Protein AF-0000000087799602 (afdb_homodimer)

Structure (mmCIF, N/CA/C/O backbone):
data_AF-0000000087799602-model_v1
#
loop_
_entity.id
_entity.type
_entity.pdbx_description
1 polymer 'Luciferase-like domain-containing protein'
#
loop_
_atom_site.group_PDB
_atom_site.id
_atom_site.type_symbol
_atom_site.label_atom_id
_atom_site.label_alt_id
_atom_site.label_comp_id
_atom_site.label_asym_id
_atom_site.label_entity_id
_atom_site.label_seq_id
_atom_site.pdbx_PDB_ins_code
_atom_site.Cartn_x
_atom_site.Cartn_y
_atom_site.Cartn_z
_atom_site.occupancy
_atom_site.B_iso_or_equiv
_atom_site.auth_seq_id
_atom_site.auth_comp_id
_atom_site.auth_asym_id
_atom_site.auth_atom_id
_atom_site.pdbx_PDB_model_num
ATOM 1 N N . MET A 1 1 ? -22.297 39.469 54.938 1 27.2 1 MET A N 1
ATOM 2 C CA . MET A 1 1 ? -21.781 38.094 55 1 27.2 1 MET A CA 1
ATOM 3 C C . MET A 1 1 ? -22.156 37.312 53.75 1 27.2 1 MET A C 1
ATOM 5 O O . MET A 1 1 ? -23.266 36.812 53.625 1 27.2 1 MET A O 1
ATOM 9 N N . GLY A 1 2 ? -21.844 37.75 52.531 1 30.69 2 GLY A N 1
ATOM 10 C CA . GLY A 1 2 ? -22.266 37.312 51.188 1 30.69 2 GLY A CA 1
ATOM 11 C C . GLY A 1 2 ? -21.922 35.875 50.906 1 30.69 2 GLY A C 1
ATOM 12 O O . GLY A 1 2 ? -20.812 35.438 51.125 1 30.69 2 GLY A O 1
ATOM 13 N N . ASP A 1 3 ? -22.922 34.938 50.906 1 32.19 3 ASP A N 1
ATOM 14 C CA . ASP A 1 3 ? -22.859 33.469 50.75 1 32.19 3 ASP A CA 1
ATOM 15 C C . ASP A 1 3 ? -22.109 33.094 49.469 1 32.19 3 ASP A C 1
ATOM 17 O O . ASP A 1 3 ? -22.516 33.469 48.375 1 32.19 3 ASP A O 1
ATOM 21 N N . ILE A 1 4 ? -20.828 32.969 49.438 1 34.34 4 ILE A N 1
ATOM 22 C CA . ILE A 1 4 ? -20 32.375 48.375 1 34.34 4 ILE A CA 1
ATOM 23 C C . ILE A 1 4 ? -20.578 31.031 47.969 1 34.34 4 ILE A C 1
ATOM 25 O O . ILE A 1 4 ? -20.641 30.094 48.781 1 34.34 4 ILE A O 1
ATOM 29 N N . GLN A 1 5 ? -21.609 31.031 47.094 1 37.41 5 GLN A N 1
ATOM 30 C CA . GLN A 1 5 ? -22.141 29.766 46.594 1 37.41 5 GLN A CA 1
ATOM 31 C C . GLN A 1 5 ? -21 28.812 46.219 1 37.41 5 GLN A C 1
ATOM 33 O O . GLN A 1 5 ? -20 29.234 45.625 1 37.41 5 GLN A O 1
ATOM 38 N N . PRO A 1 6 ? -20.844 27.641 46.844 1 39.69 6 PRO A N 1
ATOM 39 C CA . PRO A 1 6 ? -19.812 26.672 46.5 1 39.69 6 PRO A CA 1
ATOM 40 C C . PRO A 1 6 ? -19.766 26.391 45 1 39.69 6 PRO A C 1
ATOM 42 O O . PRO A 1 6 ? -20.75 26.609 44.281 1 39.69 6 PRO A O 1
ATOM 45 N N . PRO A 1 7 ? -18.594 26.328 44.344 1 39.16 7 PRO A N 1
ATOM 46 C CA . PRO A 1 7 ? -18.531 25.953 42.938 1 39.16 7 PRO A CA 1
ATOM 47 C C . PRO A 1 7 ? -19.484 24.812 42.594 1 39.16 7 PRO A C 1
ATOM 49 O O . PRO A 1 7 ? -19.75 23.953 43.406 1 39.16 7 PRO A O 1
ATOM 52 N N . SER A 1 8 ? -20.625 25.031 42 1 38.03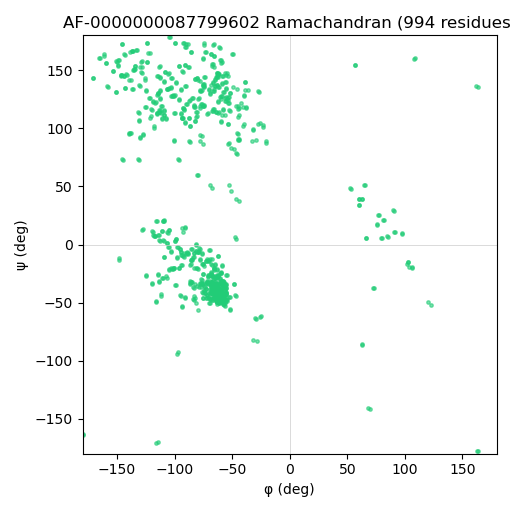 8 SER A N 1
ATOM 53 C CA . SER A 1 8 ? -21.531 23.984 41.531 1 38.03 8 SER A CA 1
ATOM 54 C C . SER A 1 8 ? -20.766 22.75 41.094 1 38.03 8 SER A C 1
ATOM 56 O O . SER A 1 8 ? -19.797 22.844 40.312 1 38.03 8 SER A O 1
ATOM 58 N N . THR A 1 9 ? -20.609 21.672 41.906 1 42.22 9 THR A N 1
ATOM 59 C CA . THR A 1 9 ? -20.203 20.312 41.594 1 42.22 9 THR A CA 1
ATOM 60 C C . THR A 1 9 ? -20.922 19.812 40.344 1 42.22 9 THR A C 1
ATOM 62 O O . THR A 1 9 ? -21.984 19.203 40.438 1 42.22 9 THR A O 1
ATOM 65 N N . ASP A 1 10 ? -21.203 20.5 39.312 1 41.16 10 ASP A N 1
ATOM 66 C CA . ASP A 1 10 ? -21.766 19.922 38.094 1 41.16 10 ASP A CA 1
ATOM 67 C C . ASP A 1 10 ? -21.031 18.641 37.688 1 41.16 10 ASP A C 1
ATOM 69 O O . ASP A 1 10 ? -19.859 18.672 37.312 1 41.16 10 ASP A O 1
ATOM 73 N N . ASN A 1 11 ? -21.266 17.484 38.312 1 47.34 11 ASN A N 1
ATOM 74 C CA . ASN A 1 11 ? -20.875 16.094 38.094 1 47.34 11 ASN A CA 1
ATOM 75 C C . ASN A 1 11 ? -21.078 15.688 36.656 1 47.34 11 ASN A C 1
ATOM 77 O O . ASN A 1 11 ? -21.25 14.5 36.344 1 47.34 11 ASN A O 1
ATOM 81 N N . SER A 1 12 ? -21.406 16.516 35.781 1 55.12 12 SER A N 1
ATOM 82 C CA . SER A 1 12 ? -21.547 16.078 34.375 1 55.12 12 SER A CA 1
ATOM 83 C C . SER A 1 12 ? -20.219 15.562 33.844 1 55.12 12 SER A C 1
ATOM 85 O O . SER A 1 12 ? -19.172 16.141 34.094 1 55.12 12 SER A O 1
ATOM 87 N N . PRO A 1 13 ? -20.234 14.312 33.375 1 67.88 13 PRO A N 1
ATOM 88 C CA . PRO A 1 13 ? -19 13.742 32.844 1 67.88 13 PRO A CA 1
ATOM 89 C C . PRO A 1 13 ? -18.266 14.688 31.891 1 67.88 13 PRO A C 1
ATOM 91 O O . PRO A 1 13 ? -18.906 15.344 31.062 1 67.88 13 PRO A O 1
ATOM 94 N N . LYS A 1 14 ? -17.094 15.031 32.25 1 82.81 14 LYS A N 1
ATOM 95 C CA . LYS A 1 14 ? -16.25 15.922 31.469 1 82.81 14 LYS A CA 1
ATOM 96 C C . LYS A 1 14 ? -16.047 15.391 30.047 1 82.81 14 LYS A C 1
ATOM 98 O O . LYS A 1 14 ? -15.992 14.18 29.828 1 82.81 14 LYS A O 1
ATOM 103 N N . LYS A 1 15 ? -16.078 16.266 29.188 1 90.12 15 LYS A N 1
ATOM 104 C CA . LYS A 1 15 ? -15.82 15.922 27.797 1 90.12 15 LYS A CA 1
ATOM 105 C C . LYS A 1 15 ? -14.43 15.312 27.625 1 90.12 15 LYS A C 1
ATOM 107 O O . LYS A 1 15 ? -13.445 15.852 28.125 1 90.12 15 LYS A O 1
ATOM 112 N N . GLN A 1 16 ? -14.375 14.172 27.062 1 93.62 16 GLN A N 1
ATOM 113 C CA . GLN A 1 16 ? -13.117 13.484 26.797 1 93.62 16 GLN A CA 1
ATOM 114 C C . GLN A 1 16 ? -12.414 14.062 25.578 1 93.62 16 GLN A C 1
ATOM 116 O O . GLN A 1 16 ? -13.062 14.406 24.594 1 93.62 16 GLN A O 1
ATOM 121 N N . ILE A 1 17 ? -11.148 14.172 25.641 1 97.06 17 ILE A N 1
ATOM 122 C CA . ILE A 1 17 ? -10.328 14.688 24.547 1 97.06 17 ILE A CA 1
ATOM 123 C C . ILE A 1 17 ? -9.664 13.531 23.812 1 97.06 17 ILE A C 1
ATOM 125 O O . ILE A 1 17 ? -9.062 12.648 24.422 1 97.06 17 ILE A O 1
ATOM 129 N N . LEU A 1 18 ? -9.828 13.523 22.531 1 97.06 18 LEU A N 1
ATOM 130 C CA . LEU A 1 18 ? -9.141 12.562 21.688 1 97.06 18 LEU A CA 1
ATOM 131 C C . LEU A 1 18 ? -7.844 13.148 21.141 1 97.06 18 LEU A C 1
ATOM 133 O O . LEU A 1 18 ? -7.824 14.289 20.656 1 97.06 18 LEU A O 1
ATOM 137 N N . LEU A 1 19 ? -6.738 12.359 21.203 1 98.25 19 LEU A N 1
ATOM 138 C CA . LEU A 1 19 ? -5.461 12.828 20.672 1 98.25 19 LEU A CA 1
ATOM 139 C C . LEU A 1 19 ? -5 11.945 19.516 1 98.25 19 LEU A C 1
ATOM 141 O O . LEU A 1 19 ? -4.898 10.727 19.656 1 98.25 19 LEU A O 1
ATOM 145 N N . ASN A 1 20 ? -4.809 12.562 18.406 1 98.44 20 ASN A N 1
ATOM 146 C CA . ASN A 1 20 ? -4.086 11.961 17.281 1 98.44 20 ASN A CA 1
ATOM 147 C C . ASN A 1 20 ? -2.662 12.508 17.188 1 98.44 20 ASN A C 1
ATOM 149 O O . ASN A 1 20 ? -2.414 13.672 17.484 1 98.44 20 ASN A O 1
ATOM 153 N N . ALA A 1 21 ? -1.767 11.641 16.828 1 98.81 21 ALA A N 1
ATOM 154 C CA . ALA A 1 21 ? -0.439 12.094 16.422 1 98.81 21 ALA A CA 1
ATOM 155 C C . ALA A 1 21 ? -0.405 12.422 14.938 1 98.81 21 ALA A C 1
ATOM 157 O O . ALA A 1 21 ? -0.792 11.602 14.102 1 98.81 21 ALA A O 1
ATOM 158 N N . PHE A 1 22 ? -0.017 13.617 14.664 1 98.06 22 PHE A N 1
ATOM 159 C CA . PHE A 1 22 ? 0.018 14.07 13.273 1 98.06 22 PHE A CA 1
ATOM 160 C C . PHE A 1 22 ? 1.433 13.992 12.719 1 98.06 22 PHE A C 1
ATOM 162 O O . PHE A 1 22 ? 2.324 14.719 13.156 1 98.06 22 PHE A O 1
ATOM 169 N N . ASP A 1 23 ? 1.627 13.102 11.75 1 98.06 23 ASP A N 1
ATOM 170 C CA . ASP A 1 23 ? 2.943 12.898 11.156 1 98.06 23 ASP A CA 1
ATOM 171 C C . ASP A 1 23 ? 2.846 12.773 9.641 1 98.06 23 ASP A C 1
ATOM 173 O O . ASP A 1 23 ? 1.752 12.844 9.07 1 98.06 23 ASP A O 1
ATOM 177 N N . MET A 1 24 ? 3.959 12.859 9.016 1 97.88 24 MET A N 1
ATOM 178 C CA . MET A 1 24 ? 4.145 12.734 7.574 1 97.88 24 MET A CA 1
ATOM 179 C C . MET A 1 24 ? 5.434 11.992 7.258 1 97.88 24 MET A C 1
ATOM 181 O O . MET A 1 24 ? 6.395 12.047 8.031 1 97.88 24 MET A O 1
ATOM 185 N N . CYS A 1 25 ? 5.391 11.234 6.16 1 97.81 25 CYS A N 1
ATOM 186 C CA . CYS A 1 25 ? 6.559 10.438 5.801 1 97.81 25 CYS A CA 1
ATOM 187 C C . CYS A 1 25 ? 7.602 11.289 5.086 1 97.81 25 CYS A C 1
ATOM 189 O O . CYS A 1 25 ? 7.992 10.984 3.959 1 97.81 25 CYS A O 1
ATOM 191 N N . THR A 1 26 ? 8.039 12.289 5.805 1 97.94 26 THR A N 1
ATOM 192 C CA . THR A 1 26 ? 9 13.258 5.301 1 97.94 26 THR A CA 1
ATOM 193 C C . THR A 1 26 ? 9.93 13.734 6.418 1 97.94 26 THR A C 1
ATOM 195 O O . THR A 1 26 ? 9.758 13.359 7.578 1 97.94 26 THR A O 1
ATOM 198 N N . VAL A 1 27 ? 10.953 14.508 6.039 1 96.81 27 VAL A N 1
ATOM 199 C CA . VAL A 1 27 ? 11.938 14.984 7.004 1 96.81 27 VAL A CA 1
ATOM 200 C C . VAL A 1 27 ? 11.406 16.219 7.727 1 96.81 27 VAL A C 1
ATOM 202 O O . VAL A 1 27 ? 11.547 16.344 8.945 1 96.81 27 VAL A O 1
ATOM 205 N N . GLY A 1 28 ? 10.852 17.141 6.98 1 95.94 28 GLY A N 1
ATOM 206 C CA . GLY A 1 28 ? 10.242 18.328 7.555 1 95.94 28 GLY A CA 1
ATOM 207 C C . GLY A 1 28 ? 8.742 18.375 7.34 1 95.94 28 GLY A C 1
ATOM 208 O O . GLY A 1 28 ? 8.273 18.516 6.207 1 95.94 28 GLY A O 1
ATOM 209 N N . HIS A 1 29 ? 8.016 18.281 8.406 1 95.81 29 HIS A N 1
ATOM 210 C CA . HIS A 1 29 ? 6.559 18.328 8.336 1 95.81 29 HIS A CA 1
ATOM 211 C C . HIS A 1 29 ? 6.047 19.734 8.656 1 95.81 29 HIS A C 1
ATOM 213 O O . HIS A 1 29 ? 6.184 20.656 7.84 1 95.81 29 HIS A O 1
ATOM 219 N N . LEU A 1 30 ? 5.688 20.062 9.875 1 94.31 30 LEU A N 1
ATOM 220 C CA . LEU A 1 30 ? 5.148 21.375 10.242 1 94.31 30 LEU A CA 1
ATOM 221 C C . LEU A 1 30 ? 6.238 22.266 10.82 1 94.31 30 LEU A C 1
ATOM 223 O O . LEU A 1 30 ? 6.027 2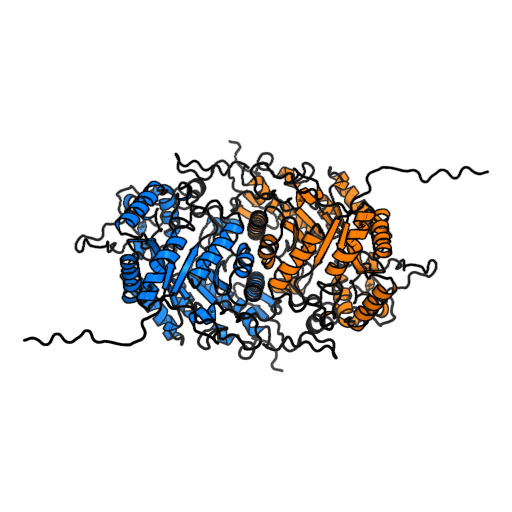3.469 11 1 94.31 30 LEU A O 1
ATOM 227 N N . SER A 1 31 ? 7.379 21.688 11.094 1 94.56 31 SER A N 1
ATOM 228 C CA . SER A 1 31 ? 8.523 22.406 11.656 1 94.56 31 SER A CA 1
ATOM 229 C C . SER A 1 31 ? 9.797 22.094 10.883 1 94.56 31 SER A C 1
ATOM 231 O O . SER A 1 31 ? 10.719 21.484 11.422 1 94.56 31 SER A O 1
ATOM 233 N N . PRO A 1 32 ? 9.914 22.641 9.695 1 95 32 PRO A N 1
ATOM 234 C CA . PRO A 1 32 ? 11.109 22.344 8.891 1 95 32 PRO A CA 1
ATOM 235 C C . PRO A 1 32 ? 12.398 22.844 9.539 1 95 32 PRO A C 1
ATOM 237 O O . PRO A 1 32 ? 12.398 23.891 10.195 1 95 32 PRO A O 1
ATOM 240 N N . GLY A 1 33 ? 13.469 22.141 9.32 1 95.88 33 GLY A N 1
ATOM 241 C CA . GLY A 1 33 ? 14.781 22.516 9.82 1 95.88 33 GLY A CA 1
ATOM 242 C C . GLY A 1 33 ? 15.211 21.719 11.039 1 95.88 33 GLY A C 1
ATOM 243 O O . GLY A 1 33 ? 16.406 21.656 11.359 1 95.88 33 GLY A O 1
ATOM 244 N N . GLN A 1 34 ? 14.297 21.031 11.68 1 97 34 GLN A N 1
ATOM 245 C CA . GLN A 1 34 ? 14.586 20.375 12.953 1 97 34 GLN A CA 1
ATOM 246 C C . GLN A 1 34 ? 15.523 19.188 12.758 1 97 34 GLN A C 1
ATOM 248 O O . GLN A 1 34 ? 16.094 18.672 13.727 1 97 34 GLN A O 1
ATOM 253 N N . TRP A 1 35 ? 15.719 18.719 11.508 1 97.19 35 TRP A N 1
ATOM 254 C CA . TRP A 1 35 ? 16.672 17.656 11.211 1 97.19 35 TRP A CA 1
ATOM 255 C C . TRP A 1 35 ? 18.078 18.047 11.641 1 97.19 35 TRP A C 1
ATOM 257 O O . TRP A 1 35 ? 18.969 17.188 11.781 1 97.19 35 TRP A O 1
ATOM 267 N N . LYS A 1 36 ? 18.328 19.344 11.859 1 97.38 36 LYS A N 1
ATOM 268 C CA . LYS A 1 36 ? 19.609 19.844 12.312 1 97.38 36 LYS A CA 1
ATOM 269 C C . LYS A 1 36 ? 19.875 19.469 13.766 1 97.38 36 LYS A C 1
ATOM 271 O O . LYS A 1 36 ? 21.016 19.484 14.227 1 97.38 36 LYS A O 1
ATOM 276 N N . ASN A 1 37 ? 18.797 19.266 14.531 1 96.56 37 ASN A N 1
ATOM 277 C CA . ASN A 1 37 ? 18.875 18.797 15.906 1 96.56 37 ASN A CA 1
ATOM 278 C C . ASN A 1 37 ? 19.219 17.312 15.977 1 96.56 37 ASN A C 1
ATOM 280 O O . ASN A 1 37 ? 18.484 16.469 15.477 1 96.56 37 ASN A O 1
ATOM 284 N N . PRO A 1 38 ? 20.328 16.938 16.594 1 94.12 38 PRO A N 1
ATOM 285 C CA . PRO A 1 38 ? 20.75 15.547 16.656 1 94.12 38 PRO A CA 1
ATOM 286 C C . PRO A 1 38 ? 19.719 14.641 17.344 1 94.12 38 PRO A C 1
ATOM 288 O O . PRO A 1 38 ? 19.719 13.43 17.125 1 94.12 38 PRO A O 1
ATOM 291 N N . ALA A 1 39 ? 18.922 15.219 18.141 1 95.06 39 ALA A N 1
ATOM 292 C CA . ALA A 1 39 ? 17.906 14.43 18.859 1 95.06 39 ALA A CA 1
ATOM 293 C C . ALA A 1 39 ? 16.703 14.141 17.953 1 95.06 39 ALA A C 1
ATOM 295 O O . ALA A 1 39 ? 15.898 13.266 18.266 1 95.06 39 ALA A O 1
ATOM 296 N N . ASP A 1 40 ? 16.531 14.891 16.953 1 97.31 40 ASP A N 1
ATOM 297 C CA . ASP A 1 40 ? 15.445 14.68 16 1 97.31 40 ASP A CA 1
ATOM 298 C C . ASP A 1 40 ? 15.727 13.492 15.094 1 97.31 40 ASP A C 1
ATOM 300 O O . ASP A 1 40 ? 16.844 13.32 14.617 1 97.31 40 ASP A O 1
ATOM 304 N N . ARG A 1 41 ? 14.695 12.656 14.883 1 97.38 41 ARG A N 1
ATOM 305 C CA . ARG A 1 41 ? 14.898 11.453 14.086 1 97.38 41 ARG A CA 1
ATOM 306 C C . ARG A 1 41 ? 14.07 11.492 12.805 1 97.38 41 ARG A C 1
ATOM 308 O O . ARG A 1 41 ? 13.797 10.453 12.195 1 97.38 41 ARG A O 1
ATOM 315 N N . SER A 1 42 ? 13.664 12.594 12.398 1 96.75 42 SER A N 1
ATOM 316 C CA . SER A 1 42 ? 12.836 12.719 11.203 1 96.75 42 SER A CA 1
ATOM 317 C C . SER A 1 42 ? 13.562 12.195 9.969 1 96.75 42 SER A C 1
ATOM 319 O O . SER A 1 42 ? 12.938 11.68 9.047 1 96.75 42 SER A O 1
ATOM 321 N N . ALA A 1 43 ? 14.875 12.258 9.922 1 96.31 43 ALA A N 1
ATOM 322 C CA . ALA A 1 43 ? 15.68 11.82 8.781 1 96.31 43 ALA A CA 1
ATOM 323 C C . ALA A 1 43 ? 15.82 10.305 8.75 1 96.31 43 ALA A C 1
ATOM 325 O O . ALA A 1 43 ? 16.359 9.742 7.793 1 96.31 43 ALA A O 1
ATOM 326 N N . THR A 1 44 ? 15.281 9.609 9.758 1 97.06 44 THR A N 1
ATOM 327 C CA . THR A 1 44 ? 15.438 8.156 9.836 1 97.06 44 THR A CA 1
ATOM 328 C C . THR A 1 44 ? 14.141 7.453 9.453 1 97.06 44 THR A C 1
ATOM 330 O O . THR A 1 44 ? 14.016 6.238 9.625 1 97.06 44 THR A O 1
ATOM 333 N N . LYS A 1 45 ? 13.234 8.156 8.906 1 97.81 45 LYS A N 1
ATOM 334 C CA . LYS A 1 45 ? 11.898 7.641 8.602 1 97.81 45 LYS A CA 1
ATOM 335 C C . LYS A 1 45 ? 11.953 6.629 7.457 1 97.81 45 LYS A C 1
ATOM 337 O O . LYS A 1 45 ? 10.961 5.969 7.16 1 97.81 45 LYS A O 1
ATOM 342 N N . ARG A 1 46 ? 13.125 6.434 6.844 1 97.38 46 ARG A N 1
ATOM 343 C CA . ARG A 1 46 ? 13.289 5.418 5.812 1 97.38 46 ARG A CA 1
ATOM 344 C C . ARG A 1 46 ? 13.5 4.039 6.43 1 97.38 46 ARG A C 1
ATOM 346 O O . ARG A 1 46 ? 13.555 3.035 5.715 1 97.38 46 ARG A O 1
ATOM 353 N N . LYS A 1 47 ? 13.508 4.008 7.691 1 97.12 47 LYS A N 1
ATOM 354 C CA . LYS A 1 47 ? 13.648 2.754 8.422 1 97.12 47 LYS A CA 1
ATOM 355 C C . LYS A 1 47 ? 12.344 2.361 9.102 1 97.12 47 LYS A C 1
ATOM 357 O O . LYS A 1 47 ? 11.672 3.205 9.703 1 97.12 47 LYS A O 1
ATOM 362 N N . LEU A 1 48 ? 12.062 1.086 9.062 1 96.94 48 LEU A N 1
ATOM 363 C CA . LEU A 1 48 ? 10.82 0.581 9.641 1 96.94 48 LEU A CA 1
ATOM 364 C C . LEU A 1 48 ? 10.805 0.788 11.148 1 96.94 48 LEU A C 1
ATOM 366 O O . LEU A 1 48 ? 9.75 1.014 11.742 1 96.94 48 LEU A O 1
ATOM 370 N N . SER A 1 49 ? 11.945 0.697 11.766 1 97.44 49 SER A N 1
ATOM 371 C CA . SER A 1 49 ? 12.039 0.786 13.219 1 97.44 49 SER A CA 1
ATOM 372 C C . SER A 1 49 ? 11.523 2.131 13.727 1 97.44 49 SER A C 1
ATOM 374 O O . SER A 1 49 ? 10.945 2.213 14.812 1 97.44 49 SER A O 1
ATOM 376 N N . TYR A 1 50 ? 11.742 3.186 12.953 1 97.94 50 TYR A N 1
ATOM 377 C CA . TYR A 1 50 ? 11.172 4.465 13.352 1 97.94 50 TYR A CA 1
ATOM 378 C C . TYR A 1 50 ? 9.672 4.355 13.555 1 97.94 50 TYR A C 1
ATOM 380 O O . TYR A 1 50 ? 9.141 4.789 14.578 1 97.94 50 TYR A O 1
ATOM 388 N N . TRP A 1 51 ? 9.047 3.797 12.664 1 98.69 51 TRP A N 1
ATOM 389 C CA . TRP A 1 51 ? 7.59 3.752 12.648 1 98.69 51 TRP A CA 1
ATOM 390 C C . TRP A 1 51 ? 7.066 2.795 13.711 1 98.69 51 TRP A C 1
ATOM 392 O O . TRP A 1 51 ? 6.102 3.105 14.414 1 98.69 51 TRP A O 1
ATOM 402 N N . THR A 1 52 ? 7.633 1.612 13.82 1 98.69 52 THR A N 1
ATOM 403 C CA . THR A 1 52 ? 7.176 0.67 14.836 1 98.69 52 THR A CA 1
ATOM 404 C C . THR A 1 52 ? 7.402 1.234 16.234 1 98.69 52 THR A C 1
ATOM 406 O O . THR A 1 52 ? 6.559 1.071 17.125 1 98.69 52 THR A O 1
ATOM 409 N N . ASP A 1 53 ? 8.547 1.892 16.453 1 98.62 53 ASP A N 1
ATOM 410 C CA . ASP A 1 53 ? 8.828 2.5 17.75 1 98.62 53 ASP A CA 1
ATOM 411 C C . ASP A 1 53 ? 7.844 3.633 18.047 1 98.62 53 ASP A C 1
ATOM 413 O O . ASP A 1 53 ? 7.371 3.768 19.188 1 98.62 53 ASP A O 1
ATOM 417 N N . LEU A 1 54 ? 7.539 4.426 17.016 1 98.81 54 LEU A N 1
ATOM 418 C CA . LEU A 1 54 ? 6.555 5.488 17.188 1 98.81 54 LEU A CA 1
ATOM 419 C C . LEU A 1 54 ? 5.191 4.914 17.547 1 98.81 54 LEU A C 1
ATOM 421 O O . LEU A 1 54 ? 4.52 5.41 18.453 1 98.81 54 LEU A O 1
ATOM 425 N N . ALA A 1 55 ? 4.816 3.904 16.859 1 98.81 55 ALA A N 1
ATOM 426 C CA . ALA A 1 55 ? 3.518 3.283 17.094 1 98.81 55 ALA A CA 1
ATOM 427 C C . ALA A 1 55 ? 3.416 2.77 18.531 1 98.81 55 ALA A C 1
ATOM 429 O O . ALA A 1 55 ? 2.398 2.973 19.203 1 98.81 55 ALA A O 1
ATOM 430 N N . LYS A 1 56 ? 4.449 2.08 19.016 1 98.62 56 LYS A N 1
ATOM 431 C CA . LYS A 1 56 ? 4.469 1.577 20.375 1 98.62 56 LYS A CA 1
ATOM 432 C C . LYS A 1 56 ? 4.344 2.717 21.391 1 98.62 56 LYS A C 1
ATOM 434 O O . LYS A 1 56 ? 3.625 2.6 22.375 1 98.62 56 LYS A O 1
ATOM 439 N N . LEU A 1 57 ? 5.059 3.775 21.094 1 98.56 57 LEU A N 1
ATOM 440 C CA . LEU A 1 57 ? 5.008 4.953 21.969 1 98.56 57 LEU A CA 1
ATOM 441 C C . LEU A 1 57 ? 3.592 5.516 22.031 1 98.56 57 LEU A C 1
ATOM 443 O O . LEU A 1 57 ? 3.074 5.781 23.109 1 98.56 57 LEU A O 1
ATOM 447 N N . LEU A 1 58 ? 2.979 5.676 20.906 1 98.56 58 LEU A N 1
ATOM 448 C CA . LEU A 1 58 ? 1.637 6.246 20.828 1 98.56 58 LEU A CA 1
ATOM 449 C C . LEU A 1 58 ? 0.617 5.32 21.484 1 98.56 58 LEU A C 1
ATOM 451 O O . LEU A 1 58 ? -0.319 5.785 22.141 1 98.56 58 LEU A O 1
ATOM 455 N N . GLU A 1 59 ? 0.826 4.02 21.297 1 96.81 59 GLU A N 1
ATOM 456 C CA . GLU A 1 59 ? -0.025 3.037 21.969 1 96.81 59 GLU A CA 1
ATOM 457 C C . GLU A 1 59 ? 0.059 3.17 23.484 1 96.81 59 GLU A C 1
ATOM 459 O O . GLU A 1 59 ? -0.965 3.156 24.172 1 96.81 59 GLU A O 1
ATOM 464 N N . ARG A 1 60 ? 1.226 3.287 24 1 96.31 60 ARG A N 1
ATOM 465 C CA . ARG A 1 60 ? 1.444 3.436 25.422 1 96.31 60 ARG A CA 1
ATOM 466 C C . ARG A 1 60 ? 0.75 4.684 25.969 1 96.31 60 ARG A C 1
ATOM 468 O O . ARG A 1 60 ? 0.24 4.684 27.078 1 96.31 60 ARG A O 1
ATOM 475 N N . GLY A 1 61 ? 0.677 5.703 25.141 1 97.31 61 GLY A N 1
ATOM 476 C CA . GLY A 1 61 ? 0.065 6.957 25.547 1 97.31 61 GLY A CA 1
ATOM 477 C C . GLY A 1 61 ? -1.445 6.961 25.406 1 97.31 61 GLY A C 1
ATOM 478 O O . GLY A 1 61 ? -2.115 7.895 25.844 1 97.31 61 GLY A O 1
ATOM 479 N N . GLY A 1 62 ? -1.932 5.93 24.734 1 96 62 GLY A N 1
ATOM 480 C CA . GLY A 1 62 ? -3.371 5.879 24.516 1 96 62 GLY A CA 1
ATOM 481 C C . GLY A 1 62 ? -3.848 6.809 23.422 1 96 62 GLY A C 1
ATOM 482 O O . GLY A 1 62 ? -4.996 7.254 23.438 1 96 62 GLY A O 1
ATOM 483 N N . PHE A 1 63 ? -2.988 7.145 22.484 1 97.62 63 PHE A N 1
ATOM 484 C CA . PHE A 1 63 ? -3.396 7.949 21.344 1 97.62 63 PHE A CA 1
ATOM 485 C C . PHE A 1 63 ? -4.523 7.266 20.578 1 97.62 63 PHE A C 1
ATOM 487 O O . PHE A 1 63 ? -4.555 6.039 20.469 1 97.62 63 PHE A O 1
ATOM 494 N N . ASN A 1 64 ? -5.375 8.109 20.078 1 96.88 64 ASN A N 1
ATOM 495 C CA . ASN A 1 64 ? -6.477 7.621 19.25 1 96.88 64 ASN A CA 1
ATOM 496 C C . ASN A 1 64 ? -5.984 7.094 17.906 1 96.88 64 ASN A C 1
ATOM 498 O O . ASN A 1 64 ? -6.328 5.98 17.516 1 96.88 64 ASN A O 1
ATOM 502 N N . ALA A 1 65 ? -5.184 7.914 17.25 1 98.25 65 ALA A N 1
ATOM 503 C CA . ALA A 1 65 ? -4.723 7.539 15.914 1 98.25 65 ALA A CA 1
ATOM 504 C C . ALA A 1 65 ? -3.387 8.195 15.594 1 98.25 65 ALA A C 1
ATOM 506 O O . ALA A 1 65 ? -3.035 9.227 16.172 1 98.25 65 ALA A O 1
ATOM 507 N N . LEU A 1 66 ? -2.602 7.535 14.805 1 98.81 66 LEU A N 1
ATOM 508 C CA . LEU A 1 66 ? -1.551 8.18 14.023 1 98.81 66 LEU A CA 1
ATOM 509 C C . LEU A 1 66 ? -2.09 8.664 12.68 1 98.81 66 LEU A C 1
ATOM 511 O O . LEU A 1 66 ? -2.461 7.852 11.828 1 98.81 66 LEU A O 1
ATOM 515 N N . PHE A 1 67 ? -2.199 9.93 12.555 1 98.38 67 PHE A N 1
ATOM 516 C CA . PHE A 1 67 ? -2.707 10.578 11.352 1 98.38 67 PHE A CA 1
ATOM 517 C C . PHE A 1 67 ? -1.567 10.922 10.406 1 98.38 67 PHE A C 1
ATOM 519 O O . PHE A 1 67 ? -0.717 11.75 10.719 1 98.38 67 PHE A O 1
ATOM 526 N N . LEU A 1 68 ? -1.543 10.312 9.195 1 98.38 68 LEU A N 1
ATOM 527 C CA . LEU A 1 68 ? -0.434 10.453 8.258 1 98.38 68 LEU A CA 1
ATOM 528 C C . LEU A 1 68 ? -0.842 11.297 7.055 1 98.38 68 LEU A C 1
ATOM 530 O O . LEU A 1 68 ? -1.684 10.883 6.254 1 98.38 68 LEU A O 1
ATOM 534 N N . ALA A 1 69 ? -0.213 12.453 6.926 1 96.81 69 ALA A N 1
ATOM 535 C CA . ALA A 1 69 ? -0.411 13.289 5.746 1 96.81 69 ALA A CA 1
ATOM 536 C C . ALA A 1 69 ? 0.33 12.719 4.539 1 96.81 69 ALA A C 1
ATOM 538 O O . ALA A 1 69 ? 1.218 11.875 4.688 1 96.81 69 ALA A O 1
ATOM 539 N N . ASP A 1 70 ? -0.09 13.133 3.363 1 95.62 70 ASP A N 1
ATOM 540 C CA . ASP A 1 70 ? 0.557 12.734 2.117 1 95.62 70 ASP A CA 1
ATOM 541 C C . ASP A 1 70 ? 0.452 13.836 1.065 1 95.62 70 ASP A C 1
ATOM 543 O O . ASP A 1 70 ? -0.334 14.773 1.217 1 95.62 70 ASP A O 1
ATOM 547 N N . THR A 1 71 ? 1.408 13.734 0.08 1 93.06 71 THR A N 1
ATOM 548 C CA . THR A 1 71 ? 1.377 14.602 -1.093 1 93.06 71 THR A CA 1
ATOM 549 C C . THR A 1 71 ? 1.991 13.898 -2.301 1 93.06 71 THR A C 1
ATOM 551 O O . THR A 1 71 ? 2.74 12.93 -2.148 1 93.06 71 THR A O 1
ATOM 554 N N . TYR A 1 72 ? 1.61 14.367 -3.496 1 91.69 72 TYR A N 1
ATOM 555 C CA . TYR A 1 72 ? 2.15 13.812 -4.73 1 91.69 72 TYR A CA 1
ATOM 556 C C . TYR A 1 72 ? 3.002 14.836 -5.469 1 91.69 72 TYR A C 1
ATOM 558 O O . TYR A 1 72 ? 3.457 14.586 -6.586 1 91.69 72 TYR A O 1
ATOM 566 N N . GLY A 1 73 ? 3.229 15.922 -4.82 1 91.88 73 GLY A N 1
ATOM 567 C CA . GLY A 1 73 ? 4.086 16.984 -5.34 1 91.88 73 GLY A CA 1
ATOM 568 C C . GLY A 1 73 ? 4.574 17.938 -4.27 1 91.88 73 GLY A C 1
ATOM 569 O O . GLY A 1 73 ? 4.012 17.984 -3.176 1 91.88 73 GLY A O 1
ATOM 570 N N . GLY A 1 74 ? 5.586 18.641 -4.629 1 94.06 74 GLY A N 1
ATOM 571 C CA . GLY A 1 74 ? 6.137 19.625 -3.711 1 94.06 74 GLY A CA 1
ATOM 572 C C . GLY A 1 74 ? 5.477 20.984 -3.834 1 94.06 74 GLY A C 1
ATOM 573 O O . GLY A 1 74 ? 4.621 21.203 -4.695 1 94.06 74 GLY A O 1
ATOM 574 N N . TYR A 1 75 ? 5.852 21.828 -2.914 1 94.25 75 TYR A N 1
ATOM 575 C CA . TYR A 1 75 ? 5.379 23.219 -2.951 1 94.25 75 TYR A CA 1
ATOM 576 C C . TYR A 1 75 ? 6.234 24.047 -3.893 1 94.25 75 TYR A C 1
ATOM 578 O O . TYR A 1 75 ? 7.426 24.25 -3.648 1 94.25 75 TYR A O 1
ATOM 586 N N . ASP A 1 76 ? 5.625 24.609 -4.914 1 93.31 76 ASP A N 1
ATOM 587 C CA . ASP A 1 76 ? 6.383 25.391 -5.895 1 93.31 76 ASP A CA 1
ATOM 588 C C . ASP A 1 76 ? 5.891 26.828 -5.953 1 93.31 76 ASP A C 1
ATOM 590 O O . ASP A 1 76 ? 6.223 27.562 -6.883 1 93.31 76 ASP A O 1
ATOM 594 N N . THR A 1 77 ? 5.07 27.234 -5 1 92.5 77 THR A N 1
ATOM 595 C CA . THR A 1 77 ? 4.527 28.578 -4.996 1 92.5 77 THR A CA 1
ATOM 596 C C . THR A 1 77 ? 5.605 29.594 -4.637 1 92.5 77 THR A C 1
ATOM 598 O O . THR A 1 77 ? 5.68 30.672 -5.242 1 92.5 77 THR A O 1
ATOM 601 N N . TYR A 1 78 ? 6.434 29.281 -3.607 1 94.88 78 TYR A N 1
ATOM 602 C CA . TYR A 1 78 ? 7.523 30.156 -3.188 1 94.88 78 TYR A CA 1
ATOM 603 C C . TYR A 1 78 ? 8.562 30.297 -4.289 1 94.88 78 TYR A C 1
ATOM 605 O O . TYR A 1 78 ? 9.172 29.312 -4.707 1 94.88 78 TYR A O 1
ATOM 613 N N . GLU A 1 79 ? 8.719 31.5 -4.859 1 95.81 79 GLU A N 1
ATOM 614 C CA . GLU A 1 79 ? 9.633 31.844 -5.941 1 95.81 79 GLU A CA 1
ATOM 615 C C . GLU A 1 79 ? 9.25 31.141 -7.238 1 95.81 79 GLU A C 1
ATOM 617 O O . GLU A 1 79 ? 10.023 31.125 -8.195 1 95.81 79 GLU A O 1
ATOM 622 N N . GLY A 1 80 ? 8.164 30.453 -7.246 1 93.12 80 GLY A N 1
ATOM 623 C CA . GLY A 1 80 ? 7.645 29.828 -8.453 1 93.12 80 GLY A CA 1
ATOM 624 C C . GLY A 1 80 ? 8.398 28.578 -8.852 1 93.12 80 GLY A C 1
ATOM 625 O O . GLY A 1 80 ? 8.391 28.188 -10.023 1 93.12 80 GLY A O 1
ATOM 626 N N . LYS A 1 81 ? 9.156 28.031 -7.891 1 94.44 81 LYS A N 1
ATOM 627 C CA . LYS A 1 81 ? 9.969 26.844 -8.18 1 94.44 81 LYS A CA 1
ATOM 628 C C . LYS A 1 81 ? 10.008 25.906 -6.988 1 94.44 81 LYS A C 1
ATOM 630 O O . LYS A 1 81 ? 9.742 26.312 -5.855 1 94.44 81 LYS A O 1
ATOM 635 N N . LEU A 1 82 ? 10.422 24.656 -7.238 1 96.06 82 LEU A N 1
ATOM 636 C CA . LEU A 1 82 ? 10.477 23.625 -6.211 1 96.06 82 LEU A CA 1
ATOM 637 C C . LEU A 1 82 ? 11.773 23.734 -5.41 1 96.06 82 LEU A C 1
ATOM 639 O O . LEU A 1 82 ? 11.914 23.109 -4.359 1 96.06 82 LEU A O 1
ATOM 643 N N . ASP A 1 83 ? 12.688 24.562 -5.789 1 97.56 83 ASP A N 1
ATOM 644 C CA . ASP A 1 83 ? 14.07 24.531 -5.32 1 97.56 83 ASP A CA 1
ATOM 645 C C . ASP A 1 83 ? 14.133 24.672 -3.799 1 97.56 83 ASP A C 1
ATOM 647 O O . ASP A 1 83 ? 14.781 23.875 -3.123 1 97.56 83 ASP A O 1
ATOM 651 N N . GLU A 1 84 ? 13.469 25.672 -3.26 1 97.81 84 GLU A N 1
ATOM 652 C CA . GLU A 1 84 ? 13.547 25.906 -1.821 1 97.81 84 GLU A CA 1
ATOM 653 C C . GLU A 1 84 ? 12.781 24.844 -1.045 1 97.81 84 GLU A C 1
ATOM 655 O O . GLU A 1 84 ? 13.18 24.469 0.063 1 97.81 84 GLU A O 1
ATOM 660 N N . CYS A 1 85 ? 11.711 24.344 -1.608 1 97.56 85 CYS A N 1
ATOM 661 C CA . CYS A 1 85 ? 11.016 23.203 -1.021 1 97.56 85 CYS A CA 1
ATOM 662 C C . CYS A 1 85 ? 11.953 22.016 -0.857 1 97.56 85 CYS A C 1
ATOM 664 O O . CYS A 1 85 ? 12.016 21.422 0.215 1 97.56 85 CYS A O 1
ATOM 666 N N . ILE A 1 86 ? 12.727 21.719 -1.92 1 98 86 ILE A N 1
ATOM 667 C CA . ILE A 1 86 ? 13.672 20.609 -1.959 1 98 86 ILE A CA 1
ATOM 668 C C . ILE A 1 86 ? 14.844 20.891 -1.021 1 98 86 ILE A C 1
ATOM 670 O O . ILE A 1 86 ? 15.18 20.062 -0.17 1 98 86 ILE A O 1
ATOM 674 N N . ARG A 1 87 ? 15.391 22.094 -1.09 1 98.44 87 ARG A N 1
ATOM 675 C CA . ARG A 1 87 ? 16.594 22.469 -0.349 1 98.44 87 ARG A CA 1
ATOM 676 C C . ARG A 1 87 ? 16.359 22.391 1.155 1 98.44 87 ARG A C 1
ATOM 678 O O . ARG A 1 87 ? 17.219 21.922 1.903 1 98.44 87 ARG A O 1
ATOM 685 N N . ARG A 1 88 ? 15.18 22.766 1.626 1 97.25 88 ARG A N 1
ATOM 686 C CA . ARG A 1 88 ? 14.898 22.906 3.053 1 97.25 88 ARG A CA 1
ATOM 687 C C . ARG A 1 88 ? 14.273 21.625 3.607 1 97.25 88 ARG A C 1
ATOM 689 O O . ARG A 1 88 ? 14.117 21.484 4.824 1 97.25 88 ARG A O 1
ATOM 696 N N . GLY A 1 89 ? 13.961 20.656 2.746 1 97.19 89 GLY A N 1
ATOM 697 C CA . GLY A 1 89 ? 13.227 19.5 3.213 1 97.19 89 GLY A CA 1
ATOM 698 C C . GLY A 1 89 ? 11.852 19.828 3.746 1 97.19 89 GLY A C 1
ATOM 699 O O . GLY A 1 89 ? 11.438 19.312 4.789 1 97.19 89 GLY A O 1
ATOM 700 N N . ALA A 1 90 ? 11.148 20.781 3.08 1 96.38 90 ALA A N 1
ATOM 701 C CA . ALA A 1 90 ? 9.82 21.219 3.514 1 96.38 90 ALA A CA 1
ATOM 702 C C . ALA A 1 90 ? 8.727 20.344 2.916 1 96.38 90 ALA A C 1
ATOM 704 O O . ALA A 1 90 ? 8.18 20.656 1.855 1 96.38 90 ALA A O 1
ATOM 705 N N . GLN A 1 91 ? 8.383 19.266 3.619 1 96.38 91 GLN A N 1
ATOM 706 C CA . GLN A 1 91 ? 7.395 18.266 3.238 1 96.38 91 GLN A CA 1
ATOM 707 C C . GLN A 1 91 ? 7.77 17.594 1.919 1 96.38 91 GLN A C 1
ATOM 709 O O . GLN A 1 91 ? 6.906 17.359 1.072 1 96.38 91 GLN A O 1
ATOM 714 N N . TRP A 1 92 ? 9.117 17.438 1.696 1 94.81 92 TRP A N 1
ATOM 715 C CA . TRP A 1 92 ? 9.703 16.797 0.53 1 94.81 92 TRP A CA 1
ATOM 716 C C . TRP A 1 92 ? 11.117 16.312 0.832 1 94.81 92 TRP A C 1
ATOM 718 O O . TRP A 1 92 ? 11.883 17 1.515 1 94.81 92 TRP A O 1
ATOM 728 N N . PRO A 1 93 ? 11.5 15.125 0.44 1 97.19 93 PRO A N 1
ATOM 729 C CA . PRO A 1 93 ? 10.742 14.078 -0.253 1 97.19 93 PRO A CA 1
ATOM 730 C C . PRO A 1 93 ? 9.727 13.383 0.653 1 97.19 93 PRO A C 1
ATOM 732 O O . PRO A 1 93 ? 9.734 13.594 1.869 1 97.19 93 PRO A O 1
ATOM 735 N N . VAL A 1 94 ? 8.812 12.641 0.022 1 97.88 94 VAL A N 1
ATOM 736 C CA . VAL A 1 94 ? 7.734 12.016 0.777 1 97.88 94 VAL A CA 1
ATOM 737 C C . VAL A 1 94 ? 7.527 10.586 0.295 1 97.88 94 VAL A C 1
ATOM 739 O O . VAL A 1 94 ? 7.527 10.32 -0.91 1 97.88 94 VAL A O 1
ATOM 742 N N . THR A 1 95 ? 7.41 9.656 1.221 1 98.25 95 THR A N 1
ATOM 743 C CA . THR A 1 95 ? 7.109 8.266 0.883 1 98.25 95 THR A CA 1
ATOM 744 C C . THR A 1 95 ? 5.625 7.969 1.098 1 98.25 95 THR A C 1
ATOM 746 O O . THR A 1 95 ? 4.875 8.836 1.556 1 98.25 95 THR A O 1
ATOM 749 N N . ASP A 1 96 ? 5.191 6.785 0.7 1 98 96 ASP A N 1
ATOM 750 C CA . ASP A 1 96 ? 3.803 6.332 0.741 1 98 96 ASP A CA 1
ATOM 751 C C . ASP A 1 96 ? 3.387 5.969 2.164 1 98 96 ASP A C 1
ATOM 753 O O . ASP A 1 96 ? 3.918 5.02 2.746 1 98 96 ASP A O 1
ATOM 757 N N . PRO A 1 97 ? 2.4 6.641 2.713 1 97.88 97 PRO A N 1
ATOM 758 C CA . PRO A 1 97 ? 2.047 6.43 4.117 1 97.88 97 PRO A CA 1
ATOM 759 C C . PRO A 1 97 ? 1.354 5.094 4.359 1 97.88 97 PRO A C 1
ATOM 761 O O . PRO A 1 97 ? 1.222 4.66 5.508 1 97.88 97 PRO A O 1
ATOM 764 N N . THR A 1 98 ? 0.871 4.383 3.342 1 98.06 98 THR A N 1
ATOM 765 C CA . THR A 1 98 ? 0.14 3.135 3.523 1 98.06 98 THR A CA 1
ATOM 766 C C . THR A 1 98 ? 1.094 1.998 3.879 1 98.06 98 THR A C 1
ATOM 768 O O . THR A 1 98 ? 0.697 1.031 4.531 1 98.06 98 THR A O 1
ATOM 771 N N . ILE A 1 99 ? 2.299 2.125 3.488 1 98.5 99 ILE A N 1
ATOM 772 C CA . ILE A 1 99 ? 3.217 0.991 3.439 1 98.5 99 ILE A CA 1
ATOM 773 C C . ILE A 1 99 ? 3.646 0.614 4.855 1 98.5 99 ILE A C 1
ATOM 775 O O . ILE A 1 99 ? 3.666 -0.567 5.211 1 98.5 99 ILE A O 1
ATOM 779 N N . PRO A 1 100 ? 3.953 1.52 5.773 1 98.69 100 PRO A N 1
ATOM 780 C CA . PRO A 1 100 ? 4.445 1.104 7.09 1 98.69 100 PRO A CA 1
ATOM 781 C C . PRO A 1 100 ? 3.326 0.644 8.023 1 98.69 100 PRO A C 1
ATOM 783 O O . PRO A 1 100 ? 3.598 0.134 9.109 1 98.69 100 PRO A O 1
ATOM 786 N N . ILE A 1 101 ? 2.115 0.76 7.652 1 98.81 101 ILE A N 1
ATOM 787 C CA . ILE A 1 101 ? 0.985 0.617 8.562 1 98.81 101 ILE A CA 1
ATOM 788 C C . ILE A 1 101 ? 0.919 -0.817 9.086 1 98.81 101 ILE A C 1
ATOM 790 O O . ILE A 1 101 ? 0.69 -1.043 10.273 1 98.81 101 ILE A O 1
ATOM 794 N N . SER A 1 102 ? 1.08 -1.817 8.18 1 98.62 102 SER A N 1
ATOM 795 C CA . SER A 1 102 ? 0.953 -3.191 8.656 1 98.62 102 SER A CA 1
ATOM 796 C C . SER A 1 102 ? 2.029 -3.523 9.68 1 98.62 102 SER A C 1
ATOM 798 O O . SER A 1 102 ? 1.783 -4.277 10.625 1 98.62 102 SER A O 1
ATOM 800 N N . ALA A 1 103 ? 3.223 -2.996 9.539 1 98.81 103 ALA A N 1
ATOM 801 C CA . ALA A 1 103 ? 4.27 -3.191 10.539 1 98.81 103 ALA A CA 1
ATOM 802 C C . ALA A 1 103 ? 3.881 -2.562 11.875 1 98.81 103 ALA A C 1
ATOM 804 O O . ALA A 1 103 ? 4.09 -3.16 12.93 1 98.81 103 ALA A O 1
ATOM 805 N N . MET A 1 104 ? 3.336 -1.374 11.828 1 98.88 104 MET A N 1
ATOM 806 C CA . MET A 1 104 ? 2.895 -0.694 13.039 1 98.88 104 MET A CA 1
ATOM 807 C C . MET A 1 104 ? 1.74 -1.443 13.695 1 98.88 104 MET A C 1
ATOM 809 O O . MET A 1 104 ? 1.692 -1.57 14.922 1 98.88 104 MET A O 1
ATOM 813 N N . ALA A 1 105 ? 0.855 -1.931 12.859 1 98.5 105 ALA A N 1
ATOM 814 C CA . ALA A 1 105 ? -0.287 -2.686 13.367 1 98.5 105 ALA A CA 1
ATOM 815 C C . ALA A 1 105 ? 0.169 -3.963 14.07 1 98.5 105 ALA A C 1
ATOM 817 O O . ALA A 1 105 ? -0.436 -4.383 15.062 1 98.5 105 ALA A O 1
ATOM 818 N N . ALA A 1 106 ? 1.252 -4.586 13.609 1 97.88 106 ALA A N 1
ATOM 819 C CA . ALA A 1 106 ? 1.757 -5.848 14.148 1 97.88 106 ALA A CA 1
ATOM 820 C C . ALA A 1 106 ? 2.303 -5.66 15.562 1 97.88 106 ALA A C 1
ATOM 822 O O . ALA A 1 106 ? 2.457 -6.633 16.297 1 97.88 106 ALA A O 1
ATOM 823 N N . VAL A 1 107 ? 2.572 -4.422 15.977 1 97.94 107 VAL A N 1
ATOM 824 C CA . VAL A 1 107 ? 3.209 -4.227 17.266 1 97.94 107 VAL A CA 1
ATOM 825 C C . VAL A 1 107 ? 2.293 -3.408 18.172 1 97.94 107 VAL A C 1
ATOM 827 O O . VAL A 1 107 ? 2.727 -2.912 19.219 1 97.94 107 VAL A O 1
ATOM 830 N N . THR A 1 108 ? 1.021 -3.145 17.766 1 97.12 108 THR A N 1
ATOM 831 C CA . THR A 1 108 ? 0.028 -2.426 18.547 1 97.12 108 THR A CA 1
ATOM 832 C C . THR A 1 108 ? -1.31 -3.16 18.531 1 97.12 108 THR A C 1
ATOM 834 O O . THR A 1 108 ? -1.519 -4.062 17.719 1 97.12 108 THR A O 1
ATOM 837 N N . LYS A 1 109 ? -2.158 -2.777 19.359 1 94.56 109 LYS A N 1
ATOM 838 C CA . LYS A 1 109 ? -3.447 -3.451 19.469 1 94.56 109 LYS A CA 1
ATOM 839 C C . LYS A 1 109 ? -4.598 -2.49 19.188 1 94.56 109 LYS A C 1
ATOM 841 O O . LYS A 1 109 ? -5.617 -2.885 18.625 1 94.56 109 LYS A O 1
ATOM 846 N N . ASN A 1 110 ? -4.406 -1.201 19.562 1 93.81 110 ASN A N 1
ATOM 847 C CA . ASN A 1 110 ? -5.555 -0.301 19.562 1 93.81 110 ASN A CA 1
ATOM 848 C C . ASN A 1 110 ? -5.285 0.935 18.703 1 93.81 110 ASN A C 1
ATOM 850 O O . ASN A 1 110 ? -6.223 1.592 18.25 1 93.81 110 ASN A O 1
ATOM 854 N N . LEU A 1 111 ? -4.039 1.311 18.562 1 97.5 111 LEU A N 1
ATOM 855 C CA . LEU A 1 111 ? -3.719 2.518 17.797 1 97.5 111 LEU A CA 1
ATOM 856 C C . LEU A 1 111 ? -4.348 2.475 16.406 1 97.5 111 LEU A C 1
ATOM 858 O O . LEU A 1 111 ? -4.16 1.508 15.672 1 97.5 111 LEU A O 1
ATOM 862 N N . ALA A 1 112 ? -5.16 3.463 16.109 1 98.25 112 ALA A N 1
ATOM 863 C CA . ALA A 1 112 ? -5.719 3.578 14.758 1 98.25 112 ALA A CA 1
ATOM 864 C C . ALA A 1 112 ? -4.773 4.336 13.836 1 98.25 112 ALA A C 1
ATOM 866 O O . ALA A 1 112 ? -3.818 4.965 14.289 1 98.25 112 ALA A O 1
ATOM 867 N N . PHE A 1 113 ? -5.039 4.234 12.547 1 98.88 113 PHE A N 1
ATOM 868 C CA . PHE A 1 113 ? -4.191 4.863 11.547 1 98.88 113 PHE A CA 1
ATOM 869 C C . PHE A 1 113 ? -5.031 5.652 10.547 1 98.88 113 PHE A C 1
ATOM 871 O O . PHE A 1 113 ? -5.879 5.082 9.852 1 98.88 113 PHE A O 1
ATOM 878 N N . GLY A 1 114 ? -4.902 6.969 10.531 1 98.69 114 GLY A N 1
ATOM 879 C CA . GLY A 1 114 ? -5.512 7.805 9.508 1 98.69 114 GLY A CA 1
ATOM 880 C C . GLY A 1 114 ? -4.625 8.008 8.297 1 98.69 114 GLY A C 1
ATOM 881 O O . GLY A 1 114 ? -3.531 8.57 8.406 1 98.69 114 GLY A O 1
ATOM 882 N N . ILE A 1 115 ? -5.082 7.621 7.117 1 98.31 115 ILE A N 1
ATOM 883 C CA . ILE A 1 115 ? -4.281 7.594 5.898 1 98.31 115 ILE A CA 1
ATOM 884 C C . ILE A 1 115 ? -4.801 8.641 4.918 1 98.31 115 ILE A C 1
ATOM 886 O O . ILE A 1 115 ? -5.973 8.625 4.543 1 98.31 115 ILE A O 1
ATOM 890 N N . THR A 1 116 ? -3.916 9.492 4.484 1 97.56 116 THR A N 1
ATOM 891 C CA . THR A 1 116 ? -4.312 10.477 3.482 1 97.56 116 THR A CA 1
ATOM 892 C C . THR A 1 116 ? -4.223 9.875 2.08 1 97.56 116 THR A C 1
ATOM 894 O O . THR A 1 116 ? -3.197 9.305 1.704 1 97.56 116 THR A O 1
ATOM 897 N N . ALA A 1 117 ? -5.285 9.945 1.342 1 96.69 117 ALA A N 1
ATOM 898 C CA . ALA A 1 117 ? -5.34 9.523 -0.057 1 96.69 117 ALA A CA 1
ATOM 899 C C . ALA A 1 117 ? -6.262 10.438 -0.864 1 96.69 117 ALA A C 1
ATOM 901 O O . ALA A 1 117 ? -7.297 10.883 -0.362 1 96.69 117 ALA A O 1
ATOM 902 N N . SER A 1 118 ? -5.867 10.633 -2.078 1 95.12 118 SER A N 1
ATOM 903 C CA . SER A 1 118 ? -6.559 11.617 -2.91 1 95.12 118 SER A CA 1
ATOM 904 C C . SER A 1 118 ? -7.57 10.945 -3.834 1 95.12 118 SER A C 1
ATOM 906 O O . SER A 1 118 ? -7.27 9.922 -4.449 1 95.12 118 SER A O 1
ATOM 908 N N . THR A 1 119 ? -8.727 11.523 -4.008 1 95.44 119 THR A N 1
ATOM 909 C CA . THR A 1 119 ? -9.773 11.039 -4.906 1 95.44 119 THR A CA 1
ATOM 910 C C . THR A 1 119 ? -9.492 11.469 -6.344 1 95.44 119 THR A C 1
ATOM 912 O O . THR A 1 119 ? -10.18 11.039 -7.27 1 95.44 119 THR A O 1
ATOM 915 N N . SER A 1 120 ? -8.445 12.289 -6.543 1 92.5 120 SER A N 1
ATOM 916 C CA . SER A 1 120 ? -8.117 12.766 -7.883 1 92.5 120 SER A CA 1
ATOM 917 C C . SER A 1 120 ? -7.07 11.867 -8.547 1 92.5 120 SER A C 1
ATOM 919 O O . SER A 1 120 ? -6.902 11.898 -9.766 1 92.5 120 SER A O 1
ATOM 921 N N . PHE A 1 121 ? -6.418 11.109 -7.75 1 89.12 121 PHE A N 1
ATOM 922 C CA . PHE A 1 121 ? -5.234 10.461 -8.297 1 89.12 121 PHE A CA 1
ATOM 923 C C . PHE A 1 121 ? -5.426 8.945 -8.344 1 89.12 121 PHE A C 1
ATOM 925 O O . PHE A 1 121 ? -4.832 8.266 -9.188 1 89.12 121 PHE A O 1
ATOM 932 N N . GLU A 1 122 ? -6.215 8.422 -7.543 1 89.56 122 GLU A N 1
ATOM 933 C CA . GLU A 1 122 ? -6.363 6.977 -7.434 1 89.56 122 GLU A CA 1
ATOM 934 C C . GLU A 1 122 ? -7.668 6.504 -8.07 1 89.56 122 GLU A C 1
ATOM 936 O O . GLU A 1 122 ? -8.734 7.039 -7.777 1 89.56 122 GLU A O 1
ATOM 941 N N . PRO A 1 123 ? -7.598 5.434 -8.891 1 91.56 123 PRO A N 1
ATOM 942 C CA . PRO A 1 123 ? -8.875 4.828 -9.273 1 91.56 123 PRO A CA 1
ATOM 943 C C . PRO A 1 123 ? -9.633 4.246 -8.086 1 91.56 123 PRO A C 1
ATOM 945 O O . PRO A 1 123 ? -9.039 3.59 -7.227 1 91.56 123 PRO A O 1
ATOM 948 N N . PRO A 1 124 ? -10.961 4.496 -8.07 1 96.25 124 PRO A N 1
ATOM 949 C CA . PRO A 1 124 ? -11.719 4.117 -6.879 1 96.25 124 PRO A CA 1
ATOM 950 C C . PRO A 1 124 ? -11.617 2.625 -6.559 1 96.25 124 PRO A C 1
ATOM 952 O O . PRO A 1 124 ? -11.531 2.246 -5.391 1 96.25 124 PRO A O 1
ATOM 955 N N . PHE A 1 125 ? -11.602 1.74 -7.559 1 96.69 125 PHE A N 1
ATOM 956 C CA . PHE A 1 125 ? -11.539 0.299 -7.34 1 96.69 125 PHE A CA 1
ATOM 957 C C . PHE A 1 125 ? -10.234 -0.088 -6.66 1 96.69 125 PHE A C 1
ATOM 959 O O . PHE A 1 125 ? -10.227 -0.906 -5.738 1 96.69 125 PHE A O 1
ATOM 966 N N . LEU A 1 126 ? -9.156 0.479 -7.094 1 96.25 126 LEU A N 1
ATOM 967 C CA . LEU A 1 126 ? -7.844 0.154 -6.543 1 96.25 126 LEU A CA 1
ATOM 968 C C . LEU A 1 126 ? -7.727 0.629 -5.102 1 96.25 126 LEU A C 1
ATOM 970 O O . LEU A 1 126 ? -7.191 -0.085 -4.25 1 96.25 126 LEU A O 1
ATOM 974 N N . LEU A 1 127 ? -8.234 1.811 -4.832 1 97.56 127 LEU A N 1
ATOM 975 C CA . LEU A 1 127 ? -8.195 2.316 -3.465 1 97.56 127 LEU A CA 1
ATOM 976 C C . LEU A 1 127 ? -9.07 1.469 -2.547 1 97.56 127 LEU A C 1
ATOM 978 O O . LEU A 1 127 ? -8.68 1.165 -1.417 1 97.56 127 LEU A O 1
ATOM 982 N N . ALA A 1 128 ? -10.258 1.122 -3.041 1 98.5 128 ALA A N 1
ATOM 983 C CA . ALA A 1 128 ? -11.156 0.289 -2.252 1 98.5 128 ALA A CA 1
ATOM 984 C C . ALA A 1 128 ? -10.5 -1.037 -1.882 1 98.5 128 ALA A C 1
ATOM 986 O O . ALA A 1 128 ? -10.602 -1.49 -0.739 1 98.5 128 ALA A O 1
ATOM 987 N N . LYS A 1 129 ? -9.82 -1.653 -2.848 1 98.25 129 LYS A N 1
ATOM 988 C CA . LYS A 1 129 ? -9.109 -2.904 -2.602 1 98.25 129 LYS A CA 1
ATOM 989 C C . LYS A 1 129 ? -8.039 -2.729 -1.528 1 98.25 129 LYS A C 1
ATOM 991 O O . LYS A 1 129 ? -7.965 -3.52 -0.586 1 98.25 129 LYS A O 1
ATOM 996 N N . ARG A 1 130 ? -7.273 -1.694 -1.642 1 98.19 130 ARG A N 1
ATOM 997 C CA . ARG A 1 130 ? -6.18 -1.426 -0.713 1 98.19 130 ARG A CA 1
ATOM 998 C C . ARG A 1 130 ? -6.707 -1.17 0.695 1 98.19 130 ARG A C 1
ATOM 1000 O O . ARG A 1 130 ? -6.199 -1.734 1.666 1 98.19 130 ARG A O 1
ATOM 1007 N N . PHE A 1 131 ? -7.746 -0.394 0.829 1 98.75 131 PHE A N 1
ATOM 1008 C CA . PHE A 1 131 ? -8.25 -0.014 2.143 1 98.75 131 PHE A CA 1
ATOM 1009 C C . PHE A 1 131 ? -8.984 -1.18 2.799 1 98.75 131 PHE A C 1
ATOM 1011 O O . PHE A 1 131 ? -8.938 -1.342 4.02 1 98.75 131 PHE A O 1
ATOM 1018 N N . SER A 1 132 ? -9.695 -1.979 2.008 1 98.81 132 SER A N 1
ATOM 1019 C CA . SER A 1 132 ? -10.281 -3.189 2.576 1 98.81 132 SER A CA 1
ATOM 1020 C C . SER A 1 132 ? -9.203 -4.129 3.105 1 98.81 132 SER A C 1
ATOM 1022 O O . SER A 1 132 ? -9.375 -4.746 4.156 1 98.81 132 SER A O 1
ATOM 1024 N N . THR A 1 133 ? -8.125 -4.242 2.355 1 98.81 133 THR A N 1
ATOM 1025 C CA . THR A 1 133 ? -7.004 -5.074 2.791 1 98.81 133 THR A CA 1
ATOM 1026 C C . THR A 1 133 ? -6.426 -4.559 4.102 1 98.81 133 THR A C 1
ATOM 1028 O O . THR A 1 133 ? -6.238 -5.324 5.051 1 98.81 133 THR A O 1
ATOM 1031 N N . LEU A 1 134 ? -6.188 -3.248 4.168 1 98.88 134 LEU A N 1
ATOM 1032 C CA . LEU A 1 134 ? -5.668 -2.621 5.379 1 98.88 134 LEU A CA 1
ATOM 1033 C C . LEU A 1 134 ? -6.625 -2.818 6.551 1 98.88 134 LEU A C 1
ATOM 1035 O O . LEU A 1 134 ? -6.191 -3.096 7.672 1 98.88 134 LEU A O 1
ATOM 1039 N N . ASP A 1 135 ? -7.871 -2.672 6.285 1 98.75 135 ASP A N 1
ATOM 1040 C CA . ASP A 1 135 ? -8.867 -2.83 7.344 1 98.75 135 ASP A CA 1
ATOM 1041 C C . ASP A 1 135 ? -8.844 -4.25 7.906 1 98.75 135 ASP A C 1
ATOM 1043 O O . ASP A 1 135 ? -8.93 -4.445 9.125 1 98.75 135 ASP A O 1
ATOM 1047 N N . HIS A 1 136 ? -8.703 -5.27 7.062 1 98.56 136 HIS A N 1
ATOM 1048 C CA . HIS A 1 136 ? -8.547 -6.645 7.516 1 98.56 136 HIS A CA 1
ATOM 1049 C C . HIS A 1 136 ? -7.285 -6.812 8.352 1 98.56 136 HIS A C 1
ATOM 1051 O O . HIS A 1 136 ? -7.352 -7.281 9.492 1 98.56 136 HIS A O 1
ATOM 1057 N N . LEU A 1 137 ? -6.199 -6.355 7.844 1 98.5 137 LEU A N 1
ATOM 1058 C CA . LEU A 1 137 ? -4.902 -6.703 8.414 1 98.5 137 LEU A CA 1
ATOM 1059 C C . LEU A 1 137 ? -4.633 -5.895 9.68 1 98.5 137 LEU A C 1
ATOM 1061 O O . LEU A 1 137 ? -3.742 -6.234 10.461 1 98.5 137 LEU A O 1
ATOM 1065 N N . THR A 1 138 ? -5.426 -4.863 9.914 1 98.25 138 THR A N 1
ATOM 1066 C CA . THR A 1 138 ? -5.289 -4.082 11.141 1 98.25 138 THR A CA 1
ATOM 1067 C C . THR A 1 138 ? -6.441 -4.379 12.102 1 98.25 138 THR A C 1
ATOM 1069 O O . THR A 1 138 ? -6.543 -3.766 13.164 1 98.25 138 THR A O 1
ATOM 1072 N N . ASP A 1 139 ? -7.305 -5.27 11.703 1 97.31 139 ASP A N 1
ATOM 1073 C CA . ASP A 1 139 ? -8.5 -5.605 12.469 1 97.31 139 ASP A CA 1
ATOM 1074 C C . ASP A 1 139 ? -9.391 -4.379 12.656 1 97.31 139 ASP A C 1
ATOM 1076 O O . ASP A 1 139 ? -9.859 -4.113 13.766 1 97.31 139 ASP A O 1
ATOM 1080 N N . GLY A 1 140 ? -9.492 -3.564 11.625 1 98 140 GLY A N 1
ATOM 1081 C CA . GLY A 1 140 ? -10.453 -2.475 11.594 1 98 140 GLY A CA 1
ATOM 1082 C C . GLY A 1 140 ? -9.898 -1.174 12.148 1 98 140 GLY A C 1
ATOM 1083 O O . GLY A 1 140 ? -10.656 -0.331 12.641 1 98 140 GLY A O 1
ATOM 1084 N N . ARG A 1 141 ? -8.641 -0.901 12.07 1 98.31 141 ARG A N 1
ATOM 1085 C CA . ARG A 1 141 ? -8.062 0.239 12.773 1 98.31 141 ARG A CA 1
ATOM 1086 C C . ARG A 1 141 ? -7.656 1.335 11.789 1 98.31 141 ARG A C 1
ATOM 1088 O O . ARG A 1 141 ? -6.816 2.178 12.109 1 98.31 141 ARG A O 1
ATOM 1095 N N . ILE A 1 142 ? -8.227 1.351 10.555 1 98.69 142 ILE A N 1
ATOM 1096 C CA . ILE A 1 142 ? -7.789 2.365 9.602 1 98.69 142 ILE A CA 1
ATOM 1097 C C . ILE A 1 142 ? -8.891 3.41 9.422 1 98.69 142 ILE A C 1
ATOM 1099 O O . ILE A 1 142 ? -10.07 3.109 9.594 1 98.69 142 ILE A O 1
ATOM 1103 N N . GLY A 1 143 ? -8.477 4.609 9.172 1 98.75 143 GLY A N 1
ATOM 1104 C CA . GLY A 1 143 ? -9.289 5.691 8.633 1 98.75 143 GLY A CA 1
ATOM 1105 C C . GLY A 1 143 ? -8.727 6.285 7.355 1 98.75 143 GLY A C 1
ATOM 1106 O O . GLY A 1 143 ? -7.559 6.078 7.031 1 98.75 143 GLY A O 1
ATOM 1107 N N . TRP A 1 144 ? -9.586 6.887 6.602 1 98.75 144 TRP A N 1
ATOM 1108 C CA . TRP A 1 144 ? -9.234 7.539 5.344 1 98.75 144 TRP A CA 1
ATOM 1109 C C . TRP A 1 144 ? -9.398 9.047 5.453 1 98.75 144 TRP A C 1
ATOM 1111 O O . TRP A 1 144 ? -10.5 9.547 5.691 1 98.75 144 TRP A O 1
ATOM 1121 N N . ASN A 1 145 ? -8.266 9.766 5.371 1 98.12 145 ASN A N 1
ATOM 1122 C CA . ASN A 1 145 ? -8.336 11.211 5.195 1 98.12 145 ASN A CA 1
ATOM 1123 C C . ASN A 1 145 ? -8.539 11.586 3.73 1 98.12 145 ASN A C 1
ATOM 1125 O O . ASN A 1 145 ? -7.598 11.539 2.938 1 98.12 145 ASN A O 1
ATOM 1129 N N . ILE A 1 146 ? -9.742 12.008 3.412 1 97.94 146 ILE A N 1
ATOM 1130 C CA . ILE A 1 146 ? -10.141 12.258 2.033 1 97.94 146 ILE A CA 1
ATOM 1131 C C . ILE A 1 146 ? -9.68 13.648 1.604 1 97.94 146 ILE A C 1
ATOM 1133 O O . ILE A 1 146 ? -10.078 14.656 2.193 1 97.94 146 ILE A O 1
ATOM 1137 N N . VAL A 1 147 ? -8.844 13.625 0.604 1 94.62 147 VAL A N 1
ATOM 1138 C CA . VAL A 1 147 ? -8.406 14.906 0.048 1 94.62 147 VAL A CA 1
ATOM 1139 C C . VAL A 1 147 ? -8.602 14.906 -1.466 1 94.62 147 VAL A C 1
ATOM 1141 O O . VAL A 1 147 ? -8.664 13.844 -2.09 1 94.62 147 VAL A O 1
ATOM 1144 N N . THR A 1 148 ? -8.703 16.047 -2.1 1 91.5 148 THR A N 1
ATOM 1145 C CA . THR A 1 148 ? -8.859 16.188 -3.545 1 91.5 148 THR A CA 1
ATOM 1146 C C . THR A 1 148 ? -7.562 16.656 -4.188 1 91.5 148 THR A C 1
ATOM 1148 O O . THR A 1 148 ? -7.438 16.672 -5.414 1 91.5 148 THR A O 1
ATOM 1151 N N . SER A 1 149 ? -6.582 16.891 -3.396 1 85.12 149 SER A N 1
ATOM 1152 C CA . SER A 1 149 ? -5.309 17.438 -3.85 1 85.12 149 SER A CA 1
ATOM 1153 C C . SER A 1 149 ? -5.508 18.766 -4.578 1 85.12 149 SER A C 1
ATOM 1155 O O . SER A 1 149 ? -6.605 19.062 -5.051 1 85.12 149 SER A O 1
ATOM 1157 N N . TRP A 1 150 ? -4.461 19.656 -4.59 1 79.75 150 TRP A N 1
ATOM 1158 C CA . TRP A 1 150 ? -4.617 20.953 -5.242 1 79.75 150 TRP A CA 1
ATOM 1159 C C . TRP A 1 150 ? -3.295 21.438 -5.824 1 79.75 150 TRP A C 1
ATOM 1161 O O . TRP A 1 150 ? -3.266 22.375 -6.621 1 79.75 150 TRP A O 1
ATOM 1171 N N . LYS A 1 151 ? -2.23 20.781 -5.461 1 81.38 151 LYS A N 1
ATOM 1172 C CA . LYS A 1 151 ? -0.917 21.25 -5.891 1 81.38 151 LYS A CA 1
ATOM 1173 C C . LYS A 1 151 ? -0.715 21.031 -7.387 1 81.38 151 LYS A C 1
ATOM 1175 O O . LYS A 1 151 ? -0.917 19.922 -7.883 1 81.38 151 LYS A O 1
ATOM 1180 N N . LYS A 1 152 ? -0.228 22.062 -8.008 1 83.12 152 LYS A N 1
ATOM 1181 C CA . LYS A 1 152 ? 0.07 21.984 -9.43 1 83.12 152 LYS A CA 1
ATOM 1182 C C . LYS A 1 152 ? 1.084 20.875 -9.719 1 83.12 152 LYS A C 1
ATOM 1184 O O . LYS A 1 152 ? 0.893 20.078 -10.633 1 83.12 152 LYS A O 1
ATOM 1189 N N . ALA A 1 153 ? 2.08 20.812 -8.961 1 84.44 153 ALA A N 1
ATOM 1190 C CA . ALA A 1 153 ? 3.139 19.828 -9.148 1 84.44 153 ALA A CA 1
ATOM 1191 C C . ALA A 1 153 ? 2.584 18.406 -9.055 1 84.44 153 ALA A C 1
ATOM 1193 O O . ALA A 1 153 ? 3.047 17.516 -9.766 1 84.44 153 ALA A O 1
ATOM 1194 N N . ALA A 1 154 ? 1.637 18.219 -8.25 1 86.69 154 ALA A N 1
ATOM 1195 C CA . ALA A 1 154 ? 1.03 16.906 -8.086 1 86.69 154 ALA A CA 1
ATOM 1196 C C . ALA A 1 154 ? 0.256 16.5 -9.336 1 86.69 154 ALA A C 1
ATOM 1198 O O . ALA A 1 154 ? 0.316 15.344 -9.766 1 86.69 154 ALA A O 1
ATOM 1199 N N . PHE A 1 155 ? -0.439 17.375 -9.898 1 85.88 155 PHE A N 1
ATOM 1200 C CA . PHE A 1 155 ? -1.222 17.062 -11.086 1 85.88 155 PHE A CA 1
ATOM 1201 C C . PHE A 1 155 ? -0.312 16.797 -12.281 1 85.88 155 PHE A C 1
ATOM 1203 O O . PHE A 1 155 ? -0.588 15.922 -13.094 1 85.88 155 PHE A O 1
ATOM 1210 N N . LYS A 1 156 ? 0.795 17.484 -12.336 1 86.56 156 LYS A N 1
ATOM 1211 C CA . LYS A 1 156 ? 1.774 17.25 -13.398 1 86.56 156 LYS A CA 1
ATOM 1212 C C . LYS A 1 156 ? 2.367 15.852 -13.297 1 86.56 156 LYS A C 1
ATOM 1214 O O . LYS A 1 156 ? 2.738 15.258 -14.312 1 86.56 156 LYS A O 1
ATOM 1219 N N . ALA A 1 157 ? 2.398 15.367 -12.141 1 84.19 157 ALA A N 1
ATOM 1220 C CA . ALA A 1 157 ? 2.949 14.039 -11.898 1 84.19 157 ALA A CA 1
ATOM 1221 C C . ALA A 1 157 ? 2.061 12.961 -12.5 1 84.19 157 ALA A C 1
ATOM 1223 O O . ALA A 1 157 ? 2.518 11.844 -12.75 1 84.19 157 ALA A O 1
ATOM 1224 N N . ILE A 1 158 ? 0.782 13.281 -12.68 1 84.88 158 ILE A N 1
ATOM 1225 C CA . ILE A 1 158 ? -0.115 12.273 -13.242 1 84.88 158 ILE A CA 1
ATOM 1226 C C . ILE A 1 158 ? -0.542 12.703 -14.648 1 84.88 158 ILE A C 1
ATOM 1228 O O . ILE A 1 158 ? -1.536 12.195 -15.18 1 84.88 158 ILE A O 1
ATOM 1232 N N . GLY A 1 159 ? 0.127 13.695 -15.148 1 85 159 GLY A N 1
ATOM 1233 C CA . GLY A 1 159 ? 0.002 13.984 -16.562 1 85 159 GLY A CA 1
ATOM 1234 C C . GLY A 1 159 ? -0.985 15.094 -16.859 1 85 159 GLY A C 1
ATOM 1235 O O . GLY A 1 159 ? -1.396 15.273 -18.016 1 85 159 GLY A O 1
ATOM 1236 N N . LEU A 1 160 ? -1.452 15.789 -15.844 1 84 160 LEU A N 1
ATOM 1237 C CA . LEU A 1 160 ? -2.34 16.922 -16.047 1 84 160 LEU A CA 1
ATOM 1238 C C . LEU A 1 160 ? -1.581 18.234 -15.875 1 84 160 LEU A C 1
ATOM 1240 O O . LEU A 1 160 ? -0.9 18.438 -14.867 1 84 160 LEU A O 1
ATOM 1244 N N . ASP A 1 161 ? -1.818 19.094 -16.75 1 81.94 161 ASP A N 1
ATOM 1245 C CA . ASP A 1 161 ? -1.048 20.328 -16.781 1 81.94 161 ASP A CA 1
ATOM 1246 C C . ASP A 1 161 ? -1.517 21.297 -15.695 1 81.94 161 ASP A C 1
ATOM 1248 O O . ASP A 1 161 ? -0.739 22.125 -15.219 1 81.94 161 ASP A O 1
ATOM 1252 N N . SER A 1 162 ? -2.814 21.203 -15.469 1 81.31 162 SER A 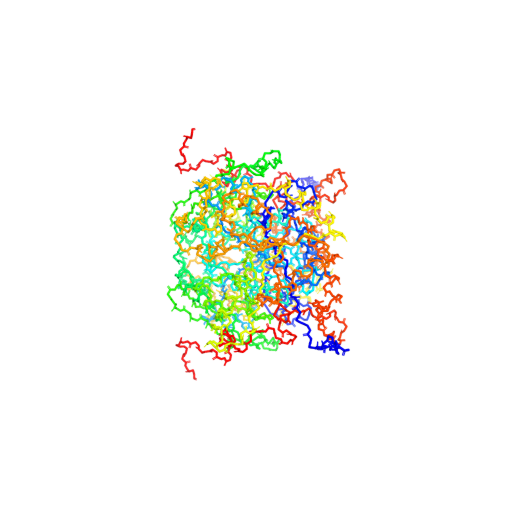N 1
ATOM 1253 C CA . SER A 1 162 ? -3.369 22.094 -14.453 1 81.31 162 SER A CA 1
ATOM 1254 C C . SER A 1 162 ? -4.34 21.359 -13.539 1 81.31 162 SER A C 1
ATOM 1256 O O . SER A 1 162 ? -4.973 20.391 -13.953 1 81.31 162 SER A O 1
ATOM 1258 N N . PRO A 1 163 ? -4.309 21.922 -12.352 1 78.12 163 PRO A N 1
ATOM 1259 C CA . PRO A 1 163 ? -5.281 21.312 -11.445 1 78.12 163 PRO A CA 1
ATOM 1260 C C . PRO A 1 163 ? -6.719 21.469 -11.938 1 78.12 163 PRO A C 1
ATOM 1262 O O . PRO A 1 163 ? -7.055 22.453 -12.586 1 78.12 163 PRO A O 1
ATOM 1265 N N . ILE A 1 164 ? -7.477 20.453 -11.625 1 83.06 164 ILE A N 1
ATOM 1266 C CA . ILE A 1 164 ? -8.922 20.547 -11.812 1 83.06 164 ILE A CA 1
ATOM 1267 C C . ILE A 1 164 ? -9.492 21.641 -10.922 1 83.06 164 ILE A C 1
ATOM 1269 O O . ILE A 1 164 ? -9.008 21.859 -9.812 1 83.06 164 ILE A O 1
ATOM 1273 N N . GLU A 1 165 ? -10.492 22.25 -11.383 1 86.81 165 GLU A N 1
ATOM 1274 C CA . GLU A 1 165 ? -11.109 23.344 -10.633 1 86.81 165 GLU A CA 1
ATOM 1275 C C . GLU A 1 165 ? -11.672 22.844 -9.305 1 86.81 165 GLU A C 1
ATOM 1277 O O . GLU A 1 165 ? -12.156 21.719 -9.211 1 86.81 165 GLU A O 1
ATOM 1282 N N . HIS A 1 166 ? -11.578 23.703 -8.312 1 86.25 166 HIS A N 1
ATOM 1283 C CA . HIS A 1 166 ? -11.859 23.391 -6.918 1 86.25 166 HIS A CA 1
ATOM 1284 C C . HIS A 1 166 ? -13.234 22.734 -6.77 1 86.25 166 HIS A C 1
ATOM 1286 O O . HIS A 1 166 ? -13.344 21.625 -6.238 1 86.25 166 HIS A O 1
ATOM 1292 N N . ASP A 1 167 ? -14.273 23.359 -7.227 1 88.5 167 ASP A N 1
ATOM 1293 C CA . ASP A 1 167 ? -15.625 22.844 -7.051 1 88.5 167 ASP A CA 1
ATOM 1294 C C . ASP A 1 167 ? -15.828 21.547 -7.848 1 88.5 167 ASP A C 1
ATOM 1296 O O . ASP A 1 167 ? -16.547 20.641 -7.414 1 88.5 167 ASP A O 1
ATOM 1300 N N . GLU A 1 168 ? -15.211 21.484 -8.93 1 92.06 168 GLU A N 1
ATOM 1301 C CA . GLU A 1 168 ? -15.273 20.281 -9.75 1 92.06 168 GLU A CA 1
ATOM 1302 C C . GLU A 1 168 ? -14.586 19.094 -9.062 1 92.06 168 GLU A C 1
ATOM 1304 O O . GLU A 1 168 ? -15.047 17.953 -9.164 1 92.06 168 GLU A O 1
ATOM 1309 N N . ARG A 1 169 ? -13.508 19.391 -8.383 1 92.88 169 ARG A N 1
ATOM 1310 C CA . ARG A 1 169 ? -12.812 18.344 -7.648 1 92.88 169 ARG A CA 1
ATOM 1311 C C . ARG A 1 169 ? -13.711 17.75 -6.566 1 92.88 169 ARG A C 1
ATOM 1313 O O . ARG A 1 169 ? -13.688 16.531 -6.332 1 92.88 169 ARG A O 1
ATOM 1320 N N . TYR A 1 170 ? -14.5 18.609 -5.945 1 93.88 170 TYR A N 1
ATOM 1321 C CA . TYR A 1 170 ? -15.375 18.109 -4.895 1 93.88 170 TYR A CA 1
ATOM 1322 C C . TYR A 1 170 ? -16.562 17.359 -5.484 1 93.88 170 TYR A C 1
ATOM 1324 O O . TYR A 1 170 ? -17.062 16.406 -4.887 1 93.88 170 TYR A O 1
ATOM 1332 N N . ALA A 1 171 ? -17.047 17.797 -6.668 1 95.69 171 ALA A N 1
ATOM 1333 C CA . ALA A 1 171 ? -18.078 17.031 -7.355 1 95.69 171 ALA A CA 1
ATOM 1334 C C . ALA A 1 171 ? -17.562 15.633 -7.711 1 95.69 171 ALA A C 1
ATOM 1336 O O . ALA A 1 171 ? -18.281 14.641 -7.543 1 95.69 171 ALA A O 1
ATOM 1337 N N . GLN A 1 172 ? -16.391 15.648 -8.164 1 96.44 172 GLN A N 1
ATOM 1338 C CA . GLN A 1 172 ? -15.75 14.375 -8.469 1 96.44 172 GLN A CA 1
ATOM 1339 C C . GLN A 1 172 ? -15.586 13.531 -7.215 1 96.44 172 GLN A C 1
ATOM 1341 O O . GLN A 1 172 ? -15.836 12.32 -7.234 1 96.44 172 GLN A O 1
ATOM 1346 N N . ALA A 1 173 ? -15.172 14.148 -6.145 1 97.5 173 ALA A N 1
ATOM 1347 C CA . ALA A 1 173 ? -14.977 13.453 -4.875 1 97.5 173 ALA A CA 1
ATOM 1348 C C . ALA A 1 173 ? -16.297 12.859 -4.371 1 97.5 173 ALA A C 1
ATOM 1350 O O . ALA A 1 173 ? -16.312 11.75 -3.834 1 97.5 173 ALA A O 1
ATOM 1351 N N . ASP A 1 174 ? -17.328 13.594 -4.477 1 97.81 174 ASP A N 1
ATOM 1352 C CA . ASP A 1 174 ? -18.641 13.109 -4.062 1 97.81 174 ASP A CA 1
ATOM 1353 C C . ASP A 1 174 ? -19.016 11.836 -4.82 1 97.81 174 ASP A C 1
ATOM 1355 O O . ASP A 1 174 ? -19.484 10.867 -4.219 1 97.81 174 ASP A O 1
ATOM 1359 N N . GLU A 1 175 ? -18.875 11.883 -6.156 1 97.81 175 GLU A N 1
ATOM 1360 C CA . GLU A 1 175 ? -19.156 10.688 -6.949 1 97.81 175 GLU A CA 1
ATOM 1361 C C . GLU A 1 175 ? -18.234 9.531 -6.559 1 97.81 175 GLU A C 1
ATOM 1363 O O . GLU A 1 175 ? -18.672 8.383 -6.496 1 97.81 175 GLU A O 1
ATOM 1368 N N . TYR A 1 176 ? -16.969 9.898 -6.344 1 98.19 176 TYR A N 1
ATOM 1369 C CA . TYR A 1 176 ? -15.984 8.922 -5.879 1 98.19 176 TYR A CA 1
ATOM 1370 C C . TYR A 1 176 ? -16.484 8.195 -4.641 1 98.19 176 TYR A C 1
ATOM 1372 O O . TYR A 1 176 ? -16.422 6.965 -4.566 1 98.19 176 TYR A O 1
ATOM 1380 N N . MET A 1 177 ? -17.031 8.93 -3.715 1 98.62 177 MET A N 1
ATOM 1381 C CA . MET A 1 177 ? -17.531 8.359 -2.467 1 98.62 177 MET A CA 1
ATOM 1382 C C . MET A 1 177 ? -18.703 7.406 -2.734 1 98.62 177 MET A C 1
ATOM 1384 O O . MET A 1 177 ? -18.766 6.328 -2.146 1 98.62 177 MET A O 1
ATOM 1388 N N . ARG A 1 178 ? -19.562 7.738 -3.58 1 98 178 ARG A N 1
ATOM 1389 C CA . ARG A 1 178 ? -20.672 6.855 -3.91 1 98 178 ARG A CA 1
ATOM 1390 C C . ARG A 1 178 ? -20.172 5.539 -4.492 1 98 178 ARG A C 1
ATOM 1392 O O . ARG A 1 178 ? -20.688 4.469 -4.16 1 98 178 ARG A O 1
ATOM 1399 N N . VAL A 1 179 ? -19.172 5.633 -5.324 1 98 179 VAL A N 1
ATOM 1400 C CA . VAL A 1 179 ? -18.609 4.434 -5.938 1 98 179 VAL A CA 1
ATOM 1401 C C . VAL A 1 179 ? -18.016 3.529 -4.859 1 98 179 VAL A C 1
ATOM 1403 O O . VAL A 1 179 ? -18.312 2.332 -4.812 1 98 179 VAL A O 1
ATOM 1406 N N . VAL A 1 180 ? -17.203 4.094 -3.982 1 98.69 180 VAL A N 1
ATOM 1407 C CA . VAL A 1 180 ? -16.531 3.252 -3.002 1 98.69 180 VAL A CA 1
ATOM 1408 C C . VAL A 1 180 ? -17.531 2.754 -1.968 1 98.69 180 VAL A C 1
ATOM 1410 O O . VAL A 1 180 ? -17.406 1.641 -1.452 1 98.69 180 VAL A O 1
ATOM 1413 N N . TYR A 1 181 ? -18.609 3.541 -1.6 1 98.69 181 TYR A N 1
ATOM 1414 C CA . TYR A 1 181 ? -19.672 3.021 -0.756 1 98.69 181 TYR A CA 1
ATOM 1415 C C . TYR A 1 181 ? -20.297 1.773 -1.371 1 98.69 181 TYR A C 1
ATOM 1417 O O . TYR A 1 181 ? -20.516 0.772 -0.681 1 98.69 181 TYR A O 1
ATOM 1425 N N . LYS A 1 182 ? -20.594 1.876 -2.654 1 98.19 182 LYS A N 1
ATOM 1426 C CA . LYS A 1 182 ? -21.188 0.726 -3.332 1 98.19 182 LYS A CA 1
ATOM 1427 C C . LYS A 1 182 ? -20.266 -0.492 -3.246 1 98.19 182 LYS A C 1
ATOM 1429 O O . LYS A 1 182 ? -20.719 -1.596 -2.939 1 98.19 182 LYS A O 1
ATOM 1434 N N . LEU A 1 183 ? -19.031 -0.306 -3.5 1 98.31 183 LEU A N 1
ATOM 1435 C CA . LEU A 1 183 ? -18.078 -1.407 -3.453 1 98.31 183 LEU A CA 1
ATOM 1436 C C . LEU A 1 183 ? -18 -1.993 -2.049 1 98.31 183 LEU A C 1
ATOM 1438 O O . LEU A 1 183 ? -18.141 -3.205 -1.867 1 98.31 183 LEU A O 1
ATOM 1442 N N . TRP A 1 184 ? -17.844 -1.179 -1.024 1 98.75 184 TRP A N 1
ATOM 1443 C CA . TRP A 1 184 ? -17.578 -1.627 0.337 1 98.75 184 TRP A CA 1
ATOM 1444 C C . TRP A 1 184 ? -18.844 -2.15 1.002 1 98.75 184 TRP A C 1
ATOM 1446 O O . TRP A 1 184 ? -18.797 -3.107 1.778 1 98.75 184 TRP A O 1
ATOM 1456 N N . GLU A 1 185 ? -20 -1.521 0.725 1 98.5 185 GLU A N 1
ATOM 1457 C CA . GLU A 1 185 ? -21.203 -1.758 1.534 1 98.5 185 GLU A CA 1
ATOM 1458 C C . GLU A 1 185 ? -22.219 -2.6 0.776 1 98.5 185 GLU A C 1
ATOM 1460 O O . GLU A 1 185 ? -23 -3.334 1.385 1 98.5 185 GLU A O 1
ATOM 1465 N N . SER A 1 186 ? -22.203 -2.502 -0.543 1 98.06 186 SER A N 1
ATOM 1466 C CA . SER A 1 186 ? -23.344 -3.018 -1.291 1 98.06 186 SER A CA 1
ATOM 1467 C C . SER A 1 186 ? -23.016 -4.34 -1.97 1 98.06 186 SER A C 1
ATOM 1469 O O . SER A 1 186 ? -23.906 -5.105 -2.33 1 98.06 186 SER A O 1
ATOM 1471 N N . SER A 1 187 ? -21.812 -4.613 -2.174 1 97.94 187 SER A N 1
ATOM 1472 C CA . SER A 1 187 ? -21.391 -5.699 -3.051 1 97.94 187 SER A CA 1
ATOM 1473 C C . SER A 1 187 ? -21.578 -7.059 -2.383 1 97.94 187 SER A C 1
ATOM 1475 O O . SER A 1 187 ? -22.031 -8.016 -3.023 1 97.94 187 SER A O 1
ATOM 1477 N N . TRP A 1 188 ? -21.25 -7.133 -1.096 1 98.44 188 TRP A N 1
ATOM 1478 C CA . TRP A 1 188 ? -21.25 -8.398 -0.373 1 98.44 188 TRP A CA 1
ATOM 1479 C C . TRP A 1 188 ? -22.328 -8.398 0.718 1 98.44 188 TRP A C 1
ATOM 1481 O O . TRP A 1 188 ? -22.375 -7.48 1.539 1 98.44 188 TRP A O 1
ATOM 1491 N N . ALA A 1 189 ? -23.109 -9.422 0.751 1 98.12 189 ALA A N 1
ATOM 1492 C CA . ALA A 1 189 ? -23.891 -9.672 1.961 1 98.12 189 ALA A CA 1
ATOM 1493 C C . ALA A 1 189 ? -22.984 -10.047 3.129 1 98.12 189 ALA A C 1
ATOM 1495 O O . ALA A 1 189 ? -21.906 -10.625 2.93 1 98.12 189 ALA A O 1
ATOM 1496 N N . PRO A 1 190 ? -23.422 -9.789 4.352 1 95.69 190 PRO A N 1
ATOM 1497 C CA . PRO A 1 190 ? -22.578 -10.102 5.512 1 95.69 190 PRO A CA 1
ATOM 1498 C C . PRO A 1 190 ? -22.281 -11.594 5.645 1 95.69 190 PRO A C 1
ATOM 1500 O O . PRO A 1 190 ? -21.25 -11.969 6.191 1 95.69 190 PRO A O 1
ATOM 1503 N N . ASP A 1 191 ? -23.141 -12.414 5.141 1 96.69 191 ASP A N 1
ATOM 1504 C CA . ASP A 1 191 ? -22.984 -13.859 5.32 1 96.69 191 ASP A CA 1
ATOM 1505 C C . ASP A 1 191 ? -22.625 -14.539 4 1 96.69 191 ASP A C 1
ATOM 1507 O O . ASP A 1 191 ? -22.875 -15.734 3.83 1 96.69 191 ASP A O 1
ATOM 1511 N N . ALA A 1 192 ? -22.109 -13.734 3.053 1 98.38 192 ALA A N 1
ATOM 1512 C CA . ALA A 1 192 ? -21.766 -14.289 1.746 1 98.38 192 ALA A CA 1
ATOM 1513 C C . ALA A 1 192 ? -20.734 -15.398 1.878 1 98.38 192 ALA A C 1
ATOM 1515 O O . ALA A 1 192 ? -20.781 -16.391 1.153 1 98.38 192 ALA A O 1
ATOM 1516 N N . ILE A 1 193 ? -19.734 -15.242 2.701 1 98.06 193 ILE A N 1
ATOM 1517 C CA . ILE A 1 193 ? -18.766 -16.281 2.994 1 98.06 193 ILE A CA 1
ATOM 1518 C C . ILE A 1 193 ? -19.328 -17.25 4.031 1 98.06 193 ILE A C 1
ATOM 1520 O O . ILE A 1 193 ? -19.531 -16.875 5.191 1 98.06 193 ILE A O 1
ATOM 1524 N N . ASN A 1 194 ? -19.609 -18.375 3.664 1 96.5 194 ASN A N 1
ATOM 1525 C CA . ASN A 1 194 ? -20.125 -19.453 4.492 1 96.5 194 ASN A CA 1
ATOM 1526 C C . ASN A 1 194 ? -19.609 -20.812 4.035 1 96.5 194 ASN A C 1
ATOM 1528 O O . ASN A 1 194 ? -20.344 -21.609 3.455 1 96.5 194 ASN A O 1
ATOM 1532 N N . PRO A 1 195 ? -18.344 -21.047 4.324 1 97.5 195 PRO A N 1
ATOM 1533 C CA . PRO A 1 195 ? -17.703 -22.266 3.818 1 97.5 195 PRO A CA 1
ATOM 1534 C C . PRO A 1 195 ? -18.469 -23.531 4.207 1 97.5 195 PRO A C 1
ATOM 1536 O O . PRO A 1 195 ? -18.734 -23.75 5.391 1 97.5 195 PRO A O 1
ATOM 1539 N N . THR A 1 196 ? -18.812 -24.297 3.271 1 97.44 196 THR A N 1
ATOM 1540 C CA . THR A 1 196 ? -19.531 -25.562 3.412 1 97.44 196 THR A CA 1
ATOM 1541 C C . THR A 1 196 ? -18.797 -26.688 2.682 1 97.44 196 THR A C 1
ATOM 1543 O O . THR A 1 196 ? -19.031 -26.922 1.494 1 97.44 196 THR A O 1
ATOM 1546 N N . PRO A 1 197 ? -17.969 -27.438 3.371 1 96.69 197 PRO A N 1
ATOM 1547 C CA . PRO A 1 197 ? -17.141 -28.469 2.75 1 96.69 197 PRO A CA 1
ATOM 1548 C C . PRO A 1 197 ? -17.953 -29.516 1.982 1 96.69 197 PRO A C 1
ATOM 1550 O O . PRO A 1 197 ? -17.547 -29.922 0.89 1 96.69 197 PRO A O 1
ATOM 1553 N N . SER A 1 198 ? -19.125 -29.906 2.445 1 96.31 198 SER A N 1
ATOM 1554 C CA . SER A 1 198 ? -19.891 -30.984 1.849 1 96.31 198 SER A CA 1
ATOM 1555 C C . SER A 1 198 ? -20.359 -30.609 0.443 1 96.31 198 SER A C 1
ATOM 1557 O O . SER A 1 198 ? -20.578 -31.5 -0.391 1 96.31 198 SER A O 1
ATOM 1559 N N . THR A 1 199 ? -20.406 -29.312 0.162 1 96.62 199 THR A N 1
ATOM 1560 C CA . THR A 1 199 ? -20.859 -28.891 -1.154 1 96.62 199 THR A CA 1
ATOM 1561 C C . THR A 1 199 ? -19.766 -28.156 -1.914 1 96.62 199 THR A C 1
ATOM 1563 O O . THR A 1 199 ? -20.016 -27.578 -2.971 1 96.62 199 THR A O 1
ATOM 1566 N N . ASP A 1 200 ? -18.562 -28.156 -1.344 1 96.75 200 ASP A N 1
ATOM 1567 C CA . ASP A 1 200 ? -17.438 -27.453 -1.967 1 96.75 200 ASP A CA 1
ATOM 1568 C C . ASP A 1 200 ? -17.797 -26 -2.277 1 96.75 200 ASP A C 1
ATOM 1570 O O . ASP A 1 200 ? -17.656 -25.547 -3.414 1 96.75 200 ASP A O 1
ATOM 1574 N N . THR A 1 201 ? -18.375 -25.344 -1.287 1 97.94 201 THR A N 1
ATOM 1575 C CA . THR A 1 201 ? -18.797 -23.953 -1.396 1 97.94 201 THR A CA 1
ATOM 1576 C C . THR A 1 201 ? -18.078 -23.094 -0.354 1 97.94 201 THR A C 1
ATOM 1578 O O . THR A 1 201 ? -18.234 -23.312 0.849 1 97.94 201 THR A O 1
ATOM 1581 N N . TYR A 1 202 ? -17.297 -22.203 -0.823 1 98.25 202 TYR A N 1
ATOM 1582 C CA . TYR A 1 202 ? -16.625 -21.297 0.104 1 98.25 202 TYR A CA 1
ATOM 1583 C C . TYR A 1 202 ? -17.453 -20.031 0.333 1 98.25 202 TYR A C 1
ATOM 1585 O O . TYR A 1 202 ? -17.594 -19.578 1.469 1 98.25 202 TYR A O 1
ATOM 1593 N N . ALA A 1 203 ? -17.969 -19.469 -0.745 1 98.44 203 ALA A N 1
ATOM 1594 C CA . ALA A 1 203 ? -18.844 -18.297 -0.707 1 98.44 203 ALA A CA 1
ATOM 1595 C C . ALA A 1 203 ? -20.062 -18.469 -1.608 1 98.44 203 ALA A C 1
ATOM 1597 O O . ALA A 1 203 ? -20 -19.203 -2.598 1 98.44 203 ALA A O 1
ATOM 1598 N N . ASP A 1 204 ? -21.125 -17.828 -1.325 1 98.31 204 ASP A N 1
ATOM 1599 C CA . ASP A 1 204 ? -22.375 -17.891 -2.092 1 98.31 204 ASP A CA 1
ATOM 1600 C C . ASP A 1 204 ? -22.438 -16.781 -3.131 1 98.31 204 ASP A C 1
ATOM 1602 O O . ASP A 1 204 ? -22.641 -15.617 -2.787 1 98.31 204 ASP A O 1
ATOM 1606 N N . PRO A 1 205 ? -22.312 -17.141 -4.387 1 97.81 205 PRO A N 1
ATOM 1607 C CA . PRO A 1 205 ? -22.281 -16.078 -5.402 1 97.81 205 PRO A CA 1
ATOM 1608 C C . PRO A 1 205 ? -23.578 -15.289 -5.457 1 97.81 205 PRO A C 1
ATOM 1610 O O . PRO A 1 205 ? -23.578 -14.125 -5.863 1 97.81 205 PRO A O 1
ATOM 1613 N N . SER A 1 206 ? -24.688 -15.875 -5.066 1 97.5 206 SER A N 1
ATOM 1614 C CA . SER A 1 206 ? -25.969 -15.18 -5.098 1 97.5 206 SER A CA 1
ATOM 1615 C C . SER A 1 206 ? -26.031 -14.062 -4.062 1 97.5 206 SER A C 1
ATOM 1617 O O . SER A 1 206 ? -26.922 -13.211 -4.102 1 97.5 206 SER A O 1
ATOM 1619 N N . LYS A 1 207 ? -25.094 -14.062 -3.191 1 98 207 LYS A N 1
ATOM 1620 C CA . LYS A 1 207 ? -25.031 -13.062 -2.131 1 98 207 LYS A CA 1
ATOM 1621 C C . LYS A 1 207 ? -23.938 -12.039 -2.398 1 98 207 LYS A C 1
ATOM 1623 O O . LYS A 1 207 ? -23.547 -11.289 -1.499 1 98 207 LYS A O 1
ATOM 1628 N N . ILE A 1 208 ? -23.406 -12.07 -3.529 1 97.69 208 ILE A N 1
ATOM 1629 C CA . ILE A 1 208 ? -22.391 -11.117 -3.988 1 97.69 208 ILE A CA 1
ATOM 1630 C C . ILE A 1 208 ? -22.859 -10.477 -5.297 1 97.69 208 ILE A C 1
ATOM 1632 O O . ILE A 1 208 ? -23.016 -11.164 -6.309 1 97.69 208 ILE A O 1
ATOM 1636 N N . ARG A 1 209 ? -23.031 -9.195 -5.305 1 94.75 209 ARG A N 1
ATOM 1637 C CA . ARG A 1 209 ? -23.609 -8.57 -6.492 1 94.75 209 ARG A CA 1
ATOM 1638 C C . ARG A 1 209 ? -22.578 -7.676 -7.188 1 94.75 209 ARG A C 1
ATOM 1640 O O . ARG A 1 209 ? -21.781 -7.016 -6.527 1 94.75 209 ARG A O 1
ATOM 1647 N N . PRO A 1 210 ? -22.609 -7.66 -8.492 1 93.75 210 PRO A N 1
ATOM 1648 C CA . PRO A 1 210 ? -21.812 -6.672 -9.219 1 93.75 210 PRO A CA 1
ATOM 1649 C C . PRO A 1 210 ? -22.297 -5.238 -8.984 1 93.75 210 PRO A C 1
ATOM 1651 O O . PRO A 1 210 ? -23.5 -4.992 -8.883 1 93.75 210 PRO A O 1
ATOM 1654 N N . ILE A 1 211 ? -21.391 -4.355 -8.844 1 95.56 211 ILE A N 1
ATOM 1655 C CA . ILE A 1 211 ? -21.656 -2.922 -8.766 1 95.56 211 ILE A CA 1
ATOM 1656 C C . ILE A 1 211 ? -21.562 -2.301 -10.156 1 95.56 211 ILE A C 1
ATOM 1658 O O . ILE A 1 211 ? -20.516 -2.404 -10.82 1 95.56 211 ILE A O 1
ATOM 1662 N N . ASN A 1 212 ? -22.609 -1.795 -10.586 1 93.94 212 ASN A N 1
ATOM 1663 C CA . ASN A 1 212 ? -22.656 -1.083 -11.859 1 93.94 212 ASN A CA 1
ATOM 1664 C C . ASN A 1 212 ? -22.797 0.423 -11.648 1 93.94 212 ASN A C 1
ATOM 1666 O O . ASN A 1 212 ? -23.844 0.904 -11.211 1 93.94 212 ASN A O 1
ATOM 1670 N N . HIS A 1 213 ? -21.766 1.136 -11.922 1 95.44 213 HIS A N 1
ATOM 1671 C CA . HIS A 1 213 ? -21.766 2.588 -11.797 1 95.44 213 HIS A CA 1
ATOM 1672 C C . HIS A 1 213 ? -21.422 3.26 -13.125 1 95.44 213 HIS A C 1
ATOM 1674 O O . HIS A 1 213 ? -20.406 2.932 -13.75 1 95.44 213 HIS A O 1
ATOM 1680 N N . LYS A 1 214 ? -22.234 4.137 -13.57 1 94.81 214 LYS A N 1
ATOM 1681 C CA . LYS A 1 214 ? -22.016 4.992 -14.734 1 94.81 214 LYS A CA 1
ATOM 1682 C C . LYS A 1 214 ? -22.281 6.453 -14.398 1 94.81 214 LYS A C 1
ATOM 1684 O O . LYS A 1 214 ? -23.422 6.926 -14.555 1 94.81 214 LYS A O 1
ATOM 1689 N N . GLY A 1 215 ? -21.266 7.117 -14.008 1 95.56 215 GLY A N 1
ATOM 1690 C CA . GLY A 1 215 ? -21.406 8.516 -13.648 1 95.56 215 GLY A CA 1
ATOM 1691 C C . GLY A 1 215 ? -20.656 9.453 -14.578 1 95.56 215 GLY A C 1
ATOM 1692 O O . GLY A 1 215 ? -20.203 9.039 -15.648 1 95.56 215 GLY A O 1
ATOM 1693 N N . LYS A 1 216 ? -20.578 10.727 -14.188 1 95.56 216 LYS A N 1
ATOM 1694 C CA . LYS A 1 216 ? -19.875 11.75 -14.953 1 95.56 216 LYS A CA 1
ATOM 1695 C C . LYS A 1 216 ? -18.375 11.5 -14.945 1 95.56 216 LYS A C 1
ATOM 1697 O O . LYS A 1 216 ? -17.703 11.703 -15.961 1 95.56 216 LYS A O 1
ATOM 1702 N N . TYR A 1 217 ? -17.859 11.008 -13.82 1 94.44 217 TYR A N 1
ATOM 1703 C CA . TYR A 1 217 ? -16.422 10.953 -13.641 1 94.44 217 TYR A CA 1
ATOM 1704 C C . TYR A 1 217 ? -15.906 9.516 -13.664 1 94.44 217 TYR A C 1
ATOM 1706 O O . TYR A 1 217 ? -14.766 9.266 -14.039 1 94.44 217 TYR A O 1
ATOM 1714 N N . PHE A 1 218 ? -16.781 8.602 -13.234 1 94.69 218 PHE A N 1
ATOM 1715 C CA . PHE A 1 218 ? -16.312 7.23 -13.078 1 94.69 218 PHE A CA 1
ATOM 1716 C C . PHE A 1 218 ? -17.328 6.246 -13.664 1 94.69 218 PHE A C 1
ATOM 1718 O O . PHE A 1 218 ? -18.531 6.512 -13.672 1 94.69 218 PHE A O 1
ATOM 1725 N N . GLN A 1 219 ? -16.766 5.117 -14.133 1 94.06 219 GLN A N 1
ATOM 1726 C CA . GLN A 1 219 ? -17.547 3.977 -14.602 1 94.06 219 GLN A CA 1
ATOM 1727 C C . GLN A 1 219 ? -16.875 2.658 -14.219 1 94.06 219 GLN A C 1
ATOM 1729 O O . GLN A 1 219 ? -15.656 2.533 -14.281 1 94.06 219 GLN A O 1
ATOM 1734 N N . LEU A 1 220 ? -17.719 1.731 -13.703 1 92.75 220 LEU A N 1
ATOM 1735 C CA . LEU A 1 220 ? -17.203 0.392 -13.461 1 92.75 220 LEU A CA 1
ATOM 1736 C C . LEU A 1 220 ? -18.344 -0.625 -13.367 1 92.75 220 LEU A C 1
ATOM 1738 O O . LEU A 1 220 ? -19.5 -0.253 -13.18 1 92.75 220 LEU A O 1
ATOM 1742 N N . ASN A 1 221 ? -18.031 -1.854 -13.625 1 93.56 221 ASN A N 1
ATOM 1743 C CA . ASN A 1 221 ? -18.891 -3.023 -13.531 1 93.56 221 ASN A CA 1
ATOM 1744 C C . ASN A 1 221 ? -18.156 -4.223 -12.938 1 93.56 221 ASN A C 1
ATOM 1746 O O . ASN A 1 221 ? -17.5 -4.977 -13.664 1 93.56 221 ASN A O 1
ATOM 1750 N N . THR A 1 222 ? -18.297 -4.418 -11.648 1 94.19 222 THR A N 1
ATOM 1751 C CA . THR A 1 222 ? -17.547 -5.461 -10.969 1 94.19 222 THR A CA 1
ATOM 1752 C C . THR A 1 222 ? -18.047 -5.641 -9.539 1 94.19 222 THR A C 1
ATOM 1754 O O . THR A 1 222 ? -18.547 -4.695 -8.93 1 94.19 222 THR A O 1
ATOM 1757 N N . PRO A 1 223 ? -18.062 -6.867 -9.07 1 96.44 223 PRO A N 1
ATOM 1758 C CA . PRO A 1 223 ? -18.141 -6.969 -7.613 1 96.44 223 PRO A CA 1
ATOM 1759 C C . PRO A 1 223 ? -16.891 -6.457 -6.918 1 96.44 223 PRO A C 1
ATOM 1761 O O . PRO A 1 223 ? -15.836 -6.32 -7.559 1 96.44 223 PRO A O 1
ATOM 1764 N N . HIS A 1 224 ? -17.031 -6.039 -5.656 1 97.88 224 HIS A N 1
ATOM 1765 C CA . HIS A 1 224 ? -15.828 -5.762 -4.891 1 97.88 224 HIS A CA 1
ATOM 1766 C C . HIS A 1 224 ? -14.977 -7.016 -4.73 1 97.88 224 HIS A C 1
ATOM 1768 O O . HIS A 1 224 ? -15.5 -8.094 -4.441 1 97.88 224 HIS A O 1
ATOM 1774 N N . ILE A 1 225 ? -13.758 -6.98 -4.898 1 97.69 225 ILE A N 1
ATOM 1775 C CA . ILE A 1 225 ? -12.867 -8.133 -5.02 1 97.69 225 ILE A CA 1
ATOM 1776 C C . ILE A 1 225 ? -12.43 -8.602 -3.633 1 97.69 225 ILE A C 1
ATOM 1778 O O . ILE A 1 225 ? -11.914 -9.703 -3.479 1 97.69 225 ILE A O 1
ATOM 1782 N N . VAL A 1 226 ? -12.594 -7.766 -2.633 1 98.56 226 VAL A N 1
ATOM 1783 C CA . VAL A 1 226 ? -12.234 -8.125 -1.264 1 98.56 226 VAL A CA 1
ATOM 1784 C C . VAL A 1 226 ? -13.5 -8.383 -0.449 1 98.56 226 VAL A C 1
ATOM 1786 O O . VAL A 1 226 ? -14.477 -7.641 -0.549 1 98.56 226 VAL A O 1
ATOM 1789 N N . ASP A 1 227 ? -13.516 -9.438 0.293 1 98.38 227 ASP A N 1
ATOM 1790 C CA . ASP A 1 227 ? -14.641 -9.758 1.17 1 98.38 227 ASP A CA 1
ATOM 1791 C C . ASP A 1 227 ? -14.773 -8.719 2.285 1 98.38 227 ASP A C 1
ATOM 1793 O O . ASP A 1 227 ? -13.844 -7.961 2.551 1 98.38 227 ASP A O 1
ATOM 1797 N N . PRO A 1 228 ? -15.93 -8.656 2.939 1 98.06 228 PRO A N 1
ATOM 1798 C CA . PRO A 1 228 ? -16.203 -7.598 3.916 1 98.06 228 PRO A CA 1
ATOM 1799 C C . PRO A 1 228 ? -15.211 -7.586 5.074 1 98.06 228 PRO A C 1
ATOM 1801 O O . PRO A 1 228 ? -14.969 -8.625 5.695 1 98.06 228 PRO A O 1
ATOM 1804 N N . SER A 1 229 ? -14.648 -6.449 5.316 1 98.12 229 SER A N 1
ATOM 1805 C CA . SER A 1 229 ? -13.711 -6.227 6.418 1 98.12 229 SER A CA 1
ATOM 1806 C C . SER A 1 229 ? -14.43 -5.734 7.664 1 98.12 229 SER A C 1
ATOM 1808 O O . SER A 1 229 ? -15.633 -5.453 7.625 1 98.12 229 SER A O 1
ATOM 1810 N N . PRO A 1 230 ? -13.727 -5.609 8.805 1 97.5 230 PRO A N 1
ATOM 1811 C CA . PRO A 1 230 ? -14.398 -5.297 10.062 1 97.5 230 PRO A CA 1
ATOM 1812 C C . PRO A 1 230 ? -15.234 -4.016 9.992 1 97.5 230 PRO A C 1
ATOM 1814 O O . PRO A 1 230 ? -16.344 -3.971 10.516 1 97.5 230 PRO A O 1
ATOM 1817 N N . GLN A 1 231 ? -14.711 -2.982 9.336 1 98.44 231 GLN A N 1
ATOM 1818 C CA . GLN A 1 231 ? -15.461 -1.729 9.273 1 98.44 231 GLN A CA 1
ATOM 1819 C C . GLN A 1 231 ? -16.266 -1.629 7.977 1 98.44 231 GLN A C 1
ATOM 1821 O O . GLN A 1 231 ? -17.156 -0.794 7.863 1 98.44 231 GLN A O 1
ATOM 1826 N N . ARG A 1 232 ? -15.859 -2.426 6.949 1 98.44 232 ARG A N 1
ATOM 1827 C CA . ARG A 1 232 ? -16.281 -2.232 5.566 1 98.44 232 ARG A CA 1
ATOM 1828 C C . ARG A 1 232 ? -15.812 -0.88 5.035 1 98.44 232 ARG A C 1
ATOM 1830 O O . ARG A 1 232 ? -14.633 -0.696 4.742 1 98.44 232 ARG A O 1
ATOM 1837 N N . THR A 1 233 ? -16.625 0.215 5.281 1 98.88 233 THR A N 1
ATOM 1838 C CA . THR A 1 233 ? -16.141 1.566 5.023 1 98.88 233 THR A CA 1
ATOM 1839 C C . THR A 1 233 ? -15.188 2.021 6.121 1 98.88 233 THR A C 1
ATOM 1841 O O . THR A 1 233 ? -15.539 2.006 7.305 1 98.88 233 THR A O 1
ATOM 1844 N N . PRO A 1 234 ? -13.938 2.369 5.793 1 98.75 234 PRO A N 1
ATOM 1845 C CA . PRO A 1 234 ? -13.039 2.887 6.832 1 98.75 234 PRO A CA 1
ATOM 1846 C C . PRO A 1 234 ? -13.578 4.148 7.5 1 98.75 234 PRO A C 1
ATOM 1848 O O . PRO A 1 234 ? -14.43 4.836 6.93 1 98.75 234 PRO A O 1
ATOM 1851 N N . PHE A 1 235 ? -13.117 4.414 8.727 1 98.81 235 PHE A N 1
ATOM 1852 C CA . PHE A 1 235 ? -13.469 5.676 9.367 1 98.81 235 PHE A CA 1
ATOM 1853 C C . PHE A 1 235 ? -13.07 6.859 8.492 1 98.81 235 PHE A C 1
ATOM 1855 O O . PHE A 1 235 ? -11.969 6.883 7.938 1 98.81 235 PHE A O 1
ATOM 1862 N N . LEU A 1 236 ? -13.953 7.879 8.297 1 98.88 236 LEU A N 1
ATOM 1863 C CA . LEU A 1 236 ? -13.766 8.867 7.238 1 98.88 236 LEU A CA 1
ATOM 1864 C C . LEU A 1 236 ? -13.391 10.219 7.816 1 98.88 236 LEU A C 1
ATOM 1866 O O . LEU A 1 236 ? -14.211 10.875 8.469 1 98.88 236 LEU A O 1
ATOM 1870 N N . PHE A 1 237 ? -12.125 10.578 7.523 1 98.44 237 PHE A N 1
ATOM 1871 C CA . PHE A 1 237 ? -11.617 11.914 7.828 1 98.44 237 PHE A CA 1
ATOM 1872 C C . PHE A 1 237 ? -11.719 12.82 6.609 1 98.44 237 PHE A C 1
ATOM 1874 O O . PHE A 1 237 ? -11.711 12.344 5.473 1 98.44 237 PHE A O 1
ATOM 1881 N N . GLN A 1 238 ? -11.812 14.039 6.84 1 95.56 238 GLN A N 1
ATOM 1882 C CA . GLN A 1 238 ? -11.703 15.055 5.801 1 95.56 238 GLN A CA 1
ATOM 1883 C C . GLN A 1 238 ? -11.055 16.328 6.332 1 95.56 238 GLN A C 1
ATOM 1885 O O . GLN A 1 238 ? -11.148 16.625 7.523 1 95.56 238 GLN A O 1
ATOM 1890 N N . ALA A 1 239 ? -10.297 16.906 5.355 1 85.56 239 ALA A N 1
ATOM 1891 C CA . ALA A 1 239 ? -9.672 18.172 5.73 1 85.56 239 ALA A CA 1
ATOM 1892 C C . ALA A 1 239 ? -10.125 19.297 4.801 1 85.56 239 ALA A C 1
ATOM 1894 O O . ALA A 1 239 ? -10.344 19.078 3.607 1 85.56 239 ALA A O 1
ATOM 1895 N N . GLY A 1 240 ? -10.883 20.266 5.176 1 76.69 240 GLY A N 1
ATOM 1896 C CA . GLY A 1 240 ? -11.312 21.391 4.371 1 76.69 240 GLY A CA 1
ATOM 1897 C C . GLY A 1 240 ? -12.523 22.109 4.938 1 76.69 240 GLY A C 1
ATOM 1898 O O . GLY A 1 240 ? -13.484 21.469 5.371 1 76.69 240 GLY A O 1
ATOM 1899 N N . THR A 1 241 ? -12.445 23.422 4.914 1 78.31 241 THR A N 1
ATOM 1900 C CA . THR A 1 241 ? -13.547 24.172 5.512 1 78.31 241 THR A CA 1
ATOM 1901 C C . THR A 1 241 ? -14.07 25.219 4.535 1 78.31 241 THR A C 1
ATOM 1903 O O . THR A 1 241 ? -14.773 26.156 4.941 1 78.31 241 THR A O 1
ATOM 1906 N N . SER A 1 242 ? -13.586 25.031 3.221 1 83.12 242 SER A N 1
ATOM 1907 C CA . SER A 1 242 ? -14.25 25.828 2.197 1 83.12 242 SER A CA 1
ATOM 1908 C C . SER A 1 242 ? -15.734 25.5 2.117 1 83.12 242 SER A C 1
ATOM 1910 O O . SER A 1 242 ? -16.203 24.547 2.75 1 83.12 242 SER A O 1
ATOM 1912 N N . SER A 1 243 ? -16.469 26.328 1.377 1 88.38 243 SER A N 1
ATOM 1913 C CA . SER A 1 243 ? -17.906 26.047 1.241 1 88.38 243 SER A CA 1
ATOM 1914 C C . SER A 1 243 ? -18.141 24.641 0.694 1 88.38 243 SER A C 1
ATOM 1916 O O . SER A 1 243 ? -18.906 23.859 1.278 1 88.38 243 SER A O 1
ATOM 1918 N N . ALA A 1 244 ? -17.5 24.375 -0.412 1 91.12 244 ALA A N 1
ATOM 1919 C CA . ALA A 1 244 ? -17.625 23.031 -0.998 1 91.12 244 ALA A CA 1
ATOM 1920 C C . ALA A 1 244 ? -17.094 21.969 -0.053 1 91.12 244 ALA A C 1
ATOM 1922 O O . ALA A 1 244 ? -17.688 20.891 0.067 1 91.12 244 ALA A O 1
ATOM 1923 N N . GLY A 1 245 ? -15.992 22.297 0.6 1 92.44 245 GLY A N 1
ATOM 1924 C CA . GLY A 1 245 ? -15.422 21.375 1.571 1 92.44 245 GLY A CA 1
ATOM 1925 C C . GLY A 1 245 ? -16.328 21.125 2.758 1 92.44 245 GLY A C 1
ATOM 1926 O O . GLY A 1 245 ? -16.453 19.984 3.217 1 92.44 245 GLY A O 1
ATOM 1927 N N . SER A 1 246 ? -16.938 22.172 3.213 1 94.44 246 SER A N 1
ATOM 1928 C CA . SER A 1 246 ? -17.859 22.047 4.344 1 94.44 246 SER A CA 1
ATOM 1929 C C . SER A 1 246 ? -19.062 21.203 3.979 1 94.44 246 SER A C 1
ATOM 1931 O O . SER A 1 246 ? -19.531 20.391 4.781 1 94.44 246 SER A O 1
ATOM 1933 N N . SER A 1 247 ? -19.578 21.438 2.826 1 95.94 247 SER A N 1
ATOM 1934 C CA . SER A 1 247 ? -20.703 20.641 2.344 1 95.94 247 SER A CA 1
ATOM 1935 C C . SER A 1 247 ? -20.312 19.156 2.227 1 95.94 247 SER A C 1
ATOM 1937 O O . SER A 1 247 ? -21.078 18.281 2.623 1 95.94 247 SER A O 1
ATOM 1939 N N . PHE A 1 248 ? -19.172 18.938 1.656 1 96.88 248 PHE A N 1
ATOM 1940 C CA . PHE A 1 248 ? -18.656 17.578 1.534 1 96.88 248 PHE A CA 1
ATOM 1941 C C . PHE A 1 248 ? -18.5 16.938 2.906 1 96.88 248 PHE A C 1
ATOM 1943 O O . PHE A 1 248 ? -18.906 15.789 3.109 1 96.88 248 PHE A O 1
ATOM 1950 N N . ALA A 1 249 ? -17.906 17.641 3.82 1 96.75 249 ALA A N 1
ATOM 1951 C CA . ALA A 1 249 ? -17.703 17.156 5.18 1 96.75 249 ALA A CA 1
ATOM 1952 C C . ALA A 1 249 ? -19.016 16.812 5.855 1 96.75 249 ALA A C 1
ATOM 1954 O O . ALA A 1 249 ? -19.156 15.75 6.469 1 96.75 249 ALA A O 1
ATOM 1955 N N . ALA A 1 250 ? -19.938 17.672 5.766 1 97.69 250 ALA A N 1
ATOM 1956 C CA . ALA A 1 250 ? -21.234 17.484 6.383 1 97.69 250 ALA A CA 1
ATOM 1957 C C . ALA A 1 250 ? -21.906 16.203 5.859 1 97.69 250 ALA A C 1
ATOM 1959 O O . ALA A 1 250 ? -22.641 15.539 6.586 1 97.69 250 ALA A O 1
ATOM 1960 N N . THR A 1 251 ? -21.594 15.906 4.637 1 97.88 251 THR A N 1
ATOM 1961 C CA . THR A 1 251 ? -22.219 14.75 4 1 97.88 251 THR A CA 1
ATOM 1962 C C . THR A 1 251 ? -21.469 13.469 4.363 1 97.88 251 THR A C 1
ATOM 1964 O O . THR A 1 251 ? -22.094 12.484 4.793 1 97.88 251 THR A O 1
ATOM 1967 N N . HIS A 1 252 ? -20.141 13.477 4.27 1 98.44 252 HIS A N 1
ATOM 1968 C CA . HIS A 1 252 ? -19.422 12.211 4.227 1 98.44 252 HIS A CA 1
ATOM 1969 C C . HIS A 1 252 ? -18.562 12.023 5.469 1 98.44 252 HIS A C 1
ATOM 1971 O O . HIS A 1 252 ? -18.297 10.891 5.887 1 98.44 252 HIS A O 1
ATOM 1977 N N . ALA A 1 253 ? -18.047 13.047 6.07 1 98.5 253 ALA A N 1
ATOM 1978 C CA . ALA A 1 253 ? -17 12.922 7.074 1 98.5 253 ALA A CA 1
ATOM 1979 C C . ALA A 1 253 ? -17.562 12.406 8.398 1 98.5 253 ALA A C 1
ATOM 1981 O O . ALA A 1 253 ? -18.703 12.695 8.742 1 98.5 253 ALA A O 1
ATOM 1982 N N . GLU A 1 254 ? -16.797 11.617 9.07 1 98.75 254 GLU A N 1
ATOM 1983 C CA . GLU A 1 254 ? -17.047 11.25 10.461 1 98.75 254 GLU A CA 1
ATOM 1984 C C . GLU A 1 254 ? -16.141 12.047 11.406 1 98.75 254 GLU A C 1
ATOM 1986 O O . GLU A 1 254 ? -16.438 12.156 12.602 1 98.75 254 GLU A O 1
ATOM 1991 N N . ALA A 1 255 ? -15.086 12.562 10.867 1 98.56 255 ALA A N 1
ATOM 1992 C CA . ALA A 1 255 ? -14.188 13.469 11.57 1 98.56 255 ALA A CA 1
ATOM 1993 C C . ALA A 1 255 ? -13.602 14.508 10.617 1 98.56 255 ALA A C 1
ATOM 1995 O O . ALA A 1 255 ? -13.344 14.211 9.453 1 98.56 255 ALA A O 1
ATOM 1996 N N . ILE A 1 256 ? -13.398 15.68 11.094 1 97.5 256 ILE A N 1
ATOM 1997 C CA . ILE A 1 256 ? -12.789 16.719 10.281 1 97.5 256 ILE A CA 1
ATOM 1998 C C . ILE A 1 256 ? -11.57 17.297 11 1 97.5 256 ILE A C 1
ATOM 2000 O O . ILE A 1 256 ? -11.555 17.391 12.227 1 97.5 256 ILE A O 1
ATOM 2004 N N . PHE A 1 257 ? -10.602 17.594 10.219 1 94.62 257 PHE A N 1
ATOM 2005 C CA . PHE A 1 257 ? -9.398 18.281 10.68 1 94.62 257 PHE A CA 1
ATOM 2006 C C . PHE A 1 257 ? -9.453 19.75 10.336 1 94.62 257 PHE A C 1
ATOM 2008 O O . PHE A 1 257 ? -9.695 20.125 9.18 1 94.62 257 PHE A O 1
ATOM 2015 N N . VAL A 1 258 ? -9.234 20.562 11.32 1 91.06 258 VAL A N 1
ATOM 2016 C CA . VAL A 1 258 ? -9.266 22.016 11.109 1 91.06 258 VAL A CA 1
ATOM 2017 C C . VAL A 1 258 ? -7.988 22.641 11.664 1 91.06 258 VAL A C 1
ATOM 2019 O O . VAL A 1 258 ? -7.379 22.109 12.594 1 91.06 258 VAL A O 1
ATOM 2022 N N . SER A 1 259 ? -7.629 23.672 10.992 1 87.19 259 SER A N 1
ATOM 2023 C CA . SER A 1 259 ? -6.492 24.453 11.469 1 87.19 259 SER A CA 1
ATOM 2024 C C . SER A 1 259 ? -6.824 25.938 11.531 1 87.19 259 SER A C 1
ATOM 2026 O O . SER A 1 259 ? -7.523 26.469 10.656 1 87.19 259 SER A O 1
ATOM 2028 N N . GLY A 1 260 ? -6.41 26.531 12.617 1 82.44 260 GLY A N 1
ATOM 2029 C CA . GLY A 1 260 ? -6.582 27.969 12.82 1 82.44 260 GLY A CA 1
ATOM 2030 C C . GLY A 1 260 ? -5.723 28.516 13.945 1 82.44 260 GLY A C 1
ATOM 2031 O O . GLY A 1 260 ? -5.266 27.766 14.812 1 82.44 260 GLY A O 1
ATOM 2032 N N . HIS A 1 261 ? -5.551 29.797 13.891 1 77.62 261 HIS A N 1
ATOM 2033 C CA . HIS A 1 261 ? -4.652 30.438 14.852 1 77.62 261 HIS A CA 1
ATOM 2034 C C . HIS A 1 261 ? -5.383 30.766 16.156 1 77.62 261 HIS A C 1
ATOM 2036 O O . HIS A 1 261 ? -4.746 31.062 17.156 1 77.62 261 HIS A O 1
ATOM 2042 N N . SER A 1 262 ? -6.738 30.672 16.062 1 83.62 262 SER A N 1
ATOM 2043 C CA . SER A 1 262 ? -7.5 30.922 17.281 1 83.62 262 SER A CA 1
ATOM 2044 C C . SER A 1 262 ? -8.789 30.109 17.312 1 83.62 262 SER A C 1
ATOM 2046 O O . SER A 1 262 ? -9.336 29.781 16.25 1 83.62 262 SER A O 1
ATOM 2048 N N . ALA A 1 263 ? -9.242 29.844 18.5 1 90.25 263 ALA A N 1
ATOM 2049 C CA . ALA A 1 263 ? -10.484 29.094 18.703 1 90.25 263 ALA A CA 1
ATOM 2050 C C . ALA A 1 263 ? -11.68 29.859 18.141 1 90.25 263 ALA A C 1
ATOM 2052 O O . ALA A 1 263 ? -12.617 29.266 17.609 1 90.25 263 ALA A O 1
ATOM 2053 N N . SER A 1 264 ? -11.586 31.203 18.281 1 88.12 264 SER A N 1
ATOM 2054 C CA . SER A 1 264 ? -12.703 32.031 17.875 1 88.12 264 SER A CA 1
ATOM 2055 C C . SER A 1 264 ? -12.898 31.984 16.359 1 88.12 264 SER A C 1
ATOM 2057 O O . SER A 1 264 ? -14.016 32.156 15.859 1 88.12 264 SER A O 1
ATOM 2059 N N . VAL A 1 265 ? -11.812 31.719 15.625 1 84.12 265 VAL A N 1
ATOM 2060 C CA . VAL A 1 265 ? -11.867 31.609 14.172 1 84.12 265 VAL A CA 1
ATOM 2061 C C . VAL A 1 265 ? -12.477 30.266 13.781 1 84.12 265 VAL A C 1
ATOM 2063 O O . VAL A 1 265 ? -13.195 30.172 12.781 1 84.12 265 VAL A O 1
ATOM 2066 N N . LEU A 1 266 ? -12.289 29.297 14.578 1 91.44 266 LEU A N 1
ATOM 2067 C CA . LEU A 1 266 ? -12.703 27.938 14.234 1 91.44 266 LEU A CA 1
ATOM 2068 C C . LEU A 1 266 ? -14.164 27.703 14.602 1 91.44 266 LEU A C 1
ATOM 2070 O O . LEU A 1 266 ? -14.867 26.953 13.922 1 91.44 266 LEU A O 1
ATOM 2074 N N . ARG A 1 267 ? -14.609 28.359 15.664 1 94.62 267 ARG A N 1
ATOM 2075 C CA . ARG A 1 267 ? -15.93 28.094 16.25 1 94.62 267 ARG A CA 1
ATOM 2076 C C . ARG A 1 267 ? -17.031 28.266 15.203 1 94.62 267 ARG A C 1
ATOM 2078 O O . ARG A 1 267 ? -17.859 27.375 15.031 1 94.62 267 ARG A O 1
ATOM 2085 N N . PRO A 1 268 ? -17.047 29.406 14.461 1 93.5 268 PRO A N 1
ATOM 2086 C CA . PRO A 1 268 ? -18.125 29.547 13.484 1 93.5 268 PRO A CA 1
ATOM 2087 C C . PRO A 1 268 ? -18.062 28.531 12.352 1 93.5 268 PRO A C 1
ATOM 2089 O O . PRO A 1 268 ? -19.094 28.109 11.828 1 93.5 268 PRO A O 1
ATOM 2092 N N . LYS A 1 269 ? -16.906 28.188 11.914 1 92.31 269 LYS A N 1
ATOM 2093 C CA . LYS A 1 269 ? -16.734 27.188 10.867 1 92.31 269 LYS A CA 1
ATOM 2094 C C . LYS A 1 269 ? -17.266 25.828 11.312 1 92.31 269 LYS A C 1
ATOM 2096 O O . LYS A 1 269 ? -17.969 25.141 10.555 1 92.31 269 LYS A O 1
ATOM 2101 N N . ILE A 1 270 ? -16.953 25.453 12.516 1 96.19 270 ILE A N 1
ATOM 2102 C CA . ILE A 1 270 ? -17.391 24.188 13.086 1 96.19 270 ILE A CA 1
ATOM 2103 C C . ILE A 1 270 ? -18.906 24.188 13.242 1 96.19 270 ILE A C 1
ATOM 2105 O O . ILE A 1 270 ? -19.562 23.219 12.875 1 96.19 270 ILE A O 1
ATOM 2109 N N . ALA A 1 271 ? -19.391 25.281 13.766 1 97 271 ALA A N 1
ATOM 2110 C CA . ALA A 1 271 ? -20.844 25.422 13.922 1 97 271 ALA A CA 1
ATOM 2111 C C . ALA A 1 271 ? -21.547 25.281 12.578 1 97 271 ALA A C 1
ATOM 2113 O O . ALA A 1 271 ? -22.625 24.672 12.5 1 97 271 ALA A O 1
ATOM 2114 N N . HIS A 1 272 ? -20.984 25.875 11.586 1 96.5 272 HIS A N 1
ATOM 2115 C CA . HIS A 1 272 ? -21.578 25.812 10.258 1 96.5 272 HIS A CA 1
ATOM 2116 C C . HIS A 1 272 ? -21.625 24.375 9.734 1 96.5 272 HIS A C 1
ATOM 2118 O O . HIS A 1 272 ? -22.656 23.953 9.203 1 96.5 272 HIS A O 1
ATOM 2124 N N . ILE A 1 273 ? -20.562 23.641 9.844 1 97 273 ILE A N 1
ATOM 2125 C CA . ILE A 1 273 ? -20.516 22.25 9.375 1 97 273 ILE A CA 1
ATOM 2126 C C . ILE A 1 273 ? -21.531 21.422 10.133 1 97 273 ILE A C 1
ATOM 2128 O O . ILE A 1 273 ? -22.25 20.594 9.531 1 97 273 ILE A O 1
ATOM 2132 N N . ARG A 1 274 ? -21.609 21.578 11.422 1 97.38 274 ARG A N 1
ATOM 2133 C CA . ARG A 1 274 ? -22.578 20.844 12.242 1 97.38 274 ARG A CA 1
ATOM 2134 C C . ARG A 1 274 ? -24.016 21.203 11.852 1 97.38 274 ARG A C 1
ATOM 2136 O O . ARG A 1 274 ? -24.891 20.344 11.852 1 97.38 274 ARG A O 1
ATOM 2143 N N . GLN A 1 275 ? -24.203 22.469 11.547 1 98.06 275 GLN A N 1
ATOM 2144 C CA . GLN A 1 275 ? -25.516 22.891 11.062 1 98.06 275 GLN A CA 1
ATOM 2145 C C . GLN A 1 275 ? -25.875 22.203 9.742 1 98.06 275 GLN A C 1
ATOM 2147 O O . GLN A 1 275 ? -26.984 21.734 9.562 1 98.06 275 GLN A O 1
ATOM 2152 N N . LEU A 1 276 ? -24.953 22.234 8.7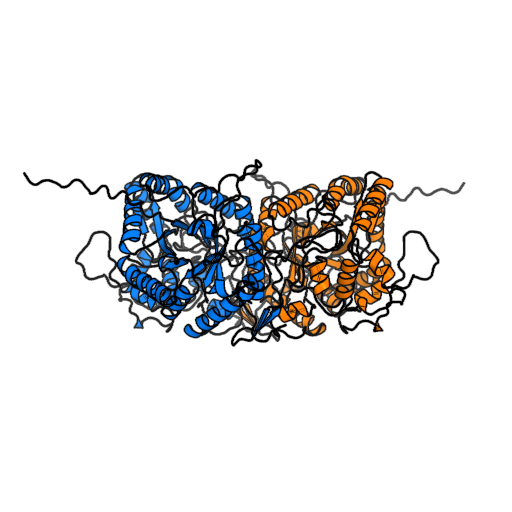97 1 97.94 276 LEU A N 1
ATOM 2153 C CA . LEU A 1 276 ? -25.156 21.562 7.52 1 97.94 276 LEU A CA 1
ATOM 2154 C C . LEU A 1 276 ? -25.484 20.078 7.723 1 97.94 276 LEU A C 1
ATOM 2156 O O . LEU A 1 276 ? -26.359 19.531 7.055 1 97.94 276 LEU A O 1
ATOM 2160 N N . ALA A 1 277 ? -24.766 19.422 8.641 1 98.06 277 ALA A N 1
ATOM 2161 C CA . ALA A 1 277 ? -25.016 18.016 8.938 1 98.06 277 ALA A CA 1
ATOM 2162 C C . ALA A 1 277 ? -26.438 17.812 9.469 1 98.06 277 ALA A C 1
ATOM 2164 O O . ALA A 1 277 ? -27.141 16.891 9.047 1 98.06 277 ALA A O 1
ATOM 2165 N N . ALA A 1 278 ? -26.828 18.688 10.367 1 98.38 278 ALA A N 1
ATOM 2166 C CA . ALA A 1 278 ? -28.172 18.609 10.922 1 98.38 278 ALA A CA 1
ATOM 2167 C C . ALA A 1 278 ? -29.234 18.75 9.828 1 98.38 278 ALA A C 1
ATOM 2169 O O . ALA A 1 278 ? -30.234 18.047 9.836 1 98.38 278 ALA A O 1
ATOM 2170 N N . GLU A 1 279 ? -28.984 19.625 8.953 1 98.19 279 GLU A N 1
ATOM 2171 C CA . GLU A 1 279 ? -29.906 19.859 7.844 1 98.19 279 GLU A CA 1
ATOM 2172 C C . GLU A 1 279 ? -30.031 18.625 6.961 1 98.19 279 GLU A C 1
ATOM 2174 O O . GLU A 1 279 ? -31.047 18.438 6.289 1 98.19 279 GLU A O 1
ATOM 2179 N N . ARG A 1 280 ? -29.062 17.797 7.035 1 96.94 280 ARG A N 1
ATOM 2180 C CA . ARG A 1 280 ? -29.062 16.594 6.211 1 96.94 280 ARG A CA 1
ATOM 2181 C C . ARG A 1 280 ? -29.531 15.383 7.004 1 96.94 280 ARG A C 1
ATOM 2183 O O . ARG A 1 280 ? -29.438 14.25 6.527 1 96.94 280 ARG A O 1
ATOM 2190 N N . GLY A 1 281 ? -29.906 15.586 8.242 1 97.62 281 GLY A N 1
ATOM 2191 C CA . GLY A 1 281 ? -30.484 14.531 9.055 1 97.62 281 GLY A CA 1
ATOM 2192 C C . GLY A 1 281 ? -29.469 13.758 9.859 1 97.62 281 GLY A C 1
ATOM 2193 O O . GLY A 1 281 ? -29.766 12.703 10.414 1 97.62 281 GLY A O 1
ATOM 2194 N N . ARG A 1 282 ? -28.281 14.25 9.906 1 98.19 282 ARG A N 1
ATOM 2195 C CA . ARG A 1 282 ? -27.234 13.602 10.695 1 98.19 282 ARG A CA 1
ATOM 2196 C C . ARG A 1 282 ? -27.156 14.211 12.094 1 98.19 282 ARG A C 1
ATOM 2198 O O . ARG A 1 282 ? -27.453 15.391 12.281 1 98.19 282 ARG A O 1
ATOM 2205 N N . ASP A 1 283 ? -26.781 13.438 13.078 1 98.12 283 ASP A N 1
ATOM 2206 C CA . ASP A 1 283 ? -26.406 13.977 14.383 1 98.12 283 ASP A CA 1
ATOM 2207 C C . ASP A 1 283 ? -25.188 14.891 14.266 1 98.12 283 ASP A C 1
ATOM 2209 O O . ASP A 1 283 ? -24.094 14.438 13.922 1 98.12 283 ASP A O 1
ATOM 2213 N N . PRO A 1 284 ? -25.359 16.125 14.508 1 97.19 284 PRO A N 1
ATOM 2214 C CA . PRO A 1 284 ? -24.234 17.047 14.375 1 97.19 284 PRO A CA 1
ATOM 2215 C C . PRO A 1 284 ? -23.031 16.625 15.203 1 97.19 284 PRO A C 1
ATOM 2217 O O . PRO A 1 284 ? -21.891 16.906 14.828 1 97.19 284 PRO A O 1
ATOM 2220 N N . ARG A 1 285 ? -23.25 15.914 16.25 1 95.94 285 ARG A N 1
ATOM 2221 C CA . ARG A 1 285 ? -22.156 15.523 17.141 1 95.94 285 ARG A CA 1
ATOM 2222 C C . ARG A 1 285 ? -21.469 14.258 16.656 1 95.94 285 ARG A C 1
ATOM 2224 O O . ARG A 1 285 ? -20.438 13.859 17.188 1 95.94 285 ARG A O 1
ATOM 2231 N N . SER A 1 286 ? -22.031 13.703 15.586 1 97.06 286 SER A N 1
ATOM 2232 C CA . SER A 1 286 ? -21.391 12.523 15.016 1 97.06 286 SER A CA 1
ATOM 2233 C C . SER A 1 286 ? -20.141 12.891 14.234 1 97.06 286 SER A C 1
ATOM 2235 O O . SER A 1 286 ? -19.312 12.023 13.945 1 97.06 286 SER A O 1
ATOM 2237 N N . ILE A 1 287 ? -20.031 14.117 13.914 1 98 287 ILE A N 1
ATOM 2238 C CA . ILE A 1 287 ? -18.812 14.602 13.266 1 98 287 ILE A CA 1
ATOM 2239 C C . ILE A 1 287 ? -17.828 15.117 14.312 1 98 287 ILE A C 1
ATOM 2241 O O . ILE A 1 287 ? -18.078 16.141 14.953 1 98 287 ILE A O 1
ATOM 2245 N N . LYS A 1 288 ? -16.797 14.383 14.5 1 98.31 288 LYS A N 1
ATOM 2246 C CA . LYS A 1 288 ? -15.758 14.805 15.445 1 98.31 288 LYS A CA 1
ATOM 2247 C C . LYS A 1 288 ? -14.82 15.836 14.805 1 98.31 288 LYS A C 1
ATOM 2249 O O . LYS A 1 288 ? -14.547 15.773 13.609 1 98.31 288 LYS A O 1
ATOM 2254 N N . VAL A 1 289 ? -14.406 16.75 15.578 1 98 289 VAL A N 1
ATOM 2255 C CA . VAL A 1 289 ? -13.562 17.828 15.07 1 98 289 VAL A CA 1
ATOM 2256 C C . VAL A 1 289 ? -12.211 17.812 15.781 1 98 289 VAL A C 1
ATOM 2258 O O . VAL A 1 289 ? -12.148 17.859 17.016 1 98 289 VAL A O 1
ATOM 2261 N N . PHE A 1 290 ? -11.141 17.703 15.023 1 97.81 290 PHE A N 1
ATOM 2262 C CA . PHE A 1 290 ? -9.766 17.719 15.516 1 97.81 290 PHE A CA 1
ATOM 2263 C C . PHE A 1 290 ? -9.031 18.953 15.016 1 97.81 290 PHE A C 1
ATOM 2265 O O . PHE A 1 290 ? -9 19.219 13.812 1 97.81 290 PHE A O 1
ATOM 2272 N N . ALA A 1 291 ? -8.406 19.672 15.883 1 95.81 291 ALA A N 1
ATOM 2273 C CA . ALA A 1 291 ? -7.617 20.844 15.492 1 95.81 291 ALA A CA 1
ATOM 2274 C C . ALA A 1 291 ? -6.121 20.547 15.578 1 95.81 291 ALA A C 1
ATOM 2276 O O . ALA A 1 291 ? -5.684 19.781 16.438 1 95.81 291 ALA A O 1
ATOM 2277 N N . THR A 1 292 ? -5.422 21.141 14.711 1 94.56 292 THR A N 1
ATOM 2278 C CA . THR A 1 292 ? -3.969 21.078 14.828 1 94.56 292 THR A CA 1
ATOM 2279 C C . THR A 1 292 ? -3.498 21.797 16.094 1 94.56 292 THR A C 1
ATOM 2281 O O . THR A 1 292 ? -4.012 22.859 16.438 1 94.56 292 THR A O 1
ATOM 2284 N N . PHE A 1 293 ? -2.617 21.234 16.781 1 96.25 293 PHE A N 1
ATOM 2285 C CA . PHE A 1 293 ? -1.969 21.812 17.969 1 96.25 293 PHE A CA 1
ATOM 2286 C C . PHE A 1 293 ? -0.556 21.266 18.125 1 96.25 293 PHE A C 1
ATOM 2288 O O . PHE A 1 293 ? -0.325 20.062 17.938 1 96.25 293 PHE A O 1
ATOM 2295 N N . THR A 1 294 ? 0.408 22.109 18.328 1 97.06 294 THR A N 1
ATOM 2296 C CA . THR A 1 294 ? 1.786 21.688 18.516 1 97.06 294 THR A CA 1
ATOM 2297 C C . THR A 1 294 ? 2.236 21.938 19.953 1 97.06 294 THR A C 1
ATOM 2299 O O . THR A 1 294 ? 2.543 23.078 20.312 1 97.06 294 THR A O 1
ATOM 2302 N N . PRO A 1 295 ? 2.383 20.906 20.703 1 98.19 295 PRO A N 1
ATOM 2303 C CA . PRO A 1 295 ? 2.803 21.094 22.094 1 98.19 295 PRO A CA 1
ATOM 2304 C C . PRO A 1 295 ? 4.32 21.062 22.266 1 98.19 295 PRO A C 1
ATOM 2306 O O . PRO A 1 295 ? 5.004 20.297 21.578 1 98.19 295 PRO A O 1
ATOM 2309 N N . ILE A 1 296 ? 4.832 21.906 23 1 97.88 296 ILE A N 1
ATOM 2310 C CA . ILE A 1 296 ? 6.188 21.859 23.547 1 97.88 296 ILE A CA 1
ATOM 2311 C C . ILE A 1 296 ? 6.125 21.812 25.078 1 97.88 296 ILE A C 1
ATOM 2313 O O . ILE A 1 296 ? 5.945 22.828 25.734 1 97.88 296 ILE A O 1
ATOM 2317 N N . VAL A 1 297 ? 6.336 20.594 25.609 1 98.62 297 VAL A N 1
ATOM 2318 C CA . VAL A 1 297 ? 6.078 20.344 27.031 1 98.62 297 VAL A CA 1
ATOM 2319 C C . VAL A 1 297 ? 7.395 20.078 27.75 1 98.62 297 VAL A C 1
ATOM 2321 O O . VAL A 1 297 ? 8.266 19.375 27.234 1 98.62 297 VAL A O 1
ATOM 2324 N N . GLY A 1 298 ? 7.609 20.719 28.859 1 98 298 GLY A N 1
ATOM 2325 C CA . GLY A 1 298 ? 8.711 20.438 29.781 1 98 298 GLY A CA 1
ATOM 2326 C C . GLY A 1 298 ? 8.25 20.141 31.188 1 98 298 GLY A C 1
ATOM 2327 O O . GLY A 1 298 ? 7.062 20.25 31.5 1 98 298 GLY A O 1
ATOM 2328 N N . ARG A 1 299 ? 9.156 19.719 32.156 1 97.19 299 ARG A N 1
ATOM 2329 C CA . ARG A 1 299 ? 8.859 19.516 33.562 1 97.19 299 ARG A CA 1
ATOM 2330 C C . ARG A 1 299 ? 8.484 20.828 34.25 1 97.19 299 ARG A C 1
ATOM 2332 O O . ARG A 1 299 ? 7.715 20.828 35.219 1 97.19 299 ARG A O 1
ATOM 2339 N N . THR A 1 300 ? 9.102 21.844 33.562 1 98.12 300 THR A N 1
ATOM 2340 C CA . THR A 1 300 ? 8.812 23.203 34.031 1 98.12 300 THR A CA 1
ATOM 2341 C C . THR A 1 300 ? 8.609 24.125 32.844 1 98.12 300 THR A C 1
ATOM 2343 O O . THR A 1 300 ? 8.969 23.797 31.703 1 98.12 300 THR A O 1
ATOM 2346 N N . ASP A 1 301 ? 8.047 25.297 33.219 1 98.12 301 ASP A N 1
ATOM 2347 C CA . ASP A 1 301 ? 7.883 26.297 32.156 1 98.12 301 ASP A CA 1
ATOM 2348 C C . ASP A 1 301 ? 9.234 26.734 31.594 1 98.12 301 ASP A C 1
ATOM 2350 O O . ASP A 1 301 ? 9.352 26.969 30.391 1 98.12 301 ASP A O 1
ATOM 2354 N N . ALA A 1 302 ? 10.188 26.812 32.438 1 98.31 302 ALA A N 1
ATOM 2355 C CA . ALA A 1 302 ? 11.523 27.219 32 1 98.31 302 ALA A CA 1
ATOM 2356 C C . ALA A 1 302 ? 12.125 26.188 31.047 1 98.31 302 ALA A C 1
ATOM 2358 O O . ALA A 1 302 ? 12.75 26.547 30.047 1 98.31 302 ALA A O 1
ATOM 2359 N N . GLU A 1 303 ? 11.945 24.969 31.375 1 98.19 303 GLU A N 1
ATOM 2360 C CA . GLU A 1 303 ? 12.438 23.891 30.5 1 98.19 303 GLU A CA 1
ATOM 2361 C C . GLU A 1 303 ? 11.734 23.922 29.141 1 98.19 303 GLU A C 1
ATOM 2363 O O . GLU A 1 303 ? 12.375 23.734 28.109 1 98.19 303 GLU A O 1
ATOM 2368 N N . ALA A 1 304 ? 10.453 24.094 29.156 1 98.31 304 ALA A N 1
ATOM 2369 C CA . ALA A 1 304 ? 9.68 24.172 27.922 1 98.31 304 ALA A CA 1
ATOM 2370 C C . ALA A 1 304 ? 10.148 25.344 27.062 1 98.31 304 ALA A C 1
ATOM 2372 O O . ALA A 1 304 ? 10.281 25.219 25.828 1 98.31 304 ALA A O 1
ATOM 2373 N N . GLN A 1 305 ? 10.367 26.453 27.75 1 97.62 305 GLN A N 1
ATOM 2374 C CA . GLN A 1 305 ? 10.836 27.625 27.031 1 97.62 305 GLN A CA 1
ATOM 2375 C C . GLN A 1 305 ? 12.203 27.375 26.391 1 97.62 305 GLN A C 1
ATOM 2377 O O . GLN A 1 305 ? 12.461 27.812 25.266 1 97.62 305 GLN A O 1
ATOM 2382 N N . ALA A 1 306 ? 13.062 26.734 27.109 1 97.88 306 ALA A N 1
ATOM 2383 C CA . ALA A 1 306 ? 14.375 26.406 26.578 1 97.88 306 ALA A CA 1
ATOM 2384 C C . ALA A 1 306 ? 14.25 25.516 25.344 1 97.88 306 ALA A C 1
ATOM 2386 O O . ALA A 1 306 ? 15.008 25.688 24.375 1 97.88 306 ALA A O 1
ATOM 2387 N N . LYS A 1 307 ? 13.359 24.609 25.375 1 96.75 307 LYS A N 1
ATOM 2388 C CA . LYS A 1 307 ? 13.102 23.75 24.234 1 96.75 307 LYS A CA 1
ATOM 2389 C C . LYS A 1 307 ? 12.586 24.547 23.047 1 96.75 307 LYS A C 1
ATOM 2391 O O . LYS A 1 307 ? 12.969 24.297 21.906 1 96.75 307 LYS A O 1
ATOM 2396 N N . TYR A 1 308 ? 11.719 25.438 23.359 1 96.19 308 TYR A N 1
ATOM 2397 C CA . TYR A 1 308 ? 11.195 26.312 22.312 1 96.19 308 TYR A CA 1
ATOM 2398 C C . TYR A 1 308 ? 12.305 27.141 21.688 1 96.19 308 TYR A C 1
ATOM 2400 O O . TYR A 1 308 ? 12.367 27.266 20.453 1 96.19 308 TYR A O 1
ATOM 2408 N N . ASP A 1 309 ? 13.148 27.672 22.484 1 95.75 309 ASP A N 1
ATOM 2409 C CA . ASP A 1 309 ? 14.273 28.469 22 1 95.75 309 ASP A CA 1
ATOM 2410 C C . ASP A 1 309 ? 15.203 27.625 21.125 1 95.75 309 ASP A C 1
ATOM 2412 O O . ASP A 1 309 ? 15.688 28.078 20.094 1 95.75 309 ASP A O 1
ATOM 2416 N N . ALA A 1 310 ? 15.422 26.406 21.531 1 95.75 310 ALA A N 1
ATOM 2417 C CA . ALA A 1 310 ? 16.234 25.5 20.734 1 95.75 310 ALA A CA 1
ATOM 2418 C C . ALA A 1 310 ? 15.578 25.188 19.406 1 95.75 310 ALA A C 1
ATOM 2420 O O . ALA A 1 310 ? 16.25 25.109 18.375 1 95.75 310 ALA A O 1
ATOM 2421 N N . ALA A 1 311 ? 14.297 24.984 19.438 1 94.88 311 ALA A N 1
ATOM 2422 C CA . ALA A 1 311 ? 13.539 24.734 18.219 1 94.88 311 ALA A CA 1
ATOM 2423 C C . ALA A 1 311 ? 13.648 25.906 17.25 1 94.88 311 ALA A C 1
ATOM 2425 O O . ALA A 1 311 ? 13.812 25.703 16.047 1 94.88 311 ALA A O 1
ATOM 2426 N N . ARG A 1 312 ? 13.555 27.047 17.766 1 93.56 312 ARG A N 1
ATOM 2427 C CA . ARG A 1 312 ? 13.656 28.25 16.953 1 93.56 312 ARG A CA 1
ATOM 2428 C C . ARG A 1 312 ? 15.047 28.391 16.344 1 93.56 312 ARG A C 1
ATOM 2430 O O . ARG A 1 312 ? 15.195 28.828 15.203 1 93.56 312 ARG A O 1
ATOM 2437 N N . ALA A 1 313 ? 16.016 28.016 17.078 1 94.25 313 ALA A N 1
ATOM 2438 C CA . ALA A 1 313 ? 17.391 28.109 16.609 1 94.25 313 ALA A CA 1
ATOM 2439 C C . ALA A 1 313 ? 17.641 27.156 15.453 1 94.25 313 ALA A C 1
ATOM 2441 O O . ALA A 1 313 ? 18.438 27.453 14.562 1 94.25 313 ALA A O 1
ATOM 2442 N N . ASN A 1 314 ? 16.938 26.062 15.453 1 95.44 314 ASN A N 1
ATOM 2443 C CA . ASN A 1 314 ? 17.125 25.047 14.422 1 95.44 314 ASN A CA 1
ATOM 2444 C C . ASN A 1 314 ? 16.141 25.234 13.266 1 95.44 314 ASN A C 1
ATOM 2446 O O . ASN A 1 314 ? 16.25 24.578 12.234 1 95.44 314 ASN A O 1
ATOM 2450 N N . ALA A 1 315 ? 15.188 26.109 13.43 1 94.56 315 ALA A N 1
ATOM 2451 C CA . ALA A 1 315 ? 14.094 26.266 12.469 1 94.56 315 ALA A CA 1
ATOM 2452 C C . ALA A 1 315 ? 14.617 26.719 11.109 1 94.56 315 ALA A C 1
ATOM 2454 O O . ALA A 1 315 ? 15.594 27.469 11.031 1 94.56 315 ALA A O 1
ATOM 2455 N N . SER A 1 316 ? 14.008 26.25 10.086 1 94.62 316 SER A N 1
ATOM 2456 C CA . SER A 1 316 ? 14.234 26.75 8.734 1 94.62 316 SER A CA 1
ATOM 2457 C C . SER A 1 316 ? 13.273 27.875 8.391 1 94.62 316 SER A C 1
ATOM 2459 O O . SER A 1 316 ? 12.102 27.625 8.094 1 94.62 316 SER A O 1
ATOM 2461 N N . ILE A 1 317 ? 13.758 29.047 8.391 1 92.44 317 ILE A N 1
ATOM 2462 C CA . ILE A 1 317 ? 12.914 30.203 8.125 1 92.44 317 ILE A CA 1
ATOM 2463 C C . ILE A 1 317 ? 12.367 30.125 6.703 1 92.44 317 ILE A C 1
ATOM 2465 O O . ILE A 1 317 ? 11.156 30.25 6.488 1 92.44 317 ILE A O 1
ATOM 2469 N N . ILE A 1 318 ? 13.234 29.859 5.746 1 94.12 318 ILE A N 1
ATOM 2470 C CA . ILE A 1 318 ? 12.805 29.766 4.359 1 94.12 318 ILE A CA 1
ATOM 2471 C C . ILE A 1 318 ? 11.859 28.578 4.188 1 94.12 318 ILE A C 1
ATOM 2473 O O . ILE A 1 318 ? 10.875 28.656 3.453 1 94.12 318 ILE A O 1
ATOM 2477 N N . GLY A 1 319 ? 12.148 27.484 4.875 1 94.62 319 GLY A N 1
ATOM 2478 C CA . GLY A 1 319 ? 11.242 26.344 4.855 1 94.62 319 GLY A CA 1
ATOM 2479 C C . GLY A 1 319 ? 9.836 26.703 5.312 1 94.62 319 GLY A C 1
ATOM 2480 O O . GLY A 1 319 ? 8.852 26.266 4.715 1 94.62 319 GLY A O 1
ATOM 2481 N N . GLY A 1 320 ? 9.789 27.453 6.383 1 93.12 320 GLY A N 1
ATOM 2482 C CA . GLY A 1 320 ? 8.5 27.938 6.848 1 93.12 320 GLY A CA 1
ATOM 2483 C C . GLY A 1 320 ? 7.777 28.797 5.824 1 93.12 320 GLY A C 1
ATOM 2484 O O . GLY A 1 320 ? 6.562 28.672 5.656 1 93.12 320 GLY A O 1
ATOM 2485 N N . LEU A 1 321 ? 8.508 29.625 5.133 1 93.19 321 LEU A N 1
ATOM 2486 C CA . LEU A 1 321 ? 7.922 30.5 4.113 1 93.19 321 LEU A CA 1
ATOM 2487 C C . LEU A 1 321 ? 7.438 29.672 2.92 1 93.19 321 LEU A C 1
ATOM 2489 O O . LEU A 1 321 ? 6.426 30.016 2.303 1 93.19 321 LEU A O 1
ATOM 2493 N N . VAL A 1 322 ? 8.156 28.625 2.619 1 94.56 322 VAL A N 1
ATOM 2494 C CA . VAL A 1 322 ? 7.754 27.719 1.559 1 94.56 322 VAL A CA 1
ATOM 2495 C C . VAL A 1 322 ? 6.402 27.094 1.903 1 94.56 322 VAL A C 1
ATOM 2497 O O . VAL A 1 322 ? 5.488 27.078 1.079 1 94.56 322 VAL A O 1
ATOM 2500 N N . LEU A 1 323 ? 6.316 26.594 3.119 1 93.19 323 LEU A N 1
ATOM 2501 C CA . LEU A 1 323 ? 5.07 25.969 3.557 1 93.19 323 LEU A CA 1
ATOM 2502 C C . LEU A 1 323 ? 3.926 26.984 3.541 1 93.19 323 LEU A C 1
ATOM 2504 O O . LEU A 1 323 ? 2.852 26.703 3.002 1 93.19 323 LEU A O 1
ATOM 2508 N N . PHE A 1 324 ? 4.191 28.125 4.023 1 90.38 324 PHE A N 1
ATOM 2509 C CA . PHE A 1 324 ? 3.18 29.188 4.055 1 90.38 324 PHE A CA 1
ATOM 2510 C C . PHE A 1 324 ? 2.689 29.5 2.648 1 90.38 324 PHE A C 1
ATOM 2512 O O . PHE A 1 324 ? 1.483 29.609 2.414 1 90.38 324 PHE A O 1
ATOM 2519 N N . SER A 1 325 ? 3.646 29.703 1.764 1 91.5 325 SER A N 1
ATOM 2520 C CA . SER A 1 325 ? 3.299 30 0.38 1 91.5 325 SER A CA 1
ATOM 2521 C C . SER A 1 325 ? 2.465 28.875 -0.237 1 91.5 325 SER A C 1
ATOM 2523 O O . SER A 1 325 ? 1.493 29.141 -0.949 1 91.5 325 SER A O 1
ATOM 2525 N N . GLY A 1 326 ? 2.855 27.672 0.03 1 89.56 326 GLY A N 1
ATOM 2526 C CA . GLY A 1 326 ? 2.119 26.531 -0.476 1 89.56 326 GLY A CA 1
ATOM 2527 C C . GLY A 1 326 ? 0.705 26.453 0.065 1 89.56 326 GLY A C 1
ATOM 2528 O O . GLY A 1 326 ? -0.239 26.188 -0.686 1 89.56 326 GLY A O 1
ATOM 2529 N N . TRP A 1 327 ? 0.546 26.672 1.348 1 86.06 327 TRP A N 1
ATOM 2530 C CA . TRP A 1 327 ? -0.741 26.547 2.023 1 86.06 327 TRP A CA 1
ATOM 2531 C C . TRP A 1 327 ? -1.696 27.641 1.583 1 86.06 327 TRP A C 1
ATOM 2533 O O . TRP A 1 327 ? -2.91 27.438 1.52 1 86.06 327 TRP A O 1
ATOM 2543 N N . THR A 1 328 ? -1.133 28.812 1.268 1 81.5 328 THR A N 1
ATOM 2544 C CA . THR A 1 328 ? -1.982 29.969 1.017 1 81.5 328 THR A CA 1
ATOM 2545 C C . THR A 1 328 ? -2.107 30.234 -0.481 1 81.5 328 THR A C 1
ATOM 2547 O O . THR A 1 328 ? -3.01 30.953 -0.917 1 81.5 328 THR A O 1
ATOM 2550 N N . GLY A 1 329 ? -1.147 29.719 -1.236 1 84.12 329 GLY A N 1
ATOM 2551 C CA . GLY A 1 329 ? -1.097 30.047 -2.65 1 84.12 329 GLY A CA 1
ATOM 2552 C C . GLY A 1 329 ? -0.471 31.406 -2.924 1 84.12 329 GLY A C 1
ATOM 2553 O O . GLY A 1 329 ? -0.403 31.844 -4.074 1 84.12 329 GLY A O 1
ATOM 2554 N N . ILE A 1 330 ? 0.049 32.062 -1.867 1 86.38 330 ILE A N 1
ATOM 2555 C CA . ILE A 1 330 ? 0.693 33.375 -1.984 1 86.38 330 ILE A CA 1
ATOM 2556 C C . ILE A 1 330 ? 2.205 33.188 -2.092 1 86.38 330 ILE A C 1
ATOM 2558 O O . ILE A 1 330 ? 2.83 32.594 -1.212 1 86.38 330 ILE A O 1
ATOM 2562 N N . ASP A 1 331 ? 2.723 33.719 -3.127 1 92.12 331 ASP A N 1
ATOM 2563 C CA . ASP A 1 331 ? 4.18 33.75 -3.197 1 92.12 331 ASP A CA 1
ATOM 2564 C C . ASP A 1 331 ? 4.758 34.844 -2.297 1 92.12 331 ASP A C 1
ATOM 2566 O O . ASP A 1 331 ? 5.031 35.938 -2.758 1 92.12 331 ASP A O 1
ATOM 2570 N N . ILE A 1 332 ? 5.074 34.5 -1.198 1 91.62 332 ILE A N 1
ATOM 2571 C CA . ILE A 1 332 ? 5.449 35.469 -0.168 1 91.62 332 ILE A CA 1
ATOM 2572 C C . ILE A 1 332 ? 6.848 36 -0.457 1 91.62 332 ILE A C 1
ATOM 2574 O O . ILE A 1 332 ? 7.25 37.031 0.097 1 91.62 332 ILE A O 1
ATOM 2578 N N . SER A 1 333 ? 7.578 35.312 -1.28 1 93.06 333 SER A N 1
ATOM 2579 C CA . SER A 1 333 ? 8.914 35.781 -1.634 1 93.06 333 SER A CA 1
ATOM 2580 C C . SER A 1 333 ? 8.844 37.094 -2.404 1 93.06 333 SER A C 1
ATOM 2582 O O . SER A 1 333 ? 9.844 37.812 -2.5 1 93.06 333 SER A O 1
ATOM 2584 N N . ARG A 1 334 ? 7.719 37.375 -2.9 1 92.06 334 ARG A N 1
ATOM 2585 C CA . ARG A 1 334 ? 7.551 38.594 -3.725 1 92.06 334 ARG A CA 1
ATOM 2586 C C . ARG A 1 334 ? 7.047 39.75 -2.891 1 92.06 334 ARG A C 1
ATOM 2588 O O . ARG A 1 334 ? 6.93 40.875 -3.393 1 92.06 334 ARG A O 1
ATOM 2595 N N . ILE A 1 335 ? 6.773 39.5 -1.658 1 90.69 335 ILE A N 1
ATOM 2596 C CA . ILE A 1 335 ? 6.223 40.531 -0.783 1 90.69 335 ILE A CA 1
ATOM 2597 C C . ILE A 1 335 ? 7.32 41.062 0.122 1 90.69 335 ILE A C 1
ATOM 2599 O O . ILE A 1 335 ? 8.008 40.312 0.806 1 90.69 335 ILE A O 1
ATOM 2603 N N . PRO A 1 336 ? 7.422 42.312 0.104 1 88.19 336 PRO A N 1
ATOM 2604 C CA . PRO A 1 336 ? 8.406 42.906 1.018 1 88.19 336 PRO A CA 1
ATOM 2605 C C . PRO A 1 336 ? 8.188 42.469 2.469 1 88.19 336 PRO A C 1
ATOM 2607 O O . PRO A 1 336 ? 7.043 42.344 2.91 1 88.19 336 PRO A O 1
ATOM 2610 N N . LEU A 1 337 ? 9.219 42.344 3.238 1 84 337 LEU A N 1
ATOM 2611 C CA . LEU A 1 337 ? 9.266 41.719 4.562 1 84 337 LEU A CA 1
ATOM 2612 C C . LEU A 1 337 ? 8.266 42.375 5.5 1 84 337 LEU A C 1
ATOM 2614 O O . LEU A 1 337 ? 7.676 41.719 6.359 1 84 337 LEU A O 1
ATOM 2618 N N . ASP A 1 338 ? 8.094 43.656 5.324 1 84.5 338 ASP A N 1
ATOM 2619 C CA . ASP A 1 338 ? 7.289 44.375 6.305 1 84.5 338 ASP A CA 1
ATOM 2620 C C . ASP A 1 338 ? 5.953 44.812 5.707 1 84.5 338 ASP A C 1
ATOM 2622 O O . ASP A 1 338 ? 5.18 45.531 6.352 1 84.5 338 ASP A O 1
ATOM 2626 N N . GLN A 1 339 ? 5.738 44.406 4.496 1 86.38 339 GLN A N 1
ATOM 2627 C CA . GLN A 1 339 ? 4.445 44.656 3.871 1 86.38 339 GLN A CA 1
ATOM 2628 C C . GLN A 1 339 ? 3.375 43.719 4.414 1 86.38 339 GLN A C 1
ATOM 2630 O O . GLN A 1 339 ? 3.633 42.531 4.613 1 86.38 339 GLN A O 1
ATOM 2635 N N . GLU A 1 340 ? 2.229 44.344 4.656 1 83.19 340 GLU A N 1
ATOM 2636 C CA . GLU A 1 340 ? 1.096 43.531 5.078 1 83.19 340 GLU A CA 1
ATOM 2637 C C . GLU A 1 340 ? 0.639 42.594 3.961 1 83.19 340 GLU A C 1
ATOM 2639 O O . GLU A 1 340 ? 0.527 43 2.807 1 83.19 340 GLU A O 1
ATOM 2644 N N . ILE A 1 341 ? 0.454 41.312 4.348 1 82.38 341 ILE A N 1
ATOM 2645 C CA . ILE A 1 341 ? -0.039 40.312 3.398 1 82.38 341 ILE A CA 1
ATOM 2646 C C . ILE A 1 341 ? -1.554 40.469 3.254 1 82.38 341 ILE A C 1
ATOM 2648 O O . ILE A 1 341 ? -2.277 40.5 4.254 1 82.38 341 ILE A O 1
ATOM 2652 N N . THR A 1 342 ? -2.111 40.625 2.066 1 75.5 342 THR A N 1
ATOM 2653 C CA . THR A 1 342 ? -3.539 40.75 1.805 1 75.5 342 THR A CA 1
ATOM 2654 C C . THR A 1 342 ? -4.02 39.688 0.845 1 75.5 342 THR A C 1
ATOM 2656 O O . THR A 1 342 ? -3.209 38.938 0.268 1 75.5 342 THR A O 1
ATOM 2659 N N . ALA A 1 343 ? -5.352 39.469 0.754 1 68.94 343 ALA A N 1
ATOM 2660 C CA . ALA A 1 343 ? -5.957 38.5 -0.146 1 68.94 343 ALA A CA 1
ATOM 2661 C C . ALA A 1 343 ? -5.555 38.781 -1.595 1 68.94 343 ALA A C 1
ATOM 2663 O O . ALA A 1 343 ? -5.449 37.844 -2.396 1 68.94 343 ALA A O 1
ATOM 2664 N N . GLY A 1 344 ? -5.391 39.969 -1.947 1 69.75 344 GLY A N 1
ATOM 2665 C CA . GLY A 1 344 ? -4.992 40.344 -3.293 1 69.75 344 GLY A CA 1
ATOM 2666 C C . GLY A 1 344 ? -3.629 39.812 -3.689 1 69.75 344 GLY A C 1
ATOM 2667 O O . GLY A 1 344 ? -3.295 39.75 -4.875 1 69.75 344 GLY A O 1
ATOM 2668 N N . ASP A 1 345 ? -2.971 39.312 -2.75 1 73.19 345 ASP A N 1
ATOM 2669 C CA . ASP A 1 345 ? -1.624 38.812 -3.021 1 73.19 345 ASP A CA 1
ATOM 2670 C C . ASP A 1 345 ? -1.65 37.344 -3.424 1 73.19 345 ASP A C 1
ATOM 2672 O O . ASP A 1 345 ? -0.624 36.781 -3.812 1 73.19 345 ASP A O 1
ATOM 2676 N N . SER A 1 346 ? -2.824 36.781 -3.293 1 67.56 346 SER A N 1
ATOM 2677 C CA . SER A 1 346 ? -2.936 35.375 -3.668 1 67.56 346 SER A CA 1
ATOM 2678 C C . SER A 1 346 ? -3.012 35.188 -5.184 1 67.56 346 SER A C 1
ATOM 2680 O O . SER A 1 346 ? -3.74 35.938 -5.855 1 67.56 346 SER A O 1
ATOM 2682 N N . THR A 1 347 ? -2.084 34.531 -5.762 1 60.25 347 THR A N 1
ATOM 2683 C CA . THR A 1 347 ? -2.09 34.281 -7.199 1 60.25 347 THR A CA 1
ATOM 2684 C C . THR A 1 347 ? -2.979 33.094 -7.547 1 60.25 347 THR A C 1
ATOM 2686 O O . THR A 1 347 ? -3.275 32.844 -8.719 1 60.25 347 THR A O 1
ATOM 2689 N N . GLU A 1 348 ? -3.221 32.281 -6.551 1 56.06 348 GLU A N 1
ATOM 2690 C CA . GLU A 1 348 ? -4.012 31.094 -6.875 1 56.06 348 GLU A CA 1
ATOM 2691 C C . GLU A 1 348 ? -5.469 31.281 -6.461 1 56.06 348 GLU A C 1
ATOM 2693 O O . GLU A 1 348 ? -5.758 31.578 -5.297 1 56.06 348 GLU A O 1
ATOM 2698 N N . GLY A 1 349 ? -6.305 31.797 -7.336 1 46.47 349 GLY A N 1
ATOM 2699 C CA . GLY A 1 349 ? -7.707 32.125 -7.137 1 46.47 349 GLY A CA 1
ATOM 2700 C C . GLY A 1 349 ? -8.367 31.297 -6.055 1 46.47 349 GLY A C 1
ATOM 2701 O O . GLY A 1 349 ? -9.125 31.812 -5.234 1 46.47 349 GLY A O 1
ATOM 2702 N N . ASN A 1 350 ? -8.5 30.016 -6.105 1 46.78 350 ASN A N 1
ATOM 2703 C CA . ASN A 1 350 ? -9.508 29.141 -5.52 1 46.78 350 ASN A CA 1
ATOM 2704 C C . ASN A 1 350 ? -9.141 28.734 -4.098 1 46.78 350 ASN A C 1
ATOM 2706 O O . ASN A 1 350 ? -9.977 28.219 -3.354 1 46.78 350 ASN A O 1
ATOM 2710 N N . ARG A 1 351 ? -8.016 28.578 -3.762 1 48.69 351 ARG A N 1
ATOM 2711 C CA . ARG A 1 351 ? -7.602 27.766 -2.621 1 48.69 351 ARG A CA 1
ATOM 2712 C C . ARG A 1 351 ? -7.777 28.531 -1.313 1 48.69 351 ARG A C 1
ATOM 2714 O O . ARG A 1 351 ? -8.188 27.953 -0.303 1 48.69 351 ARG A O 1
ATOM 2721 N N . ILE A 1 352 ? -7.207 29.734 -1.062 1 46.66 352 ILE A N 1
ATOM 2722 C CA . ILE A 1 352 ? -6.676 30.312 0.168 1 46.66 352 ILE A CA 1
ATOM 2723 C C . ILE A 1 352 ? -7.754 31.141 0.853 1 46.66 352 ILE A C 1
ATOM 2725 O O . ILE A 1 352 ? -7.5 31.781 1.883 1 46.66 352 ILE A O 1
ATOM 2729 N N . THR A 1 353 ? -8.945 30.922 0.388 1 50.03 353 THR A N 1
ATOM 2730 C CA . THR A 1 353 ? -9.805 31.891 1.053 1 50.03 353 THR A CA 1
ATOM 2731 C C . THR A 1 353 ? -9.922 31.578 2.543 1 50.03 353 THR A C 1
ATOM 2733 O O . THR A 1 353 ? -9.852 32.5 3.377 1 50.03 353 THR A O 1
ATOM 2736 N N . SER A 1 354 ? -10 30.188 2.826 1 55.84 354 SER A N 1
ATOM 2737 C CA . SER A 1 354 ? -10.219 29.906 4.242 1 55.84 354 SER A CA 1
ATOM 2738 C C . SER A 1 354 ? -8.984 30.266 5.066 1 55.84 354 SER A C 1
ATOM 2740 O O . SER A 1 354 ? -9.109 30.828 6.156 1 55.84 354 SER A O 1
ATOM 2742 N N . LEU A 1 355 ? -7.789 29.922 4.484 1 57.69 355 LEU A N 1
ATOM 2743 C CA . LEU A 1 355 ? -6.57 30.219 5.234 1 57.69 355 LEU A CA 1
ATOM 2744 C C . LEU A 1 355 ? -6.352 31.719 5.355 1 57.69 355 LEU A C 1
ATOM 2746 O O . LEU A 1 355 ? -5.941 32.219 6.41 1 57.69 355 LEU A O 1
ATOM 2750 N N . MET A 1 356 ? -6.797 32.375 4.324 1 56.94 356 MET A N 1
ATOM 2751 C CA . MET A 1 356 ? -6.59 33.844 4.352 1 56.94 356 MET A CA 1
ATOM 2752 C C . MET A 1 356 ? -7.496 34.5 5.383 1 56.94 356 MET A C 1
ATOM 2754 O O . MET A 1 356 ? -7.098 35.469 6.039 1 56.94 356 MET A O 1
ATOM 2758 N N . GLU A 1 357 ? -8.609 33.906 5.488 1 58.41 357 GLU A N 1
ATOM 2759 C CA . GLU A 1 357 ? -9.5 34.406 6.531 1 58.41 357 GLU A CA 1
ATOM 2760 C C . GLU A 1 357 ? -8.891 34.219 7.918 1 58.41 357 GLU A C 1
ATOM 2762 O O . GLU A 1 357 ? -9.016 35.094 8.781 1 58.41 357 GLU A O 1
ATOM 2767 N N . THR A 1 358 ? -8.148 33.094 8 1 58.5 358 THR A N 1
ATOM 2768 C CA . THR A 1 358 ? -7.5 32.781 9.266 1 58.5 358 THR A CA 1
ATOM 2769 C C . THR A 1 358 ? -6.324 33.719 9.523 1 58.5 358 THR A C 1
ATOM 2771 O O . THR A 1 358 ? -6.105 34.156 10.648 1 58.5 358 THR A O 1
ATOM 2774 N N . LEU A 1 359 ? -5.645 34 8.469 1 58.44 359 LEU A N 1
ATOM 2775 C CA . LEU A 1 359 ? -4.453 34.844 8.609 1 58.44 359 LEU A CA 1
ATOM 2776 C C . LEU A 1 359 ? -4.832 36.281 8.93 1 58.44 359 LEU A C 1
ATOM 2778 O O . LEU A 1 359 ? -4.094 36.969 9.633 1 58.44 359 LEU A O 1
ATOM 2782 N N . THR A 1 360 ? -5.965 36.594 8.477 1 53.31 360 THR A N 1
ATOM 2783 C CA . THR A 1 360 ? -6.305 38 8.625 1 53.31 360 THR A CA 1
ATOM 2784 C C . THR A 1 360 ? -6.984 38.25 9.969 1 53.31 360 THR A C 1
ATOM 2786 O O . THR A 1 360 ? -7.172 39.406 10.375 1 53.31 360 THR A O 1
ATOM 2789 N N . ALA A 1 361 ? -7.242 37.125 10.594 1 53.81 361 ALA A N 1
ATOM 2790 C CA . ALA A 1 361 ? -7.824 37.344 11.914 1 53.81 361 ALA A CA 1
ATOM 2791 C C . ALA A 1 361 ? -6.758 37.781 12.922 1 53.81 361 ALA A C 1
ATOM 2793 O O . ALA A 1 361 ? -5.609 37.344 12.844 1 53.81 361 ALA A O 1
ATOM 2794 N N . PRO A 1 362 ? -7.016 38.812 13.695 1 47.12 362 PRO A N 1
ATOM 2795 C CA . PRO A 1 362 ? -6.027 39.281 14.656 1 47.12 362 PRO A CA 1
ATOM 2796 C C . PRO A 1 362 ? -5.508 38.156 15.57 1 47.12 362 PRO A C 1
ATOM 2798 O O . PRO A 1 362 ? -6.262 37.25 15.93 1 47.12 362 PRO A O 1
ATOM 2801 N N . LEU A 1 363 ? -4.219 37.781 15.523 1 47.03 363 LEU A N 1
ATOM 2802 C CA . LEU A 1 363 ? -3.545 36.844 16.391 1 47.03 363 LEU A CA 1
ATOM 2803 C C . LEU A 1 363 ? -3.908 37.062 17.844 1 47.03 363 LEU A C 1
ATOM 2805 O O . LEU A 1 363 ? -3.777 38.188 18.359 1 47.03 363 LEU A O 1
ATOM 2809 N N . GLU A 1 364 ? -4.879 36.5 18.406 1 45.41 364 GLU A N 1
ATOM 2810 C CA . GLU A 1 364 ? -5.129 36.656 19.844 1 45.41 364 GLU A CA 1
ATOM 2811 C C . GLU A 1 364 ? -3.883 36.312 20.656 1 45.41 364 GLU A C 1
ATOM 2813 O O . GLU A 1 364 ? -3.502 35.125 20.75 1 45.41 364 GLU A O 1
ATOM 2818 N N . GLU A 1 365 ? -2.705 36.812 20.422 1 40.5 365 GLU A N 1
ATOM 2819 C CA . GLU A 1 365 ? -1.582 36.469 21.297 1 40.5 365 GLU A CA 1
ATOM 2820 C C . GLU A 1 365 ? -2.023 36.406 22.766 1 40.5 365 GLU A C 1
ATOM 2822 O O . GLU A 1 365 ? -2.916 37.125 23.188 1 40.5 365 GLU A O 1
ATOM 2827 N N . ALA A 1 366 ? -1.61 35.344 23.438 1 35.38 366 ALA A N 1
ATOM 2828 C CA . ALA A 1 366 ? -1.518 35.094 24.875 1 35.38 366 ALA A CA 1
ATOM 2829 C C . ALA A 1 366 ? -0.935 36.312 25.594 1 35.38 366 ALA A C 1
ATOM 2831 O O . ALA A 1 366 ? 0.25 36.625 25.453 1 35.38 366 ALA A O 1
ATOM 2832 N N . GLY A 1 367 ? -1.783 37.344 26.109 1 34.56 367 GLY A N 1
ATOM 2833 C CA . GLY A 1 367 ? -1.684 38.406 27.094 1 34.56 367 GLY A CA 1
ATOM 2834 C C . GLY A 1 367 ? -1.912 39.812 26.516 1 34.56 367 GLY A C 1
ATOM 2835 O O . GLY A 1 367 ? -1.936 40.781 27.25 1 34.56 367 GLY A O 1
ATOM 2836 N N . GLU A 1 368 ? -1.249 40.281 25.344 1 34.25 368 GLU A N 1
ATOM 2837 C CA . GLU A 1 368 ? -1.498 41.688 25.047 1 34.25 368 GLU A CA 1
ATOM 2838 C C . GLU A 1 368 ? -2.871 41.906 24.406 1 34.25 368 GLU A C 1
ATOM 2840 O O . GLU A 1 368 ? -3.164 41.312 23.359 1 34.25 368 GLU A O 1
ATOM 2845 N N . THR A 1 369 ? -3.957 42.125 25.094 1 33.78 369 THR A N 1
ATOM 2846 C CA . THR A 1 369 ? -5.359 42.438 24.875 1 33.78 369 THR A CA 1
ATOM 2847 C C . THR A 1 369 ? -5.523 43.281 23.609 1 33.78 369 THR A C 1
ATOM 2849 O O . THR A 1 369 ? -6.469 43.094 22.844 1 33.78 369 THR A O 1
ATOM 2852 N N . GLY A 1 370 ? -5.297 44.719 23.734 1 34 370 GLY A N 1
ATOM 2853 C CA . GLY A 1 370 ? -5.789 45.906 23.031 1 34 370 GLY A CA 1
ATOM 2854 C C . GLY A 1 370 ? -5.301 46 21.594 1 34 370 GLY A C 1
ATOM 2855 O O . GLY A 1 370 ? -5.531 47 20.922 1 34 370 GLY A O 1
ATOM 2856 N N . GLY A 1 371 ? -3.979 45.656 21.375 1 35.97 371 GLY A N 1
ATOM 2857 C CA . GLY A 1 371 ? -3.398 46.219 20.172 1 35.97 371 GLY A CA 1
ATOM 2858 C C . GLY A 1 371 ? -4.031 45.688 18.891 1 35.97 371 GLY A C 1
ATOM 2859 O O . GLY A 1 371 ? -4.699 44.656 18.906 1 35.97 371 GLY A O 1
ATOM 2860 N N . LYS A 1 372 ? -4.336 46.5 18 1 42.69 372 LYS A N 1
ATOM 2861 C CA . LYS A 1 372 ? -4.66 46.25 16.594 1 42.69 372 LYS A CA 1
ATOM 2862 C C . LYS A 1 372 ? -4.008 44.969 16.078 1 42.69 372 LYS A C 1
ATOM 2864 O O . LYS A 1 372 ? -2.855 44.688 16.406 1 42.69 372 LYS A O 1
ATOM 2869 N N . GLY A 1 373 ? -4.633 43.938 15.898 1 49.66 373 GLY A N 1
ATOM 2870 C CA . GLY A 1 373 ? -4.262 42.688 15.242 1 49.66 373 GLY A CA 1
ATOM 2871 C C . GLY A 1 373 ? -3.098 42.844 14.281 1 49.66 373 GLY A C 1
ATOM 2872 O O . GLY A 1 373 ? -3.02 43.844 13.555 1 49.66 373 GLY A O 1
ATOM 2873 N N . ARG A 1 374 ? -1.854 42.688 14.82 1 55.06 374 ARG A N 1
ATOM 2874 C CA . ARG A 1 374 ? -0.699 42.875 13.945 1 55.06 374 ARG A CA 1
ATOM 2875 C C . ARG A 1 374 ? -0.934 42.219 12.586 1 55.06 374 ARG A C 1
ATOM 2877 O O . ARG A 1 374 ? -1.364 41.062 12.516 1 55.06 374 ARG A O 1
ATOM 2884 N N . ALA A 1 375 ? -0.867 42.969 11.641 1 67.88 375 ALA A N 1
ATOM 2885 C CA . ALA A 1 375 ? -0.936 42.562 10.242 1 67.88 375 ALA A CA 1
ATOM 2886 C C . ALA A 1 375 ? 0.142 41.531 9.922 1 67.88 375 ALA A C 1
ATOM 2888 O O . ALA A 1 375 ? 1.267 41.625 10.422 1 67.88 375 ALA A O 1
ATOM 2889 N N . TRP A 1 376 ? -0.262 40.344 9.359 1 76.25 376 TRP A N 1
ATOM 2890 C CA . TRP A 1 376 ? 0.699 39.344 8.914 1 76.25 376 TRP A CA 1
ATOM 2891 C C . TRP A 1 376 ? 1.649 39.938 7.871 1 76.25 376 TRP A C 1
ATOM 2893 O O . TRP A 1 376 ? 1.211 40.5 6.883 1 76.25 376 TRP A O 1
ATOM 2903 N N . THR A 1 377 ? 2.875 39.969 8.234 1 82.69 377 THR A N 1
ATOM 2904 C CA . THR A 1 377 ? 3.939 40.312 7.309 1 82.69 377 THR A CA 1
ATOM 2905 C C . THR A 1 377 ? 4.848 39.125 7.035 1 82.69 377 THR A C 1
ATOM 2907 O O . THR A 1 377 ? 4.867 38.156 7.809 1 82.69 377 THR A O 1
ATOM 2910 N N . PRO A 1 378 ? 5.473 39.125 5.887 1 84.62 378 PRO A N 1
ATOM 2911 C CA . PRO A 1 378 ? 6.426 38.062 5.645 1 84.62 378 PRO A CA 1
ATOM 2912 C C . PRO A 1 378 ? 7.398 37.844 6.801 1 84.62 378 PRO A C 1
ATOM 2914 O O . PRO A 1 378 ? 7.758 36.719 7.117 1 84.62 378 PRO A O 1
ATOM 2917 N N . ARG A 1 379 ? 7.738 38.844 7.445 1 80.94 379 ARG A N 1
ATOM 2918 C CA . ARG A 1 379 ? 8.625 38.781 8.602 1 80.94 379 ARG A CA 1
ATOM 2919 C C . ARG A 1 379 ? 7.984 37.969 9.727 1 80.94 379 ARG A C 1
ATOM 2921 O O . ARG A 1 379 ? 8.609 37.062 10.289 1 80.94 379 ARG A O 1
ATOM 2928 N N . LEU A 1 380 ? 6.797 38.312 10.039 1 79.06 380 LEU A N 1
ATOM 2929 C CA . LEU A 1 380 ? 6.074 37.594 11.094 1 79.06 380 LEU A CA 1
ATOM 2930 C C . LEU A 1 380 ? 5.844 36.156 10.719 1 79.06 380 LEU A C 1
ATOM 2932 O O . LEU A 1 380 ? 5.949 35.25 11.578 1 79.06 380 LEU A O 1
ATOM 2936 N N . VAL A 1 381 ? 5.527 35.969 9.469 1 83.06 381 VAL A N 1
ATOM 2937 C CA . VAL A 1 381 ? 5.309 34.625 8.984 1 83.06 381 VAL A CA 1
ATOM 2938 C C . VAL A 1 381 ? 6.586 33.812 9.141 1 83.06 381 VAL A C 1
ATOM 2940 O O . VAL A 1 381 ? 6.547 32.656 9.578 1 83.06 381 VAL A O 1
ATOM 2943 N N . ALA A 1 382 ? 7.625 34.344 8.75 1 78.75 382 ALA A N 1
ATOM 2944 C CA . ALA A 1 382 ? 8.922 33.688 8.852 1 78.75 382 ALA A CA 1
ATOM 2945 C C . ALA A 1 382 ? 9.219 33.281 10.289 1 78.75 382 ALA A C 1
ATOM 2947 O O . ALA A 1 382 ? 9.781 32.219 10.539 1 78.75 382 ALA A O 1
ATOM 2948 N N . GLU A 1 383 ? 8.781 34.031 11.203 1 74.06 383 GLU A N 1
ATOM 2949 C CA . GLU A 1 383 ? 9.031 33.781 12.617 1 74.06 383 GLU A CA 1
ATOM 2950 C C . GLU A 1 383 ? 8.125 32.688 13.148 1 74.06 383 GLU A C 1
ATOM 2952 O O . GLU A 1 383 ? 8.555 31.859 13.953 1 74.06 383 GLU A O 1
ATOM 2957 N N . ARG A 1 384 ? 6.945 32.625 12.641 1 77.62 384 ARG A N 1
ATOM 2958 C CA . ARG A 1 384 ? 5.938 31.75 13.234 1 77.62 384 ARG A CA 1
ATOM 2959 C C . ARG A 1 384 ? 5.828 30.438 12.469 1 77.62 384 ARG A C 1
ATOM 2961 O O . ARG A 1 384 ? 5.621 29.375 13.07 1 77.62 384 ARG A O 1
ATOM 2968 N N . ALA A 1 385 ? 6 30.5 11.227 1 79.88 385 ALA A N 1
ATOM 2969 C CA . ALA A 1 385 ? 5.664 29.359 10.359 1 79.88 385 ALA A CA 1
ATOM 2970 C C . ALA A 1 385 ? 6.719 28.266 10.461 1 79.88 385 ALA A C 1
ATOM 2972 O O . ALA A 1 385 ? 6.477 27.125 10.062 1 79.88 385 ALA A O 1
ATOM 2973 N N . ALA A 1 386 ? 7.777 28.562 11.125 1 84.88 386 ALA A N 1
ATOM 2974 C CA . ALA A 1 386 ? 8.875 27.594 11.125 1 84.88 386 ALA A CA 1
ATOM 2975 C C . ALA A 1 386 ? 8.758 26.625 12.305 1 84.88 386 ALA A C 1
ATOM 2977 O O . ALA A 1 386 ? 9.453 25.609 12.352 1 84.88 386 ALA A O 1
ATOM 2978 N N . VAL A 1 387 ? 7.852 26.938 13.242 1 89.5 387 VAL A N 1
ATOM 2979 C CA . VAL A 1 387 ? 7.617 26.031 14.367 1 89.5 387 VAL A CA 1
ATOM 2980 C C . VAL A 1 387 ? 6.121 25.797 14.531 1 89.5 387 VAL A C 1
ATOM 2982 O O . VAL A 1 387 ? 5.379 26.688 14.938 1 89.5 387 VAL A O 1
ATOM 2985 N N . GLY A 1 388 ? 5.723 24.594 14.141 1 88.44 388 GLY A N 1
ATOM 2986 C CA . GLY A 1 388 ? 4.34 24.203 14.352 1 88.44 388 GLY A CA 1
ATOM 2987 C C . GLY A 1 388 ? 3.408 24.672 13.25 1 88.44 388 GLY A C 1
ATOM 2988 O O . GLY A 1 388 ? 2.186 24.578 13.375 1 88.44 388 GLY A O 1
ATOM 2989 N N . GLY A 1 389 ? 3.994 25.203 12.227 1 83.75 389 GLY A N 1
ATOM 2990 C CA . GLY A 1 389 ? 3.146 25.656 11.133 1 83.75 389 GLY A CA 1
ATOM 2991 C C . GLY A 1 389 ? 2.283 26.844 11.5 1 83.75 389 GLY A C 1
ATOM 2992 O O . GLY A 1 389 ? 2.762 27.797 12.125 1 83.75 389 GLY A O 1
ATOM 2993 N N . LEU A 1 390 ? 1.037 26.812 11 1 76.69 390 LEU A N 1
ATOM 2994 C CA . LEU A 1 390 ? 0.166 27.969 11.227 1 76.69 390 LEU A CA 1
ATOM 2995 C C . LEU A 1 390 ? -0.786 27.703 12.391 1 76.69 390 LEU A C 1
ATOM 2997 O O . LEU A 1 390 ? -1.657 28.516 12.68 1 76.69 390 LEU A O 1
ATOM 3001 N N . GLY A 1 391 ? -0.637 26.609 13.039 1 81.56 391 GLY A N 1
ATOM 3002 C CA . GLY A 1 391 ? -1.457 26.297 14.203 1 81.56 391 GLY A CA 1
ATOM 3003 C C . GLY A 1 391 ? -0.851 26.781 15.508 1 81.56 391 GLY A C 1
ATOM 3004 O O . GLY A 1 391 ? 0.275 27.281 15.531 1 81.56 391 GLY A O 1
ATOM 3005 N N . PRO A 1 392 ? -1.646 26.703 16.531 1 89.12 392 PRO A N 1
ATOM 3006 C CA . PRO A 1 392 ? -1.159 27.125 17.844 1 89.12 392 PRO A CA 1
ATOM 3007 C C . PRO A 1 392 ? -0.018 26.25 18.359 1 89.12 392 PRO A C 1
ATOM 3009 O O . PRO A 1 392 ? -0.017 25.031 18.141 1 89.12 392 PRO A O 1
ATOM 3012 N N . VAL A 1 393 ? 0.918 26.922 19 1 93.06 393 VAL A N 1
ATOM 3013 C CA . VAL A 1 393 ? 2.008 26.25 19.703 1 93.06 393 VAL A CA 1
ATOM 3014 C C . VAL A 1 393 ? 1.856 26.469 21.203 1 93.06 393 VAL A C 1
ATOM 3016 O O . VAL A 1 393 ? 1.877 27.609 21.688 1 93.06 393 VAL A O 1
ATOM 3019 N N . GLY A 1 394 ? 1.626 25.406 21.953 1 95.88 394 GLY A N 1
ATOM 3020 C CA . GLY A 1 394 ? 1.535 25.484 23.406 1 95.88 394 GLY A CA 1
ATOM 3021 C C . GLY A 1 394 ? 2.846 25.172 24.109 1 95.88 394 GLY A C 1
ATOM 3022 O O . GLY A 1 394 ? 3.295 24.016 24.109 1 95.88 394 GLY A O 1
ATOM 3023 N N . VAL A 1 395 ? 3.438 26.203 24.75 1 97.44 395 VAL A N 1
ATOM 3024 C CA . VAL A 1 395 ? 4.734 26.062 25.391 1 97.44 395 VAL A CA 1
ATOM 3025 C C . VAL A 1 395 ? 4.566 26.156 26.906 1 97.44 395 VAL A C 1
ATOM 3027 O O . VAL A 1 395 ? 4.098 27.188 27.422 1 97.44 395 VAL A O 1
ATOM 3030 N N . GLY A 1 396 ? 4.926 25.109 27.594 1 98.44 396 GLY A N 1
ATOM 3031 C CA . GLY A 1 396 ? 4.836 25.172 29.047 1 98.44 396 GLY A CA 1
ATOM 3032 C C . GLY A 1 396 ? 4.883 23.812 29.719 1 98.44 396 GLY A C 1
ATOM 3033 O O . GLY A 1 396 ? 5.148 22.812 29.062 1 98.44 396 GLY A O 1
ATOM 3034 N N . CYS A 1 397 ? 4.758 23.859 31.031 1 98.44 397 CYS A N 1
ATOM 3035 C CA . CYS A 1 397 ? 4.617 22.609 31.766 1 98.44 397 CYS A CA 1
ATOM 3036 C C . CYS A 1 397 ? 3.303 21.922 31.406 1 98.44 397 CYS A C 1
ATOM 3038 O O . CYS A 1 397 ? 2.479 22.469 30.688 1 98.44 397 CYS A O 1
ATOM 3040 N N . ALA A 1 398 ? 3.113 20.734 31.859 1 98.56 398 ALA A N 1
ATOM 3041 C CA . ALA A 1 398 ? 1.951 19.906 31.516 1 98.56 398 ALA A CA 1
ATOM 3042 C C . ALA A 1 398 ? 0.653 20.625 31.891 1 98.56 398 ALA A C 1
ATOM 3044 O O . ALA A 1 398 ? -0.322 20.578 31.125 1 98.56 398 ALA A O 1
ATOM 3045 N N . GLU A 1 399 ? 0.645 21.266 33.062 1 98.5 399 GLU A N 1
ATOM 3046 C CA . GLU A 1 399 ? -0.555 21.953 33.531 1 98.5 399 GLU A CA 1
ATOM 3047 C C . GLU A 1 399 ? -0.945 23.078 32.594 1 98.5 399 GLU A C 1
ATOM 3049 O O . GLU A 1 399 ? -2.117 23.234 32.25 1 98.5 399 GLU A O 1
ATOM 3054 N N . ARG A 1 400 ? -0.003 23.812 32.188 1 98.31 400 ARG A N 1
ATOM 3055 C CA . ARG A 1 400 ? -0.257 24.953 31.328 1 98.31 400 ARG A CA 1
ATOM 3056 C C . ARG A 1 400 ? -0.754 24.5 29.969 1 98.31 400 ARG A C 1
ATOM 3058 O O . ARG A 1 400 ? -1.697 25.078 29.422 1 98.31 400 ARG A O 1
ATOM 3065 N N . VAL A 1 401 ? -0.112 23.547 29.375 1 98.56 401 VAL A N 1
ATOM 3066 C CA . VAL A 1 401 ? -0.522 23.062 28.062 1 98.56 401 VAL A CA 1
ATOM 3067 C C . VAL A 1 401 ? -1.905 22.422 28.156 1 98.56 401 VAL A C 1
ATOM 3069 O O . VAL A 1 401 ? -2.738 22.594 27.266 1 98.56 401 VAL A O 1
ATOM 3072 N N . ALA A 1 402 ? -2.168 21.688 29.203 1 98.5 402 ALA A N 1
ATOM 3073 C CA . ALA A 1 402 ? -3.49 21.109 29.422 1 98.5 402 ALA A CA 1
ATOM 3074 C C . ALA A 1 402 ? -4.559 22.203 29.5 1 98.5 402 ALA A C 1
ATOM 3076 O O . ALA A 1 402 ? -5.664 22.031 28.984 1 98.5 402 ALA A O 1
ATOM 3077 N N . ASP A 1 403 ? -4.207 23.281 30.219 1 98.06 403 ASP A N 1
ATOM 3078 C CA . ASP A 1 403 ? -5.121 24.422 30.281 1 98.06 403 ASP A CA 1
ATOM 3079 C C . ASP A 1 403 ? -5.48 24.922 28.875 1 98.06 403 ASP A C 1
ATOM 3081 O O . ASP A 1 403 ? -6.645 25.203 28.594 1 98.06 403 ASP A O 1
ATOM 3085 N N . GLU A 1 404 ? -4.504 25 28.078 1 97 404 GLU A N 1
ATOM 3086 C CA . GLU A 1 404 ? -4.715 25.484 26.719 1 97 404 GLU A CA 1
ATOM 3087 C C . GLU A 1 404 ? -5.59 24.531 25.922 1 97 404 GLU A C 1
ATOM 3089 O O . GLU A 1 404 ? -6.5 24.953 25.203 1 97 404 GLU A O 1
ATOM 3094 N N . LEU A 1 405 ? -5.32 23.281 26 1 97.94 405 LEU A N 1
ATOM 3095 C CA . LEU A 1 405 ? -6.121 22.281 25.297 1 97.94 405 LEU A CA 1
ATOM 3096 C C . LEU A 1 405 ? -7.582 22.359 25.719 1 97.94 405 LEU A C 1
ATOM 3098 O O . LEU A 1 405 ? -8.484 22.391 24.875 1 97.94 405 LEU A O 1
ATOM 3102 N N . GLU A 1 406 ? -7.805 22.406 27.016 1 97.75 406 GLU A N 1
ATOM 3103 C CA . GLU A 1 406 ? -9.172 22.469 27.531 1 97.75 406 GLU A CA 1
ATOM 3104 C C . GLU A 1 406 ? -9.875 23.75 27.094 1 97.75 406 GLU A C 1
ATOM 3106 O O . GLU A 1 406 ? -11.07 23.75 26.797 1 97.75 406 GLU A O 1
ATOM 3111 N N . ARG A 1 407 ? -9.148 24.828 27.078 1 96.69 407 ARG A N 1
ATOM 3112 C CA . ARG A 1 407 ? -9.711 26.094 26.609 1 96.69 407 ARG A CA 1
ATOM 3113 C C . ARG A 1 407 ? -10.148 25.984 25.156 1 96.69 407 ARG A C 1
ATOM 3115 O O . ARG A 1 407 ? -11.258 26.406 24.797 1 96.69 407 ARG A O 1
ATOM 3122 N N . TRP A 1 408 ? -9.273 25.422 24.281 1 96.44 408 TRP A N 1
ATOM 3123 C CA . TRP A 1 408 ? -9.602 25.25 22.875 1 96.44 408 TRP A CA 1
ATOM 3124 C C . TRP A 1 408 ? -10.828 24.359 22.703 1 96.44 408 TRP A C 1
ATOM 3126 O O . TRP A 1 408 ? -11.695 24.641 21.859 1 96.44 408 TRP A O 1
ATOM 3136 N N . VAL A 1 409 ? -10.883 23.312 23.484 1 97.5 409 VAL A N 1
ATOM 3137 C CA . VAL A 1 409 ? -12.023 22.406 23.422 1 97.5 409 VAL A CA 1
ATOM 3138 C C . VAL A 1 409 ? -13.305 23.156 23.75 1 97.5 409 VAL A C 1
ATOM 3140 O O . VAL A 1 409 ? -14.297 23.047 23.031 1 97.5 409 VAL A O 1
ATOM 3143 N N . ARG A 1 410 ? -13.266 23.938 24.781 1 96.44 410 ARG A N 1
ATOM 3144 C CA . ARG A 1 410 ? -14.445 24.672 25.25 1 96.44 410 ARG A CA 1
ATOM 3145 C C . ARG A 1 410 ? -14.812 25.781 24.266 1 96.44 410 ARG A C 1
ATOM 3147 O O . ARG A 1 410 ? -15.977 25.922 23.891 1 96.44 410 ARG A O 1
ATOM 3154 N N . GLU A 1 411 ? -13.852 26.5 23.844 1 96.31 411 GLU A N 1
ATOM 3155 C CA . GLU A 1 411 ? -14.109 27.719 23.078 1 96.31 411 GLU A CA 1
ATOM 3156 C C . GLU A 1 411 ? -14.406 27.406 21.625 1 96.31 411 GLU A C 1
ATOM 3158 O O . GLU A 1 411 ? -15.219 28.094 20.984 1 96.31 411 GLU A O 1
ATOM 3163 N N . ALA A 1 412 ? -13.797 26.422 21.031 1 95.81 412 ALA A N 1
ATOM 3164 C CA . ALA A 1 412 ? -13.969 26.125 19.609 1 95.81 412 ALA A CA 1
ATOM 3165 C C . ALA A 1 412 ? -14.891 24.922 19.406 1 95.81 412 ALA A C 1
ATOM 3167 O O . ALA A 1 412 ? -15.234 24.578 18.281 1 95.81 412 ALA A O 1
ATOM 3168 N N . ASP A 1 413 ? -15.289 24.281 20.484 1 96.94 413 ASP A N 1
ATOM 3169 C CA . ASP A 1 413 ? -16.141 23.094 20.422 1 96.94 413 ASP A CA 1
ATOM 3170 C C . ASP A 1 413 ? -15.43 21.938 19.734 1 96.94 413 ASP A C 1
ATOM 3172 O O . ASP A 1 413 ? -15.969 21.359 18.781 1 96.94 413 ASP A O 1
ATOM 3176 N N . LEU A 1 414 ? -14.242 21.656 20.188 1 97.69 414 LEU A N 1
ATOM 3177 C CA . LEU A 1 414 ? -13.422 20.594 19.625 1 97.69 414 LEU A CA 1
ATOM 3178 C C . LEU A 1 414 ? -13.672 19.266 20.344 1 97.69 414 LEU A C 1
ATOM 3180 O O . LEU A 1 414 ? -14.117 19.266 21.5 1 97.69 414 LEU A O 1
ATOM 3184 N N . ASP A 1 415 ? -13.414 18.188 19.641 1 97.75 415 ASP A N 1
ATOM 3185 C CA . ASP A 1 415 ? -13.453 16.859 20.234 1 97.75 415 ASP A CA 1
ATOM 3186 C C . ASP A 1 415 ? -12.039 16.359 20.547 1 97.75 415 ASP A C 1
ATOM 3188 O O . ASP A 1 415 ? -11.867 15.406 21.312 1 97.75 415 ASP A O 1
ATOM 3192 N N . GLY A 1 416 ? -11.094 16.938 19.891 1 97.75 416 GLY A N 1
ATOM 3193 C CA . GLY A 1 416 ? -9.719 16.516 20.109 1 97.75 416 GLY A CA 1
ATOM 3194 C C . GLY A 1 416 ? -8.727 17.312 19.266 1 97.75 416 GLY A C 1
ATOM 3195 O O . GLY A 1 416 ? -9.023 18.406 18.812 1 97.75 416 GLY A O 1
ATOM 3196 N N . PHE A 1 417 ? -7.523 16.688 19.203 1 98.06 417 PHE A N 1
ATOM 3197 C CA . PHE A 1 417 ? -6.441 17.391 18.516 1 98.06 417 PHE A CA 1
ATOM 3198 C C . PHE A 1 417 ? -5.637 16.438 17.641 1 98.06 417 PHE A C 1
ATOM 3200 O O . PHE A 1 417 ? -5.465 15.266 18 1 98.06 417 PHE A O 1
ATOM 3207 N N . ASN A 1 418 ? -5.215 16.891 16.469 1 97.75 418 ASN A N 1
ATOM 3208 C CA . ASN A 1 418 ? -4.062 16.359 15.758 1 97.75 418 ASN A CA 1
ATOM 3209 C C . ASN A 1 418 ? -2.764 17.031 16.203 1 97.75 418 ASN A C 1
ATOM 3211 O O . ASN A 1 418 ? -2.447 18.141 15.758 1 97.75 418 ASN A O 1
ATOM 3215 N N . LEU A 1 419 ? -2.057 16.344 17 1 98.38 419 LEU A N 1
ATOM 3216 C CA . LEU A 1 419 ? -0.864 16.938 17.578 1 98.38 419 LEU A CA 1
ATOM 3217 C C . LEU A 1 419 ? 0.307 16.891 16.609 1 98.38 419 LEU A C 1
ATOM 3219 O O . LEU A 1 419 ? 0.757 15.805 16.234 1 98.38 419 LEU A O 1
ATOM 3223 N N . GLY A 1 420 ? 0.697 18.094 16.203 1 97.19 420 GLY A N 1
ATOM 3224 C CA . GLY A 1 420 ? 1.95 18.172 15.469 1 97.19 420 GLY A CA 1
ATOM 3225 C C . GLY A 1 420 ? 3.172 18.016 16.359 1 97.19 420 GLY A C 1
ATOM 3226 O O . GLY A 1 420 ? 3.053 17.969 17.578 1 97.19 420 GLY A O 1
ATOM 3227 N N . TYR A 1 421 ? 4.348 17.906 15.75 1 97.56 421 TYR A N 1
ATOM 3228 C CA . TYR A 1 421 ? 5.586 17.781 16.5 1 97.56 421 TYR A CA 1
ATOM 3229 C C . TYR A 1 421 ? 6.617 18.812 16.031 1 97.56 421 TYR A C 1
ATOM 3231 O O . TYR A 1 421 ? 6.582 19.25 14.883 1 97.56 421 TYR A O 1
ATOM 3239 N N . VAL A 1 422 ? 7.461 19.141 16.953 1 96.06 422 VAL A N 1
ATOM 3240 C CA . VAL A 1 422 ? 8.648 19.922 16.625 1 96.06 422 VAL A CA 1
ATOM 3241 C C . VAL A 1 422 ? 9.82 18.984 16.359 1 96.06 422 VAL A C 1
ATOM 3243 O O . VAL A 1 422 ? 10.445 19.047 15.289 1 96.06 422 VAL A O 1
ATOM 3246 N N . THR A 1 423 ? 10.055 18.125 17.312 1 96.44 423 THR A N 1
ATOM 3247 C CA . THR A 1 423 ? 10.992 17.031 17.109 1 96.44 423 THR A CA 1
ATOM 3248 C C . THR A 1 423 ? 10.266 15.688 17.172 1 96.44 423 THR A C 1
ATOM 3250 O O . THR A 1 423 ? 9.273 15.539 17.875 1 96.44 423 THR A O 1
ATOM 3253 N N . THR A 1 424 ? 10.711 14.805 16.406 1 96.88 424 THR A N 1
ATOM 3254 C CA . THR A 1 424 ? 10.094 13.484 16.422 1 96.88 424 THR A CA 1
ATOM 3255 C C . THR A 1 424 ? 11.133 12.398 16.672 1 96.88 424 THR A C 1
ATOM 3257 O O . THR A 1 424 ? 12.258 12.484 16.156 1 96.88 424 THR A O 1
ATOM 3260 N N . PRO A 1 425 ? 10.859 11.43 17.641 1 97.56 425 PRO A N 1
ATOM 3261 C CA . PRO A 1 425 ? 9.57 11.32 18.328 1 97.56 425 PRO A CA 1
ATOM 3262 C C . PRO A 1 425 ? 9.523 12.125 19.625 1 97.56 425 PRO A C 1
ATOM 3264 O O . PRO A 1 425 ? 8.641 11.898 20.469 1 97.56 425 PRO A O 1
ATOM 3267 N N . GLY A 1 426 ? 10.453 13 19.812 1 97.69 426 GLY A N 1
ATOM 3268 C CA . GLY A 1 426 ? 10.641 13.68 21.078 1 97.69 426 GLY A CA 1
ATOM 3269 C C . GLY A 1 426 ? 9.383 14.367 21.578 1 97.69 426 GLY A C 1
ATOM 3270 O O . GLY A 1 426 ? 9.016 14.227 22.75 1 97.69 426 GLY A O 1
ATOM 3271 N N . THR A 1 427 ? 8.703 15.102 20.719 1 98.31 427 THR A N 1
ATOM 3272 C CA . THR A 1 427 ? 7.48 15.797 21.109 1 98.31 427 THR A CA 1
ATOM 3273 C C . THR A 1 427 ? 6.434 14.805 21.594 1 98.31 427 THR A C 1
ATOM 3275 O O . THR A 1 427 ? 5.777 15.031 22.609 1 98.31 427 THR A O 1
ATOM 3278 N N . PHE A 1 428 ? 6.297 13.703 20.891 1 98.69 428 PHE A N 1
ATOM 3279 C CA . PHE A 1 428 ? 5.328 12.688 21.297 1 98.69 428 PHE A CA 1
ATOM 3280 C C . PHE A 1 428 ? 5.75 12.031 22.609 1 98.69 428 PHE A C 1
ATOM 3282 O O . PHE A 1 428 ? 4.902 11.68 23.438 1 98.69 428 PHE A O 1
ATOM 3289 N N . GLU A 1 429 ? 7.023 11.805 22.797 1 98.62 429 GLU A N 1
ATOM 3290 C CA . GLU A 1 429 ? 7.523 11.273 24.062 1 98.62 429 GLU A CA 1
ATOM 3291 C C . GLU A 1 429 ? 7.137 12.18 25.234 1 98.62 429 GLU A C 1
ATOM 3293 O O . GLU A 1 429 ? 6.703 11.695 26.281 1 98.62 429 GLU A O 1
ATOM 3298 N N . GLU A 1 430 ? 7.266 13.445 25.047 1 98.5 430 GLU A N 1
ATOM 3299 C CA . GLU A 1 430 ? 6.953 14.414 26.094 1 98.5 430 GLU A CA 1
ATOM 3300 C C . GLU A 1 430 ? 5.457 14.453 26.375 1 98.5 430 GLU A C 1
ATOM 3302 O O . GLU A 1 430 ? 5.047 14.617 27.531 1 98.5 430 GLU A O 1
ATOM 3307 N N . VAL A 1 431 ? 4.684 14.344 25.344 1 98.69 431 VAL A N 1
ATOM 3308 C CA . VAL A 1 431 ? 3.236 14.289 25.516 1 98.69 431 VAL A CA 1
ATOM 3309 C C . VAL A 1 431 ? 2.865 13.07 26.359 1 98.69 431 VAL A C 1
ATOM 3311 O O . VAL A 1 431 ? 2.094 13.18 27.312 1 98.69 431 VAL A O 1
ATOM 3314 N N . VAL A 1 432 ? 3.432 11.938 26.031 1 98.31 432 VAL A N 1
ATOM 3315 C CA . VAL A 1 432 ? 3.123 10.688 26.703 1 98.31 432 VAL A CA 1
ATOM 3316 C C . VAL A 1 432 ? 3.619 10.742 28.156 1 98.31 432 VAL A C 1
ATOM 3318 O O . VAL A 1 432 ? 2.938 10.266 29.062 1 98.31 432 VAL A O 1
ATOM 3321 N N . GLU A 1 433 ? 4.734 11.359 28.375 1 98.19 433 GLU A N 1
ATOM 3322 C CA . GLU A 1 433 ? 5.383 11.344 29.688 1 98.19 433 GLU A CA 1
ATOM 3323 C C . GLU A 1 433 ? 4.793 12.406 30.609 1 98.19 433 GLU A C 1
ATOM 3325 O O . GLU A 1 433 ? 4.645 12.172 31.812 1 98.19 433 GLU A O 1
ATOM 3330 N N . PHE A 1 434 ? 4.449 13.562 30.062 1 98.44 434 PHE A N 1
ATOM 3331 C CA . PHE A 1 434 ? 4.117 14.68 30.938 1 98.44 434 PHE A CA 1
ATOM 3332 C C . PHE A 1 434 ? 2.662 15.094 30.766 1 98.44 434 PHE A C 1
ATOM 3334 O O . PHE A 1 434 ? 1.928 15.227 31.75 1 98.44 434 PHE A O 1
ATOM 3341 N N . LEU A 1 435 ? 2.188 15.289 29.562 1 98.62 435 LEU A N 1
ATOM 3342 C CA . LEU A 1 435 ? 0.892 15.898 29.297 1 98.62 435 LEU A CA 1
ATOM 3343 C C . LEU A 1 435 ? -0.244 14.93 29.578 1 98.62 435 LEU A C 1
ATOM 3345 O O . LEU A 1 435 ? -1.226 15.289 30.234 1 98.62 435 LEU A O 1
ATOM 3349 N N . ILE A 1 436 ? -0.13 13.688 29.109 1 97.88 436 ILE A N 1
ATOM 3350 C CA . ILE A 1 436 ? -1.213 12.719 29.188 1 97.88 436 ILE A CA 1
ATOM 3351 C C . ILE A 1 436 ? -1.509 12.398 30.656 1 97.88 436 ILE A C 1
ATOM 3353 O O . ILE A 1 436 ? -2.67 12.383 31.062 1 97.88 436 ILE A O 1
ATOM 3357 N N . PRO A 1 437 ? -0.487 12.156 31.516 1 97.31 437 PRO A N 1
ATOM 3358 C CA . PRO A 1 437 ? -0.801 11.969 32.938 1 97.31 437 PRO A CA 1
ATOM 3359 C C . PRO A 1 437 ? -1.577 13.141 33.531 1 97.31 437 PRO A C 1
ATOM 3361 O O . PRO A 1 437 ? -2.473 12.938 34.344 1 97.31 437 PRO A O 1
ATOM 3364 N N . GLU A 1 438 ? -1.257 14.352 33.125 1 97.88 438 GLU A N 1
ATOM 3365 C CA . GLU A 1 438 ? -1.978 15.523 33.625 1 97.88 438 GLU A CA 1
ATOM 3366 C C . GLU A 1 438 ? -3.424 15.523 33.125 1 97.88 438 GLU A C 1
ATOM 3368 O O . GLU A 1 438 ? -4.344 15.82 33.875 1 97.88 438 GLU A O 1
ATOM 3373 N N . LEU A 1 439 ? -3.635 15.227 31.859 1 98 439 LEU A N 1
ATOM 3374 C CA . LEU A 1 439 ? -4.984 15.156 31.297 1 98 439 LEU A CA 1
ATOM 3375 C C . LEU A 1 439 ? -5.809 14.086 32 1 98 439 LEU A C 1
ATOM 3377 O O . LEU A 1 439 ? -7 14.281 32.25 1 98 439 LEU A O 1
ATOM 3381 N N . ARG A 1 440 ? -5.172 12.969 32.312 1 96.44 440 ARG A N 1
ATOM 3382 C CA . ARG A 1 440 ? -5.848 11.898 33.062 1 96.44 440 ARG A CA 1
ATOM 3383 C C . ARG A 1 440 ? -6.188 12.32 34.469 1 96.44 440 ARG A C 1
ATOM 3385 O O . ARG A 1 440 ? -7.277 12.031 34.969 1 96.44 440 ARG A O 1
ATOM 3392 N N . ARG A 1 441 ? -5.289 12.969 35.094 1 96.06 441 ARG A N 1
ATOM 3393 C CA . ARG A 1 441 ? -5.535 13.492 36.438 1 96.06 441 ARG A CA 1
ATOM 3394 C C . ARG A 1 441 ? -6.754 14.414 36.438 1 96.06 441 ARG A C 1
ATOM 3396 O O . ARG A 1 441 ? -7.523 14.422 37.406 1 96.06 441 ARG A O 1
ATOM 3403 N N . ARG A 1 442 ? -6.965 15.086 35.375 1 95.75 442 ARG A N 1
ATOM 3404 C CA . ARG A 1 442 ? -8.055 16.047 35.25 1 95.75 442 ARG A CA 1
ATOM 3405 C C . ARG A 1 442 ? -9.352 15.352 34.844 1 95.75 442 ARG A C 1
ATOM 3407 O O . ARG A 1 442 ? -10.422 15.969 34.844 1 95.75 442 ARG A O 1
ATOM 3414 N N . GLY A 1 443 ? -9.25 14.109 34.438 1 95.19 443 GLY A N 1
ATOM 3415 C CA . GLY A 1 443 ? -10.422 13.336 34.062 1 95.19 443 GLY A CA 1
ATOM 3416 C C . GLY A 1 443 ? -10.898 13.617 32.656 1 95.19 443 GLY A C 1
ATOM 3417 O O . GLY A 1 443 ? -12.062 13.359 32.312 1 95.19 443 GLY A O 1
ATOM 3418 N N . VAL A 1 444 ? -10.039 14.156 31.75 1 96.69 444 VAL A N 1
ATOM 3419 C CA . VAL A 1 444 ? -10.492 14.547 30.422 1 96.69 444 VAL A CA 1
ATOM 3420 C C . VAL A 1 444 ? -9.844 13.656 29.375 1 96.69 444 VAL A C 1
ATOM 3422 O O . VAL A 1 444 ? -10.016 13.875 28.172 1 96.69 444 VAL A O 1
ATOM 3425 N N . TYR A 1 445 ? -9.078 12.664 29.766 1 95.06 445 TYR A N 1
ATOM 3426 C CA . TYR A 1 445 ? -8.43 11.719 28.859 1 95.06 445 TYR A CA 1
ATOM 3427 C C . TYR A 1 445 ? -8.492 10.305 29.406 1 95.06 445 TYR A C 1
ATOM 3429 O O . TYR A 1 445 ? -7.672 9.914 30.25 1 95.06 445 TYR A O 1
ATOM 3437 N N . GLY A 1 446 ? -9.461 9.586 28.984 1 79.94 446 GLY A N 1
ATOM 3438 C CA . GLY A 1 446 ? -9.711 8.273 29.578 1 79.94 446 GLY A CA 1
ATOM 3439 C C . GLY A 1 446 ? -8.93 7.16 28.906 1 79.94 446 GLY A C 1
ATOM 3440 O O . GLY A 1 446 ? -8.352 7.363 27.828 1 79.94 446 GLY A O 1
ATOM 3441 N N . GLU A 1 447 ? -8.703 6.188 29.719 1 67.81 447 GLU A N 1
ATOM 3442 C CA . GLU A 1 447 ? -8.078 4.984 29.188 1 67.81 447 GLU A CA 1
ATOM 3443 C C . GLU A 1 447 ? -9.047 4.211 28.281 1 67.81 447 GLU A C 1
ATOM 3445 O O . GLU A 1 447 ? -10.25 4.184 28.547 1 67.81 447 GLU A O 1
ATOM 3450 N N . ALA A 1 448 ? -8.68 4.184 26.969 1 56.75 448 ALA A N 1
ATOM 3451 C CA . ALA A 1 448 ? -9.547 3.486 26.031 1 56.75 448 ALA A CA 1
ATOM 3452 C C . ALA A 1 448 ? -10.133 2.221 26.656 1 56.75 448 ALA A C 1
ATOM 3454 O O . ALA A 1 448 ? -9.406 1.428 27.25 1 56.75 448 ALA A O 1
ATOM 3455 N N . PRO A 1 449 ? -11.516 2.184 26.766 1 54.06 449 PRO A N 1
ATOM 3456 C CA . PRO A 1 449 ? -12.133 0.943 27.234 1 54.06 449 PRO A CA 1
ATOM 3457 C C . PRO A 1 449 ? -11.711 -0.278 26.422 1 54.06 449 PRO A C 1
ATOM 3459 O O . PRO A 1 449 ? -11.688 -0.225 25.188 1 54.06 449 PRO A O 1
ATOM 3462 N N . LEU A 1 450 ? -10.828 -1.087 26.953 1 54.06 450 LEU A N 1
ATOM 3463 C CA . LEU A 1 450 ? -10.508 -2.342 26.281 1 54.06 450 LEU A CA 1
ATOM 3464 C C . LEU A 1 450 ? -11.711 -3.275 26.266 1 54.06 450 LEU A C 1
ATOM 3466 O O . LEU A 1 450 ? -12.508 -3.279 27.219 1 54.06 450 LEU A O 1
ATOM 3470 N N . PRO A 1 451 ? -12.227 -3.615 25.062 1 49.22 451 PRO A N 1
ATOM 3471 C CA . PRO A 1 451 ? -13.32 -4.59 25.062 1 49.22 451 PRO A CA 1
ATOM 3472 C C . PRO A 1 451 ? -13.117 -5.699 26.094 1 49.22 451 PRO A C 1
ATOM 3474 O O . PRO A 1 451 ? -11.984 -6.008 26.453 1 49.22 451 PRO A O 1
ATOM 3477 N N . PRO A 1 452 ? -14.234 -6.07 26.75 1 42.78 452 PRO A N 1
ATOM 3478 C CA . PRO A 1 452 ? -14.094 -7.219 27.656 1 42.78 452 PRO A CA 1
ATOM 3479 C C . PRO A 1 452 ? -13.461 -8.43 26.984 1 42.78 452 PRO A C 1
ATOM 3481 O O . PRO A 1 452 ? -13.625 -8.625 25.766 1 42.78 452 PRO A O 1
ATOM 3484 N N . ALA A 1 453 ? -12.492 -8.953 27.625 1 44.91 453 ALA A N 1
ATOM 3485 C CA . ALA A 1 453 ? -11.859 -10.18 27.141 1 44.91 453 ALA A CA 1
ATOM 3486 C C . ALA A 1 453 ? -12.898 -11.219 26.734 1 44.91 453 ALA A C 1
ATOM 3488 O O . ALA A 1 453 ? -13.898 -11.414 27.422 1 44.91 453 ALA A O 1
ATOM 3489 N N . VAL A 1 454 ? -13.227 -11.32 25.625 1 40.47 454 VAL A N 1
ATOM 3490 C CA . VAL A 1 454 ? -14.039 -12.5 25.359 1 40.47 454 VAL A CA 1
ATOM 3491 C C . VAL A 1 454 ? -13.5 -13.688 26.141 1 40.47 454 VAL A C 1
ATOM 3493 O O . VAL A 1 454 ? -12.297 -13.766 26.406 1 40.47 454 VAL A O 1
ATOM 3496 N N . ASP A 1 455 ? -14.32 -14.414 26.922 1 36.56 455 ASP A N 1
ATOM 3497 C CA . ASP A 1 455 ? -13.992 -15.492 27.859 1 36.56 455 ASP A CA 1
ATOM 3498 C C . ASP A 1 455 ? -12.75 -16.25 27.406 1 36.56 455 ASP A C 1
ATOM 3500 O O . ASP A 1 455 ? -12.227 -17.094 28.141 1 36.56 455 ASP A O 1
ATOM 3504 N N . GLY A 1 456 ? -12.711 -16.953 26.234 1 36.88 456 GLY A N 1
ATOM 3505 C CA . GLY A 1 456 ? -11.883 -18.109 25.922 1 36.88 456 GLY A CA 1
ATOM 3506 C C . GLY A 1 456 ? -10.406 -17.797 25.844 1 36.88 456 GLY A C 1
ATOM 3507 O O . GLY A 1 456 ? -9.625 -18.562 25.281 1 36.88 456 GLY A O 1
ATOM 3508 N N . GLY A 1 457 ? -9.727 -17.078 26.828 1 36.53 457 GLY A N 1
ATOM 3509 C CA . GLY A 1 457 ? -8.344 -16.766 27.172 1 36.53 457 GLY A CA 1
ATOM 3510 C C . GLY A 1 457 ? -7.703 -15.773 26.219 1 36.53 457 GLY A C 1
ATOM 3511 O O . GLY A 1 457 ? -6.512 -15.477 26.312 1 36.53 457 GLY A O 1
ATOM 3512 N N . GLY A 1 458 ? -7.906 -15.727 24.922 1 37.72 458 GLY A N 1
ATOM 3513 C CA . GLY A 1 458 ? -7.062 -14.969 24.016 1 37.72 458 GLY A CA 1
ATOM 3514 C C . GLY A 1 458 ? -7.207 -13.469 24.172 1 37.72 458 GLY A C 1
ATOM 3515 O O . GLY A 1 458 ? -8.148 -13 24.812 1 37.72 458 GLY A O 1
ATOM 3516 N N . GLU A 1 459 ? -6.07 -12.633 24.312 1 45.03 459 GLU A N 1
ATOM 3517 C CA . GLU A 1 459 ? -5.934 -11.18 24.328 1 45.03 459 GLU A CA 1
ATOM 3518 C C . GLU A 1 459 ? -7.113 -10.508 23.625 1 45.03 459 GLU A C 1
ATOM 3520 O O . GLU A 1 459 ? -7.586 -10.992 22.594 1 45.03 459 GLU A O 1
ATOM 3525 N N . GLY A 1 460 ? -8.062 -9.992 24.344 1 50.88 460 GLY A N 1
ATOM 3526 C CA . GLY A 1 460 ? -9.211 -9.242 23.859 1 50.88 460 GLY A CA 1
ATOM 3527 C C . GLY A 1 460 ? -8.961 -8.539 22.547 1 50.88 460 GLY A C 1
ATOM 3528 O O . GLY A 1 460 ? -7.816 -8.266 22.188 1 50.88 460 GLY A O 1
ATOM 3529 N N . GLU A 1 461 ? -9.906 -8.719 21.609 1 71.44 461 GLU A N 1
ATOM 3530 C CA . GLU A 1 461 ? -9.836 -8.055 20.312 1 71.44 461 GLU A CA 1
ATOM 3531 C C . GLU A 1 461 ? -9.742 -6.543 20.469 1 71.44 461 GLU A C 1
ATOM 3533 O O . GLU A 1 461 ? -10.203 -5.984 21.469 1 71.44 461 GLU A O 1
ATOM 3538 N N . GLY A 1 462 ? -8.773 -5.855 19.953 1 87.38 462 GLY A N 1
ATOM 3539 C CA . GLY A 1 462 ? -8.664 -4.406 19.906 1 87.38 462 GLY A CA 1
ATOM 3540 C C . GLY A 1 462 ? -9.922 -3.73 19.375 1 87.38 462 GLY A C 1
ATOM 3541 O O . GLY A 1 462 ? -10.906 -4.398 19.078 1 87.38 462 GLY A O 1
ATOM 3542 N N . LEU A 1 463 ? -10.039 -2.475 19.594 1 93.81 463 LEU A N 1
ATOM 3543 C CA . LEU A 1 463 ? -11.141 -1.676 19.078 1 93.81 463 LEU A CA 1
ATOM 3544 C C . LEU A 1 463 ? -10.875 -1.271 17.625 1 93.81 463 LEU A C 1
ATOM 3546 O O . LEU A 1 463 ? -9.734 -1.001 17.25 1 93.81 463 LEU A O 1
ATOM 3550 N N . THR A 1 464 ? -11.93 -1.271 16.844 1 96.88 464 THR A N 1
ATOM 3551 C CA . THR A 1 464 ? -11.82 -0.649 15.531 1 96.88 464 THR A CA 1
ATOM 3552 C C . THR A 1 464 ? -11.656 0.863 15.664 1 96.88 464 THR A C 1
ATOM 3554 O O . THR A 1 464 ? -11.914 1.432 16.719 1 96.88 464 THR A O 1
ATOM 3557 N N . ALA A 1 465 ? -11.242 1.503 14.656 1 98 465 ALA A N 1
ATOM 3558 C CA . ALA A 1 465 ? -11.109 2.957 14.641 1 98 465 ALA A CA 1
ATOM 3559 C C . ALA A 1 465 ? -12.438 3.635 14.977 1 98 465 ALA A C 1
ATOM 3561 O O . ALA A 1 465 ? -12.461 4.617 15.719 1 98 465 ALA A O 1
ATOM 3562 N N . ARG A 1 466 ? -13.5 3.062 14.477 1 98 466 ARG A N 1
ATOM 3563 C CA . ARG A 1 466 ? -14.812 3.654 14.688 1 98 466 ARG A CA 1
ATOM 3564 C C . ARG A 1 466 ? -15.297 3.428 16.109 1 98 466 ARG A C 1
ATOM 3566 O O . ARG A 1 466 ? -15.906 4.316 16.719 1 98 466 ARG A O 1
ATOM 3573 N N . GLU A 1 467 ? -15.047 2.262 16.656 1 95.81 467 GLU A N 1
ATOM 3574 C CA . GLU A 1 467 ? -15.438 1.968 18.031 1 95.81 467 GLU A CA 1
ATOM 3575 C C . GLU A 1 467 ? -14.711 2.877 19.016 1 95.81 467 GLU A C 1
ATOM 3577 O O . GLU A 1 467 ? -15.258 3.229 20.062 1 95.81 467 GLU A O 1
ATOM 3582 N N . LYS A 1 468 ? -13.547 3.32 18.672 1 94.62 468 LYS A N 1
ATOM 3583 C CA . LYS A 1 468 ? -12.797 4.23 19.531 1 94.62 468 LYS A CA 1
ATOM 3584 C C . LYS A 1 468 ? -13.477 5.598 19.609 1 94.62 468 LYS A C 1
ATOM 3586 O O . LYS A 1 468 ? -13.32 6.316 20.609 1 94.62 468 LYS A O 1
ATOM 3591 N N . ILE A 1 469 ? -14.203 5.91 18.578 1 95.62 469 ILE A N 1
ATOM 3592 C CA . ILE A 1 469 ? -14.828 7.227 18.469 1 95.62 469 ILE A CA 1
ATOM 3593 C C . ILE A 1 469 ? -16.266 7.164 19 1 95.62 469 ILE A C 1
ATOM 3595 O O . ILE A 1 469 ? -16.656 8 19.812 1 95.62 469 ILE A O 1
ATOM 3599 N N . TYR A 1 470 ? -17 6.117 18.625 1 95.31 470 TYR A N 1
ATOM 3600 C CA . TYR A 1 470 ? -18.438 6.098 18.875 1 95.31 470 TYR A CA 1
ATOM 3601 C C . TYR A 1 470 ? -18.781 5.09 19.969 1 95.31 470 TYR A C 1
ATOM 3603 O O . TYR A 1 470 ? -19.922 5.027 20.422 1 95.31 470 TYR A O 1
ATOM 3611 N N . GLY A 1 471 ? -17.781 4.262 20.328 1 92.5 471 GLY A N 1
ATOM 3612 C CA . GLY A 1 471 ? -18.031 3.277 21.375 1 92.5 471 GLY A CA 1
ATOM 3613 C C . GLY A 1 471 ? -18.109 1.857 20.844 1 92.5 471 GLY A C 1
ATOM 3614 O O . GLY A 1 471 ? -18.344 1.645 19.656 1 92.5 471 GLY A O 1
ATOM 3615 N N . VAL A 1 472 ? -17.938 0.904 21.734 1 91.88 472 VAL A N 1
ATOM 3616 C CA . VAL A 1 472 ? -17.922 -0.522 21.438 1 91.88 472 VAL A CA 1
ATOM 3617 C C . VAL A 1 472 ? -19.25 -0.913 20.781 1 91.88 472 VAL A C 1
ATOM 3619 O O . VAL A 1 472 ? -20.328 -0.499 21.234 1 91.88 472 VAL A O 1
ATOM 3622 N N . GLY A 1 473 ? -19.172 -1.63 19.672 1 92.75 473 GLY A N 1
ATOM 3623 C CA . GLY A 1 473 ? -20.359 -2.092 18.969 1 92.75 473 GLY A CA 1
ATOM 3624 C C . GLY A 1 473 ? -20.625 -1.33 17.688 1 92.75 473 GLY A C 1
ATOM 3625 O O . GLY A 1 473 ? -21.344 -1.811 16.812 1 92.75 473 GLY A O 1
ATOM 3626 N N . GLN A 1 474 ? -20.031 -0.096 17.578 1 95.44 474 GLN A N 1
ATOM 3627 C CA . GLN A 1 474 ? -20.219 0.702 16.375 1 95.44 474 GLN A CA 1
ATOM 3628 C C . GLN A 1 474 ? -19.047 0.517 15.406 1 95.44 474 GLN A C 1
ATOM 3630 O O . GLN A 1 474 ? -18.281 1.454 15.164 1 95.44 474 GLN A O 1
ATOM 3635 N N . ARG A 1 475 ? -18.984 -0.567 14.805 1 96.06 475 ARG A N 1
ATOM 3636 C CA . ARG A 1 475 ? -17.875 -0.877 13.906 1 96.06 475 ARG A CA 1
ATOM 3637 C C . ARG A 1 475 ? -18.141 -0.337 12.508 1 96.06 475 ARG A C 1
ATOM 3639 O O . ARG A 1 475 ? -17.203 0.034 11.789 1 96.06 475 ARG A O 1
ATOM 3646 N N . GLU A 1 476 ? -19.375 -0.295 12.109 1 97.88 476 GLU A N 1
ATOM 3647 C CA . GLU A 1 476 ? -19.766 0.123 10.766 1 97.88 476 GLU A CA 1
ATOM 3648 C C . GLU A 1 476 ? -20.359 1.528 10.773 1 97.88 476 GLU A C 1
ATOM 3650 O O . GLU A 1 476 ? -20.469 2.152 11.828 1 97.88 476 GLU A O 1
ATOM 3655 N N . LEU A 1 477 ? -20.719 2.014 9.641 1 98.44 477 LEU A N 1
ATOM 3656 C CA . LEU A 1 477 ? -21.281 3.357 9.516 1 98.44 477 LEU A CA 1
ATOM 3657 C C . LEU A 1 477 ? -22.547 3.504 10.359 1 98.44 477 LEU A C 1
ATOM 3659 O O . LEU A 1 477 ? -23.359 2.59 10.414 1 98.44 477 LEU A O 1
ATOM 3663 N N . ARG A 1 478 ? -22.656 4.637 11.016 1 98 478 ARG A N 1
ATOM 3664 C CA . ARG A 1 478 ? -23.891 4.957 11.727 1 98 478 ARG A CA 1
ATOM 3665 C C . ARG A 1 478 ? -25.078 4.992 10.773 1 98 478 ARG A C 1
ATOM 3667 O O . ARG A 1 478 ? -24.922 5.273 9.586 1 98 478 ARG A O 1
ATOM 3674 N N . ALA A 1 479 ? -26.25 4.836 11.352 1 97.12 479 ALA A N 1
ATOM 3675 C CA . ALA A 1 479 ? -27.469 4.777 10.555 1 97.12 479 ALA A CA 1
ATOM 3676 C C . ALA A 1 479 ? -27.766 6.121 9.891 1 97.12 479 ALA A C 1
ATOM 3678 O O . ALA A 1 479 ? -28.359 6.172 8.812 1 97.12 479 ALA A O 1
ATOM 3679 N N . ASP A 1 480 ? -27.312 7.164 10.484 1 97.81 480 ASP A N 1
ATOM 3680 C CA . ASP A 1 480 ? -27.625 8.484 9.953 1 97.81 480 ASP A CA 1
ATOM 3681 C C . ASP A 1 480 ? -26.578 8.93 8.922 1 97.81 480 ASP A C 1
ATOM 3683 O O . ASP A 1 480 ? -26.719 9.992 8.32 1 97.81 480 ASP A O 1
ATOM 3687 N N . HIS A 1 481 ? -25.547 8.203 8.766 1 98.31 481 HIS A N 1
ATOM 3688 C CA . HIS A 1 481 ? -24.547 8.508 7.746 1 98.31 481 HIS A CA 1
ATOM 3689 C C . HIS A 1 481 ? -25.062 8.156 6.352 1 98.31 481 HIS A C 1
ATOM 3691 O O . HIS A 1 481 ? -25.641 7.086 6.148 1 98.31 481 HIS A O 1
ATOM 3697 N N . PRO A 1 482 ? -24.828 8.969 5.398 1 97.38 482 PRO A N 1
ATOM 3698 C CA . PRO A 1 482 ? -25.344 8.703 4.055 1 97.38 482 PRO A CA 1
ATOM 3699 C C . PRO A 1 482 ? -24.828 7.395 3.465 1 97.38 482 PRO A C 1
ATOM 3701 O O . PRO A 1 482 ? -25.531 6.746 2.686 1 97.38 482 PRO A O 1
ATOM 3704 N N . GLY A 1 483 ? -23.656 6.992 3.787 1 97.94 483 GLY A N 1
ATOM 3705 C CA . GLY A 1 483 ? -23.109 5.73 3.312 1 97.94 483 GLY A CA 1
ATOM 3706 C C . GLY A 1 483 ? -23.938 4.527 3.736 1 97.94 483 GLY A C 1
ATOM 3707 O O . GLY A 1 483 ? -23.844 3.461 3.123 1 97.94 483 GLY A O 1
ATOM 3708 N N . SER A 1 484 ? -24.672 4.68 4.816 1 97.38 484 SER A N 1
ATOM 3709 C CA . SER A 1 484 ? -25.453 3.564 5.332 1 97.38 484 SER A CA 1
ATOM 3710 C C . SER A 1 484 ? -26.562 3.176 4.359 1 97.38 484 SER A C 1
ATOM 3712 O O . SER A 1 484 ? -27.078 2.057 4.41 1 97.38 484 SER A O 1
ATOM 3714 N N . ARG A 1 485 ? -26.938 4.012 3.498 1 96.81 485 ARG A N 1
ATOM 3715 C CA . ARG A 1 485 ? -27.969 3.746 2.508 1 96.81 485 ARG A CA 1
ATOM 3716 C C . ARG A 1 485 ? -27.484 2.756 1.456 1 96.81 485 ARG A C 1
ATOM 3718 O O . ARG A 1 485 ? -28.281 2.229 0.677 1 96.81 485 ARG A O 1
ATOM 3725 N N . TYR A 1 486 ? -26.219 2.521 1.431 1 97.69 486 TYR A N 1
ATOM 3726 C CA . TYR A 1 486 ? -25.641 1.635 0.43 1 97.69 486 TYR A CA 1
ATOM 3727 C C . TYR A 1 486 ? -25.453 0.229 0.989 1 97.69 486 TYR A C 1
ATOM 3729 O O . TYR A 1 486 ? -24.969 -0.665 0.291 1 97.69 486 TYR A O 1
ATOM 3737 N N . LYS A 1 487 ? -25.766 0.019 2.225 1 97.31 487 LYS A N 1
ATOM 3738 C CA . LYS A 1 487 ? -25.641 -1.316 2.799 1 97.31 487 LYS A CA 1
ATOM 3739 C C . LYS A 1 487 ? -26.391 -2.35 1.968 1 97.31 487 LYS A C 1
ATOM 3741 O O . LYS A 1 487 ? -27.438 -2.049 1.397 1 97.31 487 LYS A O 1
ATOM 3746 N N . TYR A 1 488 ? -25.875 -3.502 1.9 1 96.62 488 TYR A N 1
ATOM 3747 C CA . TYR A 1 488 ? -26.344 -4.574 1.028 1 96.62 488 TYR A CA 1
ATOM 3748 C C . TYR A 1 488 ? -27.859 -4.746 1.127 1 96.62 488 TYR A C 1
ATOM 3750 O O . TYR A 1 488 ? -28.547 -4.871 0.11 1 96.62 488 TYR A O 1
ATOM 3758 N N . GLY A 1 489 ? -28.453 -4.723 2.322 1 94.31 489 GLY A N 1
ATOM 3759 C CA . GLY A 1 489 ? -29.875 -4.953 2.516 1 94.31 489 GLY A CA 1
ATOM 3760 C C . GLY A 1 489 ? -30.734 -3.736 2.211 1 94.31 489 GLY A C 1
ATOM 3761 O O . GLY A 1 489 ? -31.953 -3.828 2.15 1 94.31 489 GLY A O 1
ATOM 3762 N N . VAL A 1 490 ? -30.094 -2.611 1.947 1 91.94 490 VAL A N 1
ATOM 3763 C CA . VAL A 1 490 ? -30.797 -1.347 1.78 1 91.94 490 VAL A CA 1
ATOM 3764 C C . VAL A 1 490 ? -30.703 -0.885 0.328 1 91.94 490 VAL A C 1
ATOM 3766 O O . VAL A 1 490 ? -31.703 -0.541 -0.292 1 91.94 490 VAL A O 1
ATOM 3769 N N . TYR A 1 491 ? -29.5 -1.005 -0.224 1 91.06 491 TYR A N 1
ATOM 3770 C CA . TYR A 1 491 ? -29.203 -0.445 -1.535 1 91.06 491 TYR A CA 1
ATOM 3771 C C . TYR A 1 491 ? -29.766 -1.316 -2.646 1 91.06 491 TYR A C 1
ATOM 3773 O O . TYR A 1 491 ? -29.688 -2.545 -2.586 1 91.06 491 TYR A O 1
ATOM 3781 N N . ARG A 1 492 ? -30.453 -0.616 -3.584 1 82.44 492 ARG A N 1
ATOM 3782 C CA . ARG A 1 492 ? -30.938 -1.283 -4.789 1 82.44 492 ARG A CA 1
ATOM 3783 C C . ARG A 1 492 ? -30.25 -0.722 -6.035 1 82.44 492 ARG A C 1
ATOM 3785 O O . ARG A 1 492 ? -30.281 0.488 -6.266 1 82.44 492 ARG A O 1
ATOM 3792 N N . GLU A 1 493 ? -29.422 -1.522 -6.738 1 76.06 493 GLU A N 1
ATOM 3793 C CA . GLU A 1 493 ? -28.75 -1.094 -7.961 1 76.06 493 GLU A CA 1
ATOM 3794 C C . GLU A 1 493 ? -29.75 -0.555 -8.984 1 76.06 493 GLU A C 1
ATOM 3796 O O . GLU A 1 493 ? -30.844 -1.096 -9.133 1 76.06 493 GLU A O 1
ATOM 3801 N N . GLU A 1 494 ? -29.484 0.656 -9.469 1 57.34 494 GLU A N 1
ATOM 3802 C CA . GLU A 1 494 ? -30.359 1.177 -10.516 1 57.34 494 GLU A CA 1
ATOM 3803 C C . GLU A 1 494 ? -30.203 0.374 -11.805 1 57.34 494 GLU A C 1
ATOM 3805 O O . GLU A 1 494 ? -29.078 0.084 -12.234 1 57.34 494 GLU A O 1
ATOM 3810 N N . GLY A 1 495 ? -31.297 -0.439 -12.383 1 50.09 495 GLY A N 1
ATOM 3811 C CA . GLY A 1 495 ? -31.406 -1.267 -13.57 1 50.09 495 GLY A CA 1
ATOM 3812 C C . GLY A 1 495 ? -31.344 -2.752 -13.273 1 50.09 495 GLY A C 1
ATOM 3813 O O . GLY A 1 495 ? -31.234 -3.57 -14.188 1 50.09 495 GLY A O 1
ATOM 3814 N N . GLY A 1 496 ? -30.844 -3.197 -12.141 1 43.38 496 GLY A N 1
ATOM 3815 C CA . GLY A 1 496 ? -31 -4.613 -11.859 1 43.38 496 GLY A CA 1
ATOM 3816 C C . GLY A 1 496 ? -32.438 -5.074 -11.875 1 43.38 496 GLY A C 1
ATOM 3817 O O . GLY A 1 496 ? -33.344 -4.332 -11.469 1 43.38 496 GLY A O 1
ATOM 3818 N N . GLU A 1 497 ? -32.812 -5.875 -12.844 1 33.22 497 GLU A N 1
ATOM 3819 C CA . GLU A 1 497 ? -34.156 -6.402 -13.008 1 33.22 497 GLU A CA 1
ATOM 3820 C C . GLU A 1 497 ? -34.719 -6.906 -11.68 1 33.22 497 GLU A C 1
ATOM 3822 O O . GLU A 1 497 ? -33.969 -7.492 -10.875 1 33.22 497 GLU A O 1
ATOM 3827 N N . GLU A 1 498 ? -35.688 -6.25 -11.102 1 32.5 498 GLU A N 1
ATOM 3828 C CA . GLU A 1 498 ? -36.594 -6.871 -10.125 1 32.5 498 GLU A CA 1
ATOM 3829 C C . GLU A 1 498 ? -36.75 -8.359 -10.406 1 32.5 498 GLU A C 1
ATOM 3831 O O . GLU A 1 498 ? -37.125 -8.75 -11.508 1 32.5 498 GLU A O 1
ATOM 3836 N N . GLU A 1 499 ? -35.969 -9.289 -9.875 1 26.62 499 GLU A N 1
ATOM 3837 C CA . GLU A 1 499 ? -36.656 -10.57 -9.852 1 26.62 499 GLU A CA 1
ATOM 3838 C C . GLU A 1 499 ? -37.969 -10.477 -9.094 1 26.62 499 GLU A C 1
ATOM 3840 O O . GLU A 1 499 ? -38.031 -9.883 -8.016 1 26.62 499 GLU A O 1
ATOM 3845 N N . MET B 1 1 ? 39.281 -57.062 -18.891 1 27.62 1 MET B N 1
ATOM 3846 C CA . MET B 1 1 ? 39.312 -56.406 -17.594 1 27.62 1 MET B CA 1
ATOM 3847 C C . MET B 1 1 ? 39.031 -54.906 -17.734 1 27.62 1 MET B C 1
ATOM 3849 O O . MET B 1 1 ? 39.906 -54.156 -18.125 1 27.62 1 MET B O 1
ATOM 3853 N N . GLY B 1 2 ? 37.938 -54.469 -18.312 1 31.3 2 GLY B N 1
ATOM 3854 C CA . GLY B 1 2 ? 37.562 -53.156 -18.812 1 31.3 2 GLY B CA 1
ATOM 3855 C C . GLY B 1 2 ? 37.562 -52.062 -17.734 1 31.3 2 GLY B C 1
ATOM 3856 O O . GLY B 1 2 ? 37.062 -52.281 -16.641 1 31.3 2 GLY B O 1
ATOM 3857 N N . ASP B 1 3 ? 38.562 -51.156 -17.703 1 31.72 3 ASP B N 1
ATOM 3858 C CA . ASP B 1 3 ? 38.844 -50.094 -16.734 1 31.72 3 ASP B CA 1
ATOM 3859 C C . ASP B 1 3 ? 37.625 -49.219 -16.516 1 31.72 3 ASP B C 1
ATOM 3861 O O . ASP B 1 3 ? 37.125 -48.594 -17.453 1 31.72 3 ASP B O 1
ATOM 3865 N N . ILE B 1 4 ? 36.719 -49.5 -15.641 1 35.41 4 ILE B N 1
ATOM 3866 C CA . ILE B 1 4 ? 35.625 -48.688 -15.172 1 35.41 4 ILE B CA 1
ATOM 3867 C C . ILE B 1 4 ? 36.156 -47.312 -14.75 1 35.41 4 ILE B C 1
ATOM 3869 O O . ILE B 1 4 ? 36.969 -47.219 -13.82 1 35.41 4 ILE B O 1
ATOM 3873 N N . GLN B 1 5 ? 36.344 -46.375 -15.742 1 37.03 5 GLN B N 1
ATOM 3874 C CA . GLN B 1 5 ? 36.781 -45.031 -15.383 1 37.03 5 GLN B CA 1
ATOM 3875 C C . GLN B 1 5 ? 36 -44.5 -14.188 1 37.03 5 GLN B C 1
ATOM 3877 O O . GLN B 1 5 ? 34.781 -44.688 -14.102 1 37.03 5 GLN B O 1
ATOM 3882 N N . PRO B 1 6 ? 36.625 -44.219 -13.039 1 39.59 6 PRO B N 1
ATOM 3883 C CA . PRO B 1 6 ? 35.938 -43.625 -11.898 1 39.59 6 PRO B CA 1
ATOM 3884 C C . PRO B 1 6 ? 35.031 -42.438 -12.289 1 39.59 6 PRO B C 1
ATOM 3886 O O . PRO B 1 6 ? 35.25 -41.812 -13.336 1 39.59 6 PRO B O 1
ATOM 3889 N N . PRO B 1 7 ? 33.781 -42.344 -11.812 1 39.06 7 PRO B N 1
ATOM 3890 C CA . PRO B 1 7 ? 32.969 -41.156 -12.102 1 39.06 7 PRO B CA 1
ATOM 3891 C C . PRO B 1 7 ? 33.781 -39.875 -12.047 1 39.06 7 PRO B C 1
ATOM 3893 O O . PRO B 1 7 ? 34.75 -39.781 -11.305 1 39.06 7 PRO B O 1
ATOM 3896 N N . SER B 1 8 ? 34.156 -39.281 -13.141 1 38.09 8 SER B N 1
ATOM 3897 C CA . SER B 1 8 ? 34.844 -37.969 -13.195 1 38.09 8 SER B CA 1
ATOM 3898 C C . SER B 1 8 ? 34.375 -37.094 -12.047 1 38.09 8 SER B C 1
ATOM 3900 O O . SER B 1 8 ? 33.188 -36.906 -11.797 1 38.09 8 SER B O 1
ATOM 3902 N N . THR B 1 9 ? 35.125 -36.969 -10.922 1 42.41 9 THR B N 1
ATOM 3903 C CA . THR B 1 9 ? 35.031 -35.938 -9.883 1 42.41 9 THR B CA 1
ATOM 3904 C C . THR B 1 9 ? 34.938 -34.562 -10.492 1 42.41 9 THR B C 1
ATOM 3906 O O . THR B 1 9 ? 35.938 -33.875 -10.719 1 42.41 9 THR B O 1
ATOM 3909 N N . ASP B 1 10 ? 34.25 -34.25 -11.562 1 41.31 10 ASP B N 1
ATOM 3910 C CA . ASP B 1 10 ? 34.094 -32.875 -12.016 1 41.31 10 ASP B CA 1
ATOM 3911 C C . ASP B 1 10 ? 33.719 -31.969 -10.852 1 41.31 10 ASP B C 1
ATOM 3913 O O . ASP B 1 10 ? 32.625 -32.094 -10.273 1 41.31 10 ASP B O 1
ATOM 3917 N N . ASN B 1 11 ? 34.625 -31.531 -9.984 1 47.31 11 ASN B N 1
ATOM 3918 C CA . ASN B 1 11 ? 34.656 -30.562 -8.898 1 47.31 11 ASN B CA 1
ATOM 3919 C C . ASN B 1 11 ? 34 -29.234 -9.32 1 47.31 11 ASN B C 1
ATOM 3921 O O . ASN B 1 11 ? 34.312 -28.188 -8.758 1 47.31 11 ASN B O 1
ATOM 3925 N N . SER B 1 12 ? 33.438 -29.109 -10.445 1 55.03 12 SER B N 1
ATOM 3926 C CA . SER B 1 12 ? 32.812 -27.844 -10.773 1 55.03 12 SER B CA 1
ATOM 3927 C C . SER B 1 12 ? 31.672 -27.516 -9.812 1 55.03 12 SER B C 1
ATOM 3929 O O . SER B 1 12 ? 30.906 -28.406 -9.43 1 55.03 12 SER B O 1
ATOM 3931 N N . PRO B 1 13 ? 31.797 -26.359 -9.172 1 67.94 13 PRO B N 1
ATOM 3932 C CA . PRO B 1 13 ? 30.75 -25.984 -8.211 1 67.94 13 PRO B CA 1
ATOM 3933 C C . PRO B 1 13 ? 29.344 -26.219 -8.758 1 67.94 13 PRO B C 1
ATOM 3935 O O . PRO B 1 13 ? 29.062 -25.922 -9.922 1 67.94 13 PRO B O 1
ATOM 3938 N N . LYS B 1 14 ? 28.625 -27.047 -8.102 1 82.88 14 LYS B N 1
ATOM 3939 C CA . LYS B 1 14 ? 27.25 -27.375 -8.469 1 82.88 14 LYS B CA 1
ATOM 3940 C C . LYS B 1 14 ? 26.391 -26.125 -8.562 1 82.88 14 LYS B C 1
ATOM 3942 O O . LYS B 1 14 ? 26.578 -25.172 -7.801 1 82.88 14 LYS B O 1
ATOM 3947 N N . LYS B 1 15 ? 25.609 -26.156 -9.516 1 90.12 15 LYS B N 1
ATOM 3948 C CA . LYS B 1 15 ? 24.672 -25.062 -9.68 1 90.12 15 LYS B CA 1
ATO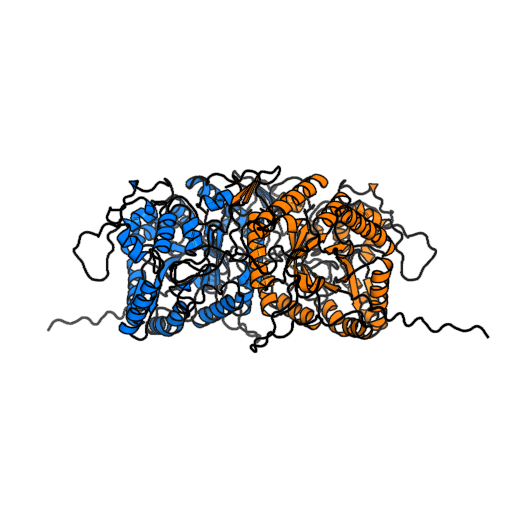M 3949 C C . LYS B 1 15 ? 23.75 -24.938 -8.477 1 90.12 15 LYS B C 1
ATOM 3951 O O . LYS B 1 15 ? 23.188 -25.938 -8.016 1 90.12 15 LYS B O 1
ATOM 3956 N N . GLN B 1 16 ? 23.672 -23.781 -7.91 1 93.56 16 GLN B N 1
ATOM 3957 C CA . GLN B 1 16 ? 22.812 -23.516 -6.762 1 93.56 16 GLN B CA 1
ATOM 3958 C C . GLN B 1 16 ? 21.375 -23.312 -7.199 1 93.56 16 GLN B C 1
ATOM 3960 O O . GLN B 1 16 ? 21.109 -22.688 -8.234 1 93.56 16 GLN B O 1
ATOM 3965 N N . ILE B 1 17 ? 20.469 -23.797 -6.453 1 97 17 ILE B N 1
ATOM 3966 C CA . ILE B 1 17 ? 19.047 -23.672 -6.719 1 97 17 ILE B CA 1
ATOM 3967 C C . ILE B 1 17 ? 18.453 -22.578 -5.836 1 97 17 ILE B C 1
ATOM 3969 O O . ILE B 1 17 ? 18.672 -22.562 -4.621 1 97 17 ILE B O 1
ATOM 3973 N N . LEU B 1 18 ? 17.766 -21.688 -6.441 1 97 18 LEU B N 1
ATOM 3974 C CA . LEU B 1 18 ? 17.016 -20.656 -5.715 1 97 18 LEU B CA 1
ATOM 3975 C C . LEU B 1 18 ? 15.57 -21.078 -5.512 1 97 18 LEU B C 1
ATOM 3977 O O . LEU B 1 18 ? 14.922 -21.547 -6.449 1 97 18 LEU B O 1
ATOM 3981 N N . LEU B 1 19 ? 15.047 -20.922 -4.27 1 98.19 19 LEU B N 1
ATOM 3982 C CA . LEU B 1 19 ? 13.656 -21.266 -3.988 1 98.19 19 LEU B CA 1
ATOM 3983 C C . LEU B 1 19 ? 12.859 -20.016 -3.584 1 98.19 19 LEU B C 1
ATOM 3985 O O . LEU B 1 19 ? 13.25 -19.312 -2.656 1 98.19 19 LEU B O 1
ATOM 3989 N N . ASN B 1 20 ? 11.828 -19.766 -4.312 1 98.44 20 ASN B N 1
ATOM 3990 C CA . ASN B 1 20 ? 10.789 -18.828 -3.912 1 98.44 20 ASN B CA 1
ATOM 3991 C C . ASN B 1 20 ? 9.539 -19.562 -3.42 1 98.44 20 ASN B C 1
ATOM 3993 O O . ASN B 1 20 ? 9.203 -20.625 -3.922 1 98.44 20 ASN B O 1
ATOM 3997 N N . ALA B 1 21 ? 8.93 -19 -2.43 1 98.81 21 ALA B N 1
ATOM 3998 C CA . ALA B 1 21 ? 7.586 -19.422 -2.066 1 98.81 21 ALA B CA 1
ATOM 3999 C C . ALA B 1 21 ? 6.531 -18.672 -2.871 1 98.81 21 ALA B C 1
ATOM 4001 O O . ALA B 1 21 ? 6.539 -17.438 -2.916 1 98.81 21 ALA B O 1
ATOM 4002 N N . PHE B 1 22 ? 5.715 -19.438 -3.523 1 98.06 22 PHE B N 1
ATOM 4003 C CA . PHE B 1 22 ? 4.688 -18.828 -4.367 1 98.06 22 PHE B CA 1
ATOM 4004 C C . PHE B 1 22 ? 3.34 -18.828 -3.654 1 98.06 22 PHE B C 1
ATOM 4006 O O . PHE B 1 22 ? 2.76 -19.891 -3.398 1 98.06 22 PHE B O 1
ATOM 4013 N N . ASP B 1 23 ? 2.863 -17.625 -3.332 1 98.06 23 ASP B N 1
ATOM 4014 C CA . ASP B 1 23 ? 1.602 -17.484 -2.611 1 98.06 23 ASP B CA 1
ATOM 4015 C C . ASP B 1 23 ? 0.755 -16.359 -3.205 1 98.06 23 ASP B C 1
ATOM 4017 O O . ASP B 1 23 ? 1.165 -15.711 -4.168 1 98.06 23 ASP B O 1
ATOM 4021 N N . MET B 1 24 ? -0.464 -16.344 -2.818 1 97.88 24 MET B N 1
ATOM 4022 C CA . MET B 1 24 ? -1.47 -15.352 -3.199 1 97.88 24 MET B CA 1
ATOM 4023 C C . MET B 1 24 ? -2.379 -15.016 -2.021 1 97.88 24 MET B C 1
ATOM 4025 O O . MET B 1 24 ? -2.6 -15.852 -1.145 1 97.88 24 MET B O 1
ATOM 4029 N N . CYS B 1 25 ? -2.803 -13.758 -1.969 1 97.81 25 CYS B N 1
ATOM 4030 C CA . CYS B 1 25 ? -3.631 -13.32 -0.85 1 97.81 25 CYS B CA 1
ATOM 4031 C C . CYS B 1 25 ? -5.082 -13.742 -1.048 1 97.81 25 CYS B C 1
ATOM 4033 O O . CYS B 1 25 ? -5.98 -12.906 -1.056 1 97.81 25 CYS B O 1
ATOM 4035 N N . THR B 1 26 ? -5.246 -15.031 -1.152 1 97.94 26 THR B N 1
ATOM 4036 C CA . THR B 1 26 ? -6.543 -15.648 -1.399 1 97.94 26 THR B CA 1
ATOM 4037 C C . THR B 1 26 ? -6.652 -16.984 -0.679 1 97.94 26 THR B C 1
ATOM 4039 O O . THR B 1 26 ? -5.688 -17.453 -0.069 1 97.94 26 THR B O 1
ATOM 4042 N N . VAL B 1 27 ? -7.859 -17.578 -0.712 1 96.81 27 VAL B N 1
ATOM 4043 C CA . VAL B 1 27 ? -8.109 -18.844 -0.014 1 96.81 27 VAL B CA 1
ATOM 4044 C C . VAL B 1 27 ? -7.645 -20.016 -0.876 1 96.81 27 VAL B C 1
ATOM 4046 O O . VAL B 1 27 ? -7.039 -20.953 -0.371 1 96.81 27 VAL B O 1
ATOM 4049 N N . GLY B 1 28 ? -7.965 -19.969 -2.131 1 96 28 GLY B N 1
ATOM 4050 C CA . GLY B 1 28 ? -7.523 -20.984 -3.074 1 96 28 GLY B CA 1
ATOM 4051 C C . GLY B 1 28 ? -6.598 -20.438 -4.145 1 96 28 GLY B C 1
ATOM 4052 O O . GLY B 1 28 ? -7.023 -19.656 -5 1 96 28 GLY B O 1
ATOM 4053 N N . HIS B 1 29 ? -5.375 -20.859 -4.098 1 95.75 29 HIS B N 1
ATOM 4054 C CA . HIS B 1 29 ? -4.391 -20.406 -5.078 1 95.75 29 HIS B CA 1
ATOM 4055 C C . HIS B 1 29 ? -4.242 -21.422 -6.203 1 95.75 29 HIS B C 1
ATOM 4057 O O . HIS B 1 29 ? -5.121 -21.547 -7.062 1 95.75 29 HIS B O 1
ATOM 4063 N N . LEU B 1 30 ? -3.318 -22.359 -6.141 1 94.31 30 LEU B N 1
ATOM 4064 C CA . LEU B 1 30 ? -3.088 -23.344 -7.203 1 94.31 30 LEU B CA 1
ATOM 4065 C C . LEU B 1 30 ? -3.779 -24.656 -6.887 1 94.31 30 LEU B C 1
ATOM 4067 O O . LEU B 1 30 ? -3.875 -25.547 -7.746 1 94.31 30 LEU B O 1
ATOM 4071 N N . SER B 1 31 ? -4.254 -24.797 -5.68 1 94.56 31 SER B N 1
ATOM 4072 C CA . SER B 1 31 ? -4.934 -26 -5.215 1 94.56 31 SER B CA 1
ATOM 4073 C C . SER B 1 31 ? -6.246 -25.656 -4.52 1 94.56 31 SER B C 1
ATOM 4075 O O . SER B 1 31 ? -6.387 -25.859 -3.311 1 94.56 31 SER B O 1
ATOM 4077 N N . PRO B 1 32 ? -7.238 -25.266 -5.289 1 95 32 PRO B N 1
ATOM 4078 C CA . PRO B 1 32 ? -8.508 -24.891 -4.668 1 95 32 PRO B CA 1
ATOM 4079 C C . PRO B 1 32 ? -9.172 -26.047 -3.924 1 95 32 PRO B C 1
ATOM 4081 O O . PRO B 1 32 ? -9.07 -27.203 -4.352 1 95 32 PRO B O 1
ATOM 4084 N N . GLY B 1 33 ? -9.867 -25.734 -2.865 1 95.88 33 GLY B N 1
ATOM 4085 C CA . GLY B 1 33 ? -10.609 -26.719 -2.092 1 95.88 33 GLY B CA 1
ATOM 4086 C C . GLY B 1 33 ? -9.914 -27.109 -0.799 1 95.88 33 GLY B C 1
ATOM 4087 O O . GLY B 1 33 ? -10.547 -27.641 0.114 1 95.88 33 GLY B O 1
ATOM 4088 N N . GLN B 1 34 ? -8.656 -26.781 -0.661 1 97 34 GLN B N 1
ATOM 4089 C CA . GLN B 1 34 ? -7.863 -27.266 0.468 1 97 34 GLN B CA 1
ATOM 4090 C C . GLN B 1 34 ? -8.305 -26.594 1.769 1 97 34 GLN B C 1
ATOM 4092 O O . GLN B 1 34 ? -7.957 -27.062 2.857 1 97 34 GLN B O 1
ATOM 4097 N N . TRP B 1 35 ? -9.086 -25.5 1.692 1 97.12 35 TRP B N 1
ATOM 4098 C CA . TRP B 1 35 ? -9.641 -24.859 2.883 1 97.12 35 TRP B CA 1
ATOM 4099 C C . TRP B 1 35 ? -10.5 -25.844 3.676 1 97.12 35 TRP B C 1
ATOM 4101 O O . TRP B 1 35 ? -10.789 -25.609 4.855 1 97.12 35 TRP B O 1
ATOM 4111 N N . LYS B 1 36 ? -10.938 -26.938 3.053 1 97.31 36 LYS B N 1
ATOM 4112 C CA . LYS B 1 36 ? -11.727 -27.969 3.717 1 97.31 36 LYS B CA 1
ATOM 4113 C C . LYS B 1 36 ? -10.883 -28.75 4.719 1 97.31 36 LYS B C 1
ATOM 4115 O O . LYS B 1 36 ? -11.422 -29.422 5.605 1 97.31 36 LYS B O 1
ATOM 4120 N N . ASN B 1 37 ? -9.562 -28.797 4.488 1 96.56 37 ASN B N 1
ATOM 4121 C CA . ASN B 1 37 ? -8.609 -29.422 5.402 1 96.56 37 ASN B CA 1
ATOM 4122 C C . ASN B 1 37 ? -8.383 -28.562 6.641 1 96.56 37 ASN B C 1
ATOM 4124 O O . ASN B 1 37 ? -7.91 -27.422 6.539 1 96.56 37 ASN B O 1
ATOM 4128 N N . PRO B 1 38 ? -8.664 -29.031 7.828 1 94.12 38 PRO B N 1
ATOM 4129 C CA . PRO B 1 38 ? -8.516 -28.25 9.055 1 94.12 38 PRO B CA 1
ATOM 4130 C C . PRO B 1 38 ? -7.082 -27.781 9.281 1 94.12 38 PRO B C 1
ATOM 4132 O O . PRO B 1 38 ? -6.855 -26.797 9.984 1 94.12 38 PRO B O 1
ATOM 4135 N N . ALA B 1 39 ? -6.172 -28.469 8.719 1 95 39 ALA B N 1
ATOM 4136 C CA . ALA B 1 39 ? -4.77 -28.094 8.898 1 95 39 ALA B CA 1
ATOM 4137 C C . ALA B 1 39 ? -4.387 -26.953 7.969 1 95 39 ALA B C 1
ATOM 4139 O O . ALA B 1 39 ? -3.354 -26.297 8.164 1 95 39 ALA B O 1
ATOM 4140 N N . ASP B 1 40 ? -5.121 -26.75 6.949 1 97.31 40 ASP B N 1
ATOM 4141 C CA . ASP B 1 40 ? -4.871 -25.641 6.02 1 97.31 40 ASP B CA 1
ATOM 4142 C C . ASP B 1 40 ? -5.297 -24.312 6.617 1 97.31 40 ASP B C 1
ATOM 4144 O O . ASP B 1 40 ? -6.355 -24.203 7.238 1 97.31 40 ASP B O 1
ATOM 4148 N N . ARG B 1 41 ? -4.441 -23.281 6.453 1 97.38 41 ARG B N 1
ATOM 4149 C CA . ARG B 1 41 ? -4.73 -21.984 7.059 1 97.38 41 ARG B CA 1
ATOM 4150 C C . ARG B 1 41 ? -4.953 -20.922 5.992 1 97.38 41 ARG B C 1
ATOM 4152 O O . ARG B 1 41 ? -4.836 -19.734 6.266 1 97.38 41 ARG B O 1
ATOM 4159 N N . SER B 1 42 ? -5.242 -21.297 4.84 1 96.81 42 SER B N 1
ATOM 4160 C CA . SER B 1 42 ? -5.441 -20.344 3.75 1 96.81 42 SER B CA 1
ATOM 4161 C C . SER B 1 42 ? -6.582 -19.391 4.059 1 96.81 42 SER B C 1
ATOM 4163 O O . SER B 1 42 ? -6.555 -18.234 3.633 1 96.81 42 SER B O 1
ATOM 4165 N N . ALA B 1 43 ? -7.566 -19.781 4.816 1 96.25 43 ALA B N 1
ATOM 4166 C CA . ALA B 1 43 ? -8.734 -18.953 5.145 1 96.25 43 ALA B CA 1
ATOM 4167 C C . ALA B 1 43 ? -8.398 -17.938 6.23 1 96.25 43 ALA B C 1
ATOM 4169 O O . ALA B 1 43 ? -9.219 -17.078 6.555 1 96.25 43 ALA B O 1
ATOM 4170 N N . THR B 1 44 ? -7.172 -17.969 6.773 1 97.06 44 THR B N 1
ATOM 4171 C CA . THR B 1 44 ? -6.812 -17.062 7.863 1 97.06 44 THR B CA 1
ATOM 4172 C C . THR B 1 44 ? -5.91 -15.938 7.363 1 97.06 44 THR B C 1
ATOM 4174 O O . THR B 1 44 ? -5.355 -15.18 8.164 1 97.06 44 THR B O 1
ATOM 4177 N N . LYS B 1 45 ? -5.809 -15.805 6.094 1 97.81 45 LYS B N 1
ATOM 4178 C CA . LYS B 1 45 ? -4.891 -14.852 5.48 1 97.81 45 LYS B CA 1
ATOM 4179 C C . LYS B 1 45 ? -5.348 -13.414 5.719 1 97.81 45 LYS B C 1
ATOM 4181 O O . LYS B 1 45 ? -4.625 -12.469 5.414 1 97.81 45 LYS B O 1
ATOM 4186 N N . ARG B 1 46 ? -6.516 -13.219 6.34 1 97.44 46 ARG B N 1
ATOM 4187 C CA . ARG B 1 46 ? -6.984 -11.883 6.699 1 97.44 46 ARG B CA 1
ATOM 4188 C C . ARG B 1 46 ? -6.344 -11.406 8 1 97.44 46 ARG B C 1
ATOM 4190 O O . ARG B 1 46 ? -6.535 -10.266 8.414 1 97.44 46 ARG B O 1
ATOM 4197 N N . LYS B 1 47 ? -5.539 -12.219 8.531 1 97.12 47 LYS B N 1
ATOM 4198 C CA . LYS B 1 47 ? -4.812 -11.891 9.75 1 97.12 47 LYS B CA 1
ATOM 4199 C C . LYS B 1 47 ? -3.326 -11.68 9.469 1 97.12 47 LYS B C 1
ATOM 4201 O O . LYS B 1 47 ? -2.717 -12.461 8.727 1 97.12 47 LYS B O 1
ATOM 4206 N N . LEU B 1 48 ? -2.777 -10.703 10.102 1 97 48 LEU B N 1
ATOM 4207 C CA . LEU B 1 48 ? -1.371 -10.375 9.898 1 97 48 LEU B CA 1
ATOM 4208 C C . LEU B 1 48 ? -0.47 -11.508 10.359 1 97 48 LEU B C 1
ATOM 4210 O O . LEU B 1 48 ? 0.593 -11.742 9.781 1 97 48 LEU B O 1
ATOM 4214 N N . SER B 1 49 ? -0.869 -12.188 11.391 1 97.44 49 SER B N 1
ATOM 4215 C CA . SER B 1 49 ? -0.047 -13.242 11.977 1 97.44 49 SER B CA 1
ATOM 4216 C C . SER B 1 49 ? 0.237 -14.352 10.969 1 97.44 49 SER B C 1
ATOM 4218 O O . SER B 1 49 ? 1.308 -14.961 10.992 1 97.44 49 SER B O 1
ATOM 4220 N N . TYR B 1 50 ? -0.717 -14.625 10.094 1 97.94 50 TYR B N 1
ATOM 4221 C CA . TYR B 1 50 ? -0.434 -15.602 9.055 1 97.94 50 TYR B CA 1
ATOM 4222 C C . TYR B 1 50 ? 0.808 -15.211 8.258 1 97.94 50 TYR B C 1
ATOM 4224 O O . TYR B 1 50 ? 1.705 -16.031 8.055 1 97.94 50 TYR B O 1
ATOM 4232 N N . TRP B 1 51 ? 0.858 -14.055 7.875 1 98.69 51 TRP B N 1
ATOM 4233 C CA . TRP B 1 51 ? 1.912 -13.578 6.984 1 98.69 51 TRP B CA 1
ATOM 4234 C C . TRP B 1 51 ? 3.242 -13.477 7.723 1 98.69 51 TRP B C 1
ATOM 4236 O O . TRP B 1 51 ? 4.285 -13.867 7.195 1 98.69 51 TRP B O 1
ATOM 4246 N N . THR B 1 52 ? 3.252 -12.906 8.914 1 98.69 52 THR B N 1
ATOM 4247 C CA . THR B 1 52 ? 4.5 -12.797 9.664 1 98.69 52 THR B CA 1
ATOM 4248 C C . THR B 1 52 ? 5.047 -14.18 10 1 98.69 52 THR B C 1
ATOM 4250 O O . THR B 1 52 ? 6.258 -14.406 9.93 1 98.69 52 THR B O 1
ATOM 4253 N N . ASP B 1 53 ? 4.164 -15.117 10.359 1 98.62 53 ASP B N 1
ATOM 4254 C CA . ASP B 1 53 ? 4.594 -16.484 10.656 1 98.62 53 ASP B CA 1
ATOM 4255 C C . ASP B 1 53 ? 5.152 -17.172 9.414 1 98.62 53 ASP B C 1
ATOM 4257 O O . ASP B 1 53 ? 6.16 -17.875 9.484 1 98.62 53 ASP B O 1
ATOM 4261 N N . LEU B 1 54 ? 4.492 -16.922 8.273 1 98.81 54 LEU B N 1
ATOM 4262 C CA . LEU B 1 54 ? 4.996 -17.484 7.02 1 98.81 54 LEU B CA 1
ATOM 4263 C C . LEU B 1 54 ? 6.375 -16.922 6.695 1 98.81 54 LEU B C 1
ATOM 4265 O O . LEU B 1 54 ? 7.281 -17.672 6.312 1 98.81 54 LEU B O 1
ATOM 4269 N N . ALA B 1 55 ? 6.504 -15.656 6.848 1 98.81 55 ALA B N 1
ATOM 4270 C CA . ALA B 1 55 ? 7.777 -15.008 6.543 1 98.81 55 ALA B CA 1
ATOM 4271 C C . ALA B 1 55 ? 8.906 -15.578 7.402 1 98.81 55 ALA B C 1
ATOM 4273 O O . ALA B 1 55 ? 9.992 -15.859 6.898 1 98.81 55 ALA B O 1
ATOM 4274 N N . LYS B 1 56 ? 8.656 -15.727 8.703 1 98.62 56 LYS B N 1
ATOM 4275 C CA . LYS B 1 56 ? 9.656 -16.297 9.602 1 98.62 56 LYS B CA 1
ATOM 4276 C C . LYS B 1 56 ? 10.039 -17.719 9.172 1 98.62 56 LYS B C 1
ATOM 4278 O O . LYS B 1 56 ? 11.219 -18.078 9.203 1 98.62 56 LYS B O 1
ATOM 4283 N N . LEU B 1 57 ? 9.031 -18.453 8.805 1 98.56 57 LEU B N 1
ATOM 4284 C CA . LEU B 1 57 ? 9.258 -19.828 8.344 1 98.56 57 LEU B CA 1
ATOM 4285 C C . LEU B 1 57 ? 10.156 -19.828 7.105 1 98.56 57 LEU B C 1
ATOM 4287 O O . LEU B 1 57 ? 11.133 -20.578 7.047 1 98.56 57 LEU B O 1
ATOM 4291 N N . LEU B 1 58 ? 9.852 -19.016 6.156 1 98.5 58 LEU B N 1
ATOM 4292 C CA . LEU B 1 58 ? 10.602 -18.969 4.906 1 98.5 58 LEU B CA 1
ATOM 4293 C C . LEU B 1 58 ? 12.023 -18.469 5.148 1 98.5 58 LEU B C 1
ATOM 4295 O O . LEU B 1 58 ? 12.969 -18.938 4.52 1 98.5 58 LEU B O 1
ATOM 4299 N N . GLU B 1 59 ? 12.141 -17.516 6.07 1 96.75 59 GLU B N 1
ATOM 4300 C CA . GLU B 1 59 ? 13.461 -17.031 6.457 1 96.75 59 GLU B CA 1
ATOM 4301 C C . GLU B 1 59 ? 14.312 -18.156 7.035 1 96.75 59 GLU B C 1
ATOM 4303 O O . GLU B 1 59 ? 15.484 -18.297 6.684 1 96.75 59 GLU B O 1
ATOM 4308 N N . ARG B 1 60 ? 13.758 -18.922 7.895 1 96.12 60 ARG B N 1
ATOM 4309 C CA . ARG B 1 60 ? 14.453 -20.047 8.516 1 96.12 60 ARG B CA 1
ATOM 4310 C C . ARG B 1 60 ? 14.922 -21.047 7.465 1 96.12 60 ARG B C 1
ATOM 4312 O O . ARG B 1 60 ? 15.992 -21.641 7.602 1 96.12 60 ARG B O 1
ATOM 4319 N N . GLY B 1 61 ? 14.164 -21.172 6.406 1 97.19 61 GLY B N 1
ATOM 4320 C CA . GLY B 1 61 ? 14.492 -22.125 5.352 1 97.19 61 GLY B CA 1
ATOM 4321 C C . GLY B 1 61 ? 15.484 -21.578 4.344 1 97.19 61 GLY B C 1
ATOM 4322 O O . GLY B 1 61 ? 15.969 -22.312 3.48 1 97.19 61 GLY B O 1
ATOM 4323 N N . GLY B 1 62 ? 15.711 -20.281 4.449 1 95.94 62 GLY B N 1
ATOM 4324 C CA . GLY B 1 62 ? 16.625 -19.672 3.494 1 95.94 62 GLY B CA 1
ATOM 4325 C C . GLY B 1 62 ? 16 -19.438 2.133 1 95.94 62 GLY B C 1
ATOM 4326 O O . GLY B 1 62 ? 16.703 -19.422 1.117 1 95.94 62 GLY B O 1
ATOM 4327 N N . PHE B 1 63 ? 14.703 -19.297 2.076 1 97.56 63 PHE B N 1
ATOM 4328 C CA . PHE B 1 63 ? 14.039 -18.969 0.823 1 97.56 63 PHE B CA 1
ATOM 4329 C C . PHE B 1 63 ? 14.57 -17.656 0.257 1 97.56 63 PHE B C 1
ATOM 4331 O O . PHE B 1 63 ? 14.891 -16.734 1.01 1 97.56 63 PHE B O 1
ATOM 4338 N N . ASN B 1 64 ? 14.617 -17.641 -1.041 1 96.81 64 ASN B N 1
ATOM 4339 C CA . ASN B 1 64 ? 15.039 -16.438 -1.744 1 96.81 64 ASN B CA 1
ATOM 4340 C C . ASN B 1 64 ? 13.992 -15.328 -1.631 1 96.81 64 ASN B C 1
ATOM 4342 O O . ASN B 1 64 ? 14.32 -14.195 -1.262 1 96.81 64 ASN B O 1
ATOM 4346 N N . ALA B 1 65 ? 12.758 -15.695 -1.94 1 98.25 65 ALA B N 1
ATOM 4347 C CA . ALA B 1 65 ? 11.703 -14.688 -1.939 1 98.25 65 ALA B CA 1
ATOM 4348 C C . ALA B 1 65 ? 10.336 -15.32 -1.669 1 98.25 65 ALA B C 1
ATOM 4350 O O . ALA B 1 65 ? 10.148 -16.516 -1.896 1 98.25 65 ALA B O 1
ATOM 4351 N N . LEU B 1 66 ? 9.477 -14.578 -1.058 1 98.81 66 LEU B N 1
ATOM 4352 C CA . LEU B 1 66 ? 8.039 -14.812 -1.144 1 98.81 66 LEU B CA 1
ATOM 4353 C C . LEU B 1 66 ? 7.441 -14.094 -2.348 1 98.81 66 LEU B C 1
ATOM 4355 O O . LEU B 1 66 ? 7.418 -12.859 -2.391 1 98.81 66 LEU B O 1
ATOM 4359 N N . PHE B 1 67 ? 7.062 -14.844 -3.305 1 98.38 67 PHE B N 1
ATOM 4360 C CA . PHE B 1 67 ? 6.48 -14.344 -4.543 1 98.38 67 PHE B CA 1
ATOM 4361 C C . PHE B 1 67 ? 4.961 -14.289 -4.441 1 98.38 67 PHE B C 1
ATOM 4363 O O . PHE B 1 67 ? 4.297 -15.32 -4.336 1 98.38 67 PHE B O 1
ATOM 4370 N N . LEU B 1 68 ? 4.363 -13.07 -4.512 1 98.44 68 LEU B N 1
ATOM 4371 C CA . LEU B 1 68 ? 2.936 -12.875 -4.289 1 98.44 68 LEU B CA 1
ATOM 4372 C C . LEU B 1 68 ? 2.223 -12.539 -5.594 1 98.44 68 LEU B C 1
ATOM 4374 O O . LEU B 1 68 ? 2.451 -11.477 -6.176 1 98.44 68 LEU B O 1
ATOM 4378 N N . ALA B 1 69 ? 1.348 -13.422 -6.008 1 96.81 69 ALA B N 1
ATOM 4379 C CA . ALA B 1 69 ? 0.497 -13.156 -7.164 1 96.81 69 ALA B CA 1
ATOM 4380 C C . ALA B 1 69 ? -0.623 -12.18 -6.809 1 96.81 69 ALA B C 1
ATOM 4382 O O . ALA B 1 69 ? -0.91 -11.961 -5.629 1 96.81 69 ALA B O 1
ATOM 4383 N N . ASP B 1 70 ? -1.188 -11.57 -7.828 1 95.62 70 ASP B N 1
ATOM 4384 C CA . ASP B 1 70 ? -2.316 -10.664 -7.66 1 95.62 70 ASP B CA 1
ATOM 4385 C C . ASP B 1 70 ? -3.234 -10.695 -8.875 1 95.62 70 ASP B C 1
ATOM 4387 O O . ASP B 1 70 ? -2.855 -11.211 -9.938 1 95.62 70 ASP B O 1
ATOM 4391 N N . THR B 1 71 ? -4.516 -10.25 -8.602 1 93.12 71 THR B N 1
ATOM 4392 C CA . THR B 1 71 ? -5.488 -10.055 -9.672 1 93.12 71 THR B CA 1
ATOM 4393 C C . THR B 1 71 ? -6.477 -8.953 -9.305 1 93.12 71 THR B C 1
ATOM 4395 O O . THR B 1 71 ? -6.629 -8.609 -8.133 1 93.12 71 THR B O 1
ATOM 4398 N N . TYR B 1 72 ? -7.102 -8.383 -10.344 1 91.69 72 TYR B N 1
ATOM 4399 C CA . TYR B 1 72 ? -8.094 -7.332 -10.141 1 91.69 72 TYR B CA 1
ATOM 4400 C C . TYR B 1 72 ? -9.477 -7.793 -10.586 1 91.69 72 TYR B C 1
ATOM 4402 O O . TYR B 1 72 ? -10.43 -7.012 -10.594 1 91.69 72 TYR B O 1
ATOM 4410 N N . GLY B 1 73 ? -9.555 -9.031 -10.898 1 92.06 73 GLY B N 1
ATOM 4411 C CA . GLY B 1 73 ? -10.812 -9.656 -11.273 1 92.06 73 GLY B CA 1
ATOM 4412 C C . GLY B 1 73 ? -10.773 -11.172 -11.156 1 92.06 73 GLY B C 1
ATOM 4413 O O . GLY B 1 73 ? -9.703 -11.773 -11.094 1 92.06 73 GLY B O 1
ATOM 4414 N N . GLY B 1 74 ? -11.945 -11.727 -11.156 1 94.19 74 GLY B N 1
ATOM 4415 C CA . GLY B 1 74 ? -12.055 -13.172 -11.086 1 94.19 74 GLY B CA 1
ATOM 4416 C C . GLY B 1 74 ? -12.062 -13.836 -12.453 1 94.19 74 GLY B C 1
ATOM 4417 O O . GLY B 1 74 ? -12.039 -13.156 -13.477 1 94.19 74 GLY B O 1
ATOM 4418 N N . TYR B 1 75 ? -12 -15.133 -12.398 1 94.31 75 TYR B N 1
ATOM 4419 C CA . TYR B 1 75 ? -12.086 -15.922 -13.617 1 94.31 75 TYR B CA 1
ATOM 4420 C C . TYR B 1 75 ? -13.539 -16.125 -14.023 1 94.31 75 TYR B C 1
ATOM 4422 O O . TYR B 1 75 ? -14.305 -16.797 -13.32 1 94.31 75 TYR B O 1
ATOM 4430 N N . ASP B 1 76 ? -13.914 -15.648 -15.188 1 93.38 76 ASP B N 1
ATOM 4431 C CA . ASP B 1 76 ? -15.305 -15.75 -15.625 1 93.38 76 ASP B CA 1
ATOM 4432 C C . ASP B 1 76 ? -15.414 -16.562 -16.906 1 93.38 76 ASP B C 1
ATOM 4434 O O . ASP B 1 76 ? -16.453 -16.547 -17.578 1 93.38 76 ASP B O 1
ATOM 4438 N N . THR B 1 77 ? -14.344 -17.219 -17.312 1 92.56 77 THR B N 1
ATOM 4439 C CA . THR B 1 77 ? -14.352 -17.984 -18.562 1 92.56 77 THR B CA 1
ATOM 4440 C C . THR B 1 77 ? -15.203 -19.25 -18.406 1 92.56 77 THR B C 1
ATOM 4442 O O . THR B 1 77 ? -15.961 -19.594 -19.312 1 92.56 77 THR B O 1
ATOM 4445 N N . TYR B 1 78 ? -15.047 -19.953 -17.266 1 94.94 78 TYR B N 1
ATOM 4446 C CA . TYR B 1 78 ? -15.828 -21.156 -17 1 94.94 78 TYR B CA 1
ATOM 4447 C C . TYR B 1 78 ? -17.312 -20.844 -16.875 1 94.94 78 TYR B C 1
ATOM 4449 O O . TYR B 1 78 ? -17.719 -20.062 -16.016 1 94.94 78 TYR B O 1
ATOM 4457 N N . GLU B 1 79 ? -18.141 -21.328 -17.797 1 95.94 79 GLU B N 1
ATOM 4458 C CA . GLU B 1 79 ? -19.594 -21.125 -17.891 1 95.94 79 GLU B CA 1
ATOM 4459 C C . GLU B 1 79 ? -19.922 -19.656 -18.188 1 95.94 79 GLU B C 1
ATOM 4461 O O . GLU B 1 79 ? -21.078 -19.25 -18.062 1 95.94 79 GLU B O 1
ATOM 4466 N N . GLY B 1 80 ? -18.938 -18.859 -18.422 1 93.25 80 GLY B N 1
ATOM 4467 C CA . GLY B 1 80 ? -19.141 -17.484 -18.812 1 93.25 80 GLY B CA 1
ATOM 4468 C C . GLY B 1 80 ? -19.562 -16.578 -17.672 1 93.25 80 GLY B C 1
ATOM 4469 O O . GLY B 1 80 ? -20.188 -15.539 -17.891 1 93.25 80 GLY B O 1
ATOM 4470 N N . LYS B 1 81 ? -19.344 -17.062 -16.453 1 94.5 81 LYS B N 1
ATOM 4471 C CA . LYS B 1 81 ? -19.75 -16.297 -15.273 1 94.5 81 LYS B CA 1
ATOM 4472 C C . LYS B 1 81 ? -18.75 -16.453 -14.133 1 94.5 81 LYS B C 1
ATOM 4474 O O . LYS B 1 81 ? -17.969 -17.406 -14.109 1 94.5 81 LYS B O 1
ATOM 4479 N N . LEU B 1 82 ? -18.828 -15.562 -13.164 1 96.12 82 LEU B N 1
ATOM 4480 C CA . LEU B 1 82 ? -17.922 -15.562 -12.023 1 96.12 82 LEU B CA 1
ATOM 4481 C C . LEU B 1 82 ? -18.391 -16.547 -10.961 1 96.12 82 LEU B C 1
ATOM 4483 O O . LEU B 1 82 ? -17.641 -16.859 -10.031 1 96.12 82 LEU B O 1
ATOM 4487 N N . ASP B 1 83 ? -19.531 -17.125 -11.086 1 97.62 83 ASP B N 1
ATOM 4488 C CA . ASP B 1 83 ? -20.219 -17.828 -10.008 1 97.62 83 ASP B CA 1
ATOM 4489 C C . ASP B 1 83 ? -19.344 -18.953 -9.445 1 97.62 83 ASP B C 1
ATOM 4491 O O . ASP B 1 83 ? -19.141 -19.047 -8.234 1 97.62 83 ASP B O 1
ATOM 4495 N N . GLU B 1 84 ? -18.828 -19.797 -10.312 1 97.81 84 GLU B N 1
ATOM 4496 C CA . GLU B 1 84 ? -18.047 -20.938 -9.836 1 97.81 84 GLU B CA 1
ATOM 4497 C C . GLU B 1 84 ? -16.688 -20.5 -9.297 1 97.81 84 GLU B C 1
ATOM 4499 O O . GLU B 1 84 ? -16.172 -21.109 -8.352 1 97.81 84 GLU B O 1
ATOM 4504 N N . CYS B 1 85 ? -16.141 -19.469 -9.867 1 97.62 85 CYS B N 1
ATOM 4505 C CA . CYS B 1 85 ? -14.93 -18.875 -9.305 1 97.62 85 CYS B CA 1
ATOM 4506 C C . CYS B 1 85 ? -15.148 -18.438 -7.863 1 97.62 85 CYS B C 1
ATOM 4508 O O . CYS B 1 85 ? -14.344 -18.766 -6.988 1 97.62 85 CYS B O 1
ATOM 4510 N N . ILE B 1 86 ? -16.281 -17.766 -7.605 1 98.06 86 ILE B N 1
ATOM 4511 C CA . ILE B 1 86 ? -16.656 -17.266 -6.289 1 98.06 86 ILE B CA 1
ATOM 4512 C C . ILE B 1 86 ? -16.984 -18.422 -5.363 1 98.06 86 ILE B C 1
ATOM 4514 O O . ILE B 1 86 ? -16.453 -18.531 -4.258 1 98.06 86 ILE B O 1
ATOM 4518 N N . ARG B 1 87 ? -17.781 -19.359 -5.836 1 98.44 87 ARG B N 1
ATOM 4519 C CA . ARG B 1 87 ? -18.297 -20.469 -5.031 1 98.44 87 ARG B CA 1
ATOM 4520 C C . ARG B 1 87 ? -17.156 -21.344 -4.52 1 98.44 87 ARG B C 1
ATOM 4522 O O . ARG B 1 87 ? -17.172 -21.766 -3.365 1 98.44 87 ARG B O 1
ATOM 4529 N N . ARG B 1 88 ? -16.125 -21.562 -5.32 1 97.25 88 ARG B N 1
ATOM 4530 C CA . ARG B 1 88 ? -15.07 -22.516 -5.008 1 97.25 88 ARG B CA 1
ATOM 4531 C C . ARG B 1 88 ? -13.891 -21.828 -4.328 1 97.25 88 ARG B C 1
ATOM 4533 O O . ARG B 1 88 ? -12.977 -22.484 -3.838 1 97.25 88 ARG B O 1
ATOM 4540 N N . GLY B 1 89 ? -13.914 -20.5 -4.234 1 97.19 89 GLY B N 1
ATOM 4541 C CA . GLY B 1 89 ? -12.75 -19.797 -3.732 1 97.19 89 GLY B CA 1
ATOM 4542 C C . GLY B 1 89 ? -11.523 -19.969 -4.609 1 97.19 89 GLY B C 1
ATOM 4543 O O . GLY B 1 89 ? -10.422 -20.188 -4.105 1 97.19 89 GLY B O 1
ATOM 4544 N N . ALA B 1 90 ? -11.719 -19.969 -5.965 1 96.38 90 ALA B N 1
ATOM 4545 C CA . ALA B 1 90 ? -10.633 -20.156 -6.918 1 96.38 90 ALA B CA 1
ATOM 4546 C C . ALA B 1 90 ? -9.953 -18.844 -7.262 1 96.38 90 ALA B C 1
ATOM 4548 O O . ALA B 1 90 ? -10.328 -18.172 -8.234 1 96.38 90 ALA B O 1
ATOM 4549 N N . GLN B 1 91 ? -8.938 -18.469 -6.48 1 96.44 91 GLN B N 1
ATOM 4550 C CA . GLN B 1 91 ? -8.164 -17.234 -6.594 1 96.44 91 GLN B CA 1
ATOM 4551 C C . GLN B 1 91 ? -9.062 -16.016 -6.445 1 96.44 91 GLN B C 1
ATOM 4553 O O . GLN B 1 91 ? -8.898 -15.023 -7.168 1 96.44 91 GLN B O 1
ATOM 4558 N N . TRP B 1 92 ? -10.125 -16.141 -5.582 1 95 92 TRP B N 1
ATOM 4559 C CA . TRP B 1 92 ? -11.094 -15.094 -5.25 1 95 92 TRP B CA 1
ATOM 4560 C C . TRP B 1 92 ? -11.773 -15.391 -3.92 1 95 92 TRP B C 1
ATOM 4562 O O . TRP B 1 92 ? -12.094 -16.547 -3.619 1 95 92 TRP B O 1
ATOM 4572 N N . PRO B 1 93 ? -11.945 -14.438 -3.041 1 97.25 93 PRO B N 1
ATOM 4573 C CA . PRO B 1 93 ? -11.523 -13.039 -3.104 1 97.25 93 PRO B CA 1
ATOM 4574 C C . PRO B 1 93 ? -10.023 -12.859 -2.91 1 97.25 93 PRO B C 1
ATOM 4576 O O . PRO B 1 93 ? -9.328 -13.812 -2.543 1 97.25 93 PRO B O 1
ATOM 4579 N N . VAL B 1 94 ? -9.539 -11.664 -3.25 1 97.88 94 VAL B N 1
ATOM 4580 C CA . VAL B 1 94 ? -8.102 -11.414 -3.207 1 97.88 94 VAL B CA 1
ATOM 4581 C C . VAL B 1 94 ? -7.828 -10.047 -2.58 1 97.88 94 VAL B C 1
ATOM 4583 O O . VAL B 1 94 ? -8.508 -9.07 -2.893 1 97.88 94 VAL B O 1
ATOM 4586 N N . THR B 1 95 ? -6.887 -9.992 -1.661 1 98.25 95 THR B N 1
ATOM 4587 C CA . THR B 1 95 ? -6.473 -8.727 -1.067 1 98.25 95 THR B CA 1
ATOM 4588 C C . THR B 1 95 ? -5.184 -8.227 -1.711 1 98.25 95 THR B C 1
ATOM 4590 O O . THR B 1 95 ? -4.605 -8.898 -2.564 1 98.25 95 THR B O 1
ATOM 4593 N N . ASP B 1 96 ? -4.766 -7.016 -1.37 1 98.06 96 ASP B N 1
ATOM 4594 C CA . ASP B 1 96 ? -3.607 -6.324 -1.927 1 98.06 96 ASP B CA 1
ATOM 4595 C C . ASP B 1 96 ? -2.305 -6.891 -1.368 1 98.06 96 ASP B C 1
ATOM 4597 O O . ASP B 1 96 ? -2.039 -6.785 -0.168 1 98.06 96 ASP B O 1
ATOM 4601 N N . PRO B 1 97 ? -1.454 -7.422 -2.205 1 97.88 97 PRO B N 1
ATOM 4602 C CA . PRO B 1 97 ? -0.254 -8.109 -1.719 1 97.88 97 PRO B CA 1
ATOM 4603 C C . PRO B 1 97 ? 0.794 -7.141 -1.169 1 97.88 97 PRO B C 1
ATOM 4605 O O . PRO B 1 97 ? 1.738 -7.566 -0.499 1 97.88 97 PRO B O 1
ATOM 4608 N N . THR B 1 98 ? 0.709 -5.84 -1.413 1 98.06 98 THR B N 1
ATOM 4609 C CA . THR B 1 98 ? 1.719 -4.887 -0.969 1 98.06 98 THR B CA 1
ATOM 4610 C C . THR B 1 98 ? 1.598 -4.625 0.53 1 98.06 98 THR B C 1
ATOM 4612 O O . THR B 1 98 ? 2.58 -4.281 1.187 1 98.06 98 THR B O 1
ATOM 4615 N N . ILE B 1 99 ? 0.444 -4.809 1.043 1 98.5 99 ILE B N 1
ATOM 4616 C CA . ILE B 1 99 ? 0.091 -4.27 2.352 1 98.5 99 ILE B CA 1
ATOM 4617 C C . ILE B 1 99 ? 0.785 -5.078 3.447 1 98.5 99 ILE B C 1
ATOM 4619 O O . ILE B 1 99 ? 1.338 -4.512 4.391 1 98.5 99 ILE B O 1
ATOM 4623 N N . PRO B 1 100 ? 0.875 -6.402 3.402 1 98.69 100 PRO B N 1
ATOM 4624 C CA . PRO B 1 100 ? 1.472 -7.137 4.52 1 98.69 100 PRO B CA 1
ATOM 4625 C C . PRO B 1 100 ? 2.998 -7.105 4.5 1 98.69 100 PRO B C 1
ATOM 4627 O O . PRO B 1 100 ? 3.643 -7.559 5.449 1 98.69 100 PRO B O 1
ATOM 4630 N N . ILE B 1 101 ? 3.604 -6.582 3.514 1 98.81 101 ILE B N 1
ATOM 4631 C CA . ILE B 1 101 ? 5.031 -6.75 3.268 1 98.81 101 ILE B CA 1
ATOM 4632 C C . ILE B 1 101 ? 5.828 -6.09 4.391 1 98.81 101 ILE B C 1
ATOM 4634 O O . ILE B 1 101 ? 6.809 -6.66 4.879 1 98.81 101 ILE B O 1
ATOM 4638 N N . SER B 1 102 ? 5.445 -4.855 4.793 1 98.62 102 SER B N 1
ATOM 4639 C CA . SER B 1 102 ? 6.238 -4.191 5.82 1 98.62 102 SER B CA 1
ATOM 4640 C C . SER B 1 102 ? 6.211 -4.969 7.133 1 98.62 102 SER B C 1
ATOM 4642 O O . SER B 1 102 ? 7.207 -5.004 7.859 1 98.62 102 SER B O 1
ATOM 4644 N N . ALA B 1 103 ? 5.109 -5.59 7.473 1 98.81 103 ALA B N 1
ATOM 4645 C CA . ALA B 1 103 ? 5.043 -6.434 8.664 1 98.81 103 ALA B CA 1
ATOM 4646 C C . ALA B 1 103 ? 5.977 -7.633 8.539 1 98.81 103 ALA B C 1
ATOM 4648 O O . ALA B 1 103 ? 6.668 -7.988 9.492 1 98.81 103 ALA B O 1
ATOM 4649 N N . MET B 1 104 ? 5.984 -8.258 7.383 1 98.88 104 MET B N 1
ATOM 4650 C CA . MET B 1 104 ? 6.859 -9.398 7.145 1 98.88 104 MET B CA 1
ATOM 4651 C C . MET B 1 104 ? 8.328 -8.977 7.184 1 98.88 104 MET B C 1
ATOM 4653 O O . MET B 1 104 ? 9.164 -9.688 7.734 1 98.88 104 MET B O 1
ATOM 4657 N N . ALA B 1 105 ? 8.578 -7.824 6.621 1 98.5 105 ALA B N 1
ATOM 4658 C CA . ALA B 1 105 ? 9.945 -7.305 6.609 1 98.5 105 ALA B CA 1
ATOM 4659 C C . ALA B 1 105 ? 10.438 -7.031 8.031 1 98.5 105 ALA B C 1
ATOM 4661 O O . ALA B 1 105 ? 11.617 -7.219 8.328 1 98.5 105 ALA B O 1
ATOM 4662 N N . ALA B 1 106 ? 9.555 -6.621 8.93 1 97.88 106 ALA B N 1
ATOM 4663 C CA . ALA B 1 106 ? 9.898 -6.262 10.305 1 97.88 106 ALA B CA 1
ATOM 4664 C C . ALA B 1 106 ? 10.344 -7.492 11.094 1 97.88 106 ALA B C 1
ATOM 4666 O O . ALA B 1 106 ? 11 -7.363 12.133 1 97.88 106 ALA B O 1
ATOM 4667 N N . VAL B 1 107 ? 10.039 -8.695 10.617 1 97.94 107 VAL B N 1
ATOM 4668 C CA . VAL B 1 107 ? 10.336 -9.875 11.414 1 97.94 107 VAL B CA 1
ATOM 4669 C C . VAL B 1 107 ? 11.328 -10.766 10.672 1 97.94 107 VAL B C 1
ATOM 4671 O O . VAL B 1 107 ? 11.531 -11.93 11.039 1 97.94 107 VAL B O 1
ATOM 4674 N N . THR B 1 108 ? 11.898 -10.297 9.516 1 97.12 108 THR B N 1
ATOM 4675 C CA . THR B 1 108 ? 12.891 -11.023 8.734 1 97.12 108 THR B CA 1
ATOM 4676 C C . THR B 1 108 ? 14.062 -10.109 8.375 1 97.12 108 THR B C 1
ATOM 4678 O O . THR B 1 108 ? 13.969 -8.891 8.516 1 97.12 108 THR B O 1
ATOM 4681 N N . LYS B 1 109 ? 15.078 -10.672 7.918 1 94.5 109 LYS B N 1
ATOM 4682 C CA . LYS B 1 109 ? 16.281 -9.906 7.605 1 94.5 109 LYS B CA 1
ATOM 4683 C C . LYS B 1 109 ? 16.641 -10.031 6.129 1 94.5 109 LYS B C 1
ATOM 4685 O O . LYS B 1 109 ? 17.141 -9.078 5.52 1 94.5 109 LYS B O 1
ATOM 4690 N N . ASN B 1 110 ? 16.359 -11.219 5.551 1 93.62 110 ASN B N 1
ATOM 4691 C CA . ASN B 1 110 ? 16.906 -11.484 4.227 1 93.62 110 ASN B CA 1
ATOM 4692 C C . ASN B 1 110 ? 15.82 -11.852 3.225 1 93.62 110 ASN B C 1
ATOM 4694 O O . ASN B 1 110 ? 16 -11.711 2.016 1 93.62 110 ASN B O 1
ATOM 4698 N N . LEU B 1 111 ? 14.719 -12.383 3.697 1 97.5 111 LEU B N 1
ATOM 4699 C CA . LEU B 1 111 ? 13.656 -12.805 2.791 1 97.5 111 LEU B CA 1
ATOM 4700 C C . LEU B 1 111 ? 13.242 -11.672 1.86 1 97.5 111 LEU B C 1
ATOM 4702 O O . LEU B 1 111 ? 12.93 -10.57 2.318 1 97.5 111 LEU B O 1
ATOM 4706 N N . ALA B 1 112 ? 13.344 -11.898 0.572 1 98.25 112 ALA B N 1
ATOM 4707 C CA . ALA B 1 112 ? 12.867 -10.922 -0.402 1 98.25 112 ALA B CA 1
ATOM 4708 C C . ALA B 1 112 ? 11.383 -11.102 -0.688 1 98.25 112 ALA B C 1
ATOM 4710 O O . ALA B 1 112 ? 10.797 -12.125 -0.324 1 98.25 112 ALA B O 1
ATOM 4711 N N . PHE B 1 113 ? 10.797 -10.102 -1.308 1 98.88 113 PHE B N 1
ATOM 4712 C CA . PHE B 1 113 ? 9.367 -10.117 -1.603 1 98.88 113 PHE B CA 1
ATOM 4713 C C . PHE B 1 113 ? 9.109 -9.742 -3.057 1 98.88 113 PHE B C 1
ATOM 4715 O O . PHE B 1 113 ? 9.453 -8.641 -3.488 1 98.88 113 PHE B O 1
ATOM 4722 N N . GLY B 1 114 ? 8.609 -10.672 -3.855 1 98.69 114 GLY B N 1
ATOM 4723 C CA . GLY B 1 114 ? 8.156 -10.375 -5.207 1 98.69 114 GLY B CA 1
ATOM 4724 C C . GLY B 1 114 ? 6.695 -9.984 -5.273 1 98.69 114 GLY B C 1
ATOM 4725 O O . GLY B 1 114 ? 5.816 -10.766 -4.914 1 98.69 114 GLY B O 1
ATOM 4726 N N . ILE B 1 115 ? 6.402 -8.805 -5.77 1 98.31 115 ILE B N 1
ATOM 4727 C CA . ILE B 1 115 ? 5.066 -8.219 -5.738 1 98.31 115 ILE B CA 1
ATOM 4728 C C . ILE B 1 115 ? 4.512 -8.125 -7.16 1 98.31 115 ILE B C 1
ATOM 4730 O O . ILE B 1 115 ? 5.129 -7.508 -8.031 1 98.31 115 ILE B O 1
ATOM 4734 N N . THR B 1 116 ? 3.35 -8.672 -7.348 1 97.56 116 THR B N 1
ATOM 4735 C CA . THR B 1 116 ? 2.713 -8.555 -8.656 1 97.56 116 THR B CA 1
ATOM 4736 C C . THR B 1 116 ? 1.945 -7.242 -8.773 1 97.56 116 THR B C 1
ATOM 4738 O O . THR B 1 116 ? 1.142 -6.906 -7.902 1 97.56 116 THR B O 1
ATOM 4741 N N . ALA B 1 117 ? 2.227 -6.484 -9.781 1 96.69 117 ALA B N 1
ATOM 4742 C CA . ALA B 1 117 ? 1.51 -5.254 -10.102 1 96.69 117 ALA B CA 1
ATOM 4743 C C . ALA B 1 117 ? 1.398 -5.066 -11.617 1 96.69 117 ALA B C 1
ATOM 4745 O O . ALA B 1 117 ? 2.324 -5.402 -12.359 1 96.69 117 ALA B O 1
ATOM 4746 N N . SER B 1 118 ? 0.295 -4.508 -11.992 1 95.12 118 SER B N 1
ATOM 4747 C CA . SER B 1 118 ? -0.025 -4.426 -13.414 1 95.12 118 SER B CA 1
ATOM 4748 C C . SER B 1 118 ? 0.324 -3.055 -13.977 1 95.12 118 SER B C 1
ATOM 4750 O O . SER B 1 118 ? 0.039 -2.029 -13.352 1 95.12 118 SER B O 1
ATOM 4752 N N . THR B 1 119 ? 0.87 -2.998 -15.164 1 95.5 119 THR B N 1
ATOM 4753 C CA . THR B 1 119 ? 1.198 -1.762 -15.867 1 95.5 119 THR B CA 1
ATOM 4754 C C . THR B 1 119 ? -0.035 -1.187 -16.547 1 95.5 119 THR B C 1
ATOM 4756 O O . THR B 1 119 ? 0.008 -0.077 -17.094 1 95.5 119 THR B O 1
ATOM 4759 N N . SER B 1 120 ? -1.155 -1.917 -16.516 1 92.5 120 SER B N 1
ATOM 4760 C CA . SER B 1 120 ? -2.375 -1.45 -17.172 1 92.5 120 SER B CA 1
ATOM 4761 C C . SER B 1 120 ? -3.277 -0.711 -16.188 1 92.5 120 SER B C 1
ATOM 4763 O O . SER B 1 120 ? -4.176 0.029 -16.594 1 92.5 120 SER B O 1
ATOM 4765 N N . PHE B 1 121 ? -3.027 -0.915 -14.945 1 89.12 121 PHE B N 1
ATOM 4766 C CA . PHE B 1 121 ? -4.031 -0.459 -13.992 1 89.12 121 PHE B CA 1
ATOM 4767 C C . PHE B 1 121 ? -3.48 0.67 -13.125 1 89.12 121 PHE B C 1
ATOM 4769 O O . PHE B 1 121 ? -4.238 1.509 -12.641 1 89.12 121 PHE B O 1
ATOM 4776 N N . GLU B 1 122 ? -2.246 0.735 -12.961 1 89.62 122 GLU B N 1
ATOM 4777 C CA . GLU B 1 122 ? -1.646 1.703 -12.047 1 89.62 122 GLU B CA 1
ATOM 4778 C C . GLU B 1 122 ? -0.963 2.832 -12.812 1 89.62 122 GLU B C 1
ATOM 4780 O O . GLU B 1 122 ? -0.168 2.582 -13.719 1 89.62 122 GLU B O 1
ATOM 4785 N N . PRO B 1 123 ? -1.214 4.094 -12.391 1 91.56 123 PRO B N 1
ATOM 4786 C CA . PRO B 1 123 ? -0.355 5.145 -12.945 1 91.56 123 PRO B CA 1
ATOM 4787 C C . PRO B 1 123 ? 1.11 4.973 -12.555 1 91.56 123 PRO B C 1
ATOM 4789 O O . PRO B 1 123 ? 1.412 4.676 -11.398 1 91.56 123 PRO B O 1
ATOM 4792 N N . PRO B 1 124 ? 2.008 5.188 -13.547 1 96.25 124 PRO B N 1
ATOM 4793 C CA . PRO B 1 124 ? 3.416 4.875 -13.289 1 96.25 124 PRO B CA 1
ATOM 4794 C C . PRO B 1 124 ? 3.98 5.656 -12.102 1 96.25 124 PRO B C 1
ATOM 4796 O O . PRO B 1 124 ? 4.766 5.117 -11.32 1 96.25 124 PRO B O 1
ATOM 4799 N N . PHE B 1 125 ? 3.607 6.922 -11.906 1 96.69 125 PHE B N 1
ATOM 4800 C CA . PHE B 1 125 ? 4.125 7.75 -10.82 1 96.69 125 PHE B CA 1
ATOM 4801 C C . PHE B 1 125 ? 3.725 7.176 -9.469 1 96.69 125 PHE B C 1
ATOM 4803 O O . PHE B 1 125 ? 4.543 7.125 -8.547 1 96.69 125 PHE B O 1
ATOM 4810 N N . LEU B 1 126 ? 2.508 6.754 -9.344 1 96.25 126 LEU B N 1
ATOM 4811 C CA . LEU B 1 126 ? 2.006 6.223 -8.078 1 96.25 126 LEU B CA 1
ATOM 4812 C C . LEU B 1 126 ? 2.689 4.902 -7.738 1 96.25 126 LEU B C 1
ATOM 4814 O O . LEU B 1 126 ? 3.049 4.664 -6.582 1 96.25 126 LEU B O 1
ATOM 4818 N N . LEU B 1 127 ? 2.873 4.062 -8.734 1 97.56 127 LEU B N 1
ATOM 4819 C CA . LEU B 1 127 ? 3.557 2.797 -8.492 1 97.56 127 LEU B CA 1
ATOM 4820 C C . LEU B 1 127 ? 5.012 3.031 -8.109 1 97.56 127 LEU B C 1
ATOM 4822 O O . LEU B 1 127 ? 5.535 2.371 -7.207 1 97.56 127 LEU B O 1
ATOM 4826 N N . ALA B 1 128 ? 5.656 3.947 -8.82 1 98.5 128 ALA B N 1
ATOM 4827 C CA . ALA B 1 128 ? 7.051 4.266 -8.516 1 98.5 128 ALA B CA 1
ATOM 4828 C C . ALA B 1 128 ? 7.203 4.73 -7.074 1 98.5 128 ALA B C 1
ATOM 4830 O O . ALA B 1 128 ? 8.125 4.312 -6.371 1 98.5 128 ALA B O 1
ATOM 4831 N N . LYS B 1 129 ? 6.289 5.59 -6.629 1 98.25 129 LYS B N 1
ATOM 4832 C CA . LYS B 1 129 ? 6.309 6.074 -5.254 1 98.25 129 LYS B CA 1
ATOM 4833 C C . LYS B 1 129 ? 6.16 4.922 -4.266 1 98.25 129 LYS B C 1
ATOM 4835 O O . LYS B 1 129 ? 6.926 4.812 -3.307 1 98.25 129 LYS B O 1
ATOM 4840 N N . ARG B 1 130 ? 5.23 4.055 -4.508 1 98.19 130 ARG B N 1
ATOM 4841 C CA . ARG B 1 130 ? 4.949 2.93 -3.625 1 98.19 130 ARG B CA 1
ATOM 4842 C C . ARG B 1 130 ? 6.137 1.976 -3.557 1 98.19 130 ARG B C 1
ATOM 4844 O O . ARG B 1 130 ? 6.555 1.569 -2.469 1 98.19 130 ARG B O 1
ATOM 4851 N N . PHE B 1 131 ? 6.723 1.66 -4.668 1 98.81 131 PHE B N 1
ATOM 4852 C CA . PHE B 1 131 ? 7.801 0.678 -4.707 1 98.81 131 PHE B CA 1
ATOM 4853 C C . PHE B 1 131 ? 9.086 1.258 -4.125 1 98.81 131 PHE B C 1
ATOM 4855 O O . PHE B 1 131 ? 9.859 0.543 -3.488 1 98.81 131 PHE B O 1
ATOM 4862 N N . SER B 1 132 ? 9.352 2.561 -4.371 1 98.75 132 SER B N 1
ATOM 4863 C CA . SER B 1 132 ? 10.492 3.188 -3.705 1 98.75 132 SER B CA 1
ATOM 4864 C C . SER B 1 132 ? 10.328 3.16 -2.189 1 98.75 132 SER B C 1
ATOM 4866 O O . SER B 1 132 ? 11.297 2.934 -1.46 1 98.75 132 SER B O 1
ATOM 4868 N N . THR B 1 133 ? 9.102 3.412 -1.735 1 98.81 133 THR B N 1
ATOM 4869 C CA . THR B 1 133 ? 8.828 3.357 -0.304 1 98.81 133 THR B CA 1
ATOM 4870 C C . THR B 1 133 ? 9.078 1.958 0.245 1 98.81 133 THR B C 1
ATOM 4872 O O . THR B 1 133 ? 9.766 1.798 1.256 1 98.81 133 THR B O 1
ATOM 4875 N N . LEU B 1 134 ? 8.57 0.948 -0.448 1 98.88 134 LEU B N 1
ATOM 4876 C CA . LEU B 1 134 ? 8.766 -0.441 -0.049 1 98.88 134 LEU B CA 1
ATOM 4877 C C . LEU B 1 134 ? 10.25 -0.799 -0.045 1 98.88 134 LEU B C 1
ATOM 4879 O O . LEU B 1 134 ? 10.727 -1.484 0.863 1 98.88 134 LEU B O 1
ATOM 4883 N N . ASP B 1 135 ? 10.938 -0.355 -1.032 1 98.75 135 ASP B N 1
ATOM 4884 C CA . ASP B 1 135 ? 12.367 -0.653 -1.122 1 98.75 135 ASP B CA 1
ATOM 4885 C C . ASP B 1 135 ? 13.125 -0.059 0.062 1 98.75 135 ASP B C 1
ATOM 4887 O O . ASP B 1 135 ? 14.008 -0.708 0.627 1 98.75 135 ASP B O 1
ATOM 4891 N N . HIS B 1 136 ? 12.797 1.161 0.485 1 98.56 136 HIS B N 1
ATOM 4892 C CA . HIS B 1 136 ? 13.383 1.761 1.68 1 98.56 136 HIS B CA 1
ATOM 4893 C C . HIS B 1 136 ? 13.047 0.941 2.924 1 98.56 136 HIS B C 1
ATOM 4895 O O . HIS B 1 136 ? 13.953 0.53 3.656 1 98.56 136 HIS B O 1
ATOM 4901 N N . LEU B 1 137 ? 11.812 0.642 3.094 1 98.5 137 LEU B N 1
ATOM 4902 C CA . LEU B 1 137 ? 11.344 0.114 4.371 1 98.5 137 LEU B CA 1
ATOM 4903 C C . LEU B 1 137 ? 11.703 -1.359 4.516 1 98.5 137 LEU B C 1
ATOM 4905 O O . LEU B 1 137 ? 11.656 -1.909 5.617 1 98.5 137 LEU B O 1
ATOM 4909 N N . THR B 1 138 ? 12.117 -1.991 3.434 1 98.25 138 THR B N 1
ATOM 4910 C CA . THR B 1 138 ? 12.555 -3.379 3.494 1 98.25 138 THR B CA 1
ATOM 4911 C C . THR B 1 138 ? 14.07 -3.469 3.357 1 98.25 138 THR B C 1
ATOM 4913 O O . THR B 1 138 ? 14.633 -4.566 3.311 1 98.25 138 THR B O 1
ATOM 4916 N N . ASP B 1 139 ? 14.703 -2.34 3.24 1 97.38 139 ASP B N 1
ATOM 4917 C CA . ASP B 1 139 ? 16.141 -2.262 3.02 1 97.38 139 ASP B CA 1
ATOM 4918 C C . ASP B 1 139 ? 16.547 -2.965 1.725 1 97.38 139 ASP B C 1
ATOM 4920 O O . ASP B 1 139 ? 17.5 -3.748 1.705 1 97.38 139 ASP B O 1
ATOM 4924 N N . GLY B 1 140 ? 15.734 -2.805 0.701 1 98 140 GLY B N 1
ATOM 4925 C CA . GLY B 1 140 ? 16.078 -3.246 -0.64 1 98 140 GLY B CA 1
ATOM 4926 C C . GLY B 1 140 ? 15.648 -4.672 -0.928 1 98 140 GLY B C 1
ATOM 4927 O O . GLY B 1 140 ? 16.25 -5.355 -1.76 1 98 140 GLY B O 1
ATOM 4928 N N . ARG B 1 141 ? 14.609 -5.184 -0.351 1 98.31 141 ARG B N 1
ATOM 4929 C CA . ARG B 1 141 ? 14.289 -6.605 -0.459 1 98.31 141 ARG B CA 1
ATOM 4930 C C . ARG B 1 141 ? 13.055 -6.828 -1.327 1 98.31 141 ARG B C 1
ATOM 4932 O O . ARG B 1 141 ? 12.398 -7.863 -1.226 1 98.31 141 ARG B O 1
ATOM 4939 N N . ILE B 1 142 ? 12.68 -5.859 -2.195 1 98.75 142 ILE B N 1
ATOM 4940 C CA . ILE B 1 142 ? 11.469 -6.047 -2.98 1 98.75 142 ILE B CA 1
ATOM 4941 C C . ILE B 1 142 ? 11.828 -6.316 -4.438 1 98.75 142 ILE B C 1
ATOM 4943 O O . ILE B 1 142 ? 12.875 -5.867 -4.918 1 98.75 142 ILE B O 1
ATOM 4947 N N . GLY B 1 143 ? 11.016 -7.086 -5.082 1 98.75 143 GLY B N 1
ATOM 4948 C CA . GLY B 1 143 ? 10.945 -7.23 -6.527 1 98.75 143 GLY B CA 1
ATOM 4949 C C . GLY B 1 143 ? 9.562 -6.945 -7.086 1 98.75 143 GLY B C 1
ATOM 4950 O O . GLY B 1 143 ? 8.578 -6.938 -6.34 1 98.75 143 GLY B O 1
ATOM 4951 N N . TRP B 1 144 ? 9.531 -6.613 -8.32 1 98.75 144 TRP B N 1
ATOM 4952 C CA . TRP B 1 144 ? 8.297 -6.328 -9.047 1 98.75 144 TRP B CA 1
ATOM 4953 C C . TRP B 1 144 ? 8.023 -7.391 -10.102 1 98.75 144 TRP B C 1
ATOM 4955 O O . TRP B 1 144 ? 8.828 -7.566 -11.031 1 98.75 144 TRP B O 1
ATOM 4965 N N . ASN B 1 145 ? 6.953 -8.156 -9.898 1 98.19 145 ASN B N 1
ATOM 4966 C CA . ASN B 1 145 ? 6.465 -9.008 -10.977 1 98.19 145 ASN B CA 1
ATOM 4967 C C . ASN B 1 145 ? 5.578 -8.234 -11.953 1 98.19 145 ASN B C 1
ATOM 4969 O O . ASN B 1 145 ? 4.418 -7.953 -11.648 1 98.19 145 ASN B O 1
ATOM 4973 N N . ILE B 1 146 ? 6.117 -7.953 -13.117 1 97.94 146 ILE B N 1
ATOM 4974 C CA . ILE B 1 146 ? 5.465 -7.094 -14.094 1 97.94 146 ILE B CA 1
ATOM 4975 C C . ILE B 1 146 ? 4.449 -7.898 -14.898 1 97.94 146 ILE B C 1
ATOM 4977 O O . ILE B 1 146 ? 4.809 -8.859 -15.586 1 97.94 146 ILE B O 1
ATOM 4981 N N . VAL B 1 147 ? 3.227 -7.465 -14.766 1 94.69 147 VAL B N 1
ATOM 4982 C CA . VAL B 1 147 ? 2.182 -8.102 -15.562 1 94.69 147 VAL B CA 1
ATOM 4983 C C . VAL B 1 147 ? 1.372 -7.035 -16.297 1 94.69 147 VAL B C 1
ATOM 4985 O O . VAL B 1 147 ? 1.334 -5.875 -15.883 1 94.69 147 VAL B O 1
ATOM 4988 N N . THR B 1 148 ? 0.708 -7.375 -17.391 1 91.5 148 THR B N 1
ATOM 4989 C CA . THR B 1 148 ? -0.127 -6.453 -18.156 1 91.5 148 THR B CA 1
ATOM 4990 C C . THR B 1 148 ? -1.606 -6.742 -17.906 1 91.5 148 THR B C 1
ATOM 4992 O O . THR B 1 148 ? -2.469 -5.969 -18.328 1 91.5 148 THR B O 1
ATOM 4995 N N . SER B 1 149 ? -1.875 -7.73 -17.125 1 85.19 149 SER B N 1
ATOM 4996 C CA . SER B 1 149 ? -3.238 -8.188 -16.875 1 85.19 149 SER B CA 1
ATOM 4997 C C . SER B 1 149 ? -3.955 -8.547 -18.172 1 85.19 149 SER B C 1
ATOM 4999 O O . SER B 1 149 ? -3.555 -8.109 -19.25 1 85.19 149 SER B O 1
ATOM 5001 N N . TRP B 1 150 ? -4.98 -9.453 -18.109 1 79.69 150 TRP B N 1
ATOM 5002 C CA . TRP B 1 150 ? -5.66 -9.867 -19.328 1 79.69 150 TRP B CA 1
ATOM 5003 C C . TRP B 1 150 ? -7.125 -10.195 -19.047 1 79.69 150 TRP B C 1
ATOM 5005 O O . TRP B 1 150 ? -7.926 -10.32 -19.984 1 79.69 150 TRP B O 1
ATOM 5015 N N . LYS B 1 151 ? -7.461 -10.32 -17.812 1 81.38 151 LYS B N 1
ATOM 5016 C CA . LYS B 1 151 ? -8.82 -10.75 -17.469 1 81.38 151 LYS B CA 1
ATOM 5017 C C . LYS B 1 151 ? -9.836 -9.656 -17.797 1 81.38 151 LYS B C 1
ATOM 5019 O O . LYS B 1 151 ? -9.672 -8.508 -17.391 1 81.38 151 LYS B O 1
ATOM 5024 N N . LYS B 1 152 ? -10.883 -10.102 -18.438 1 83.25 152 LYS B N 1
ATOM 5025 C CA . LYS B 1 152 ? -11.977 -9.188 -18.766 1 83.25 152 LYS B CA 1
ATOM 5026 C C . LYS B 1 152 ? -12.555 -8.539 -17.516 1 83.25 152 LYS B C 1
ATOM 5028 O O . LYS B 1 152 ? -12.758 -7.324 -17.469 1 83.25 152 LYS B O 1
ATOM 5033 N N . ALA B 1 153 ? -12.781 -9.305 -16.547 1 84.62 153 ALA B N 1
ATOM 5034 C CA . ALA B 1 153 ? -13.359 -8.812 -15.297 1 84.62 153 ALA B CA 1
ATOM 5035 C C . ALA B 1 153 ? -12.484 -7.734 -14.664 1 84.62 153 ALA B C 1
ATOM 5037 O O . ALA B 1 153 ? -12.992 -6.789 -14.062 1 84.62 153 ALA B O 1
ATOM 5038 N N . ALA B 1 154 ? -11.242 -7.855 -14.812 1 86.69 154 ALA B N 1
ATOM 5039 C CA . ALA B 1 154 ? -10.312 -6.879 -14.258 1 86.69 154 ALA B CA 1
ATOM 5040 C C . ALA B 1 154 ? -10.422 -5.543 -14.977 1 86.69 154 ALA B C 1
ATOM 5042 O O . ALA B 1 154 ? -10.391 -4.48 -14.344 1 86.69 154 ALA B O 1
ATOM 5043 N N . PHE B 1 155 ? -10.531 -5.562 -16.219 1 85.94 155 PHE B N 1
ATOM 5044 C CA . PHE B 1 155 ? -10.633 -4.332 -17 1 85.94 155 PHE B CA 1
ATOM 5045 C C . PHE B 1 155 ? -11.961 -3.631 -16.734 1 85.94 155 PHE B C 1
ATOM 5047 O O . PHE B 1 155 ? -12.016 -2.4 -16.656 1 85.94 155 PHE B O 1
ATOM 5054 N N . LYS B 1 156 ? -12.992 -4.383 -16.5 1 86.69 156 LYS B N 1
ATOM 5055 C CA . LYS B 1 156 ? -14.289 -3.814 -16.156 1 86.69 156 LYS B CA 1
ATOM 5056 C C . LYS B 1 156 ? -14.242 -3.092 -14.82 1 86.69 156 LYS B C 1
ATOM 5058 O O . LYS B 1 156 ? -14.969 -2.121 -14.602 1 86.69 156 LYS B O 1
ATOM 5063 N N . ALA B 1 157 ? -13.391 -3.543 -14.016 1 84.25 157 ALA B N 1
ATOM 5064 C CA . ALA B 1 157 ? -13.234 -2.957 -12.688 1 84.25 157 ALA B CA 1
ATOM 5065 C C . ALA B 1 157 ? -12.656 -1.55 -12.766 1 84.25 157 ALA B C 1
ATOM 5067 O O . ALA B 1 157 ? -12.812 -0.751 -11.844 1 84.25 157 ALA B O 1
ATOM 5068 N N . ILE B 1 158 ? -11.945 -1.276 -13.859 1 84.81 158 ILE B N 1
ATOM 5069 C CA . ILE B 1 158 ? -11.359 0.052 -13.992 1 84.81 158 ILE B CA 1
ATOM 5070 C C . ILE B 1 158 ? -12.062 0.822 -15.102 1 84.81 158 ILE B C 1
ATOM 5072 O O . ILE B 1 158 ? -11.531 1.815 -15.609 1 84.81 158 ILE B O 1
ATOM 5076 N N . GLY B 1 159 ? -13.156 0.271 -15.539 1 85.19 159 GLY B N 1
ATOM 5077 C CA . GLY B 1 159 ? -14.047 1.056 -16.391 1 85.19 159 GLY B CA 1
ATOM 5078 C C . GLY B 1 159 ? -13.859 0.78 -17.859 1 85.19 159 GLY B C 1
ATOM 5079 O O . GLY B 1 159 ? -14.352 1.534 -18.703 1 85.19 159 GLY B O 1
ATOM 5080 N N . LEU B 1 160 ? -13.086 -0.231 -18.219 1 84 160 LEU B N 1
ATOM 5081 C CA . LEU B 1 160 ? -12.914 -0.622 -19.609 1 84 160 LEU B CA 1
ATOM 5082 C C . LEU B 1 160 ? -13.734 -1.864 -19.922 1 84 160 LEU B C 1
ATOM 5084 O O . LEU B 1 160 ? -13.648 -2.873 -19.219 1 84 160 LEU B O 1
ATOM 5088 N N . ASP B 1 161 ? -14.375 -1.801 -21 1 81.88 161 ASP B N 1
ATOM 5089 C CA . ASP B 1 161 ? -15.312 -2.865 -21.344 1 81.88 161 ASP B CA 1
ATOM 5090 C C . ASP B 1 161 ? -14.578 -4.105 -21.828 1 81.88 161 ASP B C 1
ATOM 5092 O O . ASP B 1 161 ? -15.07 -5.227 -21.703 1 81.88 161 ASP B O 1
ATOM 5096 N N . SER B 1 162 ? -13.477 -3.807 -22.5 1 81.31 162 SER B N 1
ATOM 5097 C CA . SER B 1 162 ? -12.703 -4.922 -23.031 1 81.31 162 SER B CA 1
ATOM 5098 C C . SER B 1 162 ? -11.211 -4.73 -22.766 1 81.31 162 SER B C 1
ATOM 5100 O O . SER B 1 162 ? -10.727 -3.596 -22.688 1 81.31 162 SER B O 1
ATOM 5102 N N . PRO B 1 163 ? -10.648 -5.914 -22.656 1 78 163 PRO B N 1
ATOM 5103 C CA . PRO B 1 163 ? -9.195 -5.801 -22.5 1 78 163 PRO B CA 1
ATOM 5104 C C . PRO B 1 163 ? -8.523 -5.148 -23.703 1 78 163 PRO B C 1
ATOM 5106 O O . PRO B 1 163 ? -8.984 -5.305 -24.828 1 78 163 PRO B O 1
ATOM 5109 N N . ILE B 1 164 ? -7.48 -4.426 -23.391 1 83.12 164 ILE B N 1
ATOM 5110 C CA . ILE B 1 164 ? -6.586 -3.928 -24.422 1 83.12 164 ILE B CA 1
ATOM 5111 C C . ILE B 1 164 ? -5.941 -5.102 -25.156 1 83.12 164 ILE B C 1
ATOM 5113 O O . ILE B 1 164 ? -5.656 -6.137 -24.547 1 83.12 164 ILE B O 1
ATOM 5117 N N . GLU B 1 165 ? -5.699 -4.922 -26.375 1 86.75 165 GLU B N 1
ATOM 5118 C CA . GLU B 1 165 ? -5.102 -5.977 -27.188 1 86.75 165 GLU B CA 1
ATOM 5119 C C . GLU B 1 165 ? -3.717 -6.355 -26.672 1 86.75 165 GLU B C 1
ATOM 5121 O O . GLU B 1 165 ? -2.971 -5.496 -26.188 1 86.75 165 GLU B O 1
ATOM 5126 N N . HIS B 1 166 ? -3.408 -7.641 -26.781 1 86.25 166 HIS B N 1
ATOM 5127 C CA . HIS B 1 166 ? -2.232 -8.266 -26.188 1 86.25 166 HIS B CA 1
ATOM 5128 C C . HIS B 1 166 ? -0.959 -7.512 -26.547 1 86.25 166 HIS B C 1
ATOM 5130 O O . HIS B 1 166 ? -0.216 -7.07 -25.672 1 86.25 166 HIS B O 1
ATOM 5136 N N . ASP B 1 167 ? -0.688 -7.316 -27.812 1 88.56 167 ASP B N 1
ATOM 5137 C CA . ASP B 1 167 ? 0.55 -6.672 -28.234 1 88.56 167 ASP B CA 1
ATOM 5138 C C . ASP B 1 167 ? 0.572 -5.203 -27.828 1 88.56 167 ASP B C 1
ATOM 5140 O O . ASP B 1 167 ? 1.63 -4.656 -27.5 1 88.56 167 ASP B O 1
ATOM 5144 N N . GLU B 1 168 ? -0.535 -4.617 -27.828 1 92 168 GLU B N 1
ATOM 5145 C CA . GLU B 1 168 ? -0.649 -3.227 -27.406 1 92 168 GLU B CA 1
ATOM 5146 C C . GLU B 1 168 ? -0.357 -3.084 -25.906 1 92 168 GLU B C 1
ATOM 5148 O O . GLU B 1 168 ? 0.245 -2.096 -25.484 1 92 168 GLU B O 1
ATOM 5153 N N . ARG B 1 169 ? -0.792 -4.059 -25.156 1 92.81 169 ARG B N 1
ATOM 5154 C CA . ARG B 1 169 ? -0.517 -4.031 -23.719 1 92.81 169 ARG B CA 1
ATOM 5155 C C . ARG B 1 169 ? 0.982 -4.082 -23.453 1 92.81 169 ARG B C 1
ATOM 5157 O O . ARG B 1 169 ? 1.478 -3.408 -22.547 1 92.81 169 ARG B O 1
ATOM 5164 N N . TYR B 1 170 ? 1.685 -4.848 -24.266 1 93.88 170 TYR B N 1
ATOM 5165 C CA . TYR B 1 170 ? 3.127 -4.945 -24.062 1 93.88 170 TYR B CA 1
ATOM 5166 C C . TYR B 1 170 ? 3.83 -3.682 -24.547 1 93.88 170 TYR B C 1
ATOM 5168 O O . TYR B 1 170 ? 4.848 -3.275 -23.984 1 93.88 170 TYR B O 1
ATOM 5176 N N . ALA B 1 171 ? 3.301 -3.059 -25.625 1 95.69 171 ALA B N 1
ATOM 5177 C CA . ALA B 1 171 ? 3.84 -1.766 -26.047 1 95.69 171 ALA B CA 1
ATOM 5178 C C . ALA B 1 171 ? 3.668 -0.722 -24.938 1 95.69 171 ALA B C 1
ATOM 5180 O O . ALA B 1 171 ? 4.582 0.057 -24.672 1 95.69 171 ALA B O 1
ATOM 5181 N N . GLN B 1 172 ? 2.529 -0.79 -24.406 1 96.44 172 GLN B N 1
ATOM 5182 C CA . GLN B 1 172 ? 2.254 0.097 -23.281 1 96.44 172 GLN B CA 1
ATOM 5183 C C . GLN B 1 172 ? 3.176 -0.207 -22.094 1 96.44 172 GLN B C 1
ATOM 5185 O O . GLN B 1 172 ? 3.701 0.708 -21.453 1 96.44 172 GLN B O 1
ATOM 5190 N N . ALA B 1 173 ? 3.367 -1.463 -21.828 1 97.5 173 ALA B N 1
ATOM 5191 C CA . ALA B 1 173 ? 4.238 -1.886 -20.734 1 97.5 173 ALA B CA 1
ATOM 5192 C C . ALA B 1 173 ? 5.672 -1.425 -20.953 1 97.5 173 ALA B C 1
ATOM 5194 O O . ALA B 1 173 ? 6.359 -1.014 -20.016 1 97.5 173 ALA B O 1
ATOM 5195 N N . ASP B 1 174 ? 6.129 -1.543 -22.125 1 97.81 174 ASP B N 1
ATOM 5196 C CA . ASP B 1 174 ? 7.477 -1.096 -22.469 1 97.81 174 ASP B CA 1
ATOM 5197 C C . ASP B 1 174 ? 7.652 0.392 -22.172 1 97.81 174 ASP B C 1
ATOM 5199 O O . ASP B 1 174 ? 8.648 0.798 -21.578 1 97.81 174 ASP B O 1
ATOM 5203 N N . GLU B 1 175 ? 6.703 1.216 -22.641 1 97.81 175 GLU B N 1
ATOM 5204 C CA . GLU B 1 175 ? 6.758 2.645 -22.344 1 97.81 175 GLU B CA 1
ATOM 5205 C C . GLU B 1 175 ? 6.684 2.902 -20.844 1 97.81 175 GLU B C 1
ATOM 5207 O O . GLU B 1 175 ? 7.375 3.779 -20.328 1 97.81 175 GLU B O 1
ATOM 5212 N N . TYR B 1 176 ? 5.797 2.121 -20.203 1 98.19 176 TYR B N 1
ATOM 5213 C CA . TYR B 1 176 ? 5.672 2.188 -18.75 1 98.19 176 TYR B CA 1
ATOM 5214 C C . TYR B 1 176 ? 7.031 2.016 -18.078 1 98.19 176 TYR B C 1
ATOM 5216 O O . TYR B 1 176 ? 7.395 2.787 -17.188 1 98.19 176 TYR B O 1
ATOM 5224 N N . MET B 1 177 ? 7.785 1.059 -18.531 1 98.62 177 MET B N 1
ATOM 5225 C CA . MET B 1 177 ? 9.102 0.771 -17.969 1 98.62 177 MET B CA 1
ATOM 5226 C C . MET B 1 177 ? 10.055 1.943 -18.172 1 98.62 177 MET B C 1
ATOM 5228 O O . MET B 1 177 ? 10.797 2.314 -17.266 1 98.62 177 MET B O 1
ATOM 5232 N N . ARG B 1 178 ? 10.039 2.535 -19.281 1 98 178 ARG B N 1
ATOM 5233 C CA . ARG B 1 178 ? 10.898 3.689 -19.531 1 98 178 ARG B CA 1
ATOM 5234 C C . ARG B 1 178 ? 10.562 4.836 -18.578 1 98 178 ARG B C 1
ATOM 5236 O O . ARG B 1 178 ? 11.461 5.504 -18.062 1 98 178 ARG B O 1
ATOM 5243 N N . VAL B 1 179 ? 9.297 5.02 -18.344 1 98 179 VAL B N 1
ATOM 5244 C CA . VAL B 1 179 ? 8.867 6.086 -17.438 1 98 179 VAL B CA 1
ATOM 5245 C C . VAL B 1 179 ? 9.383 5.812 -16.031 1 98 179 VAL B C 1
ATOM 5247 O O . VAL B 1 179 ? 9.977 6.688 -15.406 1 98 179 VAL B O 1
ATOM 5250 N N . VAL B 1 180 ? 9.188 4.605 -15.547 1 98.69 180 VAL B N 1
ATOM 5251 C CA . VAL B 1 180 ? 9.562 4.332 -14.164 1 98.69 180 VAL B CA 1
ATOM 5252 C C . VAL B 1 180 ? 11.086 4.285 -14.047 1 98.69 180 VAL B C 1
ATOM 5254 O O . VAL B 1 180 ? 11.648 4.668 -13.023 1 98.69 180 VAL B O 1
ATOM 5257 N N . TYR B 1 181 ? 11.859 3.818 -15.094 1 98.69 181 TYR B N 1
ATOM 5258 C CA . TYR B 1 181 ? 13.312 3.932 -15.078 1 98.69 181 TYR B CA 1
ATOM 5259 C C . TYR B 1 181 ? 13.742 5.383 -14.891 1 98.69 181 TYR B C 1
ATOM 5261 O O . TYR B 1 181 ? 14.625 5.672 -14.086 1 98.69 181 TYR B O 1
ATOM 5269 N N . LYS B 1 182 ? 13.117 6.25 -15.672 1 98.19 182 LYS B N 1
ATOM 5270 C CA . LYS B 1 182 ? 13.453 7.664 -15.555 1 98.19 182 LYS B CA 1
ATOM 5271 C C . LYS B 1 182 ? 13.211 8.172 -14.133 1 98.19 182 LYS B C 1
ATOM 5273 O O . LYS B 1 182 ? 14.062 8.852 -13.555 1 98.19 182 LYS B O 1
ATOM 5278 N N . LEU B 1 183 ? 12.109 7.84 -13.586 1 98.31 183 LEU B N 1
ATOM 5279 C CA . LEU B 1 183 ? 11.781 8.281 -12.234 1 98.31 183 LEU B CA 1
ATOM 5280 C C . LEU B 1 183 ? 12.773 7.723 -11.219 1 98.31 183 LEU B C 1
ATOM 5282 O O . LEU B 1 183 ? 13.352 8.477 -10.422 1 98.31 183 LEU B O 1
ATOM 5286 N N . TRP B 1 184 ? 13.078 6.445 -11.266 1 98.75 184 TRP B N 1
ATOM 5287 C CA . TRP B 1 184 ? 13.867 5.766 -10.242 1 98.75 184 TRP B CA 1
ATOM 5288 C C . TRP B 1 184 ? 15.352 6.062 -10.422 1 98.75 184 TRP B C 1
ATOM 5290 O O . TRP B 1 184 ? 16.094 6.184 -9.438 1 98.75 184 TRP B O 1
ATOM 5300 N N . GLU B 1 185 ? 15.828 6.164 -11.688 1 98.5 185 GLU B N 1
ATOM 5301 C CA . GLU B 1 185 ? 17.266 6.141 -11.945 1 98.5 185 GLU B CA 1
ATOM 5302 C C . GLU B 1 185 ? 17.766 7.523 -12.344 1 98.5 185 GLU B C 1
ATOM 5304 O O . GLU B 1 185 ? 18.938 7.855 -12.102 1 98.5 185 GLU B O 1
ATOM 5309 N N . SER B 1 186 ? 16.906 8.328 -12.922 1 98.06 186 SER B N 1
ATOM 5310 C CA . SER B 1 186 ? 17.406 9.523 -13.602 1 98.06 186 SER B CA 1
ATOM 5311 C C . SER B 1 186 ? 17.125 10.781 -12.781 1 98.06 186 SER B C 1
ATOM 5313 O O . SER B 1 186 ? 17.766 11.812 -12.984 1 98.06 186 SER B O 1
ATOM 5315 N N . SER B 1 187 ? 16.219 10.742 -11.938 1 97.94 187 SER B N 1
ATOM 5316 C CA . SER B 1 187 ? 15.68 11.945 -11.305 1 97.94 187 SER B CA 1
ATOM 5317 C C . SER B 1 187 ? 16.641 12.492 -10.25 1 97.94 187 SER B C 1
ATOM 5319 O O . SER B 1 187 ? 16.844 13.703 -10.156 1 97.94 187 SER B O 1
ATOM 5321 N N . TRP B 1 188 ? 17.234 11.602 -9.469 1 98.38 188 TRP B N 1
ATOM 5322 C CA . TRP B 1 188 ? 18.078 11.992 -8.344 1 98.38 188 TRP B CA 1
ATOM 5323 C C . TRP B 1 188 ? 19.516 11.586 -8.57 1 98.38 188 TRP B C 1
ATOM 5325 O O . TRP B 1 188 ? 19.812 10.43 -8.891 1 98.38 188 TRP B O 1
ATOM 5335 N N . ALA B 1 189 ? 20.422 12.492 -8.375 1 98.06 189 ALA B N 1
ATOM 5336 C CA . ALA B 1 189 ? 21.812 12.102 -8.203 1 98.06 189 ALA B CA 1
ATOM 5337 C C . ALA B 1 189 ? 22 11.312 -6.914 1 98.06 189 ALA B C 1
ATOM 5339 O O . ALA B 1 189 ? 21.281 11.516 -5.938 1 98.06 189 ALA B O 1
ATOM 5340 N N . PRO B 1 190 ? 23 10.445 -6.863 1 95.69 190 PRO B N 1
ATOM 5341 C CA . PRO B 1 190 ? 23.219 9.633 -5.66 1 95.69 190 PRO B CA 1
ATOM 5342 C C . PRO B 1 190 ? 23.531 10.477 -4.43 1 95.69 190 PRO B C 1
ATOM 5344 O O . PRO B 1 190 ? 23.25 10.07 -3.303 1 95.69 190 PRO B O 1
ATOM 5347 N N . ASP B 1 191 ? 24.094 11.633 -4.625 1 96.69 191 ASP B N 1
ATOM 5348 C CA . ASP B 1 191 ? 24.516 12.453 -3.496 1 96.69 191 ASP B CA 1
ATOM 5349 C C . ASP B 1 191 ? 23.641 13.695 -3.355 1 96.69 191 ASP B C 1
ATOM 5351 O O . ASP B 1 191 ? 24.078 14.703 -2.793 1 96.69 191 ASP B O 1
ATOM 5355 N N . ALA B 1 192 ? 22.438 13.625 -3.947 1 98.38 192 ALA B N 1
ATOM 5356 C CA . ALA B 1 192 ? 21.531 14.773 -3.891 1 98.38 192 ALA B CA 1
ATOM 5357 C C . ALA B 1 192 ? 21.203 15.133 -2.447 1 98.38 192 ALA B C 1
ATOM 5359 O O . ALA B 1 192 ? 21.078 16.312 -2.107 1 98.38 192 ALA B O 1
ATOM 5360 N N . ILE B 1 193 ? 20.953 14.172 -1.595 1 98.06 193 ILE B N 1
ATOM 5361 C CA . ILE B 1 193 ? 20.75 14.406 -0.17 1 98.06 193 ILE B CA 1
ATOM 5362 C C . ILE B 1 193 ? 22.094 14.547 0.53 1 98.06 193 ILE B C 1
ATOM 5364 O O . ILE B 1 193 ? 22.859 13.586 0.617 1 98.06 193 ILE B O 1
ATOM 5368 N N . ASN B 1 194 ? 22.406 15.641 0.953 1 96.5 194 ASN B N 1
ATOM 5369 C CA . ASN B 1 194 ? 23.609 15.992 1.681 1 96.5 194 ASN B CA 1
ATOM 5370 C C . ASN B 1 194 ? 23.359 17.062 2.73 1 96.5 194 ASN B C 1
ATOM 5372 O O . ASN B 1 194 ? 23.75 18.219 2.555 1 96.5 194 ASN B O 1
ATOM 5376 N N . PRO B 1 195 ? 22.688 16.656 3.799 1 97.5 195 PRO B N 1
ATOM 5377 C CA . PRO B 1 195 ? 22.281 17.641 4.805 1 97.5 195 PRO B CA 1
ATOM 5378 C C . PRO B 1 195 ? 23.438 18.484 5.324 1 97.5 195 PRO B C 1
ATOM 5380 O O . PRO B 1 195 ? 24.453 17.938 5.77 1 97.5 195 PRO B O 1
ATOM 5383 N N . THR B 1 196 ? 23.328 19.734 5.23 1 97.44 196 THR B N 1
ATOM 5384 C CA . THR B 1 196 ? 24.312 20.734 5.676 1 97.44 196 THR B CA 1
ATOM 5385 C C . THR B 1 196 ? 23.656 21.766 6.586 1 97.44 196 THR B C 1
ATOM 5387 O O . THR B 1 196 ? 23.141 22.781 6.113 1 97.44 196 THR B O 1
ATOM 5390 N N . PRO B 1 197 ? 23.719 21.578 7.887 1 96.69 197 PRO B N 1
ATOM 5391 C CA . PRO B 1 197 ? 23.031 22.438 8.844 1 96.69 197 PRO B CA 1
ATOM 5392 C C . PRO B 1 197 ? 23.438 23.906 8.719 1 96.69 197 PRO B C 1
ATOM 5394 O O . PRO B 1 197 ? 22.578 24.797 8.805 1 96.69 197 PRO B O 1
ATOM 5397 N N . SER B 1 198 ? 24.688 24.219 8.43 1 96.31 198 SER B N 1
ATOM 5398 C CA . SER B 1 198 ? 25.188 25.594 8.414 1 96.31 198 SER B CA 1
ATOM 5399 C C . SER B 1 198 ? 24.531 26.406 7.312 1 96.31 198 SER B C 1
ATOM 5401 O O . SER B 1 198 ? 24.422 27.641 7.418 1 96.31 198 SER B O 1
ATOM 5403 N N . THR B 1 199 ? 24 25.719 6.305 1 96.62 199 THR B N 1
ATOM 5404 C CA . THR B 1 199 ? 23.375 26.438 5.199 1 96.62 199 THR B CA 1
ATOM 5405 C C . THR B 1 199 ? 21.891 26.109 5.102 1 96.62 199 THR B C 1
ATOM 5407 O O . THR B 1 199 ? 21.234 26.484 4.129 1 96.62 199 THR B O 1
ATOM 5410 N N . ASP B 1 200 ? 21.375 25.375 6.082 1 96.75 200 ASP B N 1
ATOM 5411 C CA . ASP B 1 200 ? 19.984 24.969 6.07 1 96.75 200 ASP B CA 1
ATOM 5412 C C . ASP B 1 200 ? 19.609 24.297 4.754 1 96.75 200 ASP B C 1
ATOM 5414 O O . ASP B 1 200 ? 18.656 24.688 4.086 1 96.75 200 ASP B O 1
ATOM 5418 N N . THR B 1 201 ? 20.453 23.344 4.359 1 97.94 201 THR B N 1
ATOM 5419 C CA . THR B 1 201 ? 20.266 22.578 3.133 1 97.94 201 THR B CA 1
ATOM 5420 C C . THR B 1 201 ? 20.156 21.094 3.434 1 97.94 201 THR B C 1
ATOM 5422 O O . THR B 1 201 ? 21.094 20.484 3.961 1 97.94 201 THR B O 1
ATOM 5425 N N . TYR B 1 202 ? 19.047 20.562 3.133 1 98.25 202 TYR B N 1
ATOM 5426 C CA . TYR B 1 202 ? 18.875 19.125 3.326 1 98.25 202 TYR B CA 1
ATOM 5427 C C . TYR B 1 202 ? 19.25 18.359 2.062 1 98.25 202 TYR B C 1
ATOM 5429 O O . TYR B 1 202 ? 19.922 17.328 2.129 1 98.25 202 TYR B O 1
ATOM 5437 N N . ALA B 1 203 ? 18.766 18.844 0.934 1 98.38 203 ALA B N 1
ATOM 5438 C CA . ALA B 1 203 ? 19.062 18.266 -0.376 1 98.38 203 ALA B CA 1
ATOM 5439 C C . ALA B 1 203 ? 19.422 19.359 -1.384 1 98.38 203 ALA B C 1
ATOM 5441 O O . ALA B 1 203 ? 18.984 20.5 -1.256 1 98.38 203 ALA B O 1
ATOM 5442 N N . ASP B 1 204 ? 20.188 19.047 -2.379 1 98.31 204 ASP B N 1
ATOM 5443 C CA . ASP B 1 204 ? 20.625 19.969 -3.426 1 98.31 204 ASP B CA 1
ATOM 5444 C C . ASP B 1 204 ? 19.672 19.906 -4.629 1 98.31 204 ASP B C 1
ATOM 5446 O O . ASP B 1 204 ? 19.703 18.953 -5.398 1 98.31 204 ASP B O 1
ATOM 5450 N N . PRO B 1 205 ? 18.891 20.953 -4.816 1 97.81 205 PRO B N 1
ATOM 5451 C CA . PRO B 1 205 ? 17.922 20.891 -5.914 1 97.81 205 PRO B CA 1
ATOM 5452 C C . PRO B 1 205 ? 18.594 20.766 -7.281 1 97.81 205 PRO B C 1
ATOM 5454 O O . PRO B 1 205 ? 17.984 20.234 -8.219 1 97.81 205 PRO B O 1
ATOM 5457 N N . SER B 1 206 ? 19.797 21.25 -7.43 1 97.44 206 SER B N 1
ATOM 5458 C CA . SER B 1 206 ? 20.5 21.172 -8.711 1 97.44 206 SER B CA 1
ATOM 5459 C C . SER B 1 206 ? 20.859 19.734 -9.07 1 97.44 206 SER B C 1
ATOM 5461 O O . SER B 1 206 ? 21.219 19.453 -10.211 1 97.44 206 SER B O 1
ATOM 5463 N N . LYS B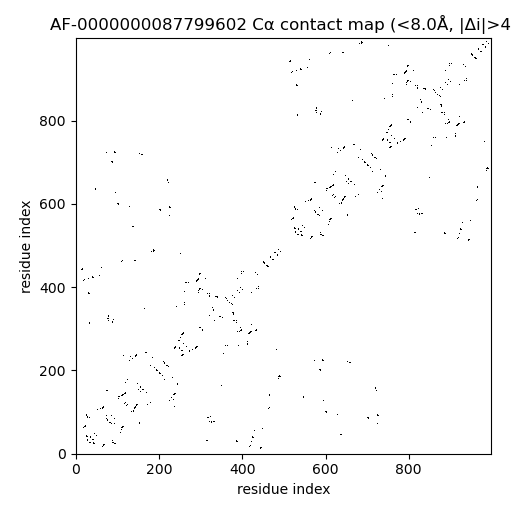 1 207 ? 20.734 18.875 -8.133 1 98 207 LYS B N 1
ATOM 5464 C CA . LYS B 1 207 ? 21.062 17.469 -8.336 1 98 207 LYS B CA 1
ATOM 5465 C C . LYS B 1 207 ? 19.797 16.609 -8.43 1 98 207 LYS B C 1
ATOM 5467 O O . LYS B 1 207 ? 19.859 15.391 -8.32 1 98 207 LYS B O 1
ATOM 5472 N N . ILE B 1 208 ? 18.719 17.234 -8.539 1 97.69 208 ILE B N 1
ATOM 5473 C CA . ILE B 1 208 ? 17.438 16.594 -8.719 1 97.69 208 ILE B CA 1
ATOM 5474 C C . ILE B 1 208 ? 16.75 17.156 -9.961 1 97.69 208 ILE B C 1
ATOM 5476 O O . ILE B 1 208 ? 16.438 18.344 -10.023 1 97.69 208 ILE B O 1
ATOM 5480 N N . ARG B 1 209 ? 16.484 16.344 -10.922 1 94.75 209 ARG B N 1
ATOM 5481 C CA . ARG B 1 209 ? 15.961 16.875 -12.18 1 94.75 209 ARG B CA 1
ATOM 5482 C C . ARG B 1 209 ? 14.523 16.422 -12.406 1 94.75 209 ARG B C 1
ATOM 5484 O O . ARG B 1 209 ? 14.172 15.281 -12.078 1 94.75 209 ARG B O 1
ATOM 5491 N N . PRO B 1 210 ? 13.719 17.266 -12.969 1 93.75 210 PRO B N 1
ATOM 5492 C CA . PRO B 1 210 ? 12.398 16.844 -13.422 1 93.75 210 PRO B CA 1
ATOM 5493 C C . PRO B 1 210 ? 12.461 15.844 -14.578 1 93.75 210 PRO B C 1
ATOM 5495 O O . PRO B 1 210 ? 13.32 15.961 -15.453 1 93.75 210 PRO B O 1
ATOM 5498 N N . ILE B 1 211 ? 11.633 14.875 -14.531 1 95.62 211 ILE B N 1
ATOM 5499 C CA . ILE B 1 211 ? 11.453 13.922 -15.617 1 95.62 211 ILE B CA 1
ATOM 5500 C C . ILE B 1 211 ? 10.32 14.391 -16.531 1 95.62 211 ILE B C 1
ATOM 5502 O O . ILE B 1 211 ? 9.195 14.594 -16.078 1 95.62 211 ILE B O 1
ATOM 5506 N N . ASN B 1 212 ? 10.664 14.641 -17.719 1 94 212 ASN B N 1
ATOM 5507 C CA . ASN B 1 212 ? 9.688 15.016 -18.734 1 94 212 ASN B CA 1
ATOM 5508 C C . ASN B 1 212 ? 9.469 13.883 -19.734 1 94 212 ASN B C 1
ATOM 5510 O O . ASN B 1 212 ? 10.344 13.586 -20.547 1 94 212 ASN B O 1
ATOM 5514 N N . HIS B 1 213 ? 8.336 13.266 -19.656 1 95.5 213 HIS B N 1
ATOM 5515 C CA . HIS B 1 213 ? 7.988 12.18 -20.578 1 95.5 213 HIS B CA 1
ATOM 5516 C C . HIS B 1 213 ? 6.711 12.5 -21.344 1 95.5 213 HIS B C 1
ATOM 5518 O O . HIS B 1 213 ? 5.688 12.844 -20.734 1 95.5 213 HIS B O 1
ATOM 5524 N N . LYS B 1 214 ? 6.742 12.438 -22.609 1 94.81 214 LYS B N 1
ATOM 5525 C CA . LYS B 1 214 ? 5.598 12.555 -23.516 1 94.81 214 LYS B CA 1
ATOM 5526 C C . LYS B 1 214 ? 5.574 11.414 -24.516 1 94.81 214 LYS B C 1
ATOM 5528 O O . LYS B 1 214 ? 6.148 11.531 -25.609 1 94.81 214 LYS B O 1
ATOM 5533 N N . GLY B 1 215 ? 4.875 10.391 -24.172 1 95.56 215 GLY B N 1
ATOM 5534 C CA . GLY B 1 215 ? 4.789 9.234 -25.047 1 95.56 215 GLY B CA 1
ATOM 5535 C C . GLY B 1 215 ? 3.389 8.984 -25.562 1 95.56 215 GLY B C 1
ATOM 5536 O O . GLY B 1 215 ? 2.512 9.844 -25.438 1 95.56 215 GLY B O 1
ATOM 5537 N N . LYS B 1 216 ? 3.211 7.836 -26.203 1 95.56 216 LYS B N 1
ATOM 5538 C CA . LYS B 1 216 ? 1.918 7.434 -26.75 1 95.56 216 LYS B CA 1
ATOM 5539 C C . LYS B 1 216 ? 0.913 7.152 -25.641 1 95.56 216 LYS B C 1
ATOM 5541 O O . LYS B 1 216 ? -0.268 7.484 -25.766 1 95.56 216 LYS B O 1
ATOM 5546 N N . TYR B 1 217 ? 1.408 6.594 -24.531 1 94.38 217 TYR B N 1
ATOM 5547 C CA . TYR B 1 217 ? 0.493 6.078 -23.516 1 94.38 217 TYR B CA 1
ATOM 5548 C C . TYR B 1 217 ? 0.543 6.93 -22.25 1 94.38 217 TYR B C 1
ATOM 5550 O O . TYR B 1 217 ? -0.441 7.012 -21.516 1 94.38 217 TYR B O 1
ATOM 5558 N N . PHE B 1 218 ? 1.706 7.527 -22.016 1 94.69 218 PHE B N 1
ATOM 5559 C CA . PHE B 1 218 ? 1.873 8.227 -20.75 1 94.69 218 PHE B CA 1
ATOM 5560 C C . PHE B 1 218 ? 2.521 9.594 -20.969 1 94.69 218 PHE B C 1
ATOM 5562 O O . PHE B 1 218 ? 3.301 9.773 -21.906 1 94.69 218 PHE B O 1
ATOM 5569 N N . GLN B 1 219 ? 2.176 10.516 -20.062 1 94.12 219 GLN B N 1
ATOM 5570 C CA . GLN B 1 219 ? 2.789 11.836 -19.984 1 94.12 219 GLN B CA 1
ATOM 5571 C C . GLN B 1 219 ? 2.938 12.289 -18.531 1 94.12 219 GLN B C 1
ATOM 5573 O O . GLN B 1 219 ? 2.049 12.055 -17.703 1 94.12 219 GLN B O 1
ATOM 5578 N N . LEU B 1 220 ? 4.141 12.828 -18.234 1 92.75 220 LEU B N 1
ATOM 5579 C CA . LEU B 1 220 ? 4.32 13.43 -16.922 1 92.75 220 LEU B CA 1
ATOM 5580 C C . LEU B 1 220 ? 5.492 14.406 -16.922 1 92.75 220 LEU B C 1
ATOM 5582 O O . LEU B 1 220 ? 6.34 14.359 -17.812 1 92.75 220 LEU B O 1
ATOM 5586 N N . ASN B 1 221 ? 5.469 15.328 -16.016 1 93.56 221 ASN B N 1
ATOM 5587 C CA . ASN B 1 221 ? 6.496 16.328 -15.75 1 93.56 221 ASN B CA 1
ATOM 5588 C C . ASN B 1 221 ? 6.699 16.531 -14.25 1 93.56 221 ASN B C 1
ATOM 5590 O O . ASN B 1 221 ? 5.996 17.328 -13.633 1 93.56 221 ASN B O 1
ATOM 5594 N N . THR B 1 222 ? 7.664 15.859 -13.68 1 94.19 222 THR B N 1
ATOM 5595 C CA . THR B 1 222 ? 7.867 15.898 -12.234 1 94.19 222 THR B CA 1
ATOM 5596 C C . THR B 1 222 ? 9.18 15.219 -11.859 1 94.19 222 THR B C 1
ATOM 5598 O O . THR B 1 222 ? 9.641 14.312 -12.555 1 94.19 222 THR B O 1
ATOM 5601 N N . PRO B 1 223 ? 9.852 15.758 -10.875 1 96.44 223 PRO B N 1
ATOM 5602 C CA . PRO B 1 223 ? 10.859 14.883 -10.266 1 96.44 223 PRO B CA 1
ATOM 5603 C C . PRO B 1 223 ? 10.234 13.695 -9.531 1 96.44 223 PRO B C 1
ATOM 5605 O O . PRO B 1 223 ? 9.039 13.719 -9.219 1 96.44 223 PRO B O 1
ATOM 5608 N N . HIS B 1 224 ? 11.016 12.609 -9.398 1 97.81 224 HIS B N 1
ATOM 5609 C CA . HIS B 1 224 ? 10.547 11.547 -8.508 1 97.81 224 HIS B CA 1
ATOM 5610 C C . HIS B 1 224 ? 10.406 12.055 -7.078 1 97.81 224 HIS B C 1
ATOM 5612 O O . HIS B 1 224 ? 11.281 12.766 -6.578 1 97.81 224 HIS B O 1
ATOM 5618 N N . ILE B 1 225 ? 9.422 11.781 -6.398 1 97.69 225 ILE B N 1
ATOM 5619 C CA . ILE B 1 225 ? 9.047 12.391 -5.125 1 97.69 225 ILE B CA 1
ATOM 5620 C C . ILE B 1 225 ? 9.75 11.664 -3.98 1 97.69 225 ILE B C 1
ATOM 5622 O O . ILE B 1 225 ? 9.797 12.164 -2.855 1 97.69 225 ILE B O 1
ATOM 5626 N N . VAL B 1 226 ? 10.234 10.469 -4.234 1 98.56 226 VAL B N 1
ATOM 5627 C CA . VAL B 1 226 ? 10.945 9.703 -3.217 1 98.56 226 VAL B CA 1
ATOM 5628 C C . VAL B 1 226 ? 12.445 9.719 -3.506 1 98.56 226 VAL B C 1
ATOM 5630 O O . VAL B 1 226 ? 12.859 9.562 -4.656 1 98.56 226 VAL B O 1
ATOM 5633 N N . ASP B 1 227 ? 13.242 9.953 -2.516 1 98.38 227 ASP B N 1
ATOM 5634 C CA . ASP B 1 227 ? 14.695 9.914 -2.656 1 98.38 227 ASP B CA 1
ATOM 5635 C C . ASP B 1 227 ? 15.188 8.508 -2.977 1 98.38 227 ASP B C 1
ATOM 5637 O O . ASP B 1 227 ? 14.453 7.531 -2.783 1 98.38 227 ASP B O 1
ATOM 5641 N N . PRO B 1 228 ? 16.406 8.367 -3.484 1 98.06 228 PRO B N 1
ATOM 5642 C CA . PRO B 1 228 ? 16.906 7.074 -3.963 1 98.06 228 PRO B CA 1
ATOM 5643 C C . PRO B 1 228 ? 16.906 6.004 -2.873 1 98.06 228 PRO B C 1
ATOM 5645 O O . PRO B 1 228 ? 17.438 6.23 -1.781 1 98.06 228 PRO B O 1
ATOM 5648 N N . SER B 1 229 ? 16.312 4.898 -3.174 1 98.12 229 SER B N 1
ATOM 5649 C CA . SER B 1 229 ? 16.266 3.738 -2.289 1 98.12 229 SER B CA 1
ATOM 5650 C C . SER B 1 229 ? 17.422 2.785 -2.568 1 98.12 229 SER B C 1
ATOM 5652 O O . SER B 1 229 ? 18.172 2.975 -3.527 1 98.12 229 SER B O 1
ATOM 5654 N N . PRO B 1 230 ? 17.609 1.737 -1.749 1 97.5 230 PRO B N 1
ATOM 5655 C CA . PRO B 1 230 ? 18.781 0.884 -1.868 1 97.5 230 PRO B CA 1
ATOM 5656 C C . PRO B 1 230 ? 18.953 0.301 -3.27 1 97.5 230 PRO B C 1
ATOM 5658 O O . PRO B 1 230 ? 20.078 0.256 -3.793 1 97.5 230 PRO B O 1
ATOM 5661 N N . GLN B 1 231 ? 17.859 -0.13 -3.896 1 98.44 231 GLN B N 1
ATOM 5662 C CA . GLN B 1 231 ? 17.984 -0.728 -5.223 1 98.44 231 GLN B CA 1
ATOM 5663 C C . GLN B 1 231 ? 17.719 0.301 -6.316 1 98.44 231 GLN B C 1
ATOM 5665 O O . GLN B 1 231 ? 18.031 0.073 -7.484 1 98.44 231 GLN B O 1
ATOM 5670 N N . ARG B 1 232 ? 17.016 1.404 -5.945 1 98.38 232 ARG B N 1
ATOM 5671 C CA . ARG B 1 232 ? 16.391 2.314 -6.898 1 98.38 232 ARG B CA 1
ATOM 5672 C C . ARG B 1 232 ? 15.312 1.599 -7.715 1 98.38 232 ARG B C 1
ATOM 5674 O O . ARG B 1 232 ? 14.227 1.311 -7.211 1 98.38 232 ARG B O 1
ATOM 5681 N N . THR B 1 233 ? 15.727 0.942 -8.844 1 98.88 233 THR B N 1
ATOM 5682 C CA . THR B 1 233 ? 14.82 0.043 -9.547 1 98.88 233 THR B CA 1
ATOM 5683 C C . THR B 1 233 ? 14.688 -1.283 -8.805 1 98.88 233 THR B C 1
ATOM 5685 O O . THR B 1 233 ? 15.688 -1.949 -8.531 1 98.88 233 THR B O 1
ATOM 5688 N N . PRO B 1 234 ? 13.484 -1.677 -8.383 1 98.75 234 PRO B N 1
ATOM 5689 C CA . PRO B 1 234 ? 13.336 -2.986 -7.746 1 98.75 234 PRO B CA 1
ATOM 5690 C C . PRO B 1 234 ? 13.766 -4.137 -8.656 1 98.75 234 PRO B C 1
ATOM 5692 O O . PRO B 1 234 ? 13.82 -3.977 -9.875 1 98.75 234 PRO B O 1
ATOM 5695 N N . PHE B 1 235 ? 14.133 -5.277 -8.039 1 98.81 235 PHE B N 1
ATOM 5696 C CA . PHE B 1 235 ? 14.414 -6.461 -8.844 1 98.81 235 PHE B CA 1
ATOM 5697 C C . PHE B 1 235 ? 13.219 -6.809 -9.734 1 98.81 235 PHE B C 1
ATOM 5699 O O . PHE B 1 235 ? 12.078 -6.773 -9.281 1 98.81 235 PHE B O 1
ATOM 5706 N N . LEU B 1 236 ? 13.43 -7.121 -11.039 1 98.88 236 LEU B N 1
ATOM 5707 C CA . LEU B 1 236 ? 12.344 -7.148 -12.008 1 98.88 236 LEU B CA 1
ATOM 5708 C C . LEU B 1 236 ? 12.031 -8.578 -12.438 1 98.88 236 LEU B C 1
ATOM 5710 O O . LEU B 1 236 ? 12.828 -9.203 -13.133 1 98.88 236 LEU B O 1
ATOM 5714 N N . PHE B 1 237 ? 10.836 -9 -12 1 98.44 237 PHE B N 1
ATOM 5715 C CA . PHE B 1 237 ? 10.266 -10.266 -12.445 1 98.44 237 PHE B CA 1
ATOM 5716 C C . PHE B 1 237 ? 9.305 -10.047 -13.609 1 98.44 237 PHE B C 1
ATOM 5718 O O . PHE B 1 237 ? 8.742 -8.961 -13.758 1 98.44 237 PHE B O 1
ATOM 5725 N N . GLN B 1 238 ? 9.156 -11.016 -14.375 1 95.62 238 GLN B N 1
ATOM 5726 C CA . GLN B 1 238 ? 8.125 -11.047 -15.406 1 95.62 238 GLN B CA 1
ATOM 5727 C C . GLN B 1 238 ? 7.605 -12.469 -15.617 1 95.62 238 GLN B C 1
ATOM 5729 O O . GLN B 1 238 ? 8.328 -13.438 -15.391 1 95.62 238 GLN B O 1
ATOM 5734 N N . ALA B 1 239 ? 6.273 -12.43 -15.93 1 85.62 239 ALA B N 1
ATOM 5735 C CA . ALA B 1 239 ? 5.68 -13.734 -16.219 1 85.62 239 ALA B CA 1
ATOM 5736 C C . ALA B 1 239 ? 5.086 -13.758 -17.625 1 85.62 239 ALA B C 1
ATOM 5738 O O . ALA B 1 239 ? 4.562 -12.75 -18.109 1 85.62 239 ALA B O 1
ATOM 5739 N N . GLY B 1 240 ? 5.59 -14.422 -18.609 1 76.62 240 GLY B N 1
ATOM 5740 C CA . GLY B 1 240 ? 5.055 -14.539 -19.953 1 76.62 240 GLY B CA 1
ATOM 5741 C C . GLY B 1 240 ? 6.074 -15.055 -20.969 1 76.62 240 GLY B C 1
ATOM 5742 O O . GLY B 1 240 ? 7.223 -14.609 -20.969 1 76.62 240 GLY B O 1
ATOM 5743 N N . THR B 1 241 ? 5.617 -15.969 -21.781 1 78.19 241 THR B N 1
ATOM 5744 C CA . THR B 1 241 ? 6.559 -16.547 -22.734 1 78.19 241 THR B CA 1
ATOM 5745 C C . THR B 1 241 ? 6.016 -16.469 -24.156 1 78.19 241 THR B C 1
ATOM 5747 O O . THR B 1 241 ? 6.492 -17.172 -25.047 1 78.19 241 THR B O 1
ATOM 5750 N N . SER B 1 242 ? 4.902 -15.602 -24.266 1 83.19 242 SER B N 1
ATOM 5751 C CA . SER B 1 242 ? 4.5 -15.281 -25.625 1 83.19 242 SER B CA 1
ATOM 5752 C C . SER B 1 242 ? 5.613 -14.562 -26.375 1 83.19 242 SER B C 1
ATOM 5754 O O . SER B 1 242 ? 6.633 -14.195 -25.781 1 83.19 242 SER B O 1
ATOM 5756 N N . SER B 1 243 ? 5.426 -14.414 -27.672 1 88.19 243 SER B N 1
ATOM 5757 C CA . SER B 1 243 ? 6.445 -13.711 -28.438 1 88.19 243 SER B CA 1
ATOM 5758 C C . SER B 1 243 ? 6.695 -12.312 -27.891 1 88.19 243 SER B C 1
ATOM 5760 O O . SER B 1 243 ? 7.84 -11.945 -27.609 1 88.19 243 SER B O 1
ATOM 5762 N N . ALA B 1 244 ? 5.609 -11.578 -27.75 1 90.94 244 ALA B N 1
ATOM 5763 C CA . ALA B 1 244 ? 5.734 -10.242 -27.188 1 90.94 244 ALA B CA 1
ATOM 5764 C C . ALA B 1 244 ? 6.262 -10.289 -25.75 1 90.94 244 ALA B C 1
ATOM 5766 O O . ALA B 1 244 ? 7.078 -9.461 -25.359 1 90.94 244 ALA B O 1
ATOM 5767 N N . GLY B 1 245 ? 5.789 -11.281 -25.016 1 92.38 245 GLY B N 1
ATOM 5768 C CA . GLY B 1 245 ? 6.258 -11.469 -23.656 1 92.38 245 GLY B CA 1
ATOM 5769 C C . GLY B 1 245 ? 7.734 -11.812 -23.578 1 92.38 245 GLY B C 1
ATOM 5770 O O . GLY B 1 245 ? 8.453 -11.305 -22.703 1 92.38 245 GLY B O 1
ATOM 5771 N N . SER B 1 246 ? 8.148 -12.656 -24.469 1 94.44 246 SER B N 1
ATOM 5772 C CA . SER B 1 246 ? 9.555 -13.055 -24.5 1 94.44 246 SER B CA 1
ATOM 5773 C C . SER B 1 246 ? 10.453 -11.867 -24.859 1 94.44 246 SER B C 1
ATOM 5775 O O . SER B 1 246 ? 11.523 -11.711 -24.281 1 94.44 246 SER B O 1
ATOM 5777 N N . SER B 1 247 ? 10.016 -11.109 -25.797 1 95.88 247 SER B N 1
ATOM 5778 C CA . SER B 1 247 ? 10.758 -9.906 -26.172 1 95.88 247 SER B CA 1
ATOM 5779 C C . SER B 1 247 ? 10.844 -8.93 -25 1 95.88 247 SER B C 1
ATOM 5781 O O . SER B 1 247 ? 11.906 -8.367 -24.734 1 95.88 247 SER B O 1
ATOM 5783 N N . PHE B 1 248 ? 9.734 -8.742 -24.359 1 96.81 248 PHE B N 1
ATOM 5784 C CA . PHE B 1 248 ? 9.688 -7.887 -23.188 1 96.81 248 PHE B CA 1
ATOM 5785 C C . PHE B 1 248 ? 10.625 -8.406 -22.094 1 96.81 248 PHE B C 1
ATOM 5787 O O . PHE B 1 248 ? 11.383 -7.633 -21.5 1 96.81 248 PHE B O 1
ATOM 5794 N N . ALA B 1 249 ? 10.57 -9.664 -21.828 1 96.69 249 ALA B N 1
ATOM 5795 C CA . ALA B 1 249 ? 11.414 -10.297 -20.828 1 96.69 249 ALA B CA 1
ATOM 5796 C C . ALA B 1 249 ? 12.898 -10.117 -21.156 1 96.69 249 ALA B C 1
ATOM 5798 O O . ALA B 1 249 ? 13.695 -9.766 -20.297 1 96.69 249 ALA B O 1
ATOM 5799 N N . ALA B 1 250 ? 13.234 -10.383 -22.344 1 97.62 250 ALA B N 1
ATOM 5800 C CA . ALA B 1 250 ? 14.625 -10.266 -22.781 1 97.62 250 ALA B CA 1
ATOM 5801 C C . ALA B 1 250 ? 15.148 -8.852 -22.562 1 97.62 250 ALA B C 1
ATOM 5803 O O . ALA B 1 250 ? 16.344 -8.656 -22.297 1 97.62 250 ALA B O 1
ATOM 5804 N N . THR B 1 251 ? 14.25 -7.93 -22.672 1 97.88 251 THR B N 1
ATOM 5805 C CA . THR B 1 251 ? 14.641 -6.527 -22.547 1 97.88 251 THR B CA 1
ATOM 5806 C C . THR B 1 251 ? 14.711 -6.113 -21.078 1 97.88 251 THR B C 1
ATOM 5808 O O . THR B 1 251 ? 15.711 -5.547 -20.641 1 97.88 251 THR B O 1
ATOM 5811 N N . HIS B 1 252 ? 13.695 -6.441 -20.281 1 98.44 252 HIS B N 1
ATOM 5812 C CA . HIS B 1 252 ? 13.523 -5.758 -19.016 1 98.44 252 HIS B CA 1
ATOM 5813 C C . HIS B 1 252 ? 13.75 -6.715 -17.844 1 98.44 252 HIS B C 1
ATOM 5815 O O . HIS B 1 252 ? 14.164 -6.289 -16.766 1 98.44 252 HIS B O 1
ATOM 5821 N N . ALA B 1 253 ? 13.445 -7.961 -17.969 1 98.5 253 ALA B N 1
ATOM 5822 C CA . ALA B 1 253 ? 13.359 -8.859 -16.812 1 98.5 253 ALA B CA 1
ATOM 5823 C C . ALA B 1 253 ? 14.75 -9.211 -16.281 1 98.5 253 ALA B C 1
ATOM 5825 O O . ALA B 1 253 ? 15.711 -9.297 -17.062 1 98.5 253 ALA B O 1
ATOM 5826 N N . GLU B 1 254 ? 14.859 -9.336 -15 1 98.75 254 GLU B N 1
ATOM 5827 C CA . GLU B 1 254 ? 16.016 -9.945 -14.344 1 98.75 254 GLU B CA 1
ATOM 5828 C C . GLU B 1 254 ? 15.734 -11.383 -13.93 1 98.75 254 GLU B C 1
ATOM 5830 O O . GLU B 1 254 ? 16.656 -12.164 -13.695 1 98.75 254 GLU B O 1
ATOM 5835 N N . ALA B 1 255 ? 14.477 -11.703 -13.828 1 98.56 255 ALA B N 1
ATOM 5836 C CA . ALA B 1 255 ? 14 -13.062 -13.586 1 98.56 255 ALA B CA 1
ATOM 5837 C C . ALA B 1 255 ? 12.672 -13.32 -14.297 1 98.56 255 ALA B C 1
ATOM 5839 O O . ALA B 1 255 ? 11.844 -12.414 -14.422 1 98.56 255 ALA B O 1
ATOM 5840 N N . ILE B 1 256 ? 12.484 -14.492 -14.742 1 97.5 256 ILE B N 1
ATOM 5841 C CA . ILE B 1 256 ? 11.227 -14.852 -15.391 1 97.5 256 ILE B CA 1
ATOM 5842 C C . ILE B 1 256 ? 10.633 -16.078 -14.711 1 97.5 256 ILE B C 1
ATOM 5844 O O . ILE B 1 256 ? 11.359 -16.984 -14.281 1 97.5 256 ILE B O 1
ATOM 5848 N N . PHE B 1 257 ? 9.359 -16.031 -14.602 1 94.5 257 PHE B N 1
ATOM 5849 C CA . PHE B 1 257 ? 8.578 -17.172 -14.109 1 94.5 257 PHE B CA 1
ATOM 5850 C C . PHE B 1 257 ? 7.961 -17.938 -15.273 1 94.5 257 PHE B C 1
ATOM 5852 O O . PHE B 1 257 ? 7.297 -17.359 -16.125 1 94.5 257 PHE B O 1
ATOM 5859 N N . VAL B 1 258 ? 8.18 -19.219 -15.266 1 91 258 VAL B N 1
ATOM 5860 C CA . VAL B 1 258 ? 7.645 -20.062 -16.328 1 91 258 VAL B CA 1
ATOM 5861 C C . VAL B 1 258 ? 6.887 -21.25 -15.719 1 91 258 VAL B C 1
ATOM 5863 O O . VAL B 1 258 ? 7.188 -21.672 -14.602 1 91 258 VAL B O 1
ATOM 5866 N N . SER B 1 259 ? 5.91 -21.625 -16.469 1 87.25 259 SER B N 1
ATOM 5867 C CA . SER B 1 259 ? 5.16 -22.812 -16.078 1 87.25 259 SER B CA 1
ATOM 5868 C C . SER B 1 259 ? 5.004 -23.766 -17.266 1 87.25 259 SER B C 1
ATOM 5870 O O . SER B 1 259 ? 4.816 -23.344 -18.391 1 87.25 259 SER B O 1
ATOM 5872 N N . GLY B 1 260 ? 5.195 -25.031 -16.953 1 82.69 260 GLY B N 1
ATOM 5873 C CA . GLY B 1 260 ? 5.027 -26.094 -17.922 1 82.69 260 GLY B CA 1
ATOM 5874 C C . GLY B 1 260 ? 4.949 -27.469 -17.297 1 82.69 260 GLY B C 1
ATOM 5875 O O . GLY B 1 260 ? 5.379 -27.656 -16.156 1 82.69 260 GLY B O 1
ATOM 5876 N N . HIS B 1 261 ? 4.41 -28.375 -18.062 1 77.81 261 HIS B N 1
ATOM 5877 C CA . HIS B 1 261 ? 4.18 -29.703 -17.531 1 77.81 261 HIS B CA 1
ATOM 5878 C C . HIS B 1 261 ? 5.418 -30.578 -17.672 1 77.81 261 HIS B C 1
ATOM 5880 O O . HIS B 1 261 ? 5.504 -31.656 -17.078 1 77.81 261 HIS B O 1
ATOM 5886 N N . SER B 1 262 ? 6.375 -30.062 -18.516 1 83.62 262 SER B N 1
ATOM 5887 C CA . SER B 1 262 ? 7.613 -30.828 -18.656 1 83.62 262 SER B CA 1
ATOM 5888 C C . SER B 1 262 ? 8.797 -29.906 -18.922 1 83.62 262 SER B C 1
ATOM 5890 O O . SER B 1 262 ? 8.625 -28.812 -19.469 1 83.62 262 SER B O 1
ATOM 5892 N N . ALA B 1 263 ? 9.953 -30.375 -18.547 1 90.25 263 ALA B N 1
ATOM 5893 C CA . ALA B 1 263 ? 11.188 -29.625 -18.766 1 90.25 263 ALA B CA 1
ATOM 5894 C C . ALA B 1 263 ? 11.469 -29.438 -20.25 1 90.25 263 ALA B C 1
ATOM 5896 O O . ALA B 1 263 ? 11.984 -28.391 -20.656 1 90.25 263 ALA B O 1
ATOM 5897 N N . SER B 1 264 ? 11.086 -30.453 -21.016 1 88.19 264 SER B N 1
ATOM 5898 C CA . SER B 1 264 ? 11.375 -30.422 -22.453 1 88.19 264 SER B CA 1
ATOM 5899 C C . SER B 1 264 ? 10.578 -29.328 -23.141 1 88.19 264 SER B C 1
ATOM 5901 O O . SER B 1 264 ? 11.016 -28.781 -24.156 1 88.19 264 SER B O 1
ATOM 5903 N N . VAL B 1 265 ? 9.422 -28.984 -22.578 1 84.19 265 VAL B N 1
ATOM 5904 C CA . VAL B 1 265 ? 8.586 -27.922 -23.125 1 84.19 265 VAL B CA 1
ATOM 5905 C C . VAL B 1 265 ? 9.172 -26.562 -22.766 1 84.19 265 VAL B C 1
ATOM 5907 O O . VAL B 1 265 ? 9.094 -25.625 -23.562 1 84.19 265 VAL B O 1
ATOM 5910 N N . LEU B 1 266 ? 9.828 -26.484 -21.672 1 91.44 266 LEU B N 1
ATOM 5911 C CA . LEU B 1 266 ? 10.32 -25.203 -21.172 1 91.44 266 LEU B CA 1
ATOM 5912 C C . LEU B 1 266 ? 11.672 -24.859 -21.797 1 91.44 266 LEU B C 1
ATOM 5914 O O . LEU B 1 266 ? 11.977 -23.672 -22.016 1 91.44 266 LEU B O 1
ATOM 5918 N N . ARG B 1 267 ? 12.461 -25.875 -22.078 1 94.69 267 ARG B N 1
ATOM 5919 C CA . ARG B 1 267 ? 13.852 -25.688 -22.5 1 94.69 267 ARG B CA 1
ATOM 5920 C C . ARG B 1 267 ? 13.938 -24.797 -23.719 1 94.69 267 ARG B C 1
ATOM 5922 O O . ARG B 1 267 ? 14.695 -23.812 -23.734 1 94.69 267 ARG B O 1
ATOM 5929 N N . PRO B 1 268 ? 13.148 -25.062 -24.797 1 93.62 268 PRO B N 1
ATOM 5930 C CA . PRO B 1 268 ? 13.266 -24.203 -25.969 1 93.62 268 PRO B CA 1
ATOM 5931 C C . PRO B 1 268 ? 12.805 -22.766 -25.703 1 93.62 268 PRO B C 1
ATOM 5933 O O . PRO B 1 268 ? 13.344 -21.828 -26.281 1 93.62 268 PRO B O 1
ATOM 5936 N N . LYS B 1 269 ? 11.805 -22.594 -24.922 1 92.38 269 LYS B N 1
ATOM 5937 C CA . LYS B 1 269 ? 11.32 -21.25 -24.578 1 92.38 269 LYS B CA 1
ATOM 5938 C C . LYS B 1 269 ? 12.391 -20.469 -23.828 1 92.38 269 LYS B C 1
ATOM 5940 O O . LYS B 1 269 ? 12.617 -19.281 -24.125 1 92.38 269 LYS B O 1
ATOM 5945 N N . ILE B 1 270 ? 13.031 -21.109 -22.891 1 96.19 270 ILE B N 1
ATOM 5946 C CA . ILE B 1 270 ? 14.086 -20.484 -22.094 1 96.19 270 ILE B CA 1
ATOM 5947 C C . ILE B 1 270 ? 15.273 -20.141 -22.984 1 96.19 270 ILE B C 1
ATOM 5949 O O . ILE B 1 270 ? 15.805 -19.031 -22.922 1 96.19 270 ILE B O 1
ATOM 5953 N N . ALA B 1 271 ? 15.617 -21.078 -23.812 1 97 271 ALA B N 1
ATOM 5954 C CA . ALA B 1 271 ? 16.719 -20.859 -24.75 1 97 271 ALA B CA 1
ATOM 5955 C C . ALA B 1 271 ? 16.422 -19.656 -25.656 1 97 271 ALA B C 1
ATOM 5957 O O . ALA B 1 271 ? 17.328 -18.859 -25.953 1 97 271 ALA B O 1
ATOM 5958 N N . HIS B 1 272 ? 15.219 -19.562 -26.078 1 96.44 272 HIS B N 1
ATOM 5959 C CA . HIS B 1 272 ? 14.82 -18.469 -26.953 1 96.44 272 HIS B CA 1
ATOM 5960 C C . HIS B 1 272 ? 14.953 -17.125 -26.25 1 96.44 272 HIS B C 1
ATOM 5962 O O . HIS B 1 272 ? 15.484 -16.172 -26.828 1 96.44 272 HIS B O 1
ATOM 5968 N N . ILE B 1 273 ? 14.484 -17 -25.047 1 97 273 ILE B N 1
ATOM 5969 C CA . ILE B 1 273 ? 14.562 -15.758 -24.281 1 97 273 ILE B CA 1
ATOM 5970 C C . ILE B 1 273 ? 16.016 -15.383 -24.078 1 97 273 ILE B C 1
ATOM 5972 O O . ILE B 1 273 ? 16.391 -14.211 -24.219 1 97 273 ILE B O 1
ATOM 5976 N N . ARG B 1 274 ? 16.844 -16.328 -23.703 1 97.38 274 ARG B N 1
ATOM 5977 C CA . ARG B 1 274 ? 18.266 -16.078 -23.5 1 97.38 274 ARG B CA 1
ATOM 5978 C C . ARG B 1 274 ? 18.938 -15.641 -24.797 1 97.38 274 ARG B C 1
ATOM 5980 O O . ARG B 1 274 ? 19.828 -14.789 -24.781 1 97.38 274 ARG B O 1
ATOM 5987 N N . GLN B 1 275 ? 18.516 -16.234 -25.875 1 98.06 275 GLN B N 1
ATOM 5988 C CA . GLN B 1 275 ? 19.031 -15.82 -27.172 1 98.06 275 GLN B CA 1
ATOM 5989 C C . GLN B 1 275 ? 18.656 -14.367 -27.469 1 98.06 275 GLN B C 1
ATOM 5991 O O . GLN B 1 275 ? 19.484 -13.594 -27.938 1 98.06 275 GLN B O 1
ATOM 5996 N N . LEU B 1 276 ? 17.391 -14.039 -27.297 1 97.94 276 LEU B N 1
ATOM 5997 C CA . LEU B 1 276 ? 16.938 -12.664 -27.5 1 97.94 276 LEU B CA 1
ATOM 5998 C C . LEU B 1 276 ? 17.734 -11.695 -26.641 1 97.94 276 LEU B C 1
ATOM 6000 O O . LEU B 1 276 ? 18.109 -10.609 -27.094 1 97.94 276 LEU B O 1
ATOM 6004 N N . ALA B 1 277 ? 18 -12.062 -25.375 1 98 277 ALA B N 1
ATOM 6005 C CA . ALA B 1 277 ? 18.781 -11.227 -24.484 1 98 277 ALA B CA 1
ATOM 6006 C C . ALA B 1 277 ? 20.203 -11.016 -25.031 1 98 277 ALA B C 1
ATOM 6008 O O . ALA B 1 277 ? 20.703 -9.898 -25.031 1 98 277 ALA B O 1
ATOM 6009 N N . ALA B 1 278 ? 20.781 -12.086 -25.5 1 98.31 278 ALA B N 1
ATOM 6010 C CA . ALA B 1 278 ? 22.125 -12.008 -26.078 1 98.31 278 ALA B CA 1
ATOM 6011 C C . ALA B 1 278 ? 22.141 -11.062 -27.266 1 98.31 278 ALA B C 1
ATOM 6013 O O . ALA B 1 278 ? 23.078 -10.281 -27.438 1 98.31 278 ALA B O 1
ATOM 6014 N N . GLU B 1 279 ? 21.156 -11.148 -28.031 1 98.19 279 GLU B N 1
ATOM 6015 C CA . GLU B 1 279 ? 21.047 -10.297 -29.219 1 98.19 279 GLU B CA 1
ATOM 6016 C C . GLU B 1 279 ? 20.953 -8.828 -28.844 1 98.19 279 GLU B C 1
ATOM 6018 O O . GLU B 1 279 ? 21.312 -7.949 -29.625 1 98.19 279 GLU B O 1
ATOM 6023 N N . ARG B 1 280 ? 20.562 -8.602 -27.641 1 96.88 280 ARG B N 1
ATOM 6024 C CA . ARG B 1 280 ? 20.391 -7.23 -27.172 1 96.88 280 ARG B CA 1
ATOM 6025 C C . ARG B 1 280 ? 21.594 -6.785 -26.344 1 96.88 280 ARG B C 1
ATOM 6027 O O . ARG B 1 280 ? 21.562 -5.727 -25.719 1 96.88 280 ARG B O 1
ATOM 6034 N N . GLY B 1 281 ? 22.594 -7.637 -26.234 1 97.62 281 GLY B N 1
ATOM 6035 C CA . GLY B 1 281 ? 23.828 -7.281 -25.562 1 97.62 281 GLY B CA 1
ATOM 6036 C C . GLY B 1 281 ? 23.828 -7.594 -24.078 1 97.62 281 GLY B C 1
ATOM 6037 O O . GLY B 1 281 ? 24.703 -7.148 -23.344 1 97.62 281 GLY B O 1
ATOM 6038 N N . ARG B 1 282 ? 22.859 -8.305 -23.641 1 98.19 282 ARG B N 1
ATOM 6039 C CA . ARG B 1 282 ? 22.797 -8.703 -22.234 1 98.19 282 ARG B CA 1
ATOM 6040 C C . ARG B 1 282 ? 23.438 -10.07 -22.016 1 98.19 282 ARG B C 1
ATOM 6042 O O . ARG B 1 282 ? 23.406 -10.914 -22.922 1 98.19 282 ARG B O 1
ATOM 6049 N N . ASP B 1 283 ? 24.016 -10.297 -20.875 1 98.06 283 ASP B N 1
ATOM 6050 C CA . ASP B 1 283 ? 24.406 -11.648 -20.469 1 98.06 283 ASP B CA 1
ATOM 6051 C C . ASP B 1 283 ? 23.188 -12.562 -20.359 1 98.06 283 ASP B C 1
ATOM 6053 O O . ASP B 1 283 ? 22.312 -12.344 -19.5 1 98.06 283 ASP B O 1
ATOM 6057 N N . PRO B 1 284 ? 23.094 -13.531 -21.188 1 97.12 284 PRO B N 1
ATOM 6058 C CA . PRO B 1 284 ? 21.922 -14.406 -21.141 1 97.12 284 PRO B CA 1
ATOM 6059 C C . PRO B 1 284 ? 21.703 -15.023 -19.75 1 97.12 284 PRO B C 1
ATOM 6061 O O . PRO B 1 284 ? 20.562 -15.305 -19.375 1 97.12 284 PRO B O 1
ATOM 6064 N N . ARG B 1 285 ? 22.734 -15.156 -19 1 95.88 285 ARG B N 1
ATOM 6065 C CA . ARG B 1 285 ? 22.625 -15.812 -17.703 1 95.88 285 ARG B CA 1
ATOM 6066 C C . ARG B 1 285 ? 22.203 -14.812 -16.625 1 95.88 285 ARG B C 1
ATOM 6068 O O . ARG B 1 285 ? 21.906 -15.203 -15.492 1 95.88 285 ARG B O 1
ATOM 6075 N N . SER B 1 286 ? 22.094 -13.562 -17.031 1 97.06 286 SER B N 1
ATOM 6076 C CA . SER B 1 286 ? 21.641 -12.562 -16.078 1 97.06 286 SER B CA 1
ATOM 6077 C C . SER B 1 286 ? 20.125 -12.664 -15.852 1 97.06 286 SER B C 1
ATOM 6079 O O . SER B 1 286 ? 19.609 -12.141 -14.867 1 97.06 286 SER B O 1
ATOM 6081 N N . ILE B 1 287 ? 19.484 -13.336 -16.734 1 98 287 ILE B N 1
ATOM 6082 C CA . ILE B 1 287 ? 18.062 -13.586 -16.547 1 98 287 ILE B CA 1
ATOM 6083 C C . ILE B 1 287 ? 17.859 -14.93 -15.852 1 98 287 ILE B C 1
ATOM 6085 O O . ILE B 1 287 ? 18.125 -15.984 -16.438 1 98 287 ILE B O 1
ATOM 6089 N N . LYS B 1 288 ? 17.453 -14.859 -14.641 1 98.31 288 LYS B N 1
ATOM 6090 C CA . LYS B 1 288 ? 17.172 -16.078 -13.891 1 98.31 288 LYS B CA 1
ATOM 6091 C C . LYS B 1 288 ? 15.797 -16.641 -14.242 1 98.31 288 LYS B C 1
ATOM 6093 O O . LYS B 1 288 ? 14.859 -15.883 -14.5 1 98.31 288 LYS B O 1
ATOM 6098 N N . VAL B 1 289 ? 15.719 -17.922 -14.273 1 98 289 VAL B N 1
ATOM 6099 C CA . VAL B 1 289 ? 14.469 -18.562 -14.664 1 98 289 VAL B CA 1
ATOM 6100 C C . VAL B 1 289 ? 13.953 -19.422 -13.516 1 98 289 VAL B C 1
ATOM 6102 O O . VAL B 1 289 ? 14.664 -20.297 -13.008 1 98 289 VAL B O 1
ATOM 6105 N N . PHE B 1 290 ? 12.734 -19.172 -13.078 1 97.81 290 PHE B N 1
ATOM 6106 C CA . PHE B 1 290 ? 12.055 -19.906 -12.023 1 97.81 290 PHE B CA 1
ATOM 6107 C C . PHE B 1 290 ? 10.836 -20.641 -12.578 1 97.81 290 PHE B C 1
ATOM 6109 O O . PHE B 1 290 ? 9.977 -20.031 -13.211 1 97.81 290 PHE B O 1
ATOM 6116 N N . ALA B 1 291 ? 10.727 -21.906 -12.32 1 95.88 291 ALA B N 1
ATOM 6117 C CA . ALA B 1 291 ? 9.562 -22.672 -12.758 1 95.88 291 ALA B CA 1
ATOM 6118 C C . ALA B 1 291 ? 8.633 -22.969 -11.586 1 95.88 291 ALA B C 1
ATOM 6120 O O . ALA B 1 291 ? 9.086 -23.141 -10.453 1 95.88 291 ALA B O 1
ATOM 6121 N N . THR B 1 292 ? 7.398 -23.016 -11.898 1 94.56 292 THR B N 1
ATOM 6122 C CA . THR B 1 292 ? 6.449 -23.484 -10.898 1 94.56 292 THR B CA 1
ATOM 6123 C C . THR B 1 292 ? 6.699 -24.953 -10.555 1 94.56 292 THR B C 1
ATOM 6125 O O . THR B 1 292 ? 6.973 -25.766 -11.445 1 94.56 292 THR B O 1
ATOM 6128 N N . PHE B 1 293 ? 6.664 -25.297 -9.359 1 96.31 293 PHE B N 1
ATOM 6129 C CA . PHE B 1 293 ? 6.766 -26.656 -8.859 1 96.31 293 PHE B CA 1
ATOM 6130 C C . PHE B 1 293 ? 6.012 -26.812 -7.543 1 96.31 293 PHE B C 1
ATOM 6132 O O . PHE B 1 293 ? 6.09 -25.938 -6.672 1 96.31 293 PHE B O 1
ATOM 6139 N N . THR B 1 294 ? 5.191 -27.812 -7.418 1 97.06 294 THR B N 1
ATOM 6140 C CA . THR B 1 294 ? 4.457 -28.062 -6.18 1 97.06 294 THR B CA 1
ATOM 6141 C C . THR B 1 294 ? 4.957 -29.328 -5.492 1 97.06 294 THR B C 1
ATOM 6143 O O . THR B 1 294 ? 4.633 -30.438 -5.914 1 97.06 294 THR B O 1
ATOM 6146 N N . PRO B 1 295 ? 5.629 -29.156 -4.414 1 98.19 295 PRO B N 1
ATOM 6147 C CA . PRO B 1 295 ? 6.148 -30.328 -3.703 1 98.19 295 PRO B CA 1
ATOM 6148 C C . PRO B 1 295 ? 5.168 -30.875 -2.662 1 98.19 295 PRO B C 1
ATOM 6150 O O . PRO B 1 295 ? 4.473 -30.094 -2.004 1 98.19 295 PRO B O 1
ATOM 6153 N N . ILE B 1 296 ? 5.012 -32.094 -2.604 1 97.88 296 ILE B N 1
ATOM 6154 C CA . ILE B 1 296 ? 4.395 -32.844 -1.506 1 97.88 296 ILE B CA 1
ATOM 6155 C C . ILE B 1 296 ? 5.414 -33.812 -0.89 1 97.88 296 ILE B C 1
ATOM 6157 O O . ILE B 1 296 ? 5.652 -34.875 -1.422 1 97.88 296 ILE B O 1
ATOM 6161 N N . VAL B 1 297 ? 5.973 -33.375 0.266 1 98.56 297 VAL B N 1
ATOM 6162 C CA . VAL B 1 297 ? 7.117 -34.094 0.838 1 98.56 297 VAL B CA 1
ATOM 6163 C C . VAL B 1 297 ? 6.711 -34.75 2.143 1 98.56 297 VAL B C 1
ATOM 6165 O O . VAL B 1 297 ? 5.969 -34.188 2.945 1 98.56 297 VAL B O 1
ATOM 6168 N N . GLY B 1 298 ? 7.059 -36 2.309 1 98 298 GLY B N 1
ATOM 6169 C CA . GLY B 1 298 ? 6.926 -36.75 3.551 1 98 298 GLY B CA 1
ATOM 6170 C C . GLY B 1 298 ? 8.234 -37.344 4.031 1 98 298 GLY B C 1
ATOM 6171 O O . GLY B 1 298 ? 9.25 -37.281 3.338 1 98 298 GLY B O 1
ATOM 6172 N N . ARG B 1 299 ? 8.312 -37.969 5.254 1 97.12 299 ARG B N 1
ATOM 6173 C CA . ARG B 1 299 ? 9.469 -38.688 5.777 1 97.12 299 ARG B CA 1
ATOM 6174 C C . ARG B 1 299 ? 9.781 -39.906 4.941 1 97.12 299 ARG B C 1
ATOM 6176 O O . ARG B 1 299 ? 10.938 -40.344 4.844 1 97.12 299 ARG B O 1
ATOM 6183 N N . THR B 1 300 ? 8.617 -40.375 4.391 1 98.12 300 THR B N 1
ATOM 6184 C CA . THR B 1 300 ? 8.695 -41.5 3.494 1 98.12 300 THR B CA 1
ATOM 6185 C C . THR B 1 300 ? 7.82 -41.281 2.266 1 98.12 300 THR B C 1
ATOM 6187 O O . THR B 1 300 ? 6.953 -40.406 2.258 1 98.12 300 THR B O 1
ATOM 6190 N N . ASP B 1 301 ? 8.109 -42.188 1.283 1 98.12 301 ASP B N 1
ATOM 6191 C CA . ASP B 1 301 ? 7.277 -42.125 0.087 1 98.12 301 ASP B CA 1
ATOM 6192 C C . ASP B 1 301 ? 5.82 -42.438 0.421 1 98.12 301 ASP B C 1
ATOM 6194 O O . ASP B 1 301 ? 4.906 -41.844 -0.143 1 98.12 301 ASP B O 1
ATOM 6198 N N . ALA B 1 302 ? 5.633 -43.344 1.299 1 98.31 302 ALA B N 1
ATOM 6199 C CA . ALA B 1 302 ? 4.285 -43.719 1.698 1 98.31 302 ALA B CA 1
ATOM 6200 C C . ALA B 1 302 ? 3.559 -42.562 2.377 1 98.31 302 ALA B C 1
ATOM 6202 O O . ALA B 1 302 ? 2.373 -42.344 2.129 1 98.31 302 ALA B O 1
ATOM 6203 N N . GLU B 1 303 ? 4.258 -41.875 3.225 1 98.19 303 GLU B N 1
ATOM 6204 C CA . GLU B 1 303 ? 3.672 -40.719 3.891 1 98.19 303 GLU B CA 1
ATOM 6205 C C . GLU B 1 303 ? 3.316 -39.625 2.885 1 98.19 303 GLU B C 1
ATOM 6207 O O . GLU B 1 303 ? 2.266 -39 2.992 1 98.19 303 GLU B O 1
ATOM 6212 N N . ALA B 1 304 ? 4.195 -39.375 1.966 1 98.31 304 ALA B N 1
ATOM 6213 C CA . ALA B 1 304 ? 3.945 -38.375 0.927 1 98.31 304 ALA B CA 1
ATOM 6214 C C . ALA B 1 304 ? 2.719 -38.75 0.097 1 98.31 304 ALA B C 1
ATOM 6216 O O . ALA B 1 304 ? 1.896 -37.875 -0.224 1 98.31 304 ALA B O 1
ATOM 6217 N N . GLN B 1 305 ? 2.676 -40.031 -0.23 1 97.62 305 GLN B N 1
ATOM 6218 C CA . GLN B 1 305 ? 1.533 -40.5 -1.008 1 97.62 305 GLN B CA 1
ATOM 6219 C C . GLN B 1 305 ? 0.23 -40.312 -0.235 1 97.62 305 GLN B C 1
ATOM 6221 O O . GLN B 1 305 ? -0.794 -39.938 -0.814 1 97.62 305 GLN B O 1
ATOM 6226 N N . ALA B 1 306 ? 0.253 -40.594 1.02 1 97.81 306 ALA B N 1
ATOM 6227 C CA . ALA B 1 306 ? -0.926 -40.406 1.859 1 97.81 306 ALA B CA 1
ATOM 6228 C C . ALA B 1 306 ? -1.355 -38.938 1.863 1 97.81 306 ALA B C 1
ATOM 6230 O O . ALA B 1 306 ? -2.551 -38.625 1.835 1 97.81 306 ALA B O 1
ATOM 6231 N N . LYS B 1 307 ? -0.418 -38.062 1.926 1 96.62 307 LYS B N 1
ATOM 6232 C CA . LYS B 1 307 ? -0.698 -36.625 1.869 1 96.62 307 LYS B CA 1
ATOM 6233 C C . LYS B 1 307 ? -1.312 -36.25 0.528 1 96.62 307 LYS B C 1
ATOM 6235 O O . LYS B 1 307 ? -2.23 -35.438 0.474 1 96.62 307 LYS B O 1
ATOM 6240 N N . TYR B 1 308 ? -0.766 -36.812 -0.472 1 96.19 308 TYR B N 1
ATOM 6241 C CA . TYR B 1 308 ? -1.302 -36.562 -1.806 1 96.19 308 TYR B CA 1
ATOM 6242 C C . TYR B 1 308 ? -2.746 -37.031 -1.91 1 96.19 308 TYR B C 1
ATOM 6244 O O . TYR B 1 308 ? -3.6 -36.312 -2.457 1 96.19 308 TYR B O 1
ATOM 6252 N N . ASP B 1 309 ? -3.004 -38.188 -1.413 1 95.62 309 ASP B N 1
ATOM 6253 C CA . ASP B 1 309 ? -4.355 -38.75 -1.435 1 95.62 309 ASP B CA 1
ATOM 6254 C C . ASP B 1 309 ? -5.316 -37.875 -0.639 1 95.62 309 ASP B C 1
ATOM 6256 O O . ASP B 1 309 ? -6.457 -37.625 -1.059 1 95.62 309 ASP B O 1
ATOM 6260 N N . ALA B 1 310 ? -4.855 -37.375 0.464 1 95.69 310 ALA B N 1
ATOM 6261 C CA . ALA B 1 310 ? -5.672 -36.469 1.266 1 95.69 310 ALA B CA 1
ATOM 6262 C C . ALA B 1 310 ? -5.945 -35.156 0.512 1 95.69 310 ALA B C 1
ATOM 6264 O O . ALA B 1 310 ? -7.055 -34.625 0.571 1 95.69 310 ALA B O 1
ATOM 6265 N N . ALA B 1 311 ? -4.945 -34.656 -0.133 1 94.81 311 ALA B N 1
ATOM 6266 C CA . ALA B 1 311 ? -5.094 -33.438 -0.936 1 94.81 311 ALA B CA 1
ATOM 6267 C C . ALA B 1 311 ? -6.133 -33.625 -2.037 1 94.81 311 ALA B C 1
ATOM 6269 O O . ALA B 1 311 ? -6.949 -32.75 -2.293 1 94.81 311 ALA B O 1
ATOM 6270 N N . ARG B 1 312 ? -6.086 -34.75 -2.652 1 93.5 312 ARG B N 1
ATOM 6271 C CA . ARG B 1 312 ? -7.027 -35.062 -3.721 1 93.5 312 ARG B CA 1
ATOM 6272 C C . ARG B 1 312 ? -8.453 -35.156 -3.182 1 93.5 312 ARG B C 1
ATOM 6274 O O . ARG B 1 312 ? -9.406 -34.75 -3.838 1 93.5 312 ARG B O 1
ATOM 6281 N N . ALA B 1 313 ? -8.562 -35.688 -2.027 1 94.12 313 ALA B N 1
ATOM 6282 C CA . ALA B 1 313 ? -9.875 -35.844 -1.412 1 94.12 313 ALA B CA 1
ATOM 6283 C C . ALA B 1 313 ? -10.5 -34.5 -1.087 1 94.12 313 ALA B C 1
ATOM 6285 O O . ALA B 1 313 ? -11.727 -34.344 -1.142 1 94.12 313 ALA B O 1
ATOM 6286 N N . ASN B 1 314 ? -9.68 -33.531 -0.808 1 95.44 314 ASN B N 1
ATOM 6287 C CA . ASN B 1 314 ? -10.156 -32.219 -0.437 1 95.44 314 ASN B CA 1
ATOM 6288 C C . ASN B 1 314 ? -10.234 -31.281 -1.646 1 95.44 314 ASN B C 1
ATOM 6290 O O . ASN B 1 314 ? -10.773 -30.172 -1.553 1 95.44 314 ASN B O 1
ATOM 6294 N N . ALA B 1 315 ? -9.711 -31.703 -2.762 1 94.62 315 ALA B N 1
ATOM 6295 C CA . ALA B 1 315 ? -9.57 -30.844 -3.938 1 94.62 315 ALA B CA 1
ATOM 6296 C C . ALA B 1 315 ? -10.93 -30.406 -4.469 1 94.62 315 ALA B C 1
ATOM 6298 O O . ALA B 1 315 ? -11.906 -31.156 -4.383 1 94.62 315 ALA B O 1
ATOM 6299 N N . SER B 1 316 ? -10.992 -29.219 -4.945 1 94.62 316 SER B N 1
ATOM 6300 C CA . SER B 1 316 ? -12.156 -28.734 -5.684 1 94.62 316 SER B CA 1
ATOM 6301 C C . SER B 1 316 ? -12.008 -28.984 -7.176 1 94.62 316 SER B C 1
ATOM 6303 O O . SER B 1 316 ? -11.289 -28.266 -7.871 1 94.62 316 SER B O 1
ATOM 6305 N N . ILE B 1 317 ? -12.711 -29.938 -7.641 1 92.5 317 ILE B N 1
ATOM 6306 C CA . ILE B 1 317 ? -12.617 -30.312 -9.047 1 92.5 317 ILE B CA 1
ATOM 6307 C C . ILE B 1 317 ? -13.094 -29.141 -9.922 1 92.5 317 ILE B C 1
ATOM 6309 O O . ILE B 1 317 ? -12.391 -28.719 -10.844 1 92.5 317 ILE B O 1
ATOM 6313 N N . ILE B 1 318 ? -14.242 -28.578 -9.586 1 94.19 318 ILE B N 1
ATOM 6314 C CA . ILE B 1 318 ? -14.773 -27.469 -10.359 1 94.19 318 ILE B CA 1
ATOM 6315 C C . ILE B 1 318 ? -13.852 -26.266 -10.227 1 94.19 318 ILE B C 1
ATOM 6317 O O . ILE B 1 318 ? -13.633 -25.531 -11.203 1 94.19 318 ILE B O 1
ATOM 6321 N N . GLY B 1 319 ? -13.305 -26.047 -9.039 1 94.69 319 GLY B N 1
ATOM 6322 C CA . GLY B 1 319 ? -12.328 -24.984 -8.867 1 94.69 319 GLY B CA 1
ATOM 6323 C C . GLY B 1 319 ? -11.133 -25.125 -9.797 1 94.69 319 GLY B C 1
ATOM 6324 O O . GLY B 1 319 ? -10.672 -24.125 -10.367 1 94.69 319 GLY B O 1
ATOM 6325 N N . GLY B 1 320 ? -10.656 -26.328 -9.898 1 93.19 320 GLY B N 1
ATOM 6326 C CA . GLY B 1 320 ? -9.578 -26.594 -10.844 1 93.19 320 GLY B CA 1
ATOM 6327 C C . GLY B 1 320 ? -9.961 -26.281 -12.281 1 93.19 320 GLY B C 1
ATOM 6328 O O . GLY B 1 320 ? -9.156 -25.734 -13.031 1 93.19 320 GLY B O 1
ATOM 6329 N N . LEU B 1 321 ? -11.156 -26.609 -12.656 1 93.19 321 LEU B N 1
ATOM 6330 C CA . LEU B 1 321 ? -11.641 -26.359 -14.008 1 93.19 321 LEU B CA 1
ATOM 6331 C C . LEU B 1 321 ? -11.797 -24.859 -14.25 1 93.19 321 LEU B C 1
ATOM 6333 O O . LEU B 1 321 ? -11.555 -24.375 -15.359 1 93.19 321 LEU B O 1
ATOM 6337 N N . VAL B 1 322 ? -12.195 -24.156 -13.227 1 94.62 322 VAL B N 1
ATOM 6338 C CA . VAL B 1 322 ? -12.305 -22.703 -13.305 1 94.62 322 VAL B CA 1
ATOM 6339 C C . VAL B 1 322 ? -10.93 -22.109 -13.594 1 94.62 322 VAL B C 1
ATOM 6341 O O . VAL B 1 322 ? -10.789 -21.281 -14.5 1 94.62 322 VAL B O 1
ATOM 6344 N N . LEU B 1 323 ? -9.945 -22.547 -12.836 1 93.19 323 LEU B N 1
ATOM 6345 C CA . LEU B 1 323 ? -8.594 -22.031 -13.023 1 93.19 323 LEU B CA 1
ATOM 6346 C C . LEU B 1 323 ? -8.078 -22.375 -14.422 1 93.19 323 LEU B C 1
ATOM 6348 O O . LEU B 1 323 ? -7.566 -21.5 -15.125 1 93.19 323 LEU B O 1
ATOM 6352 N N . PHE B 1 324 ? -8.312 -23.562 -14.82 1 90.31 324 PHE B N 1
ATOM 6353 C CA . PHE B 1 324 ? -7.875 -24 -16.141 1 90.31 324 PHE B CA 1
ATOM 6354 C C . PHE B 1 324 ? -8.5 -23.141 -17.234 1 90.31 324 PHE B C 1
ATOM 6356 O O . PHE B 1 324 ? -7.812 -22.703 -18.156 1 90.31 324 PHE B O 1
ATOM 6363 N N . SER B 1 325 ? -9.797 -22.984 -17.125 1 91.5 325 SER B N 1
ATOM 6364 C CA . SER B 1 325 ? -10.508 -22.156 -18.109 1 91.5 325 SER B CA 1
ATOM 6365 C C . SER B 1 325 ? -9.969 -20.734 -18.141 1 91.5 325 SER B C 1
ATOM 6367 O O . SER B 1 325 ? -9.789 -20.156 -19.203 1 91.5 325 SER B O 1
ATOM 6369 N N . GLY B 1 326 ? -9.727 -20.203 -16.984 1 89.56 326 GLY B N 1
ATOM 6370 C CA . GLY B 1 326 ? -9.172 -18.859 -16.891 1 89.56 326 GLY B CA 1
ATOM 6371 C C . GLY B 1 326 ? -7.793 -18.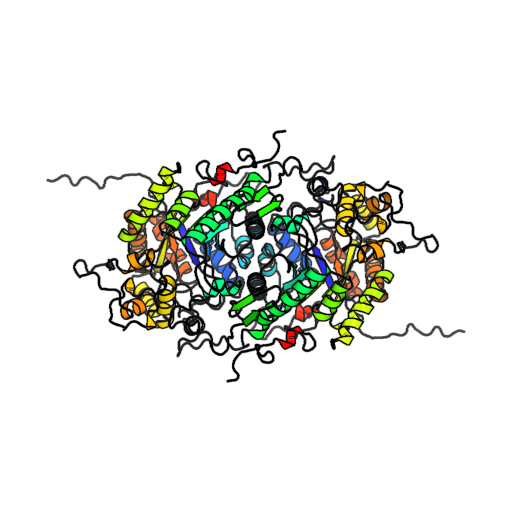75 -17.5 1 89.56 326 GLY B C 1
ATOM 6372 O O . GLY B 1 326 ? -7.512 -17.781 -18.219 1 89.56 326 GLY B O 1
ATOM 6373 N N . TRP B 1 327 ? -6.938 -19.688 -17.234 1 86.06 327 TRP B N 1
ATOM 6374 C CA . TRP B 1 327 ? -5.551 -19.672 -17.688 1 86.06 327 TRP B CA 1
ATOM 6375 C C . TRP B 1 327 ? -5.469 -19.859 -19.203 1 86.06 327 TRP B C 1
ATOM 6377 O O . TRP B 1 327 ? -4.578 -19.297 -19.844 1 86.06 327 TRP B O 1
ATOM 6387 N N . THR B 1 328 ? -6.422 -20.609 -19.734 1 81.69 328 THR B N 1
ATOM 6388 C CA . THR B 1 328 ? -6.312 -20.984 -21.141 1 81.69 328 THR B CA 1
ATOM 6389 C C . THR B 1 328 ? -7.242 -20.141 -22 1 81.69 328 THR B C 1
ATOM 6391 O O . THR B 1 328 ? -7.086 -20.078 -23.219 1 81.69 328 THR B O 1
ATOM 6394 N N . GLY B 1 329 ? -8.25 -19.562 -21.359 1 84.12 329 GLY B N 1
ATOM 6395 C CA . GLY B 1 329 ? -9.273 -18.875 -22.125 1 84.12 329 GLY B CA 1
ATOM 6396 C C . GLY B 1 329 ? -10.297 -19.797 -22.75 1 84.12 329 GLY B C 1
ATOM 6397 O O . GLY B 1 329 ? -11.195 -19.359 -23.453 1 84.12 329 GLY B O 1
ATOM 6398 N N . ILE B 1 330 ? -10.195 -21.109 -22.422 1 86.38 330 ILE B N 1
ATOM 6399 C CA . ILE B 1 330 ? -11.125 -22.125 -22.938 1 86.38 330 ILE B CA 1
ATOM 6400 C C . ILE B 1 330 ? -12.219 -22.375 -21.906 1 86.38 330 ILE B C 1
ATOM 6402 O O . ILE B 1 330 ? -11.938 -22.734 -20.766 1 86.38 330 ILE B O 1
ATOM 6406 N N . ASP B 1 331 ? -13.406 -22.219 -22.359 1 92.19 331 ASP B N 1
ATOM 6407 C CA . ASP B 1 331 ? -14.508 -22.609 -21.484 1 92.19 331 ASP B CA 1
ATOM 6408 C C . ASP B 1 331 ? -14.68 -24.125 -21.484 1 92.19 331 ASP B C 1
ATOM 6410 O O . ASP B 1 331 ? -15.492 -24.656 -22.234 1 92.19 331 ASP B O 1
ATOM 6414 N N . ILE B 1 332 ? -14.117 -24.734 -20.609 1 91.69 332 ILE B N 1
ATOM 6415 C CA . ILE B 1 332 ? -14.023 -26.188 -20.594 1 91.69 332 ILE B CA 1
ATOM 6416 C C . ILE B 1 332 ? -15.375 -26.781 -20.203 1 91.69 332 ILE B C 1
ATOM 6418 O O . ILE B 1 332 ? -15.617 -27.969 -20.391 1 91.69 332 ILE B O 1
ATOM 6422 N N . SER B 1 333 ? -16.219 -25.969 -19.609 1 93.12 333 SER B N 1
ATOM 6423 C CA . SER B 1 333 ? -17.531 -26.453 -19.234 1 93.12 333 SER B CA 1
ATOM 6424 C C . SER B 1 333 ? -18.359 -26.828 -20.453 1 93.12 333 SER B C 1
ATOM 6426 O O . SER B 1 333 ? -19.359 -27.547 -20.344 1 93.12 333 SER B O 1
ATOM 6428 N N . ARG B 1 334 ? -17.938 -26.359 -21.562 1 92.12 334 ARG B N 1
ATOM 6429 C CA . ARG B 1 334 ? -18.688 -26.578 -22.797 1 92.12 334 ARG B CA 1
ATOM 6430 C C . ARG B 1 334 ? -18.156 -27.781 -23.547 1 92.12 334 ARG B C 1
ATOM 6432 O O . ARG B 1 334 ? -18.703 -28.172 -24.578 1 92.12 334 ARG B O 1
ATOM 6439 N N . ILE B 1 335 ? -17.125 -28.344 -23.047 1 90.62 335 ILE B N 1
ATOM 6440 C CA . ILE B 1 335 ? -16.484 -29.469 -23.719 1 90.62 335 ILE B CA 1
ATOM 6441 C C . ILE B 1 335 ? -16.859 -30.781 -23.031 1 90.62 335 ILE B C 1
ATOM 6443 O O . ILE B 1 335 ? -16.703 -30.922 -21.812 1 90.62 335 ILE B O 1
ATOM 6447 N N . PRO B 1 336 ? -17.312 -31.656 -23.797 1 88.12 336 PRO B N 1
ATOM 6448 C CA . PRO B 1 336 ? -17.625 -32.938 -23.188 1 88.12 336 PRO B CA 1
ATOM 6449 C C . PRO B 1 336 ? -16.422 -33.562 -22.469 1 88.12 336 PRO B C 1
ATOM 6451 O O . PRO B 1 336 ? -15.289 -33.406 -22.922 1 88.12 336 PRO B O 1
ATOM 6454 N N . LEU B 1 337 ? -16.641 -34.281 -21.406 1 84.06 337 LEU B N 1
ATOM 6455 C CA . LEU B 1 337 ? -15.656 -34.75 -20.438 1 84.06 337 LEU B CA 1
ATOM 6456 C C . LEU B 1 337 ? -14.547 -35.531 -21.125 1 84.06 337 LEU B C 1
ATOM 6458 O O . LEU B 1 337 ? -13.383 -35.469 -20.703 1 84.06 337 LEU B O 1
ATOM 6462 N N . ASP B 1 338 ? -14.906 -36.25 -22.156 1 84.44 338 ASP B N 1
ATOM 6463 C CA . ASP B 1 338 ? -13.93 -37.156 -22.75 1 84.44 338 ASP B CA 1
ATOM 6464 C C . ASP B 1 338 ? -13.477 -36.656 -24.109 1 84.44 338 ASP B C 1
ATOM 6466 O O . ASP B 1 338 ? -12.734 -37.344 -24.812 1 84.44 338 ASP B O 1
ATOM 6470 N N . GLN B 1 339 ? -13.961 -35.5 -24.484 1 86.38 339 GLN B N 1
ATOM 6471 C CA . GLN B 1 339 ? -13.5 -34.875 -25.719 1 86.38 339 GLN B CA 1
ATOM 6472 C C . GLN B 1 339 ? -12.109 -34.281 -25.547 1 86.38 339 GLN B C 1
ATOM 6474 O O . GLN B 1 339 ? -11.82 -33.656 -24.516 1 86.38 339 GLN B O 1
ATOM 6479 N N . GLU B 1 340 ? -11.32 -34.531 -26.562 1 83.19 340 GLU B N 1
ATOM 6480 C CA . GLU B 1 340 ? -9.992 -33.906 -26.562 1 83.19 340 GLU B CA 1
ATOM 6481 C C . GLU B 1 340 ? -10.094 -32.406 -26.688 1 83.19 340 GLU B C 1
ATOM 6483 O O . GLU B 1 340 ? -10.867 -31.875 -27.5 1 83.19 340 GLU B O 1
ATOM 6488 N N . ILE B 1 341 ? -9.344 -31.703 -25.797 1 82.5 341 ILE B N 1
ATOM 6489 C CA . ILE B 1 341 ? -9.297 -30.25 -25.828 1 82.5 341 ILE B CA 1
ATOM 6490 C C . ILE B 1 341 ? -8.336 -29.797 -26.922 1 82.5 341 ILE B C 1
ATOM 6492 O O . ILE B 1 341 ? -7.203 -30.266 -27 1 82.5 341 ILE B O 1
ATOM 6496 N N . THR B 1 342 ? -8.734 -28.953 -27.891 1 75.56 342 THR B N 1
ATOM 6497 C CA . THR B 1 342 ? -7.914 -28.453 -28.984 1 75.56 342 THR B CA 1
ATOM 6498 C C . THR B 1 342 ? -7.852 -26.922 -28.953 1 75.56 342 THR B C 1
ATOM 6500 O O . THR B 1 342 ? -8.586 -26.281 -28.188 1 75.56 342 THR B O 1
ATOM 6503 N N . ALA B 1 343 ? -6.895 -26.328 -29.688 1 69.25 343 ALA B N 1
ATOM 6504 C CA . ALA B 1 343 ? -6.738 -24.875 -29.781 1 69.25 343 ALA B CA 1
ATOM 6505 C C . ALA B 1 343 ? -8.016 -24.219 -30.297 1 69.25 343 ALA B C 1
ATOM 6507 O O . ALA B 1 343 ? -8.328 -23.078 -29.922 1 69.25 343 ALA B O 1
ATOM 6508 N N . GLY B 1 344 ? -8.711 -24.859 -31.125 1 69.75 344 GLY B N 1
ATOM 6509 C CA . GLY B 1 344 ? -9.953 -24.344 -31.672 1 69.75 344 GLY B CA 1
ATOM 6510 C C . GLY B 1 344 ? -11.023 -24.109 -30.625 1 69.75 344 GLY B C 1
ATOM 6511 O O . GLY B 1 344 ? -12.008 -23.406 -30.859 1 69.75 344 GLY B O 1
ATOM 6512 N N . ASP B 1 345 ? -10.742 -24.578 -29.484 1 73.38 345 ASP B N 1
ATOM 6513 C CA . ASP B 1 345 ? -11.734 -24.453 -28.422 1 73.38 345 ASP B CA 1
ATOM 6514 C C . ASP B 1 345 ? -11.531 -23.172 -27.625 1 73.38 345 ASP B C 1
ATOM 6516 O O . ASP B 1 345 ? -12.344 -22.844 -26.75 1 73.38 345 ASP B O 1
ATOM 6520 N N . SER B 1 346 ? -10.453 -22.531 -27.938 1 67.62 346 SER B N 1
ATOM 6521 C CA . SER B 1 346 ? -10.18 -21.281 -27.219 1 67.62 346 SER B CA 1
ATOM 6522 C C . SER B 1 346 ? -11.031 -20.141 -27.766 1 67.62 346 SER B C 1
ATOM 6524 O O . SER B 1 346 ? -11.156 -19.984 -28.984 1 67.62 346 SER B O 1
ATOM 6526 N N . THR B 1 347 ? -11.852 -19.562 -26.953 1 60.47 347 THR B N 1
ATOM 6527 C CA . THR B 1 347 ? -12.68 -18.438 -27.375 1 60.47 347 THR B CA 1
ATOM 6528 C C . THR B 1 347 ? -11.898 -17.125 -27.297 1 60.47 347 THR B C 1
ATOM 6530 O O . THR B 1 347 ? -12.352 -16.094 -27.781 1 60.47 347 THR B O 1
ATOM 6533 N N . GLU B 1 348 ? -10.836 -17.156 -26.5 1 56.09 348 GLU B N 1
ATOM 6534 C CA . GLU B 1 348 ? -10.109 -15.898 -26.344 1 56.09 348 GLU B CA 1
ATOM 6535 C C . GLU B 1 348 ? -8.859 -15.867 -27.219 1 56.09 348 GLU B C 1
ATOM 6537 O O . GLU B 1 348 ? -8.008 -16.75 -27.125 1 56.09 348 GLU B O 1
ATOM 6542 N N . GLY B 1 349 ? -8.984 -15.406 -28.438 1 46.41 349 GLY B N 1
ATOM 6543 C CA . GLY B 1 349 ? -7.949 -15.336 -29.453 1 46.41 349 GLY B CA 1
ATOM 6544 C C . GLY B 1 349 ? -6.547 -15.273 -28.875 1 46.41 349 GLY B C 1
ATOM 6545 O O . GLY B 1 349 ? -5.633 -15.93 -29.391 1 46.41 349 GLY B O 1
ATOM 6546 N N . ASN B 1 350 ? -6.109 -14.328 -28.109 1 47 350 ASN B N 1
ATOM 6547 C CA . ASN B 1 350 ? -4.762 -13.805 -27.906 1 47 350 ASN B CA 1
ATOM 6548 C C . ASN B 1 350 ? -4.008 -14.594 -26.844 1 47 350 ASN B C 1
ATOM 6550 O O . ASN B 1 350 ? -2.785 -14.477 -26.719 1 47 350 ASN B O 1
ATOM 6554 N N . ARG B 1 351 ? -4.543 -15.07 -25.891 1 49.06 351 ARG B N 1
ATOM 6555 C CA . ARG B 1 351 ? -3.875 -15.422 -24.641 1 49.06 351 ARG B CA 1
ATOM 6556 C C . ARG B 1 351 ? -3.182 -16.781 -24.75 1 49.06 351 ARG B C 1
ATOM 6558 O O . ARG B 1 351 ? -2.102 -16.984 -24.188 1 49.06 351 ARG B O 1
ATOM 6565 N N . ILE B 1 352 ? -3.799 -17.906 -25.203 1 46.47 352 ILE B N 1
ATOM 6566 C CA . ILE B 1 352 ? -3.639 -19.312 -24.828 1 46.47 352 ILE B CA 1
ATOM 6567 C C . ILE B 1 352 ? -2.623 -19.969 -25.75 1 46.47 352 ILE B C 1
ATOM 6569 O O . ILE B 1 352 ? -2.348 -21.172 -25.609 1 46.47 352 ILE B O 1
ATOM 6573 N N . THR B 1 353 ? -1.958 -19.141 -26.5 1 49.81 353 THR B N 1
ATOM 6574 C CA . THR B 1 353 ? -1.186 -19.984 -27.406 1 49.81 353 THR B CA 1
ATOM 6575 C C . THR B 1 353 ? -0.086 -20.719 -26.656 1 49.81 353 THR B C 1
ATOM 6577 O O . THR B 1 353 ? 0.131 -21.922 -26.875 1 49.81 353 THR B O 1
ATOM 6580 N N . SER B 1 354 ? 0.537 -19.953 -25.641 1 55.81 354 SER B N 1
ATOM 6581 C CA . SER B 1 354 ? 1.659 -20.625 -25 1 55.81 354 SER B CA 1
ATOM 6582 C C . SER B 1 354 ? 1.182 -21.797 -24.141 1 55.81 354 SER B C 1
ATOM 6584 O O . SER B 1 354 ? 1.787 -22.875 -24.156 1 55.81 354 SER B O 1
ATOM 6586 N N . LEU B 1 355 ? 0.045 -21.547 -23.406 1 57.56 355 LEU B N 1
ATOM 6587 C CA . LEU B 1 355 ? -0.448 -22.609 -22.531 1 57.56 355 LEU B CA 1
ATOM 6588 C C . LEU B 1 355 ? -0.971 -23.781 -23.344 1 57.56 355 LEU B C 1
ATOM 6590 O O . LEU B 1 355 ? -0.758 -24.938 -22.984 1 57.56 355 LEU B O 1
ATOM 6594 N N . MET B 1 356 ? -1.496 -23.422 -24.5 1 56.59 356 MET B N 1
ATOM 6595 C CA . MET B 1 356 ? -2.053 -24.5 -25.312 1 56.59 356 MET B CA 1
ATOM 6596 C C . MET B 1 356 ? -0.946 -25.375 -25.906 1 56.59 356 MET B C 1
ATOM 6598 O O . MET B 1 356 ? -1.107 -26.578 -26.031 1 56.59 356 MET B O 1
ATOM 6602 N N . GLU B 1 357 ? 0.107 -24.703 -26.141 1 58.16 357 GLU B N 1
ATOM 6603 C CA . GLU B 1 357 ? 1.248 -25.484 -26.609 1 58.16 357 GLU B CA 1
ATOM 6604 C C . GLU B 1 357 ? 1.726 -26.453 -25.547 1 58.16 357 GLU B C 1
ATOM 6606 O O . GLU B 1 357 ? 2.096 -27.594 -25.844 1 58.16 357 GLU B O 1
ATOM 6611 N N . THR B 1 358 ? 1.565 -25.969 -24.312 1 58.41 358 THR B N 1
ATOM 6612 C CA . THR B 1 358 ? 1.979 -26.797 -23.172 1 58.41 358 THR B CA 1
ATOM 6613 C C . THR B 1 358 ? 1.009 -27.953 -22.953 1 58.41 358 THR B C 1
ATOM 6615 O O . THR B 1 358 ? 1.429 -29.062 -22.656 1 58.41 358 THR B O 1
ATOM 6618 N N . LEU B 1 359 ? -0.225 -27.641 -23.156 1 58.41 359 LEU B N 1
ATOM 6619 C CA . LEU B 1 359 ? -1.247 -28.656 -22.906 1 58.41 359 LEU B CA 1
ATOM 6620 C C . LEU B 1 359 ? -1.199 -29.75 -23.969 1 58.41 359 LEU B C 1
ATOM 6622 O O . LEU B 1 359 ? -1.503 -30.906 -23.688 1 58.41 359 LEU B O 1
ATOM 6626 N N . THR B 1 360 ? -0.743 -29.328 -25.078 1 53.06 360 THR B N 1
ATOM 6627 C CA . THR B 1 360 ? -0.815 -30.297 -26.172 1 53.06 360 THR B CA 1
ATOM 6628 C C . THR B 1 360 ? 0.443 -31.156 -26.203 1 53.06 360 THR B C 1
ATOM 6630 O O . THR B 1 360 ? 0.494 -32.156 -26.922 1 53.06 360 THR B O 1
ATOM 6633 N N . ALA B 1 361 ? 1.353 -30.719 -25.359 1 53.75 361 ALA B N 1
ATOM 6634 C CA . ALA B 1 361 ? 2.537 -31.578 -25.328 1 53.75 361 ALA B CA 1
ATOM 6635 C C . ALA B 1 361 ? 2.281 -32.844 -24.531 1 53.75 361 ALA B C 1
ATOM 6637 O O . ALA B 1 361 ? 1.538 -32.844 -23.547 1 53.75 361 ALA B O 1
ATOM 6638 N N . PRO B 1 362 ? 2.643 -34 -25.062 1 47.03 362 PRO B N 1
ATOM 6639 C CA . PRO B 1 362 ? 2.402 -35.25 -24.359 1 47.03 362 PRO B CA 1
ATOM 6640 C C . PRO B 1 362 ? 2.93 -35.25 -22.938 1 47.03 362 PRO B C 1
ATOM 6642 O O . PRO B 1 362 ? 3.961 -34.625 -22.656 1 47.03 362 PRO B O 1
ATOM 6645 N N . LEU B 1 363 ? 2.088 -35.344 -21.906 1 47 363 LEU B N 1
ATOM 6646 C CA . LEU B 1 363 ? 2.428 -35.438 -20.484 1 47 363 LEU B CA 1
ATOM 6647 C C . LEU B 1 363 ? 3.545 -36.438 -20.266 1 47 363 LEU B C 1
ATOM 6649 O O . LEU B 1 363 ? 3.451 -37.594 -20.719 1 47 363 LEU B O 1
ATOM 6653 N N . GLU B 1 364 ? 4.75 -36.156 -20.266 1 45.38 364 GLU B N 1
ATOM 6654 C CA . GLU B 1 364 ? 5.797 -37.094 -19.922 1 45.38 364 GLU B CA 1
ATOM 6655 C C . GLU B 1 364 ? 5.516 -37.781 -18.578 1 45.38 364 GLU B C 1
ATOM 6657 O O . GLU B 1 364 ? 5.656 -37.125 -17.531 1 45.38 364 GLU B O 1
ATOM 6662 N N . GLU B 1 365 ? 4.379 -38.281 -18.234 1 40.56 365 GLU B N 1
ATOM 6663 C CA . GLU B 1 365 ? 4.227 -38.969 -16.953 1 40.56 365 GLU B CA 1
ATOM 6664 C C . GLU B 1 365 ? 5.48 -39.75 -16.594 1 40.56 365 GLU B C 1
ATOM 6666 O O . GLU B 1 365 ? 6.148 -40.312 -17.469 1 40.56 365 GLU B O 1
ATOM 6671 N N . ALA B 1 366 ? 5.934 -39.625 -15.383 1 35.88 366 ALA B N 1
ATOM 6672 C CA . ALA B 1 366 ? 6.848 -40.438 -14.594 1 35.88 366 ALA B CA 1
ATOM 6673 C C . ALA B 1 366 ? 6.504 -41.938 -14.719 1 35.88 366 ALA B C 1
ATOM 6675 O O . ALA B 1 366 ? 5.465 -42.375 -14.227 1 35.88 366 ALA B O 1
ATOM 6676 N N . GLY B 1 367 ? 7.09 -42.75 -15.75 1 34.62 367 GLY B N 1
ATOM 6677 C CA . GLY B 1 367 ? 7.293 -44.188 -15.984 1 34.62 367 GLY B CA 1
ATOM 6678 C C . GLY B 1 367 ? 6.676 -44.656 -17.281 1 34.62 367 GLY B C 1
ATOM 6679 O O . GLY B 1 367 ? 6.836 -45.844 -17.656 1 34.62 367 GLY B O 1
ATOM 6680 N N . GLU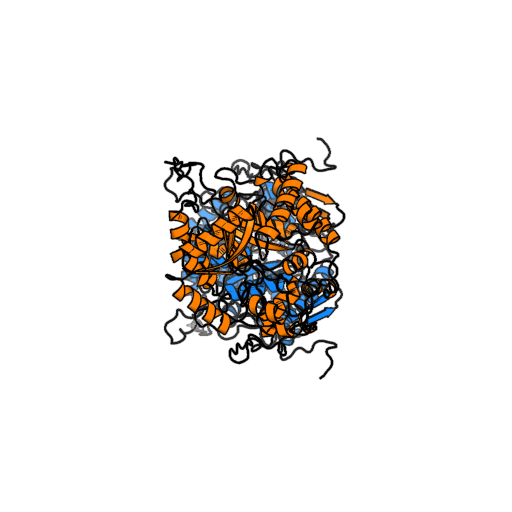 B 1 368 ? 5.316 -44.406 -17.656 1 34.44 368 GLU B N 1
ATOM 6681 C CA . GLU B 1 368 ? 4.891 -45.094 -18.875 1 34.44 368 GLU B CA 1
ATOM 6682 C C . GLU B 1 368 ? 5.453 -44.438 -20.125 1 34.44 368 GLU B C 1
ATOM 6684 O O . GLU B 1 368 ? 5.188 -43.25 -20.359 1 34.44 368 GLU B O 1
ATOM 6689 N N . THR B 1 369 ? 6.594 -44.719 -20.609 1 33.78 369 THR B N 1
ATOM 6690 C CA . THR B 1 369 ? 7.363 -44.406 -21.797 1 33.78 369 THR B CA 1
ATOM 6691 C C . THR B 1 369 ? 6.438 -44.125 -22.984 1 33.78 369 THR B C 1
ATOM 6693 O O . THR B 1 369 ? 6.691 -43.219 -23.781 1 33.78 369 THR B O 1
ATOM 6696 N N . GLY B 1 370 ? 5.945 -45.281 -23.719 1 34.16 370 GLY B N 1
ATOM 6697 C CA . GLY B 1 370 ? 5.516 -45.5 -25.094 1 34.16 370 GLY B CA 1
ATOM 6698 C C . GLY B 1 370 ? 4.234 -44.781 -25.438 1 34.16 370 GLY B C 1
ATOM 6699 O O . GLY B 1 370 ? 3.688 -44.969 -26.531 1 34.16 370 GLY B O 1
ATOM 6700 N N . GLY B 1 371 ? 3.24 -44.75 -24.453 1 35.22 371 GLY B N 1
ATOM 6701 C CA . GLY B 1 371 ? 1.895 -44.531 -24.953 1 35.22 371 GLY B CA 1
ATOM 6702 C C . GLY B 1 371 ? 1.704 -43.125 -25.516 1 35.22 371 GLY B C 1
ATOM 6703 O O . GLY B 1 371 ? 2.504 -42.219 -25.25 1 35.22 371 GLY B O 1
ATOM 6704 N N . LYS B 1 372 ? 1.061 -42.969 -26.609 1 41.19 372 LYS B N 1
ATOM 6705 C CA . LYS B 1 372 ? 0.487 -41.781 -27.219 1 41.19 372 LYS B CA 1
ATOM 6706 C C . LYS B 1 372 ? 0.104 -40.75 -26.172 1 41.19 372 LYS B C 1
ATOM 6708 O O . LYS B 1 372 ? -0.402 -41.125 -25.094 1 41.19 372 LYS B O 1
ATOM 6713 N N . GLY B 1 373 ? 0.818 -39.719 -25.984 1 49.66 373 GLY B N 1
ATOM 6714 C CA . GLY B 1 373 ? 0.499 -38.531 -25.203 1 49.66 373 GLY B CA 1
ATOM 6715 C C . GLY B 1 373 ? -0.99 -38.344 -24.969 1 49.66 373 GLY B C 1
ATOM 6716 O O . GLY B 1 373 ? -1.796 -38.594 -25.875 1 49.66 373 GLY B O 1
ATOM 6717 N N . ARG B 1 374 ? -1.505 -38.969 -23.875 1 55 374 ARG B N 1
ATOM 6718 C CA . ARG B 1 374 ? -2.936 -38.844 -23.609 1 55 374 ARG B CA 1
ATOM 6719 C C . ARG B 1 374 ? -3.422 -37.438 -23.875 1 55 374 ARG B C 1
ATOM 6721 O O . ARG B 1 374 ? -2.811 -36.469 -23.422 1 55 374 ARG B O 1
ATOM 6728 N N . ALA B 1 375 ? -4.297 -37.312 -24.766 1 67.56 375 ALA B N 1
ATOM 6729 C CA . ALA B 1 375 ? -4.996 -36.062 -25.094 1 67.56 375 ALA B CA 1
ATOM 6730 C C . ALA B 1 375 ? -5.668 -35.469 -23.859 1 67.56 375 ALA B C 1
ATOM 6732 O O . ALA B 1 375 ? -6.199 -36.219 -23.031 1 67.56 375 ALA B O 1
ATOM 6733 N N . TRP B 1 376 ? -5.387 -34.188 -23.578 1 76.19 376 TRP B N 1
ATOM 6734 C CA . TRP B 1 376 ? -6.055 -33.469 -22.484 1 76.19 376 TRP B CA 1
ATOM 6735 C C . TRP B 1 376 ? -7.566 -33.469 -22.688 1 76.19 376 TRP B C 1
ATOM 6737 O O . TRP B 1 376 ? -8.047 -33.094 -23.766 1 76.19 376 TRP B O 1
ATOM 6747 N N . THR B 1 377 ? -8.227 -34.094 -21.797 1 82.56 377 THR B N 1
ATOM 6748 C CA . THR B 1 377 ? -9.68 -34.031 -21.734 1 82.56 377 THR B CA 1
ATOM 6749 C C . THR B 1 377 ? -10.148 -33.312 -20.484 1 82.56 377 THR B C 1
ATOM 6751 O O . THR B 1 377 ? -9.391 -33.156 -19.516 1 82.56 377 THR B O 1
ATOM 6754 N N . PRO B 1 378 ? -11.32 -32.719 -20.562 1 84.31 378 PRO B N 1
ATOM 6755 C CA . PRO B 1 378 ? -11.836 -32.094 -19.344 1 84.31 378 PRO B CA 1
ATOM 6756 C C . PRO B 1 378 ? -11.742 -33.031 -18.125 1 84.31 378 PRO B C 1
ATOM 6758 O O . PRO B 1 378 ? -11.469 -32.562 -17.016 1 84.31 378 PRO B O 1
ATOM 6761 N N . ARG B 1 379 ? -11.891 -34.25 -18.328 1 80.88 379 ARG B N 1
ATOM 6762 C CA . ARG B 1 379 ? -11.773 -35.219 -17.234 1 80.88 379 ARG B CA 1
ATOM 6763 C C . ARG B 1 379 ? -10.367 -35.219 -16.656 1 80.88 379 ARG B C 1
ATOM 6765 O O . ARG B 1 379 ? -10.195 -35.156 -15.438 1 80.88 379 ARG B O 1
ATOM 6772 N N . LEU B 1 380 ? -9.422 -35.312 -17.5 1 78.88 380 LEU B N 1
ATOM 6773 C CA . LEU B 1 380 ? -8.031 -35.312 -17.062 1 78.88 380 LEU B CA 1
ATOM 6774 C C . LEU B 1 380 ? -7.668 -34 -16.391 1 78.88 380 LEU B C 1
ATOM 6776 O O . LEU B 1 380 ? -6.949 -34 -15.391 1 78.88 380 LEU B O 1
ATOM 6780 N N . VAL B 1 381 ? -8.172 -32.969 -16.969 1 83.06 381 VAL B N 1
ATOM 6781 C CA . VAL B 1 381 ? -7.914 -31.641 -16.406 1 83.06 381 VAL B CA 1
ATOM 6782 C C . VAL B 1 381 ? -8.492 -31.562 -14.992 1 83.06 381 VAL B C 1
ATOM 6784 O O . VAL B 1 381 ? -7.844 -31.062 -14.07 1 83.06 381 VAL B O 1
ATOM 6787 N N . ALA B 1 382 ? -9.648 -31.984 -14.859 1 78.69 382 ALA B N 1
ATOM 6788 C CA . ALA B 1 382 ? -10.32 -31.984 -13.562 1 78.69 382 ALA B CA 1
ATOM 6789 C C . ALA B 1 382 ? -9.508 -32.75 -12.523 1 78.69 382 ALA B C 1
ATOM 6791 O O . ALA B 1 382 ? -9.438 -32.344 -11.359 1 78.69 382 ALA B O 1
ATOM 6792 N N . GLU B 1 383 ? -8.844 -33.75 -12.945 1 74.06 383 GLU B N 1
ATOM 6793 C CA . GLU B 1 383 ? -8.062 -34.594 -12.047 1 74.06 383 GLU B CA 1
ATOM 6794 C C . GLU B 1 383 ? -6.746 -33.938 -11.664 1 74.06 383 GLU B C 1
ATOM 6796 O O . GLU B 1 383 ? -6.309 -34 -10.516 1 74.06 383 GLU B O 1
ATOM 6801 N N . ARG B 1 384 ? -6.211 -33.188 -12.57 1 77.62 384 ARG B N 1
ATOM 6802 C CA . ARG B 1 384 ? -4.855 -32.688 -12.375 1 77.62 384 ARG B CA 1
ATOM 6803 C C . ARG B 1 384 ? -4.871 -31.25 -11.883 1 77.62 384 ARG B C 1
ATOM 6805 O O . ARG B 1 384 ? -4.035 -30.859 -11.062 1 77.62 384 ARG B O 1
ATOM 6812 N N . ALA B 1 385 ? -5.793 -30.5 -12.32 1 79.5 385 ALA B N 1
ATOM 6813 C CA . ALA B 1 385 ? -5.758 -29.062 -12.133 1 79.5 385 ALA B CA 1
ATOM 6814 C C . ALA B 1 385 ? -6.133 -28.688 -10.703 1 79.5 385 ALA B C 1
ATOM 6816 O O . ALA B 1 385 ? -5.879 -27.562 -10.266 1 79.5 385 ALA B O 1
ATOM 6817 N N . ALA B 1 386 ? -6.547 -29.641 -9.961 1 84.81 386 ALA B N 1
ATOM 6818 C CA . ALA B 1 386 ? -7.051 -29.297 -8.633 1 84.81 386 ALA B CA 1
ATOM 6819 C C . ALA B 1 386 ? -5.938 -29.391 -7.586 1 84.81 386 ALA B C 1
ATOM 6821 O O . ALA B 1 386 ? -6.109 -28.953 -6.445 1 84.81 386 ALA B O 1
ATOM 6822 N N . VAL B 1 387 ? -4.789 -29.953 -7.984 1 89.44 387 VAL B N 1
ATOM 6823 C CA . VAL B 1 387 ? -3.646 -30.016 -7.078 1 89.44 387 VAL B CA 1
ATOM 6824 C C . VAL B 1 387 ? -2.393 -29.516 -7.789 1 89.44 387 VAL B C 1
ATOM 6826 O O . VAL B 1 387 ? -1.869 -30.188 -8.688 1 89.44 387 VAL B O 1
ATOM 6829 N N . GLY B 1 388 ? -2.004 -28.312 -7.402 1 88.38 388 GLY B N 1
ATOM 6830 C CA . GLY B 1 388 ? -0.758 -27.766 -7.922 1 88.38 388 GLY B CA 1
ATOM 6831 C C . GLY B 1 388 ? -0.919 -27.078 -9.258 1 88.38 388 GLY B C 1
ATOM 6832 O O . GLY B 1 388 ? 0.07 -26.734 -9.906 1 88.38 388 GLY B O 1
ATOM 6833 N N . GLY B 1 389 ? -2.145 -26.953 -9.68 1 83.75 389 GLY B N 1
ATOM 6834 C CA . GLY B 1 389 ? -2.357 -26.281 -10.953 1 83.75 389 GLY B CA 1
ATOM 6835 C C . GLY B 1 389 ? -1.857 -27.094 -12.141 1 83.75 389 GLY B C 1
ATOM 6836 O O . GLY B 1 389 ? -2.078 -28.297 -12.211 1 83.75 389 GLY B O 1
ATOM 6837 N N . LEU B 1 390 ? -1.269 -26.359 -13.102 1 76.88 390 LEU B N 1
ATOM 6838 C CA . LEU B 1 390 ? -0.841 -27.031 -14.32 1 76.88 390 LEU B CA 1
ATOM 6839 C C . LEU B 1 390 ? 0.652 -27.344 -14.281 1 76.88 390 LEU B C 1
ATOM 6841 O O . LEU B 1 390 ? 1.218 -27.828 -15.258 1 76.88 390 LEU B O 1
ATOM 6845 N N . GLY B 1 391 ? 1.278 -27.078 -13.203 1 81.75 391 GLY B N 1
ATOM 6846 C CA . GLY B 1 391 ? 2.689 -27.391 -13.039 1 81.75 391 GLY B CA 1
ATOM 6847 C C . GLY B 1 391 ? 2.936 -28.766 -12.445 1 81.75 391 GLY B C 1
ATOM 6848 O O . GLY B 1 391 ? 1.992 -29.453 -12.062 1 81.75 391 GLY B O 1
ATOM 6849 N N . PRO B 1 392 ? 4.176 -29.141 -12.477 1 89.25 392 PRO B N 1
ATOM 6850 C CA . PRO B 1 392 ? 4.527 -30.453 -11.922 1 89.25 392 PRO B CA 1
ATOM 6851 C C . PRO B 1 392 ? 4.293 -30.531 -10.414 1 89.25 392 PRO B C 1
ATOM 6853 O O . PRO B 1 392 ? 4.512 -29.562 -9.695 1 89.25 392 PRO B O 1
ATOM 6856 N N . VAL B 1 393 ? 3.816 -31.719 -10.008 1 93.12 393 VAL B N 1
ATOM 6857 C CA . VAL B 1 393 ? 3.676 -32.031 -8.594 1 93.12 393 VAL B CA 1
ATOM 6858 C C . VAL B 1 393 ? 4.664 -33.156 -8.227 1 93.12 393 VAL B C 1
ATOM 6860 O O . VAL B 1 393 ? 4.613 -34.25 -8.781 1 93.12 393 VAL B O 1
ATOM 6863 N N . GLY B 1 394 ? 5.625 -32.844 -7.367 1 95.88 394 GLY B N 1
ATOM 6864 C CA . GLY B 1 394 ? 6.578 -33.844 -6.883 1 95.88 394 GLY B CA 1
ATOM 6865 C C . GLY B 1 394 ? 6.164 -34.469 -5.57 1 95.88 394 GLY B C 1
ATOM 6866 O O . GLY B 1 394 ? 6.176 -33.812 -4.527 1 95.88 394 GLY B O 1
ATOM 6867 N N . VAL B 1 395 ? 5.836 -35.781 -5.625 1 97.38 395 VAL B N 1
ATOM 6868 C CA . VAL B 1 395 ? 5.352 -36.531 -4.453 1 97.38 395 VAL B CA 1
ATOM 6869 C C . VAL B 1 395 ? 6.395 -37.531 -4.016 1 97.38 395 VAL B C 1
ATOM 6871 O O . VAL B 1 395 ? 6.746 -38.438 -4.781 1 97.38 395 VAL B O 1
ATOM 6874 N N . GLY B 1 396 ? 6.887 -37.406 -2.811 1 98.44 396 GLY B N 1
ATOM 6875 C CA . GLY B 1 396 ? 7.848 -38.375 -2.324 1 98.44 396 GLY B CA 1
ATOM 6876 C C . GLY B 1 396 ? 8.633 -37.875 -1.119 1 98.44 396 GLY B C 1
ATOM 6877 O O . GLY B 1 396 ? 8.328 -36.844 -0.55 1 98.44 396 GLY B O 1
ATOM 6878 N N . CYS B 1 397 ? 9.539 -38.75 -0.707 1 98.44 397 CYS B N 1
ATOM 6879 C CA . CYS B 1 397 ? 10.469 -38.344 0.335 1 98.44 397 CYS B CA 1
ATOM 6880 C C . CYS B 1 397 ? 11.398 -37.25 -0.172 1 98.44 397 CYS B C 1
ATOM 6882 O O . CYS B 1 397 ? 11.359 -36.906 -1.353 1 98.44 397 CYS B O 1
ATOM 6884 N N . ALA B 1 398 ? 12.172 -36.656 0.676 1 98.5 398 ALA B N 1
ATOM 6885 C CA . ALA B 1 398 ? 13.039 -35.531 0.352 1 98.5 398 ALA B CA 1
ATOM 6886 C C . ALA B 1 398 ? 13.992 -35.875 -0.789 1 98.5 398 ALA B C 1
ATOM 6888 O O . ALA B 1 398 ? 14.227 -35.062 -1.677 1 98.5 398 ALA B O 1
ATOM 6889 N N . GLU B 1 399 ? 14.539 -37.094 -0.741 1 98.5 399 GLU B N 1
ATOM 6890 C CA . GLU B 1 399 ? 15.492 -37.531 -1.759 1 98.5 399 GLU B CA 1
ATOM 6891 C C . GLU B 1 399 ? 14.852 -37.562 -3.141 1 98.5 399 GLU B C 1
ATOM 6893 O O . GLU B 1 399 ? 15.43 -37.094 -4.117 1 98.5 399 GLU B O 1
ATOM 6898 N N . ARG B 1 400 ? 13.711 -38.062 -3.193 1 98.31 400 ARG B N 1
ATOM 6899 C CA . ARG B 1 400 ? 13.008 -38.219 -4.465 1 98.31 400 ARG B CA 1
ATOM 6900 C C . ARG B 1 400 ? 12.641 -36.844 -5.035 1 98.31 400 ARG B C 1
ATOM 6902 O O . ARG B 1 400 ? 12.805 -36.594 -6.23 1 98.31 400 ARG B O 1
ATOM 6909 N N . VAL B 1 401 ? 12.086 -36 -4.23 1 98.56 401 VAL B N 1
ATOM 6910 C CA . VAL B 1 401 ? 11.703 -34.656 -4.695 1 98.56 401 VAL B CA 1
ATOM 6911 C C . VAL B 1 401 ? 12.945 -33.875 -5.102 1 98.56 401 VAL B C 1
ATOM 6913 O O . VAL B 1 401 ? 12.93 -33.156 -6.098 1 98.56 401 VAL B O 1
ATOM 6916 N N . ALA B 1 402 ? 14.016 -34 -4.355 1 98.5 402 ALA B N 1
ATOM 6917 C CA . ALA B 1 402 ? 15.273 -33.344 -4.715 1 98.5 402 ALA B CA 1
ATOM 6918 C C . ALA B 1 402 ? 15.773 -33.844 -6.074 1 98.5 402 ALA B C 1
ATOM 6920 O O . ALA B 1 402 ? 16.281 -33.031 -6.871 1 98.5 402 ALA B O 1
ATOM 6921 N N . ASP B 1 403 ? 15.641 -35.156 -6.285 1 98.06 403 ASP B N 1
ATOM 6922 C CA . ASP B 1 403 ? 16 -35.688 -7.586 1 98.06 403 ASP B CA 1
ATOM 6923 C C . ASP B 1 403 ? 15.234 -35 -8.711 1 98.06 403 ASP B C 1
ATOM 6925 O O . ASP B 1 403 ? 15.805 -34.688 -9.75 1 98.06 403 ASP B O 1
ATOM 6929 N N . GLU B 1 404 ? 14.008 -34.812 -8.484 1 97 404 GLU B N 1
ATOM 6930 C CA . GLU B 1 404 ? 13.156 -34.188 -9.484 1 97 404 GLU B CA 1
ATOM 6931 C C . GLU B 1 404 ? 13.57 -32.75 -9.719 1 97 404 GLU B C 1
ATOM 6933 O O . GLU B 1 404 ? 13.648 -32.281 -10.867 1 97 404 GLU B O 1
ATOM 6938 N N . LEU B 1 405 ? 13.797 -32 -8.68 1 97.94 405 LEU B N 1
ATOM 6939 C CA . LEU B 1 405 ? 14.219 -30.625 -8.82 1 97.94 405 LEU B CA 1
ATOM 6940 C C . LEU B 1 405 ? 15.523 -30.531 -9.609 1 97.94 405 LEU B C 1
ATOM 6942 O O . LEU B 1 405 ? 15.633 -29.719 -10.539 1 97.94 405 LEU B O 1
ATOM 6946 N N . GLU B 1 406 ? 16.484 -31.359 -9.266 1 97.75 406 GLU B N 1
ATOM 6947 C CA . GLU B 1 406 ? 17.766 -31.328 -9.953 1 97.75 406 GLU B CA 1
ATOM 6948 C C . GLU B 1 406 ? 17.609 -31.703 -11.422 1 97.75 406 GLU B C 1
ATOM 6950 O O . GLU B 1 406 ? 18.297 -31.156 -12.289 1 97.75 406 GLU B O 1
ATOM 6955 N N . ARG B 1 407 ? 16.766 -32.656 -11.688 1 96.62 407 ARG B N 1
ATOM 6956 C CA . ARG B 1 407 ? 16.5 -33.031 -13.07 1 96.62 407 ARG B CA 1
ATOM 6957 C C . ARG B 1 407 ? 15.93 -31.875 -13.867 1 96.62 407 ARG B C 1
ATOM 6959 O O . ARG B 1 407 ? 16.375 -31.594 -14.984 1 96.62 407 ARG B O 1
ATOM 6966 N N . TRP B 1 408 ? 14.922 -31.172 -13.297 1 96.44 408 TRP B N 1
ATOM 6967 C CA . TRP B 1 408 ? 14.32 -30.016 -13.961 1 96.44 408 TRP B CA 1
ATOM 6968 C C . TRP B 1 408 ? 15.359 -28.922 -14.211 1 96.44 408 TRP B C 1
ATOM 6970 O O . TRP B 1 408 ? 15.375 -28.312 -15.273 1 96.44 408 TRP B O 1
ATOM 6980 N N . VAL B 1 409 ? 16.219 -28.719 -13.227 1 97.5 409 VAL B N 1
ATOM 6981 C CA . VAL B 1 409 ? 17.25 -27.703 -13.367 1 97.5 409 VAL B CA 1
ATOM 6982 C C . VAL B 1 409 ? 18.172 -28.062 -14.539 1 97.5 409 VAL B C 1
ATOM 6984 O O . VAL B 1 409 ? 18.453 -27.219 -15.383 1 97.5 409 VAL B O 1
ATOM 6987 N N . ARG B 1 410 ? 18.547 -29.297 -14.617 1 96.44 410 ARG B N 1
ATOM 6988 C CA . ARG B 1 410 ? 19.469 -29.766 -15.656 1 96.44 410 ARG B CA 1
ATOM 6989 C C . ARG B 1 410 ? 18.781 -29.766 -17.031 1 96.44 410 ARG B C 1
ATOM 6991 O O . ARG B 1 410 ? 19.344 -29.266 -18 1 96.44 410 ARG B O 1
ATOM 6998 N N . GLU B 1 411 ? 17.609 -30.25 -17.062 1 96.31 411 GLU B N 1
ATOM 6999 C CA . GLU B 1 411 ? 16.969 -30.5 -18.344 1 96.31 411 GLU B CA 1
ATOM 7000 C C . GLU B 1 411 ? 16.344 -29.234 -18.922 1 96.31 411 GLU B C 1
ATOM 7002 O O . GLU B 1 411 ? 16.328 -29.047 -20.141 1 96.31 411 GLU B O 1
ATOM 7007 N N . ALA B 1 412 ? 15.836 -28.344 -18.109 1 95.88 412 ALA B N 1
ATOM 7008 C CA . ALA B 1 412 ? 15.148 -27.156 -18.594 1 95.88 412 ALA B CA 1
ATOM 7009 C C . ALA B 1 412 ? 16.047 -25.922 -18.469 1 95.88 412 ALA B C 1
ATOM 7011 O O . ALA B 1 412 ? 15.672 -24.828 -18.906 1 95.88 412 ALA B O 1
ATOM 7012 N N . ASP B 1 413 ? 17.188 -26.062 -17.859 1 96.94 413 ASP B N 1
ATOM 7013 C CA . ASP B 1 413 ? 18.109 -24.953 -17.625 1 96.94 413 ASP B CA 1
ATOM 7014 C C . ASP B 1 413 ? 17.516 -23.922 -16.688 1 96.94 413 ASP B C 1
ATOM 7016 O O . ASP B 1 413 ? 17.484 -22.734 -17.016 1 96.94 413 ASP B O 1
ATOM 7020 N N . LEU B 1 414 ? 17.031 -24.391 -15.57 1 97.75 414 LEU B N 1
ATOM 7021 C CA . LEU B 1 414 ? 16.406 -23.531 -14.578 1 97.75 414 LEU B CA 1
ATOM 7022 C C . LEU B 1 414 ? 17.422 -23.031 -13.57 1 97.75 414 LEU B C 1
ATOM 7024 O O . LEU B 1 414 ? 18.469 -23.656 -13.375 1 97.75 414 LEU B O 1
ATOM 7028 N N . ASP B 1 415 ? 17.125 -21.891 -12.969 1 97.69 415 ASP B N 1
ATOM 7029 C CA . ASP B 1 415 ? 17.922 -21.359 -11.859 1 97.69 415 ASP B CA 1
ATOM 7030 C C . ASP B 1 415 ? 17.25 -21.641 -10.516 1 97.69 415 ASP B C 1
ATOM 7032 O O . ASP B 1 415 ? 17.891 -21.562 -9.469 1 97.69 415 ASP B O 1
ATOM 7036 N N . GLY B 1 416 ? 15.984 -21.891 -10.562 1 97.75 416 GLY B N 1
ATOM 7037 C CA . GLY B 1 416 ? 15.25 -22.156 -9.336 1 97.75 416 GLY B CA 1
ATOM 7038 C C . GLY B 1 416 ? 13.773 -22.438 -9.57 1 97.75 416 GLY B C 1
ATOM 7039 O O . GLY B 1 416 ? 13.375 -22.797 -10.68 1 97.75 416 GLY B O 1
ATOM 7040 N N . PHE B 1 417 ? 13.055 -22.312 -8.445 1 98.06 417 PHE B N 1
ATOM 7041 C CA . PHE B 1 417 ? 11.641 -22.656 -8.508 1 98.06 417 PHE B CA 1
ATOM 7042 C C . PHE B 1 417 ? 10.797 -21.672 -7.723 1 98.06 417 PHE B C 1
ATOM 7044 O O . PHE B 1 417 ? 11.242 -21.141 -6.695 1 98.06 417 PHE B O 1
ATOM 7051 N N . ASN B 1 418 ? 9.625 -21.328 -8.234 1 97.81 418 ASN B N 1
ATOM 7052 C CA . ASN B 1 418 ? 8.508 -20.828 -7.441 1 97.81 418 ASN B CA 1
ATOM 7053 C C . ASN B 1 418 ? 7.652 -21.969 -6.891 1 97.81 418 ASN B C 1
ATOM 7055 O O . ASN B 1 418 ? 6.824 -22.531 -7.609 1 97.81 418 ASN B O 1
ATOM 7059 N N . LEU B 1 419 ? 7.848 -22.234 -5.668 1 98.38 419 LEU B N 1
ATOM 7060 C CA . LEU B 1 419 ? 7.18 -23.391 -5.082 1 98.38 419 LEU B CA 1
ATOM 7061 C C . LEU B 1 419 ? 5.742 -23.047 -4.703 1 98.38 419 LEU B C 1
ATOM 7063 O O . LEU B 1 419 ? 5.504 -22.188 -3.852 1 98.38 419 LEU B O 1
ATOM 7067 N N . GLY B 1 420 ? 4.844 -23.719 -5.422 1 97.19 420 GLY B N 1
ATOM 7068 C CA . GLY B 1 420 ? 3.459 -23.656 -4.98 1 97.19 420 GLY B CA 1
ATOM 7069 C C . GLY B 1 420 ? 3.186 -24.5 -3.75 1 97.19 420 GLY B C 1
ATOM 7070 O O . GLY B 1 420 ? 4.062 -25.234 -3.287 1 97.19 420 GLY B O 1
ATOM 7071 N N . TYR B 1 421 ? 1.983 -24.391 -3.197 1 97.56 421 TYR B N 1
ATOM 7072 C CA . TYR B 1 421 ? 1.605 -25.188 -2.027 1 97.56 421 TYR B CA 1
ATOM 7073 C C . TYR B 1 421 ? 0.266 -25.875 -2.246 1 97.56 421 TYR B C 1
ATOM 7075 O O . TYR B 1 421 ? -0.562 -25.406 -3.031 1 97.56 421 TYR B O 1
ATOM 7083 N N . VAL B 1 422 ? 0.141 -26.969 -1.562 1 95.94 422 VAL B N 1
ATOM 7084 C CA . VAL B 1 422 ? -1.153 -27.625 -1.469 1 95.94 422 VAL B CA 1
ATOM 7085 C C . VAL B 1 422 ? -1.889 -27.156 -0.217 1 95.94 422 VAL B C 1
ATOM 7087 O O . VAL B 1 422 ? -3.027 -26.688 -0.298 1 95.94 422 VAL B O 1
ATOM 7090 N N . THR B 1 423 ? -1.203 -27.281 0.871 1 96.44 423 THR B N 1
ATOM 7091 C CA . THR B 1 423 ? -1.674 -26.672 2.115 1 96.44 423 THR B CA 1
ATOM 7092 C C . THR B 1 423 ? -0.726 -25.578 2.58 1 96.44 423 THR B C 1
ATOM 7094 O O . THR B 1 423 ? 0.483 -25.656 2.348 1 96.44 423 THR B O 1
ATOM 7097 N N . THR B 1 424 ? -1.253 -24.609 3.137 1 96.94 424 THR B N 1
ATOM 7098 C CA . THR B 1 424 ? -0.411 -23.516 3.631 1 96.94 424 THR B CA 1
ATOM 7099 C C . THR B 1 424 ? -0.679 -23.266 5.109 1 96.94 424 THR B C 1
ATOM 7101 O O . THR B 1 424 ? -1.826 -23.312 5.559 1 96.94 424 THR B O 1
ATOM 7104 N N . PRO B 1 425 ? 0.422 -23.141 5.969 1 97.62 425 PRO B N 1
ATOM 7105 C CA . PRO B 1 425 ? 1.812 -23.141 5.508 1 97.62 425 PRO B CA 1
ATOM 7106 C C . PRO B 1 425 ? 2.432 -24.531 5.477 1 97.62 425 PRO B C 1
ATOM 7108 O O . PRO B 1 425 ? 3.656 -24.672 5.414 1 97.62 425 PRO B O 1
ATOM 7111 N N . GLY B 1 426 ? 1.613 -25.531 5.551 1 97.75 426 GLY B N 1
ATOM 7112 C CA . GLY B 1 426 ? 2.076 -26.906 5.73 1 97.75 426 GLY B CA 1
ATOM 7113 C C . GLY B 1 426 ? 3.094 -27.328 4.688 1 97.75 426 GLY B C 1
ATOM 7114 O O . GLY B 1 426 ? 4.129 -27.906 5.02 1 97.75 426 GLY B O 1
ATOM 7115 N N . THR B 1 427 ? 2.812 -27.078 3.418 1 98.31 427 THR B N 1
ATOM 7116 C CA . THR B 1 427 ? 3.73 -27.438 2.346 1 98.31 427 THR B CA 1
ATOM 7117 C C . THR B 1 427 ? 5.09 -26.766 2.545 1 98.31 427 THR B C 1
ATOM 7119 O O . THR B 1 427 ? 6.129 -27.406 2.393 1 98.31 427 THR B O 1
ATOM 7122 N N . PHE B 1 428 ? 5.074 -25.5 2.904 1 98.69 428 PHE B N 1
ATOM 7123 C CA . PHE B 1 428 ? 6.324 -24.781 3.133 1 98.69 428 PHE B CA 1
ATOM 7124 C C . PHE B 1 428 ? 7.039 -25.328 4.363 1 98.69 428 PHE B C 1
ATOM 7126 O O . PHE B 1 428 ? 8.273 -25.391 4.395 1 98.69 428 PHE B O 1
ATOM 7133 N N . GLU B 1 429 ? 6.316 -25.688 5.391 1 98.62 429 GLU B N 1
ATOM 7134 C CA . GLU B 1 429 ? 6.91 -26.312 6.566 1 98.62 429 GLU B CA 1
ATOM 7135 C C . GLU B 1 429 ? 7.652 -27.594 6.195 1 98.62 429 GLU B C 1
ATOM 7137 O O . GLU B 1 429 ? 8.766 -27.828 6.668 1 98.62 429 GLU B O 1
ATOM 7142 N N . GLU B 1 430 ? 7.066 -28.375 5.367 1 98.44 430 GLU B N 1
ATOM 7143 C CA . GLU B 1 430 ? 7.656 -29.641 4.941 1 98.44 430 GLU B CA 1
ATOM 7144 C C . GLU B 1 430 ? 8.906 -29.422 4.098 1 98.44 430 GLU B C 1
ATOM 7146 O O . GLU B 1 430 ? 9.875 -30.172 4.195 1 98.44 430 GLU B O 1
ATOM 7151 N N . VAL B 1 431 ? 8.844 -28.422 3.266 1 98.69 431 VAL B N 1
ATOM 7152 C CA . VAL B 1 431 ? 10.008 -28.062 2.465 1 98.69 431 VAL B CA 1
ATOM 7153 C C . VAL B 1 431 ? 11.164 -27.672 3.383 1 98.69 431 VAL B C 1
ATOM 7155 O O . VAL B 1 431 ? 12.289 -28.156 3.215 1 98.69 431 VAL B O 1
ATOM 7158 N N . VAL B 1 432 ? 10.891 -26.859 4.359 1 98.25 432 VAL B N 1
ATOM 7159 C CA . VAL B 1 432 ? 11.914 -26.359 5.273 1 98.25 432 VAL B CA 1
ATOM 7160 C C . VAL B 1 432 ? 12.445 -27.5 6.133 1 98.25 432 VAL B C 1
ATOM 7162 O O . VAL B 1 432 ? 13.648 -27.578 6.391 1 98.25 432 VAL B O 1
ATOM 7165 N N . GLU B 1 433 ? 11.594 -28.406 6.508 1 98.06 433 GLU B N 1
ATOM 7166 C CA . GLU B 1 433 ? 11.953 -29.453 7.457 1 98.06 433 GLU B CA 1
ATOM 7167 C C . GLU B 1 433 ? 12.648 -30.625 6.758 1 98.06 433 GLU B C 1
ATOM 7169 O O . GLU B 1 433 ? 13.578 -31.219 7.305 1 98.06 433 GLU B O 1
ATOM 7174 N N . PHE B 1 434 ? 12.219 -30.953 5.559 1 98.38 434 PHE B N 1
ATOM 7175 C CA . PHE B 1 434 ? 12.672 -32.188 4.961 1 98.38 434 PHE B CA 1
ATOM 7176 C C . PHE B 1 434 ? 13.484 -31.938 3.701 1 98.38 434 PHE B C 1
ATOM 7178 O O . PHE B 1 434 ? 14.594 -32.469 3.549 1 98.38 434 PHE B O 1
ATOM 7185 N N . LEU B 1 435 ? 13.008 -31.125 2.783 1 98.56 435 LEU B N 1
ATOM 7186 C CA . LEU B 1 435 ? 13.586 -30.984 1.451 1 98.56 435 LEU B CA 1
ATOM 7187 C C . LEU B 1 435 ? 14.875 -30.172 1.503 1 98.56 435 LEU B C 1
ATOM 7189 O O . LEU B 1 435 ? 15.883 -30.562 0.911 1 98.56 435 LEU B O 1
ATOM 7193 N N . ILE B 1 436 ? 14.867 -29.062 2.205 1 97.81 436 ILE B N 1
ATOM 7194 C CA . ILE B 1 436 ? 15.984 -28.125 2.205 1 97.81 436 ILE B CA 1
ATOM 7195 C C . ILE B 1 436 ? 17.219 -28.797 2.82 1 97.81 436 ILE B C 1
ATOM 7197 O O . ILE B 1 436 ? 18.312 -28.703 2.273 1 97.81 436 ILE B O 1
ATOM 7201 N N . PRO B 1 437 ? 17.094 -29.5 3.969 1 97.19 437 PRO B N 1
ATOM 7202 C CA . PRO B 1 437 ? 18.266 -30.219 4.473 1 97.19 437 PRO B CA 1
ATOM 7203 C C . PRO B 1 437 ? 18.844 -31.188 3.449 1 97.19 437 PRO B C 1
ATOM 7205 O O . PRO B 1 437 ? 20.062 -31.328 3.355 1 97.19 437 PRO B O 1
ATOM 7208 N N . GLU B 1 438 ? 18 -31.844 2.689 1 97.75 438 GLU B N 1
ATOM 7209 C CA . GLU B 1 438 ? 18.484 -32.75 1.65 1 97.75 438 GLU B CA 1
ATOM 7210 C C . GLU B 1 438 ? 19.219 -32 0.546 1 97.75 438 GLU B C 1
ATOM 7212 O O . GLU B 1 438 ? 20.266 -32.438 0.081 1 97.75 438 GLU B O 1
ATOM 7217 N N . LEU B 1 439 ? 18.656 -30.891 0.088 1 98 439 LEU B N 1
ATOM 7218 C CA . LEU B 1 439 ? 19.297 -30.078 -0.939 1 98 439 LEU B CA 1
ATOM 7219 C C . LEU B 1 439 ? 20.656 -29.562 -0.461 1 98 439 LEU B C 1
ATOM 7221 O O . LEU B 1 439 ? 21.609 -29.5 -1.236 1 98 439 LEU B O 1
ATOM 7225 N N . ARG B 1 440 ? 20.719 -29.203 0.812 1 96.31 440 ARG B N 1
ATOM 7226 C CA . ARG B 1 440 ? 21.984 -28.734 1.391 1 96.31 440 ARG B CA 1
ATOM 7227 C C . ARG B 1 440 ? 23 -29.875 1.473 1 96.31 440 ARG B C 1
ATOM 7229 O O . ARG B 1 440 ? 24.172 -29.688 1.181 1 96.31 440 ARG B O 1
ATOM 7236 N N . ARG B 1 441 ? 22.547 -31 1.855 1 95.94 441 ARG B N 1
ATOM 7237 C CA . ARG B 1 441 ? 23.406 -32.156 1.896 1 95.94 441 ARG B CA 1
ATOM 7238 C C . ARG B 1 441 ? 24.016 -32.438 0.525 1 95.94 441 ARG B C 1
ATOM 7240 O O . ARG B 1 441 ? 25.188 -32.844 0.426 1 95.94 441 ARG B O 1
ATOM 7247 N N . ARG B 1 442 ? 23.297 -32.125 -0.493 1 95.62 442 ARG B N 1
ATOM 7248 C CA . ARG B 1 442 ? 23.719 -32.375 -1.867 1 95.62 442 ARG B CA 1
ATOM 7249 C C . ARG B 1 442 ? 24.609 -31.25 -2.383 1 95.62 442 ARG B C 1
ATOM 7251 O O . ARG B 1 442 ? 25.188 -31.359 -3.469 1 95.62 442 ARG B O 1
ATOM 7258 N N . GLY B 1 443 ? 24.641 -30.156 -1.662 1 95.06 443 GLY B N 1
ATOM 7259 C CA . GLY B 1 443 ? 25.469 -29.031 -2.035 1 95.06 443 GLY B CA 1
ATOM 7260 C C . GLY B 1 443 ? 24.844 -28.141 -3.098 1 95.06 443 GLY B C 1
ATOM 7261 O O . GLY B 1 443 ? 25.547 -27.406 -3.787 1 95.06 443 GLY B O 1
ATOM 7262 N N . VAL B 1 444 ? 23.516 -28.188 -3.275 1 96.62 444 VAL B N 1
ATOM 7263 C CA . VAL B 1 444 ? 22.891 -27.438 -4.359 1 96.62 444 VAL B CA 1
ATOM 7264 C C . VAL B 1 444 ? 22.031 -26.312 -3.785 1 96.62 444 VAL B C 1
ATOM 7266 O O . VAL B 1 444 ? 21.344 -25.609 -4.527 1 96.62 444 VAL B O 1
ATOM 7269 N N . TYR B 1 445 ? 22.016 -26.141 -2.486 1 95 445 TYR B N 1
ATOM 7270 C CA . TYR B 1 445 ? 21.266 -25.078 -1.82 1 95 445 TYR B CA 1
ATOM 7271 C C . TYR B 1 445 ? 22.078 -24.453 -0.697 1 95 445 TYR B C 1
ATOM 7273 O O . TYR B 1 445 ? 22.156 -25 0.408 1 95 445 TYR B O 1
ATOM 7281 N N . GLY B 1 446 ? 22.719 -23.375 -1.003 1 79.5 446 GLY B N 1
ATOM 7282 C CA . GLY B 1 446 ? 23.656 -22.797 -0.055 1 79.5 446 GLY B CA 1
ATOM 7283 C C . GLY B 1 446 ? 23 -21.828 0.922 1 79.5 446 GLY B C 1
ATOM 7284 O O . GLY B 1 446 ? 21.859 -21.438 0.736 1 79.5 446 GLY B O 1
ATOM 7285 N N . GLU B 1 447 ? 23.656 -21.766 2.043 1 67.44 447 GLU B N 1
ATOM 7286 C CA . GLU B 1 447 ? 23.234 -20.797 3.037 1 67.44 447 GLU B CA 1
ATOM 7287 C C . GLU B 1 447 ? 23.594 -19.375 2.594 1 67.44 447 GLU B C 1
ATOM 7289 O O . GLU B 1 447 ? 24.609 -19.156 1.949 1 67.44 447 GLU B O 1
ATOM 7294 N N . ALA B 1 448 ? 22.516 -18.578 2.307 1 56.5 448 ALA B N 1
ATOM 7295 C CA . ALA B 1 448 ? 22.734 -17.219 1.845 1 56.5 448 ALA B CA 1
ATOM 7296 C C . ALA B 1 448 ? 23.922 -16.578 2.57 1 56.5 448 ALA B C 1
ATOM 7298 O O . ALA B 1 448 ? 24.016 -16.656 3.797 1 56.5 448 ALA B O 1
ATOM 7299 N N . PRO B 1 449 ? 24.984 -16.219 1.77 1 53.97 449 PRO B N 1
ATOM 7300 C CA . PRO B 1 449 ? 26.094 -15.492 2.396 1 53.97 449 PRO B CA 1
ATOM 7301 C C . PRO B 1 449 ? 25.625 -14.242 3.146 1 53.97 449 PRO B C 1
ATOM 7303 O O . PRO B 1 449 ? 24.812 -13.477 2.627 1 53.97 449 PRO B O 1
ATOM 7306 N N . LEU B 1 450 ? 25.562 -14.297 4.441 1 54.03 450 LEU B N 1
ATOM 7307 C CA . LEU B 1 450 ? 25.266 -13.094 5.207 1 54.03 450 LEU B CA 1
ATOM 7308 C C . LEU B 1 450 ? 26.406 -12.078 5.074 1 54.03 450 LEU B C 1
ATOM 7310 O O . LEU B 1 450 ? 27.562 -12.461 4.969 1 54.03 450 LEU B O 1
ATOM 7314 N N . PRO B 1 451 ? 26.109 -10.891 4.484 1 49 451 PRO B N 1
ATOM 7315 C CA . PRO B 1 451 ? 27.188 -9.891 4.453 1 49 451 PRO B CA 1
ATOM 7316 C C . PRO B 1 451 ? 28.016 -9.867 5.738 1 49 451 PRO B C 1
ATOM 7318 O O . PRO B 1 451 ? 27.516 -10.242 6.801 1 49 451 PRO B O 1
ATOM 7321 N N . PRO B 1 452 ? 29.328 -9.719 5.57 1 42.38 452 PRO B N 1
ATOM 7322 C CA . PRO B 1 452 ? 30.125 -9.57 6.789 1 42.38 452 PRO B CA 1
ATOM 7323 C C . PRO B 1 452 ? 29.594 -8.477 7.711 1 42.38 452 PRO B C 1
ATOM 7325 O O . PRO B 1 452 ? 29.016 -7.492 7.238 1 42.38 452 PRO B O 1
ATOM 7328 N N . ALA B 1 453 ? 29.438 -8.82 8.922 1 44.84 453 ALA B N 1
ATOM 7329 C CA . ALA B 1 453 ? 29.047 -7.848 9.938 1 44.84 453 ALA B CA 1
ATOM 7330 C C . ALA B 1 453 ? 29.844 -6.555 9.805 1 44.84 453 ALA B C 1
ATOM 7332 O O . ALA B 1 453 ? 31.062 -6.59 9.594 1 44.84 453 ALA B O 1
ATOM 7333 N N . VAL B 1 454 ? 29.406 -5.66 9.211 1 40.34 454 VAL B N 1
ATOM 7334 C CA . VAL B 1 454 ? 30.188 -4.438 9.375 1 40.34 454 VAL B CA 1
ATOM 7335 C C . VAL B 1 454 ? 30.656 -4.305 10.82 1 40.34 454 VAL B C 1
ATOM 7337 O O . VAL B 1 454 ? 29.984 -4.793 11.734 1 40.34 454 VAL B O 1
ATOM 7340 N N . ASP B 1 455 ? 31.938 -4.078 11.102 1 36.56 455 ASP B N 1
ATOM 7341 C CA . ASP B 1 455 ? 32.625 -4.051 12.391 1 36.56 455 ASP B CA 1
ATOM 7342 C C . ASP B 1 455 ? 31.656 -3.605 13.5 1 36.56 455 ASP B C 1
ATOM 7344 O O . ASP B 1 455 ? 31.984 -3.695 14.688 1 36.56 455 ASP B O 1
ATOM 7348 N N . GLY B 1 456 ? 31.094 -2.357 13.516 1 36.81 456 GLY B N 1
ATOM 7349 C CA . GLY B 1 456 ? 30.672 -1.61 14.688 1 36.81 456 GLY B CA 1
ATOM 7350 C C . GLY B 1 456 ? 29.453 -2.217 15.367 1 36.81 456 GLY B C 1
ATOM 7351 O O . GLY B 1 456 ? 28.766 -1.54 16.125 1 36.81 456 GLY B O 1
ATOM 7352 N N . GLY B 1 457 ? 29.375 -3.562 15.719 1 36.53 457 GLY B N 1
ATOM 7353 C CA . GLY B 1 457 ? 28.5 -4.395 16.531 1 36.53 457 GLY B CA 1
ATOM 7354 C C . GLY B 1 457 ? 27.156 -4.645 15.891 1 36.53 457 GLY B C 1
ATOM 7355 O O . GLY B 1 457 ? 26.281 -5.277 16.484 1 36.53 457 GLY B O 1
ATOM 7356 N N . GLY B 1 458 ? 26.484 -3.766 15.195 1 37.69 458 GLY B N 1
ATOM 7357 C CA . GLY B 1 458 ? 25.094 -3.936 14.836 1 37.69 458 GLY B CA 1
ATOM 7358 C C . GLY B 1 458 ? 24.859 -5.031 13.812 1 37.69 458 GLY B C 1
ATOM 7359 O O . GLY B 1 458 ? 25.812 -5.512 13.188 1 37.69 458 GLY B O 1
ATOM 7360 N N . GLU B 1 459 ? 23.891 -6.055 14.016 1 44.81 459 GLU B N 1
ATOM 7361 C CA . GLU B 1 459 ? 23.391 -7.102 13.133 1 44.81 459 GLU B CA 1
ATOM 7362 C C . GLU B 1 459 ? 23.594 -6.73 11.664 1 44.81 459 GLU B C 1
ATOM 7364 O O . GLU B 1 459 ? 23.438 -5.57 11.281 1 44.81 459 GLU B O 1
ATOM 7369 N N . GLY B 1 460 ? 24.578 -7.285 11.016 1 50.94 460 GLY B N 1
ATOM 7370 C CA . GLY B 1 460 ? 24.906 -7.125 9.609 1 50.94 460 GLY B CA 1
ATOM 7371 C C . GLY B 1 460 ? 23.688 -6.805 8.758 1 50.94 460 GLY B C 1
ATOM 7372 O O . GLY B 1 460 ? 22.562 -7.102 9.141 1 50.94 460 GLY B O 1
ATOM 7373 N N . GLU B 1 461 ? 23.844 -5.793 7.918 1 71.12 461 GLU B N 1
ATOM 7374 C CA . GLU B 1 461 ? 22.797 -5.402 6.984 1 71.12 461 GLU B CA 1
ATOM 7375 C C . GLU B 1 461 ? 22.375 -6.578 6.105 1 71.12 461 GLU B C 1
ATOM 7377 O O . GLU B 1 461 ? 23.172 -7.484 5.848 1 71.12 461 GLU B O 1
ATOM 7382 N N . GLY B 1 462 ? 21.156 -6.977 6.047 1 87.31 462 GLY B N 1
ATOM 7383 C CA . GLY B 1 462 ? 20.609 -7.973 5.133 1 87.31 462 GLY B CA 1
ATOM 7384 C C . GLY B 1 462 ? 20.969 -7.711 3.684 1 87.31 462 GLY B C 1
ATOM 7385 O O . GLY B 1 462 ? 21.703 -6.762 3.381 1 87.31 462 GLY B O 1
ATOM 7386 N N . LEU B 1 463 ? 20.812 -8.68 2.859 1 93.69 463 LEU B N 1
ATOM 7387 C CA . LEU B 1 463 ? 21.047 -8.555 1.423 1 93.69 463 LEU B CA 1
ATOM 7388 C C . LEU B 1 463 ? 19.828 -7.949 0.734 1 93.69 463 LEU B C 1
ATOM 7390 O O . LEU B 1 463 ? 18.688 -8.227 1.124 1 93.69 463 LEU B O 1
ATOM 7394 N N . THR B 1 464 ? 20.094 -7.125 -0.244 1 96.81 464 THR B N 1
ATOM 7395 C CA . THR B 1 464 ? 19 -6.711 -1.117 1 96.81 464 THR B CA 1
ATOM 7396 C C . THR B 1 464 ? 18.516 -7.883 -1.969 1 96.81 464 THR B C 1
ATOM 7398 O O . THR B 1 464 ? 19.188 -8.906 -2.074 1 96.81 464 THR B O 1
ATOM 7401 N N . ALA B 1 465 ? 17.391 -7.773 -2.537 1 97.94 465 ALA B N 1
ATOM 7402 C CA . ALA B 1 465 ? 16.844 -8.797 -3.426 1 97.94 465 ALA B CA 1
ATOM 7403 C C . ALA B 1 465 ? 17.812 -9.094 -4.574 1 97.94 465 ALA B C 1
ATOM 7405 O O . ALA B 1 465 ? 18 -10.25 -4.949 1 97.94 465 ALA B O 1
ATOM 7406 N N . ARG B 1 466 ? 18.438 -8.055 -5.059 1 97.94 466 ARG B N 1
ATOM 7407 C CA . ARG B 1 466 ? 19.328 -8.203 -6.195 1 97.94 466 ARG B CA 1
ATOM 7408 C C . ARG B 1 466 ? 20.641 -8.859 -5.77 1 97.94 466 ARG B C 1
ATOM 7410 O O . ARG B 1 466 ? 21.203 -9.688 -6.496 1 97.94 466 ARG B O 1
ATOM 7417 N N . GLU B 1 467 ? 21.141 -8.484 -4.621 1 95.75 467 GLU B N 1
ATOM 7418 C CA . GLU B 1 467 ? 22.375 -9.086 -4.117 1 95.75 467 GLU B CA 1
ATOM 7419 C C . GLU B 1 467 ? 22.219 -10.578 -3.867 1 95.75 467 GLU B C 1
ATOM 7421 O O . GLU B 1 467 ? 23.156 -11.352 -4.023 1 95.75 467 GLU B O 1
ATOM 7426 N N . LYS B 1 468 ? 21.031 -11.008 -3.568 1 94.56 468 LYS B N 1
ATOM 7427 C CA . LYS B 1 468 ? 20.766 -12.43 -3.357 1 94.56 468 LYS B CA 1
ATOM 7428 C C . LYS B 1 468 ? 20.891 -13.211 -4.66 1 94.56 468 LYS B C 1
ATOM 7430 O O . LYS B 1 468 ? 21.188 -14.406 -4.645 1 94.56 468 LYS B O 1
ATOM 7435 N N . ILE B 1 469 ? 20.688 -12.523 -5.746 1 95.56 469 ILE B N 1
ATOM 7436 C CA . ILE B 1 469 ? 20.672 -13.164 -7.055 1 95.56 469 ILE B CA 1
ATOM 7437 C C . ILE B 1 469 ? 22.047 -13.047 -7.699 1 95.56 469 ILE B C 1
ATOM 7439 O O . ILE B 1 469 ? 22.609 -14.039 -8.18 1 95.56 469 ILE B O 1
ATOM 7443 N N . TYR B 1 470 ? 22.656 -11.852 -7.609 1 95.25 470 TYR B N 1
ATOM 7444 C CA . TYR B 1 470 ? 23.859 -11.578 -8.398 1 95.25 470 TYR B CA 1
ATOM 7445 C C . TYR B 1 470 ? 25.094 -11.508 -7.504 1 95.25 470 TYR B C 1
ATOM 7447 O O . TYR B 1 470 ? 26.219 -11.43 -7.996 1 95.25 470 TYR B O 1
ATOM 7455 N N . GLY B 1 471 ? 24.844 -11.484 -6.191 1 92.38 471 GLY B N 1
ATOM 7456 C CA . GLY B 1 471 ? 25.969 -11.43 -5.273 1 92.38 471 GLY B CA 1
ATOM 7457 C C . GLY B 1 471 ? 26.125 -10.078 -4.594 1 92.38 471 GLY B C 1
ATOM 7458 O O . GLY B 1 471 ? 25.594 -9.07 -5.078 1 92.38 471 GLY B O 1
ATOM 7459 N N . VAL B 1 472 ? 26.828 -10.07 -3.479 1 91.69 472 VAL B N 1
ATOM 7460 C CA . VAL B 1 472 ? 27.047 -8.883 -2.654 1 91.69 472 VAL B CA 1
ATOM 7461 C C . VAL B 1 472 ? 27.703 -7.789 -3.492 1 91.69 472 VAL B C 1
ATOM 7463 O O . VAL B 1 472 ? 28.641 -8.055 -4.254 1 91.69 472 VAL B O 1
ATOM 7466 N N . GLY B 1 473 ? 27.156 -6.59 -3.418 1 92.56 473 GLY B N 1
ATOM 7467 C CA . GLY B 1 473 ? 27.703 -5.457 -4.145 1 92.56 473 GLY B CA 1
ATOM 7468 C C . GLY B 1 473 ? 26.875 -5.047 -5.336 1 92.56 473 GLY B C 1
ATOM 7469 O O . GLY B 1 473 ? 26.984 -3.924 -5.828 1 92.56 473 GLY B O 1
ATOM 7470 N N . GLN B 1 474 ? 26 -6 -5.82 1 95.31 474 GLN B N 1
ATOM 7471 C CA . GLN B 1 474 ? 25.141 -5.691 -6.953 1 95.31 474 GLN B CA 1
ATOM 7472 C C . GLN B 1 474 ? 23.75 -5.273 -6.48 1 95.31 474 GLN B C 1
ATOM 7474 O O . GLN B 1 474 ? 22.766 -5.98 -6.723 1 95.31 474 GLN B O 1
ATOM 7479 N N . ARG B 1 475 ? 23.641 -4.137 -5.977 1 96 475 ARG B N 1
ATOM 7480 C CA . ARG B 1 475 ? 22.375 -3.658 -5.438 1 96 475 ARG B CA 1
ATOM 7481 C C . ARG B 1 475 ? 21.516 -3.018 -6.531 1 96 475 ARG B C 1
ATOM 7483 O O . ARG B 1 475 ? 20.297 -3.078 -6.484 1 96 475 ARG B O 1
ATOM 7490 N N . GLU B 1 476 ? 22.156 -2.42 -7.492 1 97.88 476 GLU B N 1
ATOM 7491 C CA . GLU B 1 476 ? 21.484 -1.696 -8.562 1 97.88 476 GLU B CA 1
ATOM 7492 C C . GLU B 1 476 ? 21.484 -2.492 -9.859 1 97.88 476 GLU B C 1
ATOM 7494 O O . GLU B 1 476 ? 22.062 -3.586 -9.922 1 97.88 476 GLU B O 1
ATOM 7499 N N . LEU B 1 477 ? 20.891 -1.969 -10.867 1 98.38 477 LEU B N 1
ATOM 7500 C CA . LEU B 1 477 ? 20.812 -2.643 -12.156 1 98.38 477 LEU B CA 1
ATOM 7501 C C . LEU B 1 477 ? 22.203 -2.93 -12.711 1 98.38 477 LEU B C 1
ATOM 7503 O O . LEU B 1 477 ? 23.109 -2.096 -12.594 1 98.38 477 LEU B O 1
ATOM 7507 N N . ARG B 1 478 ? 22.359 -4.102 -13.281 1 98 478 ARG B N 1
ATOM 7508 C CA . ARG B 1 478 ? 23.594 -4.43 -13.977 1 98 478 ARG B CA 1
ATOM 7509 C C . ARG B 1 478 ? 23.844 -3.469 -15.133 1 98 478 ARG B C 1
ATOM 7511 O O . ARG B 1 478 ? 22.906 -2.922 -15.711 1 98 478 ARG B O 1
ATOM 7518 N N . ALA B 1 479 ? 25.094 -3.4 -15.523 1 97.12 479 ALA B N 1
ATOM 7519 C CA . ALA B 1 479 ? 25.484 -2.471 -16.578 1 97.12 479 ALA B CA 1
ATOM 7520 C C . ALA B 1 479 ? 24.891 -2.871 -17.922 1 97.12 479 ALA B C 1
ATOM 7522 O O . ALA B 1 479 ? 24.609 -2.016 -18.766 1 97.12 479 ALA B O 1
ATOM 7523 N N . ASP B 1 480 ? 24.625 -4.125 -18.078 1 97.81 480 ASP B N 1
ATOM 7524 C CA . ASP B 1 480 ? 24.125 -4.586 -19.375 1 97.81 480 ASP B CA 1
ATOM 7525 C C . ASP B 1 480 ? 22.594 -4.512 -19.438 1 97.81 480 ASP B C 1
ATOM 7527 O O . ASP B 1 480 ? 22 -4.809 -20.469 1 97.81 480 ASP B O 1
ATOM 7531 N N . HIS B 1 481 ? 21.969 -4.199 -18.375 1 98.31 481 HIS B N 1
ATOM 7532 C CA . HIS B 1 481 ? 20.516 -4.031 -18.359 1 98.31 481 HIS B CA 1
ATOM 7533 C C . HIS B 1 481 ? 20.109 -2.715 -19.016 1 98.31 481 HIS B C 1
ATOM 7535 O O . HIS B 1 481 ? 20.703 -1.672 -18.75 1 98.31 481 HIS B O 1
ATOM 7541 N N . PRO B 1 482 ? 19.109 -2.701 -19.781 1 97.38 482 PRO B N 1
ATOM 7542 C CA . PRO B 1 482 ? 18.703 -1.476 -20.484 1 97.38 482 PRO B CA 1
ATOM 7543 C C . PRO B 1 482 ? 18.359 -0.338 -19.531 1 97.38 482 PRO B C 1
ATOM 7545 O O . PRO B 1 482 ? 18.562 0.834 -19.859 1 97.38 482 PRO B O 1
ATOM 7548 N N . GLY B 1 483 ? 17.844 -0.628 -18.391 1 97.94 483 GLY B N 1
ATOM 7549 C CA . GLY B 1 483 ? 17.516 0.389 -17.406 1 97.94 483 GLY B CA 1
ATOM 7550 C C . GLY B 1 483 ? 18.734 1.18 -16.953 1 97.94 483 GLY B C 1
ATOM 7551 O O . GLY B 1 483 ? 18.594 2.291 -16.422 1 97.94 483 GLY B O 1
ATOM 7552 N N . SER B 1 484 ? 19.906 0.587 -17.078 1 97.38 484 SER B N 1
ATOM 7553 C CA . SER B 1 484 ? 21.125 1.245 -16.625 1 97.38 484 SER B CA 1
ATOM 7554 C C . SER B 1 484 ? 21.422 2.488 -17.453 1 97.38 484 SER B C 1
ATOM 7556 O O . SER B 1 484 ? 22.156 3.377 -17.016 1 97.38 484 SER B O 1
ATOM 7558 N N . ARG B 1 485 ? 20.891 2.596 -18.594 1 96.75 485 ARG B N 1
ATOM 7559 C CA . ARG B 1 485 ? 21.094 3.744 -19.469 1 96.75 485 ARG B CA 1
ATOM 7560 C C . ARG B 1 485 ? 20.375 4.977 -18.938 1 96.75 485 ARG B C 1
ATOM 7562 O O . ARG B 1 485 ? 20.625 6.094 -19.406 1 96.75 485 ARG B O 1
ATOM 7569 N N . TYR B 1 486 ? 19.531 4.781 -17.984 1 97.69 486 TYR B N 1
ATOM 7570 C CA . TYR B 1 486 ? 18.734 5.879 -17.438 1 97.69 486 TYR B CA 1
ATOM 7571 C C . TYR B 1 486 ? 19.375 6.422 -16.156 1 97.69 486 TYR B C 1
ATOM 7573 O O . TYR B 1 486 ? 18.859 7.355 -15.539 1 97.69 486 TYR B O 1
ATOM 7581 N N . LYS B 1 487 ? 20.453 5.84 -15.719 1 97.31 487 LYS B N 1
ATOM 7582 C CA . LYS B 1 487 ? 21.109 6.336 -14.516 1 97.31 487 LYS B CA 1
ATOM 7583 C C . LYS B 1 487 ? 21.438 7.82 -14.641 1 97.31 487 LYS B C 1
ATOM 7585 O O . LYS B 1 487 ? 21.75 8.305 -15.727 1 97.31 487 LYS B O 1
ATOM 7590 N N . TYR B 1 488 ? 21.359 8.5 -13.578 1 96.56 488 TYR B N 1
ATOM 7591 C CA . TYR B 1 488 ? 21.469 9.953 -13.508 1 96.56 488 TYR B CA 1
ATOM 7592 C C . TYR B 1 488 ? 22.656 10.453 -14.312 1 96.56 488 TYR B C 1
ATOM 7594 O O . TYR B 1 488 ? 22.547 11.414 -15.07 1 96.56 488 TYR B O 1
ATOM 7602 N N . GLY B 1 489 ? 23.844 9.828 -14.227 1 94.31 489 GLY B N 1
ATOM 7603 C CA . GLY B 1 489 ? 25.047 10.281 -14.891 1 94.31 489 GLY B CA 1
ATOM 7604 C C . GLY B 1 489 ? 25.109 9.906 -16.359 1 94.31 489 GLY B C 1
ATOM 7605 O O . GLY B 1 489 ? 25.969 10.375 -17.094 1 94.31 489 GLY B O 1
ATOM 7606 N N . VAL B 1 490 ? 24.141 9.109 -16.812 1 92.12 490 VAL B N 1
ATOM 7607 C CA . VAL B 1 490 ? 24.172 8.562 -18.156 1 92.12 490 VAL B CA 1
ATOM 7608 C C . VAL B 1 490 ? 23.062 9.172 -19 1 92.12 490 VAL B C 1
ATOM 7610 O O . VAL B 1 490 ? 23.281 9.641 -20.109 1 92.12 490 VAL B O 1
ATOM 7613 N N . TYR B 1 491 ? 21.891 9.281 -18.391 1 91.31 491 TYR B N 1
ATOM 7614 C CA . TYR B 1 491 ? 20.688 9.672 -19.109 1 91.31 491 TYR B CA 1
ATOM 7615 C C . TYR B 1 491 ? 20.656 11.18 -19.344 1 91.31 491 TYR B C 1
ATOM 7617 O O . TYR B 1 491 ? 20.984 11.953 -18.438 1 91.31 491 TYR B O 1
ATOM 7625 N N . ARG B 1 492 ? 20.344 11.539 -20.594 1 82.75 492 ARG B N 1
ATOM 7626 C CA . ARG B 1 492 ? 20.125 12.945 -20.953 1 82.75 492 ARG B CA 1
ATOM 7627 C C . ARG B 1 492 ? 18.688 13.18 -21.391 1 82.75 492 ARG B C 1
ATOM 7629 O O . ARG B 1 492 ? 18.203 12.516 -22.312 1 82.75 492 ARG B O 1
ATOM 7636 N N . GLU B 1 493 ? 17.906 13.93 -20.609 1 76.19 493 GLU B N 1
ATOM 7637 C CA . GLU B 1 493 ? 16.516 14.242 -20.953 1 76.19 493 GLU B CA 1
ATOM 7638 C C . GLU B 1 493 ? 16.422 14.844 -22.359 1 76.19 493 GLU B C 1
ATOM 7640 O O . GLU B 1 493 ? 17.281 15.641 -22.75 1 76.19 493 GLU B O 1
ATOM 7645 N N . GLU B 1 494 ? 15.578 14.258 -23.203 1 57.94 494 GLU B N 1
ATOM 7646 C CA . GLU B 1 494 ? 15.375 14.844 -24.516 1 57.94 494 GLU B CA 1
ATOM 7647 C C . GLU B 1 494 ? 14.688 16.203 -24.422 1 57.94 494 GLU B C 1
ATOM 7649 O O . GLU B 1 494 ? 13.703 16.344 -23.688 1 57.94 494 GLU B O 1
ATOM 7654 N N . GLY B 1 495 ? 15.344 17.469 -24.828 1 50.31 495 GLY B N 1
ATOM 7655 C CA . GLY B 1 495 ? 14.922 18.859 -24.828 1 50.31 495 GLY B CA 1
ATOM 7656 C C . GLY B 1 495 ? 15.484 19.656 -23.672 1 50.31 495 GLY B C 1
ATOM 7657 O O . GLY B 1 495 ? 15.062 20.797 -23.438 1 50.31 495 GLY B O 1
ATOM 7658 N N . GLY B 1 496 ? 15.984 19.078 -22.641 1 43.53 496 GLY B N 1
ATOM 7659 C CA . GLY B 1 496 ? 16.672 19.906 -21.656 1 43.53 496 GLY B CA 1
ATOM 7660 C C . GLY B 1 496 ? 17.844 20.672 -22.266 1 43.53 496 GLY B C 1
ATOM 7661 O O . GLY B 1 496 ? 18.531 20.172 -23.156 1 43.53 496 GLY B O 1
ATOM 7662 N N . GLU B 1 497 ? 17.719 21.969 -22.359 1 32.81 497 GLU B N 1
ATOM 7663 C CA . GLU B 1 497 ? 18.75 22.859 -22.906 1 32.81 497 GLU B CA 1
ATOM 7664 C C . GLU B 1 497 ? 20.125 22.484 -22.375 1 32.81 497 GLU B C 1
ATOM 7666 O O . GLU B 1 497 ? 20.266 22.141 -21.188 1 32.81 497 GLU B O 1
ATOM 7671 N N . GLU B 1 498 ? 21.047 21.969 -23.172 1 31.58 498 GLU B N 1
ATOM 7672 C CA . GLU B 1 498 ? 22.469 22.016 -22.891 1 31.58 498 GLU B CA 1
ATOM 7673 C C . GLU B 1 498 ? 22.844 23.297 -22.125 1 31.58 498 GLU B C 1
ATOM 7675 O O . GLU B 1 498 ? 22.547 24.406 -22.594 1 31.58 498 GLU B O 1
ATOM 7680 N N . GLU B 1 499 ? 22.812 23.312 -20.781 1 25.7 499 GLU B N 1
ATOM 7681 C CA . GLU B 1 499 ? 23.672 24.406 -20.328 1 25.7 499 GLU B CA 1
ATOM 7682 C C . GLU B 1 499 ? 25.078 24.281 -20.891 1 25.7 499 GLU B C 1
ATOM 7684 O O . GLU B 1 499 ? 25.672 23.203 -20.859 1 25.7 499 GLU B O 1
#

Foldseek 3Di:
DDPPPPDPPPVDQFFFAAEEAEEFLFLAEQFFLCVVPPQFCSVVSVDLCQLLVLLVLCQLLQHLEHEYDDAQFFQQLAVNGCVLCDVRRQSPDGDAPLPSLLVNLVNHFAYAYEHEDELQQDDLLVVLLSVLVSLASSQFRYEYAYDNHADQGNCVSRPDRHDDDDLVSLVSVVVSVVQSLLQLFAFADPPQQDDDVVVRDGGHVVRGAWAADDDPNDTDTGHRPDDHGLASHHQYEYEDLPPSRLLSCLAFHQEYEDEFLDLQLQQVSLVVSLVSNVVLVHRSVSYAYAYEEAEQADQWLVVLVVVVVVLQVSFDLSSLLSVVCRQQQANLNPFDQQDFDAPVRRPPPHGHPSVRVRQQPQNPPDPPPDDDRPGDGSNVSSRPSNARHRHYYHTTHLVRSLVVQVCSCVRNVHSYYHYYYSGPPVSSSNCSVTNSVVCVVVSRHDNQPQPPQPPPPPDGRYDRSSCSPVNPPNSYDDPSRPSVCSHNVRDDRDPPDDD/DDPPPPPPPPVPQFFFAAEEAEEFLFLAEQFFLCVVPPQFCSVVSVDLCQLLVLLVLCQLLQHLEHEYDDAQFFQQLAVNGCVLCDVRRQSPDGDAPLPSLLVNLVNHFAYAYEHEDELQQDDLLVVLLSVLVSLASSQFRYEYAYDNDADQGNCVSRPDRHDDDDLVSLVSVVLSVVQSLLQLFAFADPPQQDDDVVVRDGGHVVRGAWAADDDPNDTDTGHRPDDHGLASHHQYEYEDLPPSRLLSCLAFHQEYEDFFLDLQLQQVSLVVSLVSNVVLVHRSVSYAYAYEEAEQADQWLVVLVVVVVVLLVSFDLSSLLSVVCRQQQANLNPFPQQDFDANVRRPPPHGHPSVRVRQQPQNPPDPPPDDDRPGDGSNVSSRPSNARHRHYYHTTHLVRSLVVQVCSCVRNVHSYYHYYYSGPPVSSSNCSVTNSVVCVVVSRHDNQPQPPQPPPPPRGRYDRSSCSPVNPPNSYDDPSRPSVCSHNVRDDRDPPDDD

Secondary structure (DSSP, 8-state):
-----------PPPPPPEEEEEEESSSBSSSTTGGGSTT--GGGTTSHHHHHHHHHHHHHHT-SEEEEE--SS----GGGSSHHHHHHTBS-S---TTTTHHHHHHT-SS-EEEEEEETTTS-HHHHHHHHHHHHHHTTS-EEEEEE----HHHHHHTT-SSPPPHHHHHHHHHHHHHHHHIIIIISB-TT-EEEEGGGTEEE-GGGB--EEEE-SS-EEEE--SSPPPSSSSPEEEEE--SHHHHHHHHHH-SEEEE--S-HHHHHHHHHHHHHHHHHTT--GGGSEEEEEEEEEEESSHHHHHHHHHHHHHH--HHHHHHHHHHHH-B-GGGS-TTSPP-GGGBSSTTTTHHHHHHHHS----SS--SS------HHHHHHHTTTTTTS-EEEEEHHHHHHHHHHHHHHHT-SEEEE--SSTTHHHHHIIIIIHHHHHHTTSS---------TTSS--PPPPHHHHHH-TT--S--TTSGGGGGSTTT---TT----/-------------PPPPEEEEEEESSSBSSSTTGGGSTT--GGGTTSHHHHHHHHHHHHHHT-SEEEEE--SS----GGGSSHHHHHHTBS-S---TTTTHHHHHHT-SS-EEEEEEETTTS-HHHHHHHHHHHHHHTTS-EEEEEE----HHHHHHTT-SSPPPHHHHHHHHHHHHHHHHIIIIISB-TT-EEEEGGGTEEE-GGGB--EEEE-SS-EEEE--SSPPPSSSSPEEEEE--SHHHHHHHHHH-SEEEE--S-HHHHHHHHHHHHHHHHHTT--GGGSEEEEEEEEEEESSHHHHHHHHHHHHHH--HHHHHHHHHHHH-B-GGGS-TTSPP-GGGBSSTTTTHHHHHHHHS----SS--SS------HHHHHHHTTTTTTS-EEEEEHHHHHHHHHHHHHHHT-SEEEE--SSTTHHHHHIIIIIHHHHHHTTSS---------TTSS--PPPPHHHHHH-TT--S--TTSGGGGGSTTT---TT----

Organism: Aspergillus candidus (NCBI:txid41067)

pLDDT: mean 88.32, std 17.33, range [25.7, 98.88]

Radius of gyration: 29.83 Å; Cα contacts (8 Å, |Δi|>4): 2154; chains: 2; bounding box: 76×103×87 Å

Solvent-accessible surface area (backbone atoms only — not comparable to full-atom values): 50614 Å² total; per-residue (Å²): 135,82,80,77,73,70,79,79,81,72,79,64,82,60,72,58,50,42,42,25,43,41,47,49,54,28,50,5,67,43,15,9,28,33,65,63,38,86,81,29,45,33,78,45,64,55,36,50,63,50,51,38,53,49,39,41,52,38,42,75,52,58,35,50,24,45,33,31,50,71,74,72,43,55,42,35,39,32,80,68,34,47,47,60,21,38,17,28,15,34,52,27,47,42,44,51,66,69,44,56,45,35,29,25,39,73,66,46,65,51,53,14,36,30,40,45,51,41,63,71,76,48,58,58,57,61,50,47,39,44,50,39,33,48,16,30,48,46,58,16,15,34,27,38,29,48,39,56,73,75,50,49,45,27,29,16,36,72,47,30,88,58,55,72,55,68,69,57,41,51,53,46,37,52,54,47,48,53,52,41,33,36,39,46,31,34,13,48,40,95,68,21,68,54,71,35,66,95,72,60,28,36,24,45,41,92,36,46,38,67,42,74,44,82,58,96,83,50,45,29,51,36,50,47,53,47,70,82,29,67,25,39,57,56,40,32,31,28,62,52,77,43,72,69,35,28,54,49,37,36,56,65,35,41,26,37,48,46,76,42,63,43,38,78,68,40,24,60,58,48,52,48,30,30,48,52,11,41,76,69,63,25,64,42,79,62,45,38,35,26,33,45,34,18,55,36,61,25,97,33,50,68,52,8,48,52,50,50,52,51,48,59,71,34,32,22,44,67,20,10,42,29,50,49,6,44,70,36,36,23,38,52,77,76,44,56,49,83,41,70,70,57,78,86,57,36,74,44,86,80,72,18,60,60,54,47,55,44,57,68,41,52,66,75,54,95,79,72,82,80,66,74,47,70,70,46,16,49,50,56,41,32,68,41,23,13,56,32,24,75,27,38,66,40,72,13,18,30,68,57,36,48,52,52,51,52,47,41,30,68,62,25,66,41,40,29,30,33,32,39,40,60,36,38,65,54,33,58,51,35,39,46,68,44,33,46,57,47,37,37,75,70,56,29,38,74,76,75,80,68,55,73,55,56,83,88,73,57,81,40,67,55,48,27,38,36,16,71,74,75,32,86,89,39,44,48,73,51,84,56,39,65,64,40,55,26,27,38,95,64,41,71,72,88,83,62,74,80,126,133,82,80,75,73,68,80,78,79,74,78,62,82,59,72,61,51,43,42,26,42,40,47,47,56,28,49,5,67,44,14,9,27,33,64,63,36,85,80,28,44,33,79,46,65,55,36,51,63,48,51,38,52,47,40,40,52,39,42,75,52,59,35,49,24,46,32,32,50,69,76,71,43,57,41,35,40,32,80,68,33,47,48,59,20,37,17,28,16,33,53,26,47,41,45,49,67,66,44,56,46,36,28,27,40,74,66,46,64,53,53,13,37,30,40,47,50,44,63,72,76,47,58,58,57,61,50,47,38,43,51,36,33,48,17,30,47,44,57,15,15,37,27,37,30,47,38,57,75,74,50,50,45,27,29,16,37,73,45,31,87,57,56,72,53,67,68,56,40,50,54,46,36,53,53,47,48,53,53,41,33,37,40,44,34,34,13,49,39,95,70,21,69,55,70,36,67,96,72,59,28,36,25,45,43,92,36,45,40,67,41,74,44,83,57,96,83,50,46,30,50,34,52,48,53,48,70,83,30,68,23,39,59,57,38,33,31,27,65,52,77,42,72,68,33,27,53,48,38,36,55,64,33,40,28,36,49,44,77,40,62,42,38,76,69,40,24,61,57,47,51,49,31,30,48,53,12,42,75,68,63,25,64,42,79,60,44,37,34,27,32,46,34,18,55,37,60,26,98,32,49,67,53,10,48,52,51,50,52,50,50,60,71,35,32,22,43,67,20,10,42,28,50,50,7,45,69,34,34,23,39,52,75,76,43,56,52,81,40,69,70,56,77,85,55,37,75,44,84,80,71,18,62,59,54,47,54,46,58,67,42,53,68,74,56,96,78,72,80,82,67,73,48,69,68,47,15,48,50,56,42,30,68,40,23,13,55,32,25,74,27,39,66,39,72,12,17,32,68,56,36,47,50,49,52,52,47,39,29,67,61,24,66,42,40,30,30,32,31,40,38,57,35,38,66,53,32,58,49,35,38,46,68,43,33,45,57,48,35,36,72,71,55,29,37,73,78,75,81,68,55,73,54,57,82,88,76,58,82,40,65,53,47,26,38,35,17,72,74,74,32,87,89,37,43,47,72,52,84,57,39,64,64,41,55,25,28,39,95,62,40,71,70,86,81,61,74,82,124

InterPro domains:
  IPR011251 Luciferase-like domain [PF00296] (35-408)
  IPR016215 Nitrilotriacetate monooxygenase component A/pristinamycin IIA synthase subunit A [PIRSF000337] (16-446)
  IPR016215 Nitrilotriacetate monooxygenase component A/pristinamycin IIA synthase subunit A [TIGR03860] (19-447)
  IPR036661 Luciferase-like domain superfamily [G3DSA:3.20.20.30] (14-491)
  IPR036661 Luciferase-like domain superfamily [SSF51679] (14-447)
  IPR051260 Diverse substrate monooxygenases [PTHR30011] (14-493)

Sequence (998 aa):
MGDIQPPSTDNSPKKQILLNAFDMCTVGHLSPGQWKNPADRSATKRKLSYWTDLAKLLERGGFNALFLADTYGGYDTYEGKLDECIRRGAQWPVTDPTIPISAMAAVTKNLAFGITASTSFEPPFLLAKRFSTLDHLTDGRIGWNIVTSWKKAAFKAIGLDSPIEHDERYAQADEYMRVVYKLWESSWAPDAINPTPSTDTYADPSKIRPINHKGKYFQLNTPHIVDPSPQRTPFLFQAGTSSAGSSFAATHAEAIFVSGHSASVLRPKIAHIRQLAAERGRDPRSIKVFATFTPIVGRTDAEAQAKYDAARANASIIGGLVLFSGWTGIDISRIPLDQEITAGDSTEGNRITSLMETLTAPLEEAGETGGKGRAWTPRLVAERAAVGGLGPVGVGCAERVADELERWVREADLDGFNLGYVTTPGTFEEVVEFLIPELRRRGVYGEAPLPPAVDGGGEGEGLTAREKIYGVGQRELRADHPGSRYKYGVYREEGGEEEMGDIQPPSTDNSPKKQILLNAFDMCTVGHLSPGQWKNPADRSATKRKLSYWTDLAKLLERGGFNALFLADTYGGYDTYEGKLDECIRRGAQWPVTDPTIPISAMAAVTKNLAFGITASTSFEPPFLLAKRFSTLDHLTDGRIGWNIVTSWKKAAFKAIGLDSPIEHDERYAQADEYMRVVYKLWESSWAPDAINPTPSTDTYADPSKIRPINHKGKYFQLNTPHIVDPSPQRTPFLFQAGTSSAGSSFAATHAEAIFVSGHSASVLRPKIAHIRQLAAERGRDPRSIKVFATFTPIVGRTDAEAQAKYDAARANASIIGGLVLFSGWTGIDISRIPLDQEITAGDSTEGNRITSLMETLTAPLEEAGETGGKGRAWTPRLVAERAAVGGLGPVGVGCAERVADELERWVREADLDGFNLGYVTTPGTFEEVVEFLIPELRRRGVYGEAPLPPAVDGGGEGEGLTAREKIYGVGQRELRADHPGSRYKYGVYREEGGEEE

Nearest PDB structures (foldseek):
  3b9n-assembly2_B  TM=9.486E-01  e=3.089E-49  Geobacillus thermodenitrificans
  6lr1-assembly1_B  TM=9.425E-01  e=4.761E-42  Nocardioides sp. PD653
  7cza-assembly1_B  TM=9.412E-01  e=2.287E-38  Nocardioides sp. PD653
  5xkc-assembly1_C  TM=8.994E-01  e=2.857E-40  Bacillus subtilis
  5tlc-assembly1_C  TM=9.343E-01  e=2.177E-36  Bacillus subtilis